Protein AF-0000000069711878 (afdb_homodimer)

pLDDT: mean 89.01, std 9.57, range [39.38, 98.38]

InterPro domains:
  IPR000160 GGDEF domain [PF00990] (229-384)
  IPR000160 GGDEF domain [PS50887] (258-390)
  IPR000160 GGDEF domain [SM00267] (217-388)
  IPR000160 GGDEF domain [TIGR00254] (226-385)
  IPR000160 GGDEF domain [cd01949] (231-386)
  IPR029787 Nucleotide cyclase [SSF55073] (233-386)
  IPR043128 Reverse transcriptase/Diguanylate cyclase domain [G3DSA:3.30.70.270] (222-390)
  IPR050469 Diguanylate cyclase Dgc-like, bacteria [PTHR45138] (183-388)

Solvent-accessible surface area (backbone atoms only — not comparable to full-atom values): 38987 Å² total; per-residue (Å²): 130,77,59,37,68,61,40,51,50,46,50,52,48,39,44,48,52,25,50,51,47,20,50,52,25,36,41,38,16,53,82,67,57,46,61,37,70,20,24,40,27,43,13,48,15,26,46,24,36,37,51,11,51,59,30,45,67,65,54,56,74,55,78,33,57,62,30,43,50,50,12,52,51,29,32,52,50,12,54,50,28,41,42,51,14,50,25,55,66,68,67,47,80,83,58,63,70,60,55,51,49,54,50,50,52,48,51,55,59,47,65,75,42,66,45,29,64,90,37,40,34,59,46,47,24,49,50,21,48,52,50,22,50,52,33,49,52,38,36,50,55,49,34,57,52,36,27,74,69,78,29,63,72,61,18,52,64,60,35,44,60,40,53,51,49,27,53,52,26,47,51,49,23,50,41,23,70,74,36,50,78,63,39,52,33,54,56,39,51,55,36,84,40,13,45,65,44,46,54,48,50,42,49,49,56,50,44,55,50,52,43,50,51,50,50,53,50,50,50,51,50,46,50,38,48,45,49,67,29,26,30,87,86,63,63,30,30,16,50,67,42,45,51,56,50,50,53,52,52,50,52,47,25,74,73,66,68,43,45,32,23,39,37,32,37,33,50,53,66,47,65,56,44,24,71,73,66,28,62,67,50,39,50,48,50,51,38,48,49,50,53,52,47,56,71,72,50,60,87,80,40,43,59,24,44,60,48,95,61,27,34,36,34,41,32,67,72,23,48,62,69,57,42,49,54,51,51,49,50,49,50,48,55,40,54,74,54,53,45,80,51,98,93,35,76,45,80,44,43,38,15,26,4,27,31,53,65,52,93,91,61,47,71,69,57,46,52,51,38,10,46,51,13,18,50,49,15,48,73,74,69,36,66,36,78,27,66,34,78,75,82,125,133,77,61,35,66,60,41,51,50,47,52,52,47,41,44,48,53,26,49,50,48,19,50,51,25,37,39,38,16,53,80,67,56,47,62,36,70,20,23,40,27,43,13,48,15,26,46,24,35,36,52,10,53,60,30,44,66,65,56,57,77,55,78,33,57,61,29,42,51,50,10,53,50,29,31,52,49,13,54,50,27,42,41,51,14,50,25,54,66,69,68,46,81,83,59,62,70,61,56,51,49,55,49,50,51,47,51,53,59,49,67,76,42,68,45,28,63,88,38,39,34,59,47,46,23,51,50,20,48,52,50,22,50,54,33,48,54,38,34,51,56,48,34,58,53,37,28,75,67,76,30,63,72,62,19,53,64,59,35,44,61,40,52,50,49,26,51,51,26,47,50,48,23,51,42,24,70,75,38,49,78,63,38,49,35,55,56,39,51,53,37,83,40,12,46,66,42,49,52,47,52,40,50,50,56,51,43,54,50,50,42,52,49,50,50,53,50,51,51,52,50,47,50,37,50,45,49,67,29,27,31,86,85,64,63,31,31,15,49,67,43,43,52,56,51,49,53,52,52,49,54,47,25,73,73,68,69,42,45,32,24,38,37,32,36,34,50,54,66,47,67,56,43,24,70,74,67,27,60,67,50,37,50,48,50,50,39,48,48,50,54,52,46,57,70,73,49,60,86,80,41,44,60,23,45,59,48,95,60,27,34,36,34,42,33,68,70,23,47,62,70,56,44,48,53,50,50,49,50,51,48,47,56,39,54,74,53,53,46,80,50,97,93,35,74,47,78,43,43,37,14,26,4,26,28,53,66,50,93,92,60,47,72,69,56,46,52,50,38,9,48,51,13,18,49,47,15,48,73,74,70,35,66,36,77,27,67,33,77,75,83,124

Radius of gyration: 32.94 Å; Cα contacts (8 Å, |Δi|>4): 1283; chains: 2; bounding box: 59×95×80 Å

Foldseek 3Di:
DAFDPLLVVLLVLLLVLLVVQLVVLCVCLPPVVQLNQLSNLLSQLSVLLNQLSVLCLPADQDFDCRSQVSSLLSNLVSLLSLLQSLCSLLVHDDDCVVSVVLSVVLSVQLVVDTRGDVCVLVNLLSSLVSQLVSLVVSLVSQLVSLCVQPHNVVSCVLSVLSVVSNVVSVVSNVCSVPPVPLCVLCRNSRDPSVNVVSVVSSSVSVSSSVSSVVSSVSSVVSVVCQVVFADPLQSAGEQVNVVVVLVVLVVVCVVPVQKKKKKKKFKPPLVVCCVVVNVVVSSVLQNVLSVQLVVLDDPPKGWYQHDSGMIMIIGHSADPVRVVVSQVSSQVSQQVDFDDDPNDTHGIGMQMFMEMDDPPDDSVNRVVQRVVQSVVCVVVPGRDYGYGDPPD/DAFDPLLVVLLVLLLVLLVVQLVVLCVCLPPVVQLNQLSNLLSQLSVLLNQLSVLCLPADQDFDCRSQLSSLLSNLVSLLSNLQSLCSLLVHDDDCVVSVVLSVVLSVQLVVDTRGDVCVLVNLLSSLVSQLVSLVVSLVSQLVSLCVQPHNVVSCVLSVLSVVSNVVSVVSNVCSVPPVPLCVLCRNSRDPSVNVVSVVSSSVSVSSSSSSVVSSVSSVVSVVCQVVFADPLQSAGEQVNVVVVLVVLVVVCVVPVQKKKKKKKFKPPLVVQCVPVNVVSSSVLQNVLSVQLVVLDDPPKGWYDYDSRMIMIIGHSADPVRVVVSQVSSQVSQQVDFDQDPNDTHGIGMQMFMEMDDPPDDSVNRVVQRVVQSVVCVVVPGRDYGYGDPPD

Structure (mmCIF, N/CA/C/O backbone):
data_AF-0000000069711878-model_v1
#
loop_
_entity.id
_entity.type
_entity.pdbx_description
1 polymer 'diguanylate cyclase'
#
loop_
_atom_site.group_PDB
_atom_site.id
_atom_site.type_symbol
_atom_site.label_atom_id
_atom_site.label_alt_id
_atom_site.label_comp_id
_atom_site.label_asym_id
_atom_site.label_entity_id
_atom_site.label_seq_id
_atom_site.pdbx_PDB_ins_code
_atom_site.Cartn_x
_atom_site.Cartn_y
_atom_site.Cartn_z
_atom_site.occupancy
_atom_site.B_iso_or_equiv
_atom_site.auth_seq_id
_atom_site.auth_comp_id
_atom_site.auth_asym_id
_atom_site.auth_atom_id
_atom_site.pdbx_PDB_model_num
ATOM 1 N N . MET A 1 1 ? 0.772 -49.562 -5.848 1 47.47 1 MET A N 1
ATOM 2 C CA . MET A 1 1 ? -0.175 -49.094 -6.852 1 47.47 1 MET A CA 1
ATOM 3 C C . MET A 1 1 ? 0.512 -48.156 -7.852 1 47.47 1 MET A C 1
ATOM 5 O O . MET A 1 1 ? 1.31 -47.312 -7.465 1 47.47 1 MET A O 1
ATOM 9 N N . GLU A 1 2 ? 0.75 -48.438 -8.977 1 58.38 2 GLU A N 1
ATOM 10 C CA . GLU A 1 2 ? 1.52 -47.75 -10.008 1 58.38 2 GLU A CA 1
ATOM 11 C C . GLU A 1 2 ? 0.828 -46.469 -10.453 1 58.38 2 GLU A C 1
ATOM 13 O O . GLU A 1 2 ? -0.328 -46.5 -10.875 1 58.38 2 GLU A O 1
ATOM 18 N N . PHE A 1 3 ? 1.193 -45.312 -9.953 1 65.75 3 PHE A N 1
ATOM 19 C CA . PHE A 1 3 ? 0.629 -44 -10.305 1 65.75 3 PHE A CA 1
ATOM 20 C C . PHE A 1 3 ? 0.782 -43.75 -11.797 1 65.75 3 PHE A C 1
ATOM 22 O O . PHE A 1 3 ? 1.815 -44.062 -12.383 1 65.75 3 PHE A O 1
ATOM 29 N N . ASP A 1 4 ? -0.381 -43.5 -12.383 1 76.44 4 ASP A N 1
ATOM 30 C CA . ASP A 1 4 ? -0.288 -42.906 -13.711 1 76.44 4 ASP A CA 1
ATOM 31 C C . ASP A 1 4 ? 0.695 -41.75 -13.734 1 76.44 4 ASP A C 1
ATOM 33 O O . ASP A 1 4 ? 0.699 -40.906 -12.82 1 76.44 4 ASP A O 1
ATOM 37 N N . PRO A 1 5 ? 1.634 -41.812 -14.531 1 79.25 5 PRO A N 1
ATOM 38 C CA . PRO A 1 5 ? 2.678 -40.781 -14.562 1 79.25 5 PRO A CA 1
ATOM 39 C C . PRO A 1 5 ? 2.109 -39.375 -14.68 1 79.25 5 PRO A C 1
ATOM 41 O O . PRO A 1 5 ? 2.662 -38.438 -14.102 1 79.25 5 PRO A O 1
ATOM 44 N N . GLN A 1 6 ? 1.051 -39.219 -15.383 1 81.56 6 GLN A N 1
ATOM 45 C CA . GLN A 1 6 ? 0.435 -37.906 -15.516 1 81.56 6 GLN A CA 1
ATOM 46 C C . GLN A 1 6 ? -0.178 -37.438 -14.188 1 81.56 6 GLN A C 1
ATOM 48 O O . GLN A 1 6 ? -0.092 -36.281 -13.828 1 81.56 6 GLN A O 1
ATOM 53 N N . ALA A 1 7 ? -0.745 -38.375 -13.578 1 79.38 7 ALA A N 1
ATOM 54 C CA . ALA A 1 7 ? -1.35 -38.062 -12.281 1 79.38 7 ALA A CA 1
ATOM 55 C C . ALA A 1 7 ? -0.29 -37.656 -11.266 1 79.38 7 ALA A C 1
ATOM 57 O O . ALA A 1 7 ? -0.491 -36.719 -10.508 1 79.38 7 ALA A O 1
ATOM 58 N N . LEU A 1 8 ? 0.755 -38.344 -11.352 1 82.06 8 LEU A N 1
ATOM 59 C CA . LEU A 1 8 ? 1.84 -38.031 -10.43 1 82.06 8 LEU A CA 1
ATOM 60 C C . LEU A 1 8 ? 2.398 -36.656 -10.688 1 82.06 8 LEU A C 1
ATOM 62 O O . LEU A 1 8 ? 2.715 -35.906 -9.75 1 82.06 8 LEU A O 1
ATOM 66 N N . LEU A 1 9 ? 2.471 -36.25 -11.906 1 85.88 9 LEU A N 1
ATOM 67 C CA . LEU A 1 9 ? 2.984 -34.938 -12.273 1 85.88 9 LEU A CA 1
ATOM 68 C C . LEU A 1 9 ? 2.043 -33.844 -11.805 1 85.88 9 LEU A C 1
ATOM 70 O O . LEU A 1 9 ? 2.494 -32.812 -11.305 1 85.88 9 LEU A O 1
ATOM 74 N N . LEU A 1 10 ? 0.849 -34.062 -11.961 1 85.81 10 LEU A N 1
ATOM 75 C CA . LEU A 1 10 ? -0.137 -33.094 -11.531 1 85.81 10 LEU A CA 1
ATOM 76 C C . LEU A 1 10 ? -0.105 -32.906 -10.023 1 85.81 10 LEU A C 1
ATOM 78 O O . LEU A 1 10 ? -0.25 -31.797 -9.523 1 85.81 10 LEU A O 1
ATOM 82 N N . ILE A 1 11 ? 0.091 -33.969 -9.344 1 83.94 11 ILE A N 1
ATOM 83 C CA . ILE A 1 11 ? 0.191 -33.906 -7.887 1 83.94 11 ILE A CA 1
ATOM 84 C C . ILE A 1 11 ? 1.413 -33.062 -7.492 1 83.94 11 ILE A C 1
ATOM 86 O O . ILE A 1 11 ? 1.337 -32.25 -6.594 1 83.94 11 ILE A O 1
ATOM 90 N N . LYS A 1 12 ? 2.457 -33.25 -8.203 1 86.06 12 LYS A N 1
ATOM 91 C CA . LYS A 1 12 ? 3.668 -32.469 -7.93 1 86.06 12 LYS A CA 1
ATOM 92 C C . LYS A 1 12 ? 3.439 -30.984 -8.172 1 86.06 12 LYS A C 1
ATOM 94 O O . LYS A 1 12 ? 3.947 -30.156 -7.426 1 86.06 12 LYS A O 1
ATOM 99 N N . PHE A 1 13 ? 2.623 -30.766 -9.148 1 87.88 13 PHE A N 1
ATOM 100 C CA . PHE A 1 13 ? 2.33 -29.359 -9.469 1 87.88 13 PHE A CA 1
ATOM 101 C C . PHE A 1 13 ? 1.499 -28.719 -8.367 1 87.88 13 PHE A C 1
ATOM 103 O O . PHE A 1 13 ? 1.751 -27.578 -7.984 1 87.88 13 PHE A O 1
ATOM 110 N N . ILE A 1 14 ? 0.629 -29.422 -7.945 1 88.19 14 ILE A N 1
ATOM 111 C CA . ILE A 1 14 ? -0.238 -28.906 -6.891 1 88.19 14 ILE A CA 1
ATOM 112 C C . ILE A 1 14 ? 0.586 -28.625 -5.637 1 88.19 14 ILE A C 1
ATOM 114 O O . ILE A 1 14 ? 0.442 -27.578 -5.012 1 88.19 14 ILE A O 1
ATOM 118 N N . CYS A 1 15 ? 1.458 -29.531 -5.34 1 89.12 15 CYS A N 1
ATOM 119 C CA . CYS A 1 15 ? 2.318 -29.375 -4.172 1 89.12 15 CYS A CA 1
ATOM 120 C C . CYS A 1 15 ? 3.244 -28.172 -4.332 1 89.12 15 CYS A C 1
ATOM 122 O O . CYS A 1 15 ? 3.453 -27.406 -3.387 1 89.12 15 CYS A O 1
ATOM 124 N N . LEU A 1 16 ? 3.664 -28 -5.508 1 89.75 16 LEU A N 1
ATOM 125 C CA . LEU A 1 16 ? 4.562 -26.891 -5.789 1 89.75 16 LEU A CA 1
ATOM 126 C C . LEU A 1 16 ? 3.83 -25.562 -5.66 1 89.75 16 LEU A C 1
ATOM 128 O O . LEU A 1 16 ? 4.34 -24.625 -5.039 1 89.75 16 LEU A O 1
ATOM 132 N N . LEU A 1 17 ? 2.691 -25.516 -6.18 1 89.88 17 LEU A N 1
ATOM 133 C CA . LEU A 1 17 ? 1.914 -24.281 -6.164 1 89.88 17 LEU A CA 1
ATOM 134 C C . LEU A 1 17 ? 1.53 -23.891 -4.738 1 89.88 17 LEU A C 1
ATOM 136 O O . LEU A 1 17 ? 1.769 -22.766 -4.309 1 89.88 17 LEU A O 1
ATOM 140 N N . THR A 1 18 ? 1.021 -24.812 -4.031 1 91.06 18 THR A N 1
ATOM 141 C CA . THR A 1 18 ? 0.548 -24.531 -2.678 1 91.06 18 THR A CA 1
ATOM 142 C C . THR A 1 18 ? 1.723 -24.328 -1.725 1 91.06 18 THR A C 1
ATOM 144 O O . THR A 1 18 ? 1.668 -23.484 -0.834 1 91.06 18 THR A O 1
ATOM 147 N N . GLY A 1 19 ? 2.715 -25.125 -1.977 1 90.94 19 GLY A N 1
ATOM 148 C CA . GLY A 1 19 ? 3.9 -24.969 -1.148 1 90.94 19 GLY A CA 1
ATOM 149 C C . GLY A 1 19 ? 4.57 -23.625 -1.32 1 90.94 19 GLY A C 1
ATOM 150 O O . GLY A 1 19 ? 4.902 -22.953 -0.335 1 90.94 19 GLY A O 1
ATOM 151 N N . THR A 1 20 ? 4.707 -23.234 -2.523 1 88 20 THR A N 1
ATOM 152 C CA . THR A 1 20 ? 5.328 -21.953 -2.811 1 88 20 THR A CA 1
ATOM 153 C C . THR A 1 20 ? 4.457 -20.812 -2.297 1 88 20 THR A C 1
ATOM 155 O O . THR A 1 20 ? 4.973 -19.812 -1.773 1 88 20 THR A O 1
ATOM 158 N N . ALA A 1 21 ? 3.191 -20.984 -2.432 1 90.56 21 ALA A N 1
ATOM 159 C CA . ALA A 1 21 ? 2.279 -19.953 -1.933 1 90.56 21 ALA A CA 1
ATOM 160 C C . ALA A 1 21 ? 2.355 -19.844 -0.412 1 90.56 21 ALA A C 1
ATOM 162 O O . ALA A 1 21 ? 2.332 -18.734 0.139 1 90.56 21 ALA A O 1
ATOM 163 N N . ALA A 1 22 ? 2.459 -20.969 0.218 1 92.69 22 ALA A N 1
ATOM 164 C CA . ALA A 1 22 ? 2.57 -20.969 1.675 1 92.69 22 ALA A CA 1
ATOM 165 C C . ALA A 1 22 ? 3.826 -20.234 2.133 1 92.69 22 ALA A C 1
ATOM 167 O O . ALA A 1 22 ? 3.777 -19.438 3.068 1 92.69 22 ALA A O 1
ATOM 168 N N . ILE A 1 23 ? 4.832 -20.438 1.424 1 86.88 23 ILE A N 1
ATOM 169 C CA . ILE A 1 23 ? 6.102 -19.797 1.764 1 86.88 23 ILE A CA 1
ATOM 170 C C . ILE A 1 23 ? 6.023 -18.312 1.478 1 86.88 23 ILE A C 1
ATOM 172 O O . ILE A 1 23 ? 6.457 -17.484 2.293 1 86.88 23 ILE A O 1
ATOM 176 N N . ALA A 1 24 ? 5.461 -17.984 0.374 1 85.44 24 ALA A N 1
ATOM 177 C CA . ALA A 1 24 ? 5.348 -16.578 -0.014 1 85.44 24 ALA A CA 1
ATOM 178 C C . ALA A 1 24 ? 4.535 -15.789 1.009 1 85.44 24 ALA A C 1
ATOM 180 O O . ALA A 1 24 ? 4.961 -14.719 1.461 1 85.44 24 ALA A O 1
ATOM 181 N N . TRP A 1 25 ? 3.443 -16.344 1.425 1 89.12 25 TRP A N 1
ATOM 182 C CA . TRP A 1 25 ? 2.598 -15.664 2.4 1 89.12 25 TRP A CA 1
ATOM 183 C C . TRP A 1 25 ? 3.26 -15.641 3.773 1 89.12 25 TRP A C 1
ATOM 185 O O . TRP A 1 25 ? 3.08 -14.695 4.543 1 89.12 25 TRP A O 1
ATOM 195 N N . GLY A 1 26 ? 3.975 -16.688 4.008 1 87.31 26 GLY A N 1
ATOM 196 C CA . GLY A 1 26 ? 4.734 -16.688 5.246 1 87.31 26 GLY A CA 1
ATOM 197 C C . GLY A 1 26 ? 5.773 -15.594 5.32 1 87.31 26 GLY A C 1
ATOM 198 O O . GLY A 1 26 ? 5.938 -14.953 6.363 1 87.31 26 GLY A O 1
ATOM 199 N N . LEU A 1 27 ? 6.359 -15.281 4.215 1 81.44 27 LEU A N 1
ATOM 200 C CA . LEU A 1 27 ? 7.375 -14.242 4.148 1 81.44 27 LEU A CA 1
ATOM 201 C C . LEU A 1 27 ? 6.742 -12.859 4.23 1 81.44 27 LEU A C 1
ATOM 203 O O . LEU A 1 27 ? 7.324 -11.938 4.812 1 81.44 27 LEU A O 1
ATOM 207 N N . ILE A 1 28 ? 5.59 -12.766 3.709 1 82.44 28 ILE A N 1
ATOM 208 C CA . ILE A 1 28 ? 4.863 -11.5 3.768 1 82.44 28 ILE A CA 1
ATOM 209 C C . ILE A 1 28 ? 4.426 -11.219 5.203 1 82.44 28 ILE A C 1
ATOM 211 O O . ILE A 1 28 ? 4.484 -10.078 5.668 1 82.44 28 ILE A O 1
ATOM 215 N N . ALA A 1 29 ? 4.035 -12.312 5.84 1 84.06 29 ALA A N 1
ATOM 216 C CA . ALA A 1 29 ? 3.615 -12.18 7.234 1 84.06 29 ALA A CA 1
ATOM 217 C C . ALA A 1 29 ? 4.797 -11.828 8.133 1 84.06 29 ALA A C 1
ATOM 219 O O . ALA A 1 29 ? 4.707 -10.914 8.953 1 84.06 29 ALA A O 1
ATOM 220 N N . GLN A 1 30 ? 5.773 -12.609 8.078 1 79.31 30 GLN A N 1
ATOM 221 C CA . GLN A 1 30 ? 7.031 -12.383 8.781 1 79.31 30 GLN A CA 1
ATOM 222 C C . GLN A 1 30 ? 8.227 -12.539 7.84 1 79.31 30 GLN A C 1
ATOM 224 O O . GLN A 1 30 ? 8.344 -13.539 7.137 1 79.31 30 GLN A O 1
ATOM 229 N N . PRO A 1 31 ? 8.945 -11.594 7.738 1 71.19 31 PRO A N 1
ATOM 230 C CA . PRO A 1 31 ? 9.633 -10.414 8.258 1 71.19 31 PRO A CA 1
ATOM 231 C C . PRO A 1 31 ? 9.078 -9.109 7.695 1 71.19 31 PRO A C 1
ATOM 233 O O . PRO A 1 31 ? 9.305 -8.039 8.266 1 71.19 31 PRO A O 1
ATOM 236 N N . LEU A 1 32 ? 8.242 -9.203 6.602 1 73.56 32 LEU A N 1
ATOM 237 C CA . LEU A 1 32 ? 7.773 -7.949 6.02 1 73.56 32 LEU A CA 1
ATOM 238 C C . LEU A 1 32 ? 6.707 -7.309 6.902 1 73.56 32 LEU A C 1
ATOM 240 O O . LEU A 1 32 ? 6.48 -6.098 6.824 1 73.56 32 LEU A O 1
ATOM 244 N N . LYS A 1 33 ? 6.051 -8.164 7.727 1 80.06 33 LYS A N 1
ATOM 245 C CA . LYS A 1 33 ? 5.051 -7.715 8.688 1 80.06 33 LYS A CA 1
ATOM 246 C C . LYS A 1 33 ? 3.943 -6.922 7.992 1 80.06 33 LYS A C 1
ATOM 248 O O . LYS A 1 33 ? 3.57 -5.836 8.445 1 80.06 33 LYS A O 1
ATOM 253 N N . ILE A 1 34 ? 3.551 -7.441 6.875 1 78.5 34 ILE A N 1
ATOM 254 C CA . ILE A 1 34 ? 2.428 -6.859 6.148 1 78.5 34 ILE A CA 1
ATOM 255 C C . ILE A 1 34 ? 1.151 -7.637 6.457 1 78.5 34 ILE A C 1
ATOM 257 O O . ILE A 1 34 ? 1.034 -8.812 6.105 1 78.5 34 ILE A O 1
ATOM 261 N N . ALA A 1 35 ? 0.255 -6.938 7.059 1 85 35 ALA A N 1
ATOM 262 C CA . ALA A 1 35 ? -0.994 -7.602 7.426 1 85 35 ALA A CA 1
ATOM 263 C C . ALA A 1 35 ? -0.727 -8.984 8.016 1 85 35 ALA A C 1
ATOM 265 O O . ALA A 1 35 ? -1.255 -9.984 7.535 1 85 35 ALA A O 1
ATOM 266 N N . THR A 1 36 ? -0.017 -9.031 9.031 1 89.06 36 THR A N 1
ATOM 267 C CA . THR A 1 36 ? 0.587 -10.234 9.602 1 89.06 36 THR A CA 1
ATOM 268 C C . THR A 1 36 ? -0.477 -11.289 9.891 1 89.06 36 THR A C 1
ATOM 270 O O . THR A 1 36 ? -0.334 -12.445 9.5 1 89.06 36 THR A O 1
ATOM 273 N N . LEU A 1 37 ? -1.59 -10.906 10.492 1 91.19 37 LEU A N 1
ATOM 274 C CA . LEU A 1 37 ? -2.615 -11.875 10.867 1 91.19 37 LEU A CA 1
ATOM 275 C C . LEU A 1 37 ? -3.291 -12.461 9.633 1 91.19 37 LEU A C 1
ATOM 277 O O . LEU A 1 37 ? -3.5 -13.672 9.547 1 91.19 37 LEU A O 1
ATOM 281 N N . ALA A 1 38 ? -3.598 -11.633 8.695 1 93.94 38 ALA A N 1
ATOM 282 C CA . ALA A 1 38 ? -4.219 -12.102 7.461 1 93.94 38 ALA A CA 1
ATOM 283 C C . ALA A 1 38 ? -3.258 -12.969 6.66 1 93.94 38 ALA A C 1
ATOM 285 O O . ALA A 1 38 ? -3.619 -14.07 6.227 1 93.94 38 ALA A O 1
ATOM 286 N N . SER A 1 39 ? -1.989 -12.57 6.523 1 92.56 39 SER A N 1
ATOM 287 C CA . SER A 1 39 ? -0.997 -13.289 5.734 1 92.56 39 SER A CA 1
ATOM 288 C C . SER A 1 39 ? -0.678 -14.648 6.363 1 92.56 39 SER A C 1
ATOM 290 O O . SER A 1 39 ? -0.455 -15.625 5.648 1 92.56 39 SER A O 1
ATOM 292 N N . MET A 1 40 ? -0.663 -14.727 7.609 1 94.31 40 MET A N 1
ATOM 293 C CA . MET A 1 40 ? -0.441 -16 8.281 1 94.31 40 MET A CA 1
ATOM 294 C C . MET A 1 40 ? -1.586 -16.969 8.008 1 94.31 40 MET A C 1
ATOM 296 O O . MET A 1 40 ? -1.359 -18.156 7.812 1 94.31 40 MET A O 1
ATOM 300 N N . ARG A 1 41 ? -2.756 -16.5 8.055 1 95.31 41 ARG A N 1
ATOM 301 C CA . ARG A 1 41 ? -3.906 -17.359 7.758 1 95.31 41 ARG A CA 1
ATOM 302 C C . ARG A 1 41 ? -3.885 -17.828 6.309 1 95.31 41 ARG A C 1
ATOM 304 O O . ARG A 1 41 ? -4.266 -18.953 6.008 1 95.31 41 ARG A O 1
ATOM 311 N N . PHE A 1 42 ? -3.457 -16.953 5.395 1 95.06 42 PHE A N 1
ATOM 312 C CA . PHE A 1 42 ? -3.324 -17.344 4 1 95.06 42 PHE A CA 1
ATOM 313 C C . PHE A 1 42 ? -2.256 -18.422 3.848 1 95.06 42 PHE A C 1
ATOM 315 O O . PHE A 1 42 ? -2.426 -19.375 3.076 1 95.06 42 PHE A O 1
ATOM 322 N N . SER A 1 43 ? -1.147 -18.234 4.562 1 94.81 43 SER A N 1
ATOM 323 C CA . SER A 1 43 ? -0.105 -19.266 4.559 1 94.81 43 SER A CA 1
ATOM 324 C C . SER A 1 43 ? -0.629 -20.594 5.086 1 94.81 43 SER A C 1
ATOM 326 O O . SER A 1 43 ? -0.43 -21.641 4.465 1 94.81 43 SER A O 1
ATOM 328 N N . LEU A 1 44 ? -1.319 -20.5 6.172 1 95.62 44 LEU A N 1
ATOM 329 C CA . LEU A 1 44 ? -1.883 -21.703 6.781 1 95.62 44 LEU A CA 1
ATOM 330 C C . LEU A 1 44 ? -2.918 -22.344 5.863 1 95.62 44 LEU A C 1
ATOM 332 O O . LEU A 1 44 ? -3.029 -23.562 5.812 1 95.62 44 LEU A O 1
ATOM 336 N N . ALA A 1 45 ? -3.689 -21.547 5.215 1 96.31 45 ALA A N 1
ATOM 337 C CA . ALA A 1 45 ? -4.668 -22.078 4.262 1 96.31 45 ALA A CA 1
ATOM 338 C C . ALA A 1 45 ? -3.988 -22.922 3.188 1 96.31 45 ALA A C 1
ATOM 340 O O . ALA A 1 45 ? -4.445 -24.016 2.877 1 96.31 45 ALA A O 1
ATOM 341 N N . ASN A 1 46 ? -2.889 -22.438 2.641 1 95.12 46 ASN A N 1
ATOM 342 C CA . ASN A 1 46 ? -2.152 -23.172 1.621 1 95.12 46 ASN A CA 1
ATOM 343 C C . ASN A 1 46 ? -1.526 -24.438 2.191 1 95.12 46 ASN A C 1
ATOM 345 O O . ASN A 1 46 ? -1.46 -25.469 1.512 1 95.12 46 ASN A O 1
ATOM 349 N N . ILE A 1 47 ? -1.112 -24.391 3.43 1 95.81 47 ILE A N 1
ATOM 350 C CA . ILE A 1 47 ? -0.541 -25.578 4.074 1 95.81 47 ILE A CA 1
ATOM 351 C C . ILE A 1 47 ? -1.621 -26.625 4.262 1 95.81 47 ILE A C 1
ATOM 353 O O . ILE A 1 47 ? -1.39 -27.812 4.008 1 95.81 47 ILE A O 1
ATOM 357 N N . CYS A 1 48 ? -2.758 -26.203 4.68 1 96 48 CYS A N 1
ATOM 358 C CA . CYS A 1 48 ? -3.873 -27.125 4.863 1 96 48 CYS A CA 1
ATOM 359 C C . CYS A 1 48 ? -4.266 -27.781 3.545 1 96 48 CYS A C 1
ATOM 361 O O . CYS A 1 48 ? -4.457 -29 3.486 1 96 48 CYS A O 1
ATOM 363 N N . VAL A 1 49 ? -4.328 -27.031 2.543 1 92.56 49 VAL A N 1
ATOM 364 C CA . VAL A 1 49 ? -4.688 -27.547 1.229 1 92.56 49 VAL A CA 1
ATOM 365 C C . VAL A 1 49 ? -3.594 -28.484 0.728 1 92.56 49 VAL A C 1
ATOM 367 O O . VAL A 1 49 ? -3.885 -29.562 0.193 1 92.56 49 VAL A O 1
ATOM 370 N N . LEU A 1 50 ? -2.357 -28.094 0.968 1 92.62 50 LEU A N 1
ATOM 371 C CA . LEU A 1 50 ? -1.232 -28.938 0.598 1 92.62 50 LEU A CA 1
ATOM 372 C C . LEU A 1 50 ? -1.308 -30.281 1.315 1 92.62 50 LEU A C 1
ATOM 374 O O . LEU A 1 50 ? -1.202 -31.344 0.683 1 92.62 50 LEU A O 1
ATOM 378 N N . LEU A 1 51 ? -1.519 -30.203 2.547 1 93.19 51 LEU A N 1
ATOM 379 C CA . LEU A 1 51 ? -1.603 -31.422 3.348 1 93.19 51 LEU A CA 1
ATOM 380 C C . LEU A 1 51 ? -2.797 -32.281 2.922 1 93.19 51 LEU A C 1
ATOM 382 O O . LEU A 1 51 ? -2.674 -33.5 2.77 1 93.19 51 LEU A O 1
ATOM 386 N N . GLY A 1 52 ? -3.91 -31.672 2.725 1 91.75 52 GLY A N 1
ATOM 387 C CA . GLY A 1 52 ? -5.109 -32.375 2.324 1 91.75 52 GLY A CA 1
ATOM 388 C C . GLY A 1 52 ? -4.973 -33.062 0.979 1 91.75 52 GLY A C 1
ATOM 389 O O . GLY A 1 52 ? -5.332 -34.25 0.834 1 91.75 52 GLY A O 1
ATOM 390 N N . ILE A 1 53 ? -4.41 -32.406 0.045 1 86.19 53 ILE A N 1
ATOM 391 C CA . ILE A 1 53 ? -4.254 -32.969 -1.294 1 86.19 53 ILE A CA 1
ATOM 392 C C . ILE A 1 53 ? -3.229 -34.094 -1.266 1 86.19 53 ILE A C 1
ATOM 394 O O . ILE A 1 53 ? -3.42 -35.125 -1.903 1 86.19 53 ILE A O 1
ATOM 398 N N . THR A 1 54 ? -2.139 -33.906 -0.496 1 85.12 54 THR A N 1
ATOM 399 C CA . THR A 1 54 ? -1.121 -34.969 -0.382 1 85.12 54 THR A CA 1
ATOM 400 C C . THR A 1 54 ? -1.703 -36.219 0.25 1 85.12 54 THR A C 1
ATOM 402 O O . THR A 1 54 ? -1.428 -37.344 -0.205 1 85.12 54 THR A O 1
ATOM 405 N N . LEU A 1 55 ? -2.549 -36.031 1.161 1 87.31 55 LEU A N 1
ATOM 406 C CA . LEU A 1 55 ? -3.193 -37.156 1.803 1 87.31 55 LEU A CA 1
ATOM 407 C C . LEU A 1 55 ? -4.191 -37.812 0.859 1 87.31 55 LEU A C 1
ATOM 409 O O . LEU A 1 55 ? -4.305 -39.062 0.832 1 87.31 55 LEU A O 1
ATOM 413 N N . ASN A 1 56 ? -4.895 -37.031 0.126 1 83.5 56 ASN A N 1
ATOM 414 C CA . ASN A 1 56 ? -5.891 -37.531 -0.815 1 83.5 56 ASN A CA 1
ATOM 415 C C . ASN A 1 56 ? -5.266 -38.438 -1.876 1 83.5 56 ASN A C 1
ATOM 417 O O . ASN A 1 56 ? -5.898 -39.375 -2.352 1 83.5 56 ASN A O 1
ATOM 421 N N . THR A 1 57 ? -3.998 -38.188 -2.242 1 78.19 57 THR A N 1
ATOM 422 C CA . THR A 1 57 ? -3.338 -38.969 -3.295 1 78.19 57 THR A CA 1
ATOM 423 C C . THR A 1 57 ? -2.922 -40.344 -2.783 1 78.19 57 THR A C 1
ATOM 425 O O . THR A 1 57 ? -2.605 -41.219 -3.574 1 78.19 57 THR A O 1
ATOM 428 N N . GLN A 1 58 ? -2.988 -40.562 -1.478 1 78.5 58 GLN A N 1
ATOM 429 C CA . GLN A 1 58 ? -2.584 -41.844 -0.893 1 78.5 58 GLN A CA 1
ATOM 430 C C . GLN A 1 58 ? -3.797 -42.719 -0.57 1 78.5 58 GLN A C 1
ATOM 432 O O . GLN A 1 58 ? -3.67 -43.75 0.089 1 78.5 58 GLN A O 1
ATOM 437 N N . ARG A 1 59 ? -4.891 -42.281 -1.152 1 78 59 ARG A N 1
ATOM 438 C CA . ARG A 1 59 ? -6.113 -43.062 -0.895 1 78 59 ARG A CA 1
ATOM 439 C C . ARG A 1 59 ? -6.043 -44.438 -1.517 1 78 59 ARG A C 1
ATOM 441 O O . ARG A 1 59 ? -5.574 -44.594 -2.646 1 78 59 ARG A O 1
ATOM 448 N N . THR A 1 60 ? -6.297 -45.438 -0.673 1 72.75 60 THR A N 1
ATOM 449 C CA . THR A 1 60 ? -6.383 -46.812 -1.142 1 72.75 60 THR A CA 1
ATOM 450 C C . THR A 1 60 ? -7.82 -47.312 -1.061 1 72.75 60 THR A C 1
ATOM 452 O O . THR A 1 60 ? -8.719 -46.594 -0.635 1 72.75 60 THR A O 1
ATOM 455 N N . GLU A 1 61 ? -8.07 -48.469 -1.68 1 74.19 61 GLU A N 1
ATOM 456 C CA . GLU A 1 61 ? -9.398 -49.094 -1.662 1 74.19 61 GLU A CA 1
ATOM 457 C C . GLU A 1 61 ? -9.812 -49.438 -0.243 1 74.19 61 GLU A C 1
ATOM 459 O O . GLU A 1 61 ? -11.008 -49.562 0.052 1 74.19 61 GLU A O 1
ATOM 464 N N . SER A 1 62 ? -8.859 -49.562 0.62 1 76.06 62 SER A N 1
ATOM 465 C CA . SER A 1 62 ? -9.141 -49.969 1.989 1 76.06 62 SER A CA 1
ATOM 466 C C . SER A 1 62 ? -9.633 -48.812 2.832 1 76.06 62 SER A C 1
ATOM 468 O O . SER A 1 62 ? -9.438 -47.625 2.467 1 76.06 62 SER A O 1
ATOM 470 N N . ASP A 1 63 ? -10.367 -49.156 3.893 1 80.06 63 ASP A N 1
ATOM 471 C CA . ASP A 1 63 ? -10.859 -48.156 4.84 1 80.06 63 ASP A CA 1
ATOM 472 C C . ASP A 1 63 ? -9.703 -47.438 5.52 1 80.06 63 ASP A C 1
ATOM 474 O O . ASP A 1 63 ? -8.789 -48.062 6.043 1 80.06 63 ASP A O 1
ATOM 478 N N . SER A 1 64 ? -9.68 -46.094 5.336 1 86.12 64 SER A N 1
ATOM 479 C CA . SER A 1 64 ? -8.695 -45.281 6.047 1 86.12 64 SER A CA 1
ATOM 480 C C . SER A 1 64 ? -9.266 -43.906 6.41 1 86.12 64 SER A C 1
ATOM 482 O O . SER A 1 64 ? -9.555 -43.094 5.527 1 86.12 64 SER A O 1
ATOM 484 N N . TYR A 1 65 ? -9.391 -43.719 7.617 1 89.31 65 TYR A N 1
ATOM 485 C CA . TYR A 1 65 ? -9.891 -42.406 8.078 1 89.31 65 TYR A CA 1
ATOM 486 C C . TYR A 1 65 ? -8.875 -41.312 7.809 1 89.31 65 TYR A C 1
ATOM 488 O O . TYR A 1 65 ? -9.25 -40.188 7.5 1 89.31 65 TYR A O 1
ATOM 496 N N . PHE A 1 66 ? -7.691 -41.719 7.789 1 89 66 PHE A N 1
ATOM 497 C CA . PHE A 1 66 ? -6.617 -40.75 7.629 1 89 66 PHE A CA 1
ATOM 498 C C . PHE A 1 66 ? -6.578 -40.188 6.203 1 89 66 PHE A C 1
ATOM 500 O O . PHE A 1 66 ? -6.551 -39 5.988 1 89 66 PHE A O 1
ATOM 507 N N . TYR A 1 67 ? -6.699 -41 5.25 1 87.75 67 TYR A N 1
ATOM 508 C CA . TYR A 1 67 ? -6.543 -40.625 3.859 1 87.75 67 TYR A CA 1
ATOM 509 C C . TYR A 1 67 ? -7.859 -40.094 3.291 1 87.75 67 TYR A C 1
ATOM 511 O O . TYR A 1 67 ? -7.867 -39.375 2.281 1 87.75 67 TYR A O 1
ATOM 519 N N . TRP A 1 68 ? -8.906 -40.469 3.9 1 86.94 68 TRP A N 1
ATOM 520 C CA . TRP A 1 68 ? -10.195 -40 3.391 1 86.94 68 TRP A CA 1
ATOM 521 C C . TRP A 1 68 ? -10.734 -38.844 4.219 1 86.94 68 TRP A C 1
ATOM 523 O O . TRP A 1 68 ? -10.781 -37.719 3.75 1 86.94 68 TRP A O 1
ATOM 533 N N . PHE A 1 69 ? -10.922 -39.125 5.457 1 91.06 69 PHE A N 1
ATOM 534 C CA . PHE A 1 69 ? -11.586 -38.156 6.316 1 91.06 69 PHE A CA 1
ATOM 535 C C . PHE A 1 69 ? -10.672 -36.969 6.625 1 91.06 69 PHE A C 1
ATOM 537 O O . PHE A 1 69 ? -11.016 -35.812 6.359 1 91.06 69 PHE A O 1
ATOM 544 N N . CYS A 1 70 ? -9.477 -37.219 7.121 1 93.25 70 CYS A N 1
ATOM 545 C CA . CYS A 1 70 ? -8.562 -36.156 7.516 1 93.25 70 CYS A CA 1
ATOM 546 C C . CYS A 1 70 ? -8.156 -35.312 6.309 1 93.25 70 CYS A C 1
ATOM 548 O O . CYS A 1 70 ? -7.977 -34.094 6.426 1 93.25 70 CYS A O 1
ATOM 550 N N . ALA A 1 71 ? -8.039 -35.875 5.211 1 92.31 71 ALA A N 1
ATOM 551 C CA . ALA A 1 71 ? -7.66 -35.156 3.998 1 92.31 71 ALA A CA 1
ATOM 552 C C . ALA A 1 71 ? -8.711 -34.125 3.623 1 92.31 71 ALA A C 1
ATOM 554 O O . ALA A 1 71 ? -8.391 -32.969 3.404 1 92.31 71 ALA A O 1
ATOM 555 N N . ASP A 1 72 ? -9.922 -34.562 3.643 1 92.88 72 ASP A N 1
ATOM 556 C CA . ASP A 1 72 ? -11.023 -33.688 3.254 1 92.88 72 ASP A CA 1
ATOM 557 C C . ASP A 1 72 ? -11.203 -32.562 4.273 1 92.88 72 ASP A C 1
ATOM 559 O O . ASP A 1 72 ? -11.398 -31.406 3.896 1 92.88 72 ASP A O 1
ATOM 563 N N . ILE A 1 73 ? -11.062 -32.938 5.457 1 96.06 73 ILE A N 1
ATOM 564 C CA . ILE A 1 73 ? -11.258 -31.938 6.512 1 96.06 73 ILE A CA 1
ATOM 565 C C . ILE A 1 73 ? -10.125 -30.922 6.465 1 96.06 73 ILE A C 1
ATOM 567 O O . ILE A 1 73 ? -10.352 -29.734 6.699 1 96.06 73 ILE A O 1
ATOM 571 N N . ALA A 1 74 ? -8.945 -31.344 6.156 1 96.31 74 ALA A N 1
ATOM 572 C CA . ALA A 1 74 ? -7.812 -30.438 6.051 1 96.31 74 ALA A CA 1
ATOM 573 C C . ALA A 1 74 ? -8.039 -29.406 4.945 1 96.31 74 ALA A C 1
ATOM 575 O O . ALA A 1 74 ? -7.789 -28.203 5.141 1 96.31 74 ALA A O 1
ATOM 576 N N . ILE A 1 75 ? -8.555 -29.828 3.893 1 94.25 75 ILE A N 1
ATOM 577 C CA . ILE A 1 75 ? -8.797 -28.922 2.77 1 94.25 75 ILE A CA 1
ATOM 578 C C . ILE A 1 75 ? -9.891 -27.922 3.135 1 94.25 75 ILE A C 1
ATOM 580 O O . ILE A 1 75 ? -9.75 -26.719 2.896 1 94.25 75 ILE A O 1
ATOM 584 N N . LEU A 1 76 ? -10.898 -28.438 3.721 1 96.69 76 LEU A N 1
ATOM 585 C CA . LEU A 1 76 ? -12.008 -27.578 4.098 1 96.69 76 LEU A CA 1
ATOM 586 C C . LEU A 1 76 ? -11.57 -26.547 5.141 1 96.69 76 LEU A C 1
ATOM 588 O O . LEU A 1 76 ? -12.016 -25.406 5.113 1 96.69 76 LEU A O 1
ATOM 592 N N . LEU A 1 77 ? -10.719 -27.016 6.016 1 96.81 77 LEU A N 1
ATOM 593 C CA . LEU A 1 77 ? -10.141 -26.078 6.973 1 96.81 77 LEU A CA 1
ATOM 594 C C . LEU A 1 77 ? -9.344 -24.984 6.262 1 96.81 77 LEU A C 1
ATOM 596 O O . LEU A 1 77 ? -9.352 -23.828 6.688 1 96.81 77 LEU A O 1
ATOM 600 N N . GLY A 1 78 ? -8.695 -25.344 5.23 1 96.56 78 GLY A N 1
ATOM 601 C CA . GLY A 1 78 ? -7.98 -24.359 4.418 1 96.56 78 GLY A CA 1
ATOM 602 C C . GLY A 1 78 ? -8.891 -23.281 3.852 1 96.56 78 GLY A C 1
ATOM 603 O O . GLY A 1 78 ? -8.531 -22.109 3.854 1 96.56 78 GLY A O 1
ATOM 604 N N . PHE A 1 79 ? -10.031 -23.734 3.451 1 95.94 79 PHE A N 1
ATOM 605 C CA . PHE A 1 79 ? -10.992 -22.781 2.896 1 95.94 79 PHE A CA 1
ATOM 606 C C . PHE A 1 79 ? -11.484 -21.812 3.971 1 95.94 79 PHE A C 1
ATOM 608 O O . PHE A 1 79 ? -11.656 -20.625 3.713 1 95.94 79 PHE A O 1
ATOM 615 N N . ILE A 1 80 ? -11.656 -22.344 5.102 1 95.94 80 ILE A N 1
ATOM 616 C CA . ILE A 1 80 ? -12.102 -21.531 6.223 1 95.94 80 ILE A CA 1
ATOM 617 C C . ILE A 1 80 ? -11.016 -20.516 6.586 1 95.94 80 ILE A C 1
ATOM 619 O O . ILE A 1 80 ? -11.312 -19.344 6.855 1 95.94 80 ILE A O 1
ATOM 623 N N . MET A 1 81 ? -9.789 -21 6.562 1 95.94 81 MET A N 1
ATOM 624 C CA . MET A 1 81 ? -8.672 -20.109 6.863 1 95.94 81 MET A CA 1
ATOM 625 C C . MET A 1 81 ? -8.586 -18.969 5.836 1 95.94 81 MET A C 1
ATOM 627 O O . MET A 1 81 ? -8.227 -17.844 6.176 1 95.94 81 MET A O 1
ATOM 631 N N . LEU A 1 82 ? -8.906 -19.25 4.668 1 95.19 82 LEU A N 1
ATOM 632 C CA . LEU A 1 82 ? -8.938 -18.219 3.629 1 95.19 82 LEU A CA 1
ATOM 633 C C . LEU A 1 82 ? -9.953 -17.141 3.961 1 95.19 82 LEU A C 1
ATOM 635 O O . LEU A 1 82 ? -9.664 -15.945 3.822 1 95.19 82 LEU A O 1
ATOM 639 N N . ARG A 1 83 ? -11.086 -17.547 4.426 1 95.38 83 ARG A N 1
ATOM 640 C CA . ARG A 1 83 ? -12.133 -16.594 4.785 1 95.38 83 ARG A CA 1
ATOM 641 C C . ARG A 1 83 ? -11.727 -15.766 6 1 95.38 83 ARG A C 1
ATOM 643 O O . ARG A 1 83 ? -11.898 -14.547 6.008 1 95.38 83 ARG A O 1
ATOM 650 N N . TRP A 1 84 ? -11.156 -16.469 6.91 1 95.94 84 TRP A N 1
ATOM 651 C CA . TRP A 1 84 ? -10.703 -15.75 8.102 1 95.94 84 TRP A CA 1
ATOM 652 C C . TRP A 1 84 ? -9.625 -14.734 7.75 1 95.94 84 TRP A C 1
ATOM 654 O O . TRP A 1 84 ? -9.609 -13.625 8.281 1 95.94 84 TRP A O 1
ATOM 664 N N . GLY A 1 85 ? -8.703 -15.156 6.887 1 94.81 85 GLY A N 1
ATOM 665 C CA . GLY A 1 85 ? -7.684 -14.227 6.438 1 94.81 85 GLY A CA 1
ATOM 666 C C . GLY A 1 85 ? -8.25 -12.984 5.77 1 94.81 85 GLY A C 1
ATOM 667 O O . GLY A 1 85 ? -7.797 -11.875 6.027 1 94.81 85 GLY A O 1
ATOM 668 N N . THR A 1 86 ? -9.258 -13.156 5.02 1 93.88 86 THR A N 1
ATOM 669 C CA . THR A 1 86 ? -9.914 -12.055 4.328 1 93.88 86 THR A CA 1
ATOM 670 C C . THR A 1 86 ? -10.609 -11.125 5.324 1 93.88 86 THR A C 1
ATOM 672 O O . THR A 1 86 ? -10.562 -9.906 5.18 1 93.88 86 THR A O 1
ATOM 675 N N . GLN A 1 87 ? -11.219 -11.695 6.266 1 94.5 87 GLN A N 1
ATOM 676 C CA . GLN A 1 87 ? -11.906 -10.914 7.285 1 94.5 87 GLN A CA 1
ATOM 677 C C . GLN A 1 87 ? -10.922 -10.078 8.094 1 94.5 87 GLN A C 1
ATOM 679 O O . GLN A 1 87 ? -11.211 -8.922 8.43 1 94.5 87 GLN A O 1
ATOM 684 N N . TYR A 1 88 ? -9.781 -10.664 8.336 1 92.88 88 TYR A N 1
ATOM 685 C CA . TYR A 1 88 ? -8.742 -9.906 9.031 1 92.88 88 TYR A CA 1
ATOM 686 C C . TYR A 1 88 ? -8.188 -8.805 8.141 1 92.88 88 TYR A C 1
ATOM 688 O O . TYR A 1 88 ? -7.949 -7.684 8.602 1 92.88 88 TYR A O 1
ATOM 696 N N . LEU A 1 89 ? -8.008 -9.094 6.918 1 92 89 LEU A N 1
ATOM 697 C CA . LEU A 1 89 ? -7.414 -8.156 5.977 1 92 89 LEU A CA 1
ATOM 698 C C . LEU A 1 89 ? -8.281 -6.91 5.832 1 92 89 LEU A C 1
ATOM 700 O O . LEU A 1 89 ? -7.77 -5.785 5.852 1 92 89 LEU A O 1
ATOM 704 N N . PHE A 1 90 ? -9.555 -7.051 5.766 1 91.56 90 PHE A N 1
ATOM 705 C CA . PHE A 1 90 ? -10.461 -5.945 5.496 1 91.56 90 PHE A CA 1
ATOM 706 C C . PHE A 1 90 ? -11.172 -5.508 6.773 1 91.56 90 PHE A C 1
ATOM 708 O O . PHE A 1 90 ? -12.109 -4.711 6.727 1 91.56 90 PHE A O 1
ATOM 715 N N . ARG A 1 91 ? -10.828 -6.152 7.906 1 89.5 91 ARG A N 1
ATOM 716 C CA . ARG A 1 91 ? -11.367 -5.816 9.219 1 89.5 91 ARG A CA 1
ATOM 717 C C . ARG A 1 91 ? -12.883 -6.004 9.25 1 89.5 91 ARG A C 1
ATOM 719 O O . ARG A 1 91 ? -13.617 -5.113 9.688 1 89.5 91 ARG A O 1
ATOM 726 N N . LEU A 1 92 ? -13.242 -7.066 8.742 1 91.88 92 LEU A N 1
ATOM 727 C CA . LEU A 1 92 ? -14.648 -7.445 8.781 1 91.88 92 LEU A CA 1
ATOM 728 C C . LEU A 1 92 ? -14.984 -8.203 10.062 1 91.88 92 LEU A C 1
ATOM 730 O O . LEU A 1 92 ? -14.078 -8.57 10.82 1 91.88 92 LEU A O 1
ATOM 734 N N . GLN A 1 93 ? -16.234 -8.336 10.273 1 91.94 93 GLN A N 1
ATOM 735 C CA . GLN A 1 93 ? -16.656 -9.109 11.43 1 91.94 93 GLN A CA 1
ATOM 736 C C . GLN A 1 93 ? -16.234 -10.57 11.305 1 91.94 93 GLN A C 1
ATOM 738 O O . GLN A 1 93 ? -16.312 -11.148 10.219 1 91.94 93 GLN A O 1
ATOM 743 N N . HIS A 1 94 ? -15.867 -11.188 12.391 1 91.5 94 HIS A N 1
ATOM 744 C CA . HIS A 1 94 ? -15.391 -12.562 12.398 1 91.5 94 HIS A CA 1
ATOM 745 C C . HIS A 1 94 ? -16.562 -13.547 12.367 1 91.5 94 HIS A C 1
ATOM 747 O O . HIS A 1 94 ? -17.578 -13.328 13.023 1 91.5 94 HIS A O 1
ATOM 753 N N . SER A 1 95 ? -16.422 -14.609 11.594 1 93.31 95 SER A N 1
ATOM 754 C CA . SER A 1 95 ? -17.469 -15.609 11.422 1 93.31 95 SER A CA 1
ATOM 755 C C . SER A 1 95 ? -17 -16.984 11.906 1 93.31 95 SER A C 1
ATOM 757 O O . SER A 1 95 ? -17.422 -18.016 11.375 1 93.31 95 SER A O 1
ATOM 759 N N . ALA A 1 96 ? -16.219 -17.078 12.867 1 93.06 96 ALA A N 1
ATOM 760 C CA . ALA A 1 96 ? -15.602 -18.344 13.289 1 93.06 96 ALA A CA 1
ATOM 761 C C . ALA A 1 96 ? -16.656 -19.328 13.773 1 93.06 96 ALA A C 1
ATOM 763 O O . ALA A 1 96 ? -16.578 -20.531 13.477 1 93.06 96 ALA A O 1
ATOM 764 N N . ARG A 1 97 ? -17.734 -18.875 14.539 1 93.38 97 ARG A N 1
ATOM 765 C CA . ARG A 1 97 ? -18.766 -19.766 15.055 1 93.38 97 ARG A CA 1
ATOM 766 C C . ARG A 1 97 ? -19.531 -20.438 13.922 1 93.38 97 ARG A C 1
ATOM 768 O O . ARG A 1 97 ? -19.703 -21.656 13.93 1 93.38 97 ARG A O 1
ATOM 775 N N . PHE A 1 98 ? -19.875 -19.719 12.969 1 95.94 98 PHE A N 1
ATOM 776 C CA . PHE A 1 98 ? -20.609 -20.25 11.828 1 95.94 98 PHE A CA 1
ATOM 777 C C . PHE A 1 98 ? -19.75 -21.219 11.031 1 95.94 98 PHE A C 1
ATOM 779 O O . PHE A 1 98 ? -20.188 -22.328 10.703 1 95.94 98 PHE A O 1
ATOM 786 N N . ASP A 1 99 ? -18.547 -20.844 10.695 1 96.62 99 ASP A N 1
ATOM 787 C CA . ASP A 1 99 ? -17.656 -21.641 9.859 1 96.62 99 ASP A CA 1
ATOM 788 C C . ASP A 1 99 ? -17.312 -22.969 10.539 1 96.62 99 ASP A C 1
ATOM 790 O O . ASP A 1 99 ? -17.344 -24.031 9.906 1 96.62 99 ASP A O 1
ATOM 794 N N . LEU A 1 100 ? -17.047 -22.938 11.82 1 96.31 100 LEU A N 1
ATOM 795 C CA . LEU A 1 100 ? -16.656 -24.141 12.547 1 96.31 100 LEU A CA 1
ATOM 796 C C . LEU A 1 100 ? -17.859 -25.062 12.75 1 96.31 100 LEU A C 1
ATOM 798 O O . LEU A 1 100 ? -17.719 -26.281 12.75 1 96.31 100 LEU A O 1
ATOM 802 N N . THR A 1 101 ? -19.047 -24.453 12.906 1 97.19 101 THR A N 1
ATOM 803 C CA . THR A 1 101 ? -20.25 -25.266 13.047 1 97.19 101 THR A CA 1
ATOM 804 C C . THR A 1 101 ? -20.547 -26.016 11.758 1 97.19 101 THR A C 1
ATOM 806 O O . THR A 1 101 ? -20.875 -27.203 11.781 1 97.19 101 THR A O 1
ATOM 809 N N . THR A 1 102 ? -20.438 -25.328 10.672 1 97 102 THR A N 1
ATOM 810 C CA . THR A 1 102 ? -20.703 -25.984 9.391 1 97 102 THR A CA 1
ATOM 811 C C . THR A 1 102 ? -19.672 -27.078 9.117 1 97 102 THR A C 1
ATOM 813 O O . THR A 1 102 ? -20.016 -28.125 8.562 1 97 102 THR A O 1
ATOM 816 N N . LEU A 1 103 ? -18.438 -26.844 9.492 1 97.44 103 LEU A N 1
ATOM 817 C CA . LEU A 1 103 ? -17.406 -27.859 9.336 1 97.44 103 LEU A CA 1
ATOM 818 C C . LEU A 1 103 ? -17.688 -29.062 10.211 1 97.44 103 LEU A C 1
ATOM 820 O O . LEU A 1 103 ? -17.531 -30.203 9.773 1 97.44 103 LEU A O 1
ATOM 824 N N . ALA A 1 104 ? -18.141 -28.812 11.414 1 97.31 104 ALA A N 1
ATOM 825 C CA . ALA A 1 104 ? -18.453 -29.875 12.352 1 97.31 104 ALA A CA 1
ATOM 826 C C . ALA A 1 104 ? -19.609 -30.734 11.836 1 97.31 104 ALA A C 1
ATOM 828 O O . ALA A 1 104 ? -19.562 -31.969 11.914 1 97.31 104 ALA A O 1
ATOM 829 N N . ILE A 1 105 ? -20.609 -30.125 11.32 1 97.5 105 ILE A N 1
ATOM 830 C CA . ILE A 1 105 ? -21.75 -30.844 10.773 1 97.5 105 ILE A CA 1
ATOM 831 C C . ILE A 1 105 ? -21.297 -31.734 9.617 1 97.5 105 ILE A C 1
ATOM 833 O O . ILE A 1 105 ? -21.656 -32.906 9.539 1 97.5 105 ILE A O 1
ATOM 837 N N . THR A 1 106 ? -20.469 -31.172 8.766 1 97.19 106 THR A N 1
ATOM 838 C CA . THR A 1 106 ? -19.969 -31.938 7.637 1 97.19 106 THR A CA 1
ATOM 839 C C . THR A 1 106 ? -19.125 -33.125 8.117 1 97.19 106 THR A C 1
ATOM 841 O O . THR A 1 106 ? -19.234 -34.219 7.598 1 97.19 106 THR A O 1
ATOM 844 N N . ALA A 1 107 ? -18.312 -32.875 9.094 1 96.62 107 ALA A N 1
ATOM 845 C CA . ALA A 1 107 ? -17.453 -33.938 9.648 1 96.62 107 ALA A CA 1
ATOM 846 C C . ALA A 1 107 ? -18.281 -35.062 10.219 1 96.62 107 ALA A C 1
ATOM 848 O O . ALA A 1 107 ? -18 -36.25 9.953 1 96.62 107 ALA A O 1
ATOM 849 N N . VAL A 1 108 ? -19.328 -34.719 10.938 1 96.69 108 VAL A N 1
ATOM 850 C CA . VAL A 1 108 ? -20.188 -35.719 11.555 1 96.69 108 VAL A CA 1
ATOM 851 C C . VAL A 1 108 ? -20.891 -36.562 10.469 1 96.69 108 VAL A C 1
ATOM 853 O O . VAL A 1 108 ? -20.969 -37.781 10.562 1 96.69 108 VAL A O 1
ATOM 856 N N . LEU A 1 109 ? -21.375 -35.938 9.453 1 96.25 109 LEU A N 1
ATOM 857 C CA . LEU A 1 109 ? -22.047 -36.625 8.359 1 96.25 109 LEU A CA 1
ATOM 858 C C . LEU A 1 109 ? -21.094 -37.531 7.605 1 96.25 109 LEU A C 1
ATOM 860 O O . LEU A 1 109 ? -21.469 -38.656 7.188 1 96.25 109 LEU A O 1
ATOM 864 N N . MET A 1 110 ? -19.875 -37.125 7.457 1 94.94 110 MET A N 1
ATOM 865 C CA . MET A 1 110 ? -18.859 -37.906 6.766 1 94.94 110 MET A CA 1
ATOM 866 C C . MET A 1 110 ? -18.5 -39.156 7.578 1 94.94 110 MET A C 1
ATOM 868 O O . MET A 1 110 ? -18.172 -40.188 7.012 1 94.94 110 MET A O 1
ATOM 872 N N . LEU A 1 111 ? -18.562 -38.969 8.891 1 93.94 111 LEU A N 1
ATOM 873 C CA . LEU A 1 111 ? -18.188 -40.062 9.766 1 93.94 111 LEU A CA 1
ATOM 874 C C . LEU A 1 111 ? -19.281 -41.125 9.82 1 93.94 111 LEU A C 1
ATOM 876 O O . LEU A 1 111 ? -19.047 -42.25 10.273 1 93.94 111 LEU A O 1
ATOM 880 N N . MET A 1 112 ? -20.469 -40.875 9.266 1 93.62 112 MET A N 1
ATOM 881 C CA . MET A 1 112 ? -21.594 -41.812 9.258 1 93.62 112 MET A CA 1
ATOM 882 C C . MET A 1 112 ? -21.422 -42.844 8.156 1 93.62 112 MET A C 1
ATOM 884 O O . MET A 1 112 ? -22.125 -43.875 8.133 1 93.62 112 MET A O 1
ATOM 888 N N . VAL A 1 113 ? -20.531 -42.562 7.27 1 91.31 113 VAL A N 1
ATOM 889 C CA . VAL A 1 113 ? -20.266 -43.5 6.184 1 91.31 113 VAL A CA 1
ATOM 890 C C . VAL A 1 113 ? -18.828 -44 6.273 1 91.31 113 VAL A C 1
ATOM 892 O O . VAL A 1 113 ? -17.938 -43.25 6.695 1 91.31 113 VAL A O 1
ATOM 895 N N . PRO A 1 114 ? -18.672 -45.25 5.867 1 88.5 114 PRO A N 1
ATOM 896 C CA . PRO A 1 114 ? -17.297 -45.75 5.891 1 88.5 114 PRO A CA 1
ATOM 897 C C . PRO A 1 114 ? -16.375 -45.031 4.91 1 88.5 114 PRO A C 1
ATOM 899 O O . PRO A 1 114 ? -16.797 -44.719 3.797 1 88.5 114 PRO A O 1
ATOM 902 N N . PRO A 1 115 ? -15.234 -44.656 5.426 1 85.5 115 PRO A N 1
ATOM 903 C CA . PRO A 1 115 ? -14.281 -43.938 4.59 1 85.5 115 PRO A CA 1
ATOM 904 C C . PRO A 1 115 ? -13.586 -44.844 3.568 1 85.5 115 PRO A C 1
ATOM 906 O O . PRO A 1 115 ? -12.414 -45.188 3.748 1 85.5 115 PRO A O 1
ATOM 909 N N . ASN A 1 116 ? -14.336 -45.312 2.602 1 80.44 116 ASN A N 1
ATOM 910 C CA . ASN A 1 116 ? -13.789 -46.188 1.555 1 80.44 116 ASN A CA 1
ATOM 911 C C . ASN A 1 116 ? -14.32 -45.781 0.178 1 80.44 116 ASN A C 1
ATOM 913 O O . ASN A 1 116 ? -15.016 -44.781 0.036 1 80.44 116 ASN A O 1
ATOM 917 N N . PHE A 1 117 ? -13.938 -46.625 -0.787 1 77.31 117 PHE A N 1
ATOM 918 C CA . PHE A 1 117 ? -14.219 -46.344 -2.193 1 77.31 117 PHE A CA 1
ATOM 919 C C . PHE A 1 117 ? -15.719 -46.406 -2.463 1 77.31 117 PHE A C 1
ATOM 921 O O . PHE A 1 117 ? -16.234 -45.625 -3.285 1 77.31 117 PHE A O 1
ATOM 928 N N . HIS A 1 118 ? -16.422 -47.156 -1.773 1 79 118 HIS A N 1
ATOM 929 C CA . HIS A 1 118 ? -17.859 -47.344 -2.012 1 79 118 HIS A CA 1
ATOM 930 C C . HIS A 1 118 ? -18.641 -46.125 -1.556 1 79 118 HIS A C 1
ATOM 932 O O . HIS A 1 118 ? -19.672 -45.781 -2.135 1 79 118 HIS A O 1
ATOM 938 N N . SER A 1 119 ? -18.125 -45.375 -0.558 1 86.25 119 SER A N 1
ATOM 939 C CA . SER A 1 119 ? -18.812 -44.219 0.002 1 86.25 119 SER A CA 1
ATOM 940 C C . SER A 1 119 ? -18.297 -42.906 -0.625 1 86.25 119 SER A C 1
ATOM 942 O O . SER A 1 119 ? -18.656 -41.812 -0.183 1 86.25 119 SER A O 1
ATOM 944 N N . GLU A 1 120 ? -17.531 -43 -1.618 1 83.31 120 GLU A N 1
ATOM 945 C CA . GLU A 1 120 ? -16.875 -41.844 -2.215 1 83.31 120 GLU A CA 1
ATOM 946 C C . GLU A 1 120 ? -17.891 -40.812 -2.732 1 83.31 120 GLU A C 1
ATOM 948 O O . GLU A 1 120 ? -17.719 -39.625 -2.547 1 83.31 120 GLU A O 1
ATOM 953 N N . PRO A 1 121 ? -18.938 -41.312 -3.371 1 84.06 121 PRO A N 1
ATOM 954 C CA . PRO A 1 121 ? -19.875 -40.344 -3.883 1 84.06 121 PRO A CA 1
ATOM 955 C C . PRO A 1 121 ? -20.5 -39.5 -2.773 1 84.06 121 PRO A C 1
ATOM 957 O O . PRO A 1 121 ? -20.656 -38.281 -2.92 1 84.06 121 PRO A O 1
ATOM 960 N N . VAL A 1 122 ? -20.766 -40.156 -1.687 1 88.69 122 VAL A N 1
ATOM 961 C CA . VAL A 1 122 ? -21.375 -39.438 -0.572 1 88.69 122 VAL A CA 1
ATOM 962 C C . VAL A 1 122 ? -20.375 -38.469 0.053 1 88.69 122 VAL A C 1
ATOM 964 O O . VAL A 1 122 ? -20.703 -37.344 0.372 1 88.69 122 VAL A O 1
ATOM 967 N N . LEU A 1 123 ? -19.172 -38.875 0.216 1 89.62 123 LEU A N 1
ATOM 968 C CA . LEU A 1 123 ? -18.125 -38.031 0.787 1 89.62 123 LEU A CA 1
ATOM 969 C C . LEU A 1 123 ? -17.844 -36.844 -0.116 1 89.62 123 LEU A C 1
ATOM 971 O O . LEU A 1 123 ? -17.656 -35.719 0.368 1 89.62 123 LEU A O 1
ATOM 975 N N . ALA A 1 124 ? -17.875 -37.125 -1.406 1 87.12 124 ALA A N 1
ATOM 976 C CA . ALA A 1 124 ? -17.656 -36.062 -2.379 1 87.12 124 ALA A CA 1
ATOM 977 C C . ALA A 1 124 ? -18.781 -35.031 -2.348 1 87.12 124 ALA A C 1
ATOM 979 O O . ALA A 1 124 ? -18.547 -33.844 -2.49 1 87.12 124 ALA A O 1
ATOM 980 N N . MET A 1 125 ? -19.906 -35.594 -2.176 1 91 125 MET A N 1
ATOM 981 C CA . MET A 1 125 ? -21.078 -34.719 -2.104 1 91 125 MET A CA 1
ATOM 982 C C . MET A 1 125 ? -21 -33.812 -0.89 1 91 125 MET A C 1
ATOM 984 O O . MET A 1 125 ? -21.172 -32.594 -1.011 1 91 125 MET A O 1
ATOM 988 N N . LEU A 1 126 ? -20.672 -34.375 0.206 1 93.75 126 LEU A N 1
ATOM 989 C CA . LEU A 1 126 ? -20.594 -33.594 1.443 1 93.75 126 LEU A CA 1
ATOM 990 C C . LEU A 1 126 ? -19.453 -32.594 1.388 1 93.75 126 LEU A C 1
ATOM 992 O O . LEU A 1 126 ? -19.625 -31.438 1.802 1 93.75 126 LEU A O 1
ATOM 996 N N . PHE A 1 127 ? -18.344 -32.969 0.866 1 93.38 127 PHE A N 1
ATOM 997 C CA . PHE A 1 127 ? -17.203 -32.094 0.698 1 93.38 127 PHE A CA 1
ATOM 998 C C . PHE A 1 127 ? -17.547 -30.906 -0.19 1 93.38 127 PHE A C 1
ATOM 1000 O O . PHE A 1 127 ? -17.281 -29.75 0.166 1 93.38 127 PHE A O 1
ATOM 1007 N N . SER A 1 128 ? -18.172 -31.219 -1.312 1 92.62 128 SER A N 1
ATOM 1008 C CA . SER A 1 128 ? -18.484 -30.203 -2.295 1 92.62 128 SER A CA 1
ATOM 1009 C C . SER A 1 128 ? -19.531 -29.219 -1.757 1 92.62 128 SER A C 1
ATOM 1011 O O . SER A 1 128 ? -19.484 -28.031 -2.045 1 92.62 128 SER A O 1
ATOM 1013 N N . ALA A 1 129 ? -20.359 -29.75 -0.982 1 94.94 129 ALA A N 1
ATOM 1014 C CA . ALA A 1 129 ? -21.391 -28.891 -0.397 1 94.94 129 ALA A CA 1
ATOM 1015 C C . ALA A 1 129 ? -20.766 -27.875 0.559 1 94.94 129 ALA A C 1
ATOM 1017 O O . ALA A 1 129 ? -21.078 -26.688 0.488 1 94.94 129 ALA A O 1
ATOM 1018 N N . ASN A 1 130 ? -19.953 -28.375 1.424 1 96.94 130 ASN A N 1
ATOM 1019 C CA . ASN A 1 130 ? -19.297 -27.469 2.363 1 96.94 130 ASN A CA 1
ATOM 1020 C C . ASN A 1 130 ? -18.375 -26.484 1.646 1 96.94 130 ASN A C 1
ATOM 1022 O O . ASN A 1 130 ? -18.328 -25.312 2 1 96.94 130 ASN A O 1
ATOM 1026 N N . ALA A 1 131 ? -17.656 -26.984 0.691 1 95.25 131 ALA A N 1
ATOM 1027 C CA . ALA A 1 131 ? -16.766 -26.125 -0.078 1 95.25 131 ALA A CA 1
ATOM 1028 C C . ALA A 1 131 ? -17.531 -25.031 -0.795 1 95.25 131 ALA A C 1
ATOM 1030 O O . ALA A 1 131 ? -17.141 -23.859 -0.759 1 95.25 131 ALA A O 1
ATOM 1031 N N . ALA A 1 132 ? -18.594 -25.422 -1.415 1 95.12 132 ALA A N 1
ATOM 1032 C CA . ALA A 1 132 ? -19.422 -24.438 -2.115 1 95.12 132 ALA A CA 1
ATOM 1033 C C . ALA A 1 132 ? -19.938 -23.359 -1.156 1 95.12 132 ALA A C 1
ATOM 1035 O O . ALA A 1 132 ? -19.891 -22.172 -1.469 1 95.12 132 ALA A O 1
ATOM 1036 N N . LEU A 1 133 ? -20.375 -23.812 -0.042 1 96.38 133 LEU A N 1
ATOM 1037 C CA . LEU A 1 133 ? -20.859 -22.875 0.961 1 96.38 133 LEU A CA 1
ATOM 1038 C C . LEU A 1 133 ? -19.734 -21.938 1.407 1 96.38 133 LEU A C 1
ATOM 1040 O O . LEU A 1 133 ? -19.953 -20.719 1.513 1 96.38 133 LEU A O 1
ATOM 1044 N N . SER A 1 134 ? -18.594 -22.469 1.695 1 95.94 134 SER A N 1
ATOM 1045 C CA . SER A 1 134 ? -17.453 -21.656 2.115 1 95.94 134 SER A CA 1
ATOM 1046 C C . SER A 1 134 ? -17.094 -20.609 1.067 1 95.94 134 SER A C 1
ATOM 1048 O O . SER A 1 134 ? -16.844 -19.453 1.402 1 95.94 134 SER A O 1
ATOM 1050 N N . PHE A 1 135 ? -17.156 -20.969 -0.169 1 95.75 135 PHE A N 1
ATOM 1051 C CA . PHE A 1 135 ? -16.766 -20.047 -1.23 1 95.75 135 PHE A CA 1
ATOM 1052 C C . PHE A 1 135 ? -17.875 -19.016 -1.491 1 95.75 135 PHE A C 1
ATOM 1054 O O . PHE A 1 135 ? -17.594 -17.891 -1.882 1 95.75 135 PHE A O 1
ATOM 1061 N N . VAL A 1 136 ? -19.094 -19.422 -1.271 1 96.44 136 VAL A N 1
ATOM 1062 C CA . VAL A 1 136 ? -20.172 -18.453 -1.354 1 96.44 136 VAL A CA 1
ATOM 1063 C C . VAL A 1 136 ? -19.969 -17.359 -0.299 1 96.44 136 VAL A C 1
ATOM 1065 O O . VAL A 1 136 ? -20.047 -16.172 -0.602 1 96.44 136 VAL A O 1
ATOM 1068 N N . MET A 1 137 ? -19.719 -17.797 0.87 1 96.62 137 MET A N 1
ATOM 1069 C CA . MET A 1 137 ? -19.516 -16.844 1.965 1 96.62 137 MET A CA 1
ATOM 1070 C C . MET A 1 137 ? -18.266 -16 1.729 1 96.62 137 MET A C 1
ATOM 1072 O O . MET A 1 137 ? -18.266 -14.805 2.01 1 96.62 137 MET A O 1
ATOM 1076 N N . LEU A 1 138 ? -17.234 -16.625 1.224 1 95.31 138 LEU A N 1
ATOM 1077 C CA . LEU A 1 138 ? -16.016 -15.906 0.906 1 95.31 138 LEU A CA 1
ATOM 1078 C C . LEU A 1 138 ? -16.25 -14.867 -0.183 1 95.31 138 LEU A C 1
ATOM 1080 O O . LEU A 1 138 ? -15.727 -13.75 -0.115 1 95.31 138 LEU A O 1
ATOM 1084 N N . THR A 1 139 ? -17.016 -15.258 -1.175 1 95.12 139 THR A N 1
ATOM 1085 C CA . THR A 1 139 ? -17.375 -14.352 -2.258 1 95.12 139 THR A CA 1
ATOM 1086 C C . THR A 1 139 ? -18.125 -13.141 -1.722 1 95.12 139 THR A C 1
ATOM 1088 O O . THR A 1 139 ? -17.828 -12 -2.094 1 95.12 139 THR A O 1
ATOM 1091 N N . ARG A 1 140 ? -18.984 -13.375 -0.878 1 95 140 ARG A N 1
ATOM 1092 C CA . ARG A 1 140 ? -19.766 -12.297 -0.272 1 95 140 ARG A CA 1
ATOM 1093 C C . ARG A 1 140 ? -18.875 -11.344 0.511 1 95 140 ARG A C 1
ATOM 1095 O O . ARG A 1 140 ? -18.953 -10.125 0.34 1 95 140 ARG A O 1
ATOM 1102 N N . ASP A 1 141 ? -18.031 -11.883 1.36 1 94.81 141 ASP A N 1
ATOM 1103 C CA . ASP A 1 141 ? -17.125 -11.078 2.164 1 94.81 141 ASP A CA 1
ATOM 1104 C C . ASP A 1 141 ? -16.203 -10.234 1.279 1 94.81 141 ASP A C 1
ATOM 1106 O O . ASP A 1 141 ? -16.016 -9.047 1.531 1 94.81 141 ASP A O 1
ATOM 1110 N N . ASN A 1 142 ? -15.719 -10.859 0.27 1 94 142 ASN A N 1
ATOM 1111 C CA . ASN A 1 142 ? -14.812 -10.172 -0.642 1 94 142 ASN A CA 1
ATOM 1112 C C . ASN A 1 142 ? -15.531 -9.07 -1.418 1 94 142 ASN A C 1
ATOM 1114 O O . ASN A 1 142 ? -15.008 -7.961 -1.544 1 94 142 ASN A O 1
ATOM 1118 N N . TYR A 1 143 ? -16.656 -9.43 -1.856 1 93.62 143 TYR A N 1
ATOM 1119 C CA . TYR A 1 143 ? -17.422 -8.469 -2.66 1 93.62 143 TYR A CA 1
ATOM 1120 C C . TYR A 1 143 ? -17.734 -7.219 -1.856 1 93.62 143 TYR A C 1
ATOM 1122 O O . TYR A 1 143 ? -17.484 -6.102 -2.311 1 93.62 143 TYR A O 1
ATOM 1130 N N . TYR A 1 144 ? -18.203 -7.32 -0.692 1 92.5 144 TYR A N 1
ATOM 1131 C CA . TYR A 1 144 ? -18.578 -6.188 0.149 1 92.5 144 TYR A CA 1
ATOM 1132 C C . TYR A 1 144 ? -17.359 -5.367 0.539 1 92.5 144 TYR A C 1
ATOM 1134 O O . TYR A 1 144 ? -17.406 -4.137 0.517 1 92.5 144 TYR A O 1
ATOM 1142 N N . ALA A 1 145 ? -16.312 -6.012 0.852 1 91.19 145 ALA A N 1
ATOM 1143 C CA . ALA A 1 145 ? -15.102 -5.328 1.295 1 91.19 145 ALA A CA 1
ATOM 1144 C C . ALA A 1 145 ? -14.477 -4.523 0.159 1 91.19 145 ALA A C 1
ATOM 1146 O O . ALA A 1 145 ? -14.133 -3.354 0.338 1 91.19 145 ALA A O 1
ATOM 1147 N N . ILE A 1 146 ? -14.414 -5.098 -1.013 1 88.75 146 ILE A N 1
ATOM 1148 C CA . ILE A 1 146 ? -13.75 -4.461 -2.141 1 88.75 146 ILE A CA 1
ATOM 1149 C C . ILE A 1 146 ? -14.633 -3.344 -2.699 1 88.75 146 ILE A C 1
ATOM 1151 O O . ILE A 1 146 ? -14.133 -2.291 -3.102 1 88.75 146 ILE A O 1
ATOM 1155 N N . ARG A 1 147 ? -15.875 -3.615 -2.693 1 89.31 147 ARG A N 1
ATOM 1156 C CA . ARG A 1 147 ? -16.812 -2.602 -3.18 1 89.31 147 ARG A CA 1
ATOM 1157 C C . ARG A 1 147 ? -16.719 -1.326 -2.348 1 89.31 147 ARG A C 1
ATOM 1159 O O . ARG A 1 147 ? -16.75 -0.22 -2.889 1 89.31 147 ARG A O 1
ATOM 1166 N N . ARG A 1 148 ? -16.562 -1.486 -1.113 1 85.19 148 ARG A N 1
ATOM 1167 C CA . ARG A 1 148 ? -16.438 -0.351 -0.205 1 85.19 148 ARG A CA 1
ATOM 1168 C C . ARG A 1 148 ? -15.148 0.431 -0.481 1 85.19 148 ARG A C 1
ATOM 1170 O O . ARG A 1 148 ? -15.133 1.657 -0.362 1 85.19 148 ARG A O 1
ATOM 1177 N N . GLU A 1 149 ? -14.125 -0.247 -0.935 1 81.44 149 GLU A N 1
ATOM 1178 C CA . GLU A 1 149 ? -12.812 0.357 -1.109 1 81.44 149 GLU A CA 1
ATOM 1179 C C . GLU A 1 149 ? -12.656 0.945 -2.51 1 81.44 149 GLU A C 1
ATOM 1181 O O . GLU A 1 149 ? -12.008 1.981 -2.684 1 81.44 149 GLU A O 1
ATOM 1186 N N . THR A 1 150 ? -13.031 0.344 -3.596 1 79 150 THR A N 1
ATOM 1187 C CA . THR A 1 150 ? -12.672 0.728 -4.957 1 79 150 THR A CA 1
ATOM 1188 C C . THR A 1 150 ? -13.922 0.988 -5.793 1 79 150 THR A C 1
ATOM 1190 O O . THR A 1 150 ? -13.852 1.62 -6.848 1 79 150 THR A O 1
ATOM 1193 N N . GLY A 1 151 ? -15.047 0.391 -5.438 1 84.38 151 GLY A N 1
ATOM 1194 C CA . GLY A 1 151 ? -16.266 0.512 -6.23 1 84.38 151 GLY A CA 1
ATOM 1195 C C . GLY A 1 151 ? -16.781 -0.821 -6.734 1 84.38 151 GLY A C 1
ATOM 1196 O O . GLY A 1 151 ? -16.141 -1.858 -6.527 1 84.38 151 GLY A O 1
ATOM 1197 N N . ASN A 1 152 ? -17.859 -0.86 -7.461 1 87.62 152 ASN A N 1
ATOM 1198 C CA . ASN A 1 152 ? -18.594 -2.068 -7.836 1 87.62 152 ASN A CA 1
ATOM 1199 C C . ASN A 1 152 ? -17.906 -2.799 -8.992 1 87.62 152 ASN A C 1
ATOM 1201 O O . ASN A 1 152 ? -17.781 -4.027 -8.969 1 87.62 152 ASN A O 1
ATOM 1205 N N . LYS A 1 153 ? -17.422 -2.111 -9.992 1 85.19 153 LYS A N 1
ATOM 1206 C CA . LYS A 1 153 ? -16.844 -2.74 -11.172 1 85.19 153 LYS A CA 1
ATOM 1207 C C . LYS A 1 153 ? -15.594 -3.547 -10.805 1 85.19 153 LYS A C 1
ATOM 1209 O O . LYS A 1 153 ? -15.445 -4.695 -11.234 1 85.19 153 LYS A O 1
ATOM 1214 N N . VAL A 1 154 ? -14.719 -3.025 -10.047 1 82.44 154 VAL A N 1
ATOM 1215 C CA . VAL A 1 154 ? -13.492 -3.701 -9.617 1 82.44 154 VAL A CA 1
ATOM 1216 C C . VAL A 1 154 ? -13.844 -4.879 -8.711 1 82.44 154 VAL A C 1
ATOM 1218 O O . VAL A 1 154 ? -13.242 -5.949 -8.812 1 82.44 154 VAL A O 1
ATOM 1221 N N . ALA A 1 155 ? -14.805 -4.68 -7.855 1 89.38 155 ALA A N 1
ATOM 1222 C CA . ALA A 1 155 ? -15.234 -5.734 -6.941 1 89.38 155 ALA A CA 1
ATOM 1223 C C . ALA A 1 155 ? -15.703 -6.969 -7.707 1 89.38 155 ALA A C 1
ATOM 1225 O O . ALA A 1 155 ? -15.32 -8.094 -7.379 1 89.38 155 ALA A O 1
ATOM 1226 N N . ILE A 1 156 ? -16.453 -6.781 -8.727 1 88.19 156 ILE A N 1
ATOM 1227 C CA . ILE A 1 156 ? -16.984 -7.887 -9.523 1 88.19 156 ILE A CA 1
ATOM 1228 C C . ILE A 1 156 ? -15.844 -8.617 -10.211 1 88.19 156 ILE A C 1
ATOM 1230 O O . ILE A 1 156 ? -15.789 -9.852 -10.195 1 88.19 156 ILE A O 1
ATOM 1234 N N . ALA A 1 157 ? -14.977 -7.887 -10.766 1 83.19 157 ALA A N 1
ATOM 1235 C CA . ALA A 1 157 ? -13.844 -8.492 -11.469 1 83.19 157 ALA A CA 1
ATOM 1236 C C . ALA A 1 157 ? -13 -9.344 -10.523 1 83.19 157 ALA A C 1
ATOM 1238 O O . ALA A 1 157 ? -12.547 -10.43 -10.891 1 83.19 157 ALA A O 1
ATOM 1239 N N . MET A 1 158 ? -12.891 -8.914 -9.344 1 84.75 158 MET A N 1
ATOM 1240 C CA . MET A 1 158 ? -12 -9.57 -8.391 1 84.75 158 MET A CA 1
ATOM 1241 C C . MET A 1 158 ? -12.656 -10.82 -7.809 1 84.75 158 MET A C 1
ATOM 1243 O O . MET A 1 158 ? -11.969 -11.75 -7.387 1 84.75 158 MET A O 1
ATOM 1247 N N . VAL A 1 159 ? -13.977 -10.867 -7.789 1 90.62 159 VAL A N 1
ATOM 1248 C CA . VAL A 1 159 ? -14.641 -11.992 -7.148 1 90.62 159 VAL A CA 1
ATOM 1249 C C . VAL A 1 159 ? -14.992 -13.055 -8.195 1 90.62 159 VAL A C 1
ATOM 1251 O O . VAL A 1 159 ? -15.398 -14.164 -7.848 1 90.62 159 VAL A O 1
ATOM 1254 N N . MET A 1 160 ? -14.688 -12.852 -9.453 1 88.75 160 MET A N 1
ATOM 1255 C CA . MET A 1 160 ? -15.039 -13.773 -10.531 1 88.75 160 MET A CA 1
ATOM 1256 C C . MET A 1 160 ? -14.391 -15.133 -10.32 1 88.75 160 MET A C 1
ATOM 1258 O O . MET A 1 160 ? -15.047 -16.172 -10.461 1 88.75 160 MET A O 1
ATOM 1262 N N . PRO A 1 161 ? -13.109 -15.156 -9.984 1 86.62 161 PRO A N 1
ATOM 1263 C CA . PRO A 1 161 ? -12.516 -16.469 -9.742 1 86.62 161 PRO A CA 1
ATOM 1264 C C . PRO A 1 161 ? -13.195 -17.234 -8.609 1 86.62 161 PRO A C 1
ATOM 1266 O O . PRO A 1 161 ? -13.312 -18.453 -8.656 1 86.62 161 PRO A O 1
ATOM 1269 N N . LEU A 1 162 ? -13.672 -16.547 -7.641 1 92.5 162 LEU A N 1
ATOM 1270 C CA . LEU A 1 162 ? -14.359 -17.188 -6.52 1 92.5 162 LEU A CA 1
ATOM 1271 C C . LEU A 1 162 ? -15.727 -17.719 -6.945 1 92.5 162 LEU A C 1
ATOM 1273 O O . LEU A 1 162 ? -16.125 -18.797 -6.531 1 92.5 162 LEU A O 1
ATOM 1277 N N . ILE A 1 163 ? -16.375 -16.938 -7.777 1 93.25 163 ILE A N 1
ATOM 1278 C CA . ILE A 1 163 ? -17.672 -17.375 -8.305 1 93.25 163 ILE A CA 1
ATOM 1279 C C . ILE A 1 163 ? -17.484 -18.641 -9.141 1 93.25 163 ILE A C 1
ATOM 1281 O O . ILE A 1 163 ? -18.281 -19.562 -9.055 1 93.25 163 ILE A O 1
ATOM 1285 N N . ALA A 1 164 ? -16.406 -18.609 -9.883 1 88.31 164 ALA A N 1
ATOM 1286 C CA . ALA A 1 164 ? -16.094 -19.812 -10.672 1 88.31 164 ALA A CA 1
ATOM 1287 C C . ALA A 1 164 ? -15.914 -21.031 -9.766 1 88.31 164 ALA A C 1
ATOM 1289 O O . ALA A 1 164 ? -16.391 -22.125 -10.094 1 88.31 164 ALA A O 1
ATOM 1290 N N . MET A 1 165 ? -15.32 -20.891 -8.664 1 89.94 165 MET A N 1
ATOM 1291 C CA . MET A 1 165 ? -15.117 -22 -7.73 1 89.94 165 MET A CA 1
ATOM 1292 C C . MET A 1 165 ? -16.453 -22.469 -7.152 1 89.94 165 MET A C 1
ATOM 1294 O O . MET A 1 165 ? -16.656 -23.672 -6.984 1 89.94 165 MET A O 1
ATOM 1298 N N . VAL A 1 166 ? -17.328 -21.562 -6.871 1 94.38 166 VAL A N 1
ATOM 1299 C CA . VAL A 1 166 ? -18.656 -21.922 -6.371 1 94.38 166 VAL A CA 1
ATOM 1300 C C . VAL A 1 166 ? -19.375 -22.797 -7.395 1 94.38 166 VAL A C 1
ATOM 1302 O O . VAL A 1 166 ? -19.938 -23.828 -7.051 1 94.38 166 VAL A O 1
ATOM 1305 N N . ILE A 1 167 ? -19.297 -22.391 -8.633 1 91.5 167 ILE A N 1
ATOM 1306 C CA . ILE A 1 167 ? -19.984 -23.109 -9.711 1 91.5 167 ILE A CA 1
ATOM 1307 C C . ILE A 1 167 ? -19.375 -24.5 -9.859 1 91.5 167 ILE A C 1
ATOM 1309 O O . ILE A 1 167 ? -20.109 -25.5 -9.969 1 91.5 167 ILE A O 1
ATOM 1313 N N . ILE A 1 168 ? -18.094 -24.578 -9.773 1 87.75 168 ILE A N 1
ATOM 1314 C CA . ILE A 1 168 ? -17.406 -25.859 -9.969 1 87.75 168 ILE A CA 1
ATOM 1315 C C . ILE A 1 168 ? -17.781 -26.812 -8.836 1 87.75 168 ILE A C 1
ATOM 1317 O O . ILE A 1 168 ? -18.094 -27.984 -9.086 1 87.75 168 ILE A O 1
ATOM 1321 N N . PHE A 1 169 ? -17.766 -26.406 -7.625 1 91.62 169 PHE A N 1
ATOM 1322 C CA . PHE A 1 169 ? -18.094 -27.281 -6.5 1 91.62 169 PHE A CA 1
ATOM 1323 C C . PHE A 1 169 ? -19.578 -27.625 -6.504 1 91.62 169 PHE A C 1
ATOM 1325 O O . PHE A 1 169 ? -19.969 -28.734 -6.102 1 91.62 169 PHE A O 1
ATOM 1332 N N . ALA A 1 170 ? -20.422 -26.703 -7.023 1 92.06 170 ALA A N 1
ATOM 1333 C CA . ALA A 1 170 ? -21.844 -27.016 -7.16 1 92.06 170 ALA A CA 1
ATOM 1334 C C . ALA A 1 170 ? -22.078 -28.109 -8.195 1 92.06 170 ALA A C 1
ATOM 1336 O O . ALA A 1 170 ? -22.859 -29.031 -7.965 1 92.06 170 ALA A O 1
ATOM 1337 N N . ILE A 1 171 ? -21.406 -27.984 -9.25 1 87.69 171 ILE A N 1
ATOM 1338 C CA . ILE A 1 171 ? -21.5 -29 -10.289 1 87.69 171 ILE A CA 1
ATOM 1339 C C . ILE A 1 171 ? -21.047 -30.344 -9.75 1 87.69 171 ILE A C 1
ATOM 1341 O O . ILE A 1 171 ? -21.688 -31.375 -9.977 1 87.69 171 ILE A O 1
ATOM 1345 N N . ARG A 1 172 ? -19.906 -30.328 -8.992 1 84.69 172 ARG A N 1
ATOM 1346 C CA . ARG A 1 172 ? -19.391 -31.562 -8.398 1 84.69 172 ARG A CA 1
ATOM 1347 C C . ARG A 1 172 ? -20.406 -32.156 -7.426 1 84.69 172 ARG A C 1
ATOM 1349 O O . ARG A 1 172 ? -20.562 -33.375 -7.355 1 84.69 172 ARG A O 1
ATOM 1356 N N . PHE A 1 173 ? -21.078 -31.375 -6.695 1 89.25 173 PHE A N 1
ATOM 1357 C CA . PHE A 1 173 ? -22.094 -31.797 -5.754 1 89.25 173 PHE A CA 1
ATOM 1358 C C . PHE A 1 173 ? -23.234 -32.531 -6.48 1 89.25 173 PHE A C 1
ATOM 1360 O O . PHE A 1 173 ? -23.625 -33.625 -6.094 1 89.25 173 PHE A O 1
ATOM 1367 N N . PHE A 1 174 ? -23.672 -31.969 -7.598 1 88.69 174 PHE A N 1
ATOM 1368 C CA . PHE A 1 174 ? -24.812 -32.5 -8.312 1 88.69 174 PHE A CA 1
ATOM 1369 C C . PHE A 1 174 ? -24.422 -33.75 -9.094 1 88.69 174 PHE A C 1
ATOM 1371 O O . PHE A 1 174 ? -25.219 -34.688 -9.242 1 88.69 174 PHE A O 1
ATOM 1378 N N . ILE A 1 175 ? -23.234 -33.812 -9.539 1 83.88 175 ILE A N 1
ATOM 1379 C CA . ILE A 1 175 ? -22.766 -35.031 -10.219 1 83.88 175 ILE A CA 1
ATOM 1380 C C . ILE A 1 175 ? -22.672 -36.156 -9.227 1 83.88 175 ILE A C 1
ATOM 1382 O O . ILE A 1 175 ? -23.078 -37.281 -9.531 1 83.88 175 ILE A O 1
ATOM 1386 N N . ALA A 1 176 ? -22.156 -35.875 -8.047 1 84 176 ALA A N 1
ATOM 1387 C CA . ALA A 1 176 ? -22.047 -36.906 -7.016 1 84 176 ALA A CA 1
ATOM 1388 C C . ALA A 1 176 ? -23.422 -37.375 -6.551 1 84 176 ALA A C 1
ATOM 1390 O O . ALA A 1 176 ? -23.594 -38.562 -6.207 1 84 176 ALA A O 1
ATOM 1391 N N . LEU A 1 177 ? -24.391 -36.531 -6.605 1 84.56 177 LEU A N 1
ATOM 1392 C CA . LEU A 1 177 ? -25.734 -36.812 -6.141 1 84.56 177 LEU A CA 1
ATOM 1393 C C . LEU A 1 177 ? -26.5 -37.656 -7.172 1 84.56 177 LEU A C 1
ATOM 1395 O O . LEU A 1 177 ? -27.156 -38.625 -6.828 1 84.56 177 LEU A O 1
ATOM 1399 N N . PHE A 1 178 ? -26.344 -37.344 -8.477 1 83.31 178 PHE A N 1
ATOM 1400 C CA . PHE A 1 178 ? -27.219 -37.906 -9.492 1 83.31 178 PHE A CA 1
ATOM 1401 C C . PHE A 1 178 ? -26.516 -39 -10.281 1 83.31 178 PHE A C 1
ATOM 1403 O O . PHE A 1 178 ? -27.156 -39.844 -10.891 1 83.31 178 PHE A O 1
ATOM 1410 N N . ALA A 1 179 ? -25.188 -38.969 -10.414 1 77.44 179 ALA A N 1
ATOM 1411 C CA . ALA A 1 179 ? -24.453 -39.938 -11.195 1 77.44 179 ALA A CA 1
ATOM 1412 C C . ALA A 1 179 ? -23.281 -40.5 -10.398 1 77.44 179 ALA A C 1
ATOM 1414 O O . ALA A 1 179 ? -22.125 -40.344 -10.781 1 77.44 179 ALA A O 1
ATOM 1415 N N . PRO A 1 180 ? -23.625 -41.281 -9.43 1 67 180 PRO A N 1
ATOM 1416 C CA . PRO A 1 180 ? -22.562 -41.781 -8.547 1 67 180 PRO A CA 1
ATOM 1417 C C . PRO A 1 180 ? -21.562 -42.688 -9.273 1 67 180 PRO A C 1
ATOM 1419 O O . PRO A 1 180 ? -20.406 -42.781 -8.867 1 67 180 PRO A O 1
ATOM 1422 N N . HIS A 1 181 ? -21.922 -43.312 -10.391 1 65.62 181 HIS A N 1
ATOM 1423 C CA . HIS A 1 181 ? -21.047 -44.219 -11.117 1 65.62 181 HIS A CA 1
ATOM 1424 C C . HIS A 1 181 ? -20.016 -43.438 -11.93 1 65.62 181 HIS A C 1
ATOM 1426 O O . HIS A 1 181 ? -18.922 -43.938 -12.219 1 65.62 181 HIS A O 1
ATOM 1432 N N . GLU A 1 182 ? -20.344 -42.312 -12.305 1 57.88 182 GLU A N 1
ATOM 1433 C CA . GLU A 1 182 ? -19.453 -41.438 -13.086 1 57.88 182 GLU A CA 1
ATOM 1434 C C . GLU A 1 182 ? -18.406 -40.781 -12.195 1 57.88 182 GLU A C 1
ATOM 1436 O O . GLU A 1 182 ? -17.344 -40.375 -12.68 1 57.88 182 GLU A O 1
ATOM 1441 N N . THR A 1 183 ? -18.719 -40.781 -11.039 1 56.19 183 THR A N 1
ATOM 1442 C CA . THR A 1 183 ? -17.859 -40.094 -10.07 1 56.19 183 THR A CA 1
ATOM 1443 C C . THR A 1 183 ? -16.547 -40.844 -9.891 1 56.19 183 THR A C 1
ATOM 1445 O O . THR A 1 183 ? -15.555 -40.281 -9.438 1 56.19 183 THR A O 1
ATOM 1448 N N . GLN A 1 184 ? -16.672 -42.125 -10.258 1 55.09 184 GLN A N 1
ATOM 1449 C CA . GLN A 1 184 ? -15.438 -42.906 -10.102 1 55.09 184 GLN A CA 1
ATOM 1450 C C . GLN A 1 184 ? -14.297 -42.25 -10.891 1 55.09 184 GLN A C 1
ATOM 1452 O O . GLN A 1 184 ? -13.133 -42.406 -10.523 1 55.09 184 GLN A O 1
ATOM 1457 N N . THR A 1 185 ? -14.68 -41.625 -11.883 1 51.41 185 THR A N 1
ATOM 1458 C CA . THR A 1 185 ? -13.727 -40.938 -12.742 1 51.41 185 THR A CA 1
ATOM 1459 C C . THR A 1 185 ? -13.055 -39.781 -12.008 1 51.41 185 THR A C 1
ATOM 1461 O O . THR A 1 185 ? -11.906 -39.438 -12.289 1 51.41 185 THR A O 1
ATOM 1464 N N . PHE A 1 186 ? -13.688 -39.281 -11.227 1 50.69 186 PHE A N 1
ATOM 1465 C CA . PHE A 1 186 ? -13.125 -38.125 -10.523 1 50.69 186 PHE A CA 1
ATOM 1466 C C . PHE A 1 186 ? -12.383 -38.562 -9.266 1 50.69 186 PHE A C 1
ATOM 1468 O O . PHE A 1 186 ? -11.75 -37.75 -8.594 1 50.69 186 PHE A O 1
ATOM 1475 N N . ILE A 1 187 ? -12.555 -39.906 -8.992 1 48.62 187 ILE A N 1
ATOM 1476 C CA . ILE A 1 187 ? -12.211 -40.344 -7.645 1 48.62 187 ILE A CA 1
ATOM 1477 C C . ILE A 1 187 ? -10.898 -41.125 -7.668 1 48.62 187 ILE A C 1
ATOM 1479 O O . ILE A 1 187 ? -10.078 -41 -6.758 1 48.62 187 ILE A O 1
ATOM 1483 N N . ALA A 1 188 ? -10.68 -42 -8.742 1 49.66 188 ALA A N 1
ATOM 1484 C CA . ALA A 1 188 ? -9.516 -42.875 -8.586 1 49.66 188 ALA A CA 1
ATOM 1485 C C . ALA A 1 188 ? -8.234 -42.125 -8.977 1 49.66 188 ALA A C 1
ATOM 1487 O O . ALA A 1 188 ? -8.023 -41.812 -10.148 1 49.66 188 ALA A O 1
ATOM 1488 N N . ILE A 1 189 ? -7.621 -41.531 -7.902 1 53.44 189 ILE A N 1
ATOM 1489 C CA . ILE A 1 189 ? -6.488 -40.625 -8.047 1 53.44 189 ILE A CA 1
ATOM 1490 C C . ILE A 1 189 ? -5.352 -41.312 -8.781 1 53.44 189 ILE A C 1
ATOM 1492 O O . ILE A 1 189 ? -4.578 -40.688 -9.5 1 53.44 189 ILE A O 1
ATOM 1496 N N . HIS A 1 190 ? -5.348 -42.688 -8.664 1 54.5 190 HIS A N 1
ATOM 1497 C CA . HIS A 1 190 ? -4.195 -43.375 -9.234 1 54.5 190 HIS A CA 1
ATOM 1498 C C . HIS A 1 190 ? -4.473 -43.844 -10.656 1 54.5 190 HIS A C 1
ATOM 1500 O O . HIS A 1 190 ? -3.602 -44.438 -11.305 1 54.5 190 HIS A O 1
ATOM 1506 N N . THR A 1 191 ? -5.688 -43.375 -11.055 1 59.78 191 THR A N 1
ATOM 1507 C CA . THR A 1 191 ? -6.051 -43.844 -12.383 1 59.78 191 THR A CA 1
ATOM 1508 C C . THR A 1 191 ? -6.203 -42.688 -13.352 1 59.78 191 THR A C 1
ATOM 1510 O O . THR A 1 191 ? -6.16 -41.5 -12.945 1 59.78 191 THR A O 1
ATOM 1513 N N . VAL A 1 192 ? -6.129 -42.906 -14.594 1 67.06 192 VAL A N 1
ATOM 1514 C CA . VAL A 1 192 ? -6.355 -41.969 -15.695 1 67.06 192 VAL A CA 1
ATOM 1515 C C . VAL A 1 192 ? -7.629 -41.188 -15.438 1 67.06 192 VAL A C 1
ATOM 1517 O O . VAL A 1 192 ? -7.738 -40.031 -15.844 1 67.06 192 VAL A O 1
ATOM 1520 N N . GLU A 1 193 ? -8.391 -41.656 -14.578 1 66 193 GLU A N 1
ATOM 1521 C CA . GLU A 1 193 ? -9.695 -41.031 -14.336 1 66 193 GLU A CA 1
ATOM 1522 C C . GLU A 1 193 ? -9.57 -39.875 -13.359 1 66 193 GLU A C 1
ATOM 1524 O O . GLU A 1 193 ? -10.453 -39 -13.289 1 66 193 GLU A O 1
ATOM 1529 N N . ALA A 1 194 ? -8.359 -39.812 -12.734 1 73.31 194 ALA A N 1
ATOM 1530 C CA . ALA A 1 194 ? -8.164 -38.781 -11.719 1 73.31 194 ALA A CA 1
ATOM 1531 C C . ALA A 1 194 ? -7.676 -37.5 -12.352 1 73.31 194 ALA A C 1
ATOM 1533 O O . ALA A 1 194 ? -7.668 -36.438 -11.703 1 73.31 194 ALA A O 1
ATOM 1534 N N . ILE A 1 195 ? -7.43 -37.5 -13.609 1 79.12 195 ILE A N 1
ATOM 1535 C CA . ILE A 1 195 ? -6.734 -36.406 -14.266 1 79.12 195 ILE A CA 1
ATOM 1536 C C . ILE A 1 195 ? -7.617 -35.156 -14.258 1 79.12 195 ILE A C 1
ATOM 1538 O O . ILE A 1 195 ? -7.164 -34.062 -13.898 1 79.12 195 ILE A O 1
ATOM 1542 N N . PRO A 1 196 ? -8.859 -35.281 -14.484 1 75.19 196 PRO A N 1
ATOM 1543 C CA . PRO A 1 196 ? -9.695 -34.062 -14.461 1 75.19 196 PRO A CA 1
ATOM 1544 C C . PRO A 1 196 ? -9.781 -33.438 -13.07 1 75.19 196 PRO A C 1
ATOM 1546 O O . PRO A 1 196 ? -9.781 -32.219 -12.938 1 75.19 196 PRO A O 1
ATOM 1549 N N . MET A 1 197 ? -9.859 -34.188 -12.062 1 77.12 197 MET A N 1
ATOM 1550 C CA . MET A 1 197 ? -9.93 -33.688 -10.695 1 77.12 197 MET A CA 1
ATOM 1551 C C . MET A 1 197 ? -8.633 -32.969 -10.32 1 77.12 197 MET A C 1
ATOM 1553 O O . MET A 1 197 ? -8.664 -31.938 -9.648 1 77.12 197 MET A O 1
ATOM 1557 N N . LEU A 1 198 ? -7.57 -33.594 -10.727 1 81.94 198 LEU A N 1
ATOM 1558 C CA . LEU A 1 198 ? -6.281 -32.969 -10.398 1 81.94 198 LEU A CA 1
ATOM 1559 C C . LEU A 1 198 ? -6.125 -31.625 -11.078 1 81.94 198 LEU A C 1
ATOM 1561 O O . LEU A 1 198 ? -5.582 -30.688 -10.484 1 81.94 198 LEU A O 1
ATOM 1565 N N . TRP A 1 199 ? -6.598 -31.5 -12.273 1 83.56 199 TRP A N 1
ATOM 1566 C CA . TRP A 1 199 ? -6.598 -30.203 -12.953 1 83.56 199 TRP A CA 1
ATOM 1567 C C . TRP A 1 199 ? -7.449 -29.188 -12.188 1 83.56 199 TRP A C 1
ATOM 1569 O O . TRP A 1 199 ? -7.102 -28.016 -12.109 1 83.56 199 TRP A O 1
ATOM 1579 N N . PHE A 1 200 ? -8.461 -29.719 -11.672 1 81.38 200 PHE A N 1
ATOM 1580 C CA . PHE A 1 200 ? -9.32 -28.859 -10.859 1 81.38 200 PHE A CA 1
ATOM 1581 C C . PHE A 1 200 ? -8.555 -28.312 -9.656 1 81.38 200 PHE A C 1
ATOM 1583 O O . PHE A 1 200 ? -8.664 -27.125 -9.344 1 81.38 200 PHE A O 1
ATOM 1590 N N . TYR A 1 201 ? -7.82 -29.141 -9.031 1 82.12 201 TYR A N 1
ATOM 1591 C CA . TYR A 1 201 ? -7.07 -28.703 -7.863 1 82.12 201 TYR A CA 1
ATOM 1592 C C . TYR A 1 201 ? -5.992 -27.688 -8.25 1 82.12 201 TYR A C 1
ATOM 1594 O O . TYR A 1 201 ? -5.703 -26.766 -7.492 1 82.12 201 TYR A O 1
ATOM 1602 N N . VAL A 1 202 ? -5.457 -27.844 -9.406 1 87.06 202 VAL A N 1
ATOM 1603 C CA . VAL A 1 202 ? -4.457 -26.906 -9.891 1 87.06 202 VAL A CA 1
ATOM 1604 C C . VAL A 1 202 ? -5.094 -25.531 -10.078 1 87.06 202 VAL A C 1
ATOM 1606 O O . VAL A 1 202 ? -4.562 -24.516 -9.602 1 87.06 202 VAL A O 1
ATOM 1609 N N . PHE A 1 203 ? -6.207 -25.547 -10.672 1 84.44 203 PHE A N 1
ATOM 1610 C CA . PHE A 1 203 ? -6.922 -24.297 -10.906 1 84.44 203 PHE A CA 1
ATOM 1611 C C . PHE A 1 203 ? -7.336 -23.656 -9.594 1 84.44 203 PHE A C 1
ATOM 1613 O O . PHE A 1 203 ? -7.223 -22.438 -9.43 1 84.44 203 PHE A O 1
ATOM 1620 N N . LEU A 1 204 ? -7.789 -24.484 -8.75 1 83.31 204 LEU A N 1
ATOM 1621 C CA . LEU A 1 204 ? -8.195 -24 -7.434 1 83.31 204 LEU A CA 1
ATOM 1622 C C . LEU A 1 204 ? -7.047 -23.297 -6.727 1 83.31 204 LEU A C 1
ATOM 1624 O O . LEU A 1 204 ? -7.207 -22.172 -6.246 1 83.31 204 LEU A O 1
ATOM 1628 N N . ALA A 1 205 ? -5.934 -23.953 -6.754 1 86.81 205 ALA A N 1
ATOM 1629 C CA . ALA A 1 205 ? -4.762 -23.406 -6.078 1 86.81 205 ALA A CA 1
ATOM 1630 C C . ALA A 1 205 ? -4.344 -22.062 -6.699 1 86.81 205 ALA A C 1
ATOM 1632 O O . ALA A 1 205 ? -4.035 -21.109 -5.98 1 86.81 205 ALA A O 1
ATOM 1633 N N . LEU A 1 206 ? -4.449 -21.969 -7.938 1 87.38 206 LEU A N 1
ATOM 1634 C CA . LEU A 1 206 ? -4.027 -20.766 -8.641 1 87.38 206 LEU A CA 1
ATOM 1635 C C . LEU A 1 206 ? -5 -19.609 -8.391 1 87.38 206 LEU A C 1
ATOM 1637 O O . LEU A 1 206 ? -4.582 -18.5 -8.055 1 87.38 206 LEU A O 1
ATOM 1641 N N . LEU A 1 207 ? -6.215 -19.938 -8.492 1 83.38 207 LEU A N 1
ATOM 1642 C CA . LEU A 1 207 ? -7.234 -18.891 -8.406 1 83.38 207 LEU A CA 1
ATOM 1643 C C . LEU A 1 207 ? -7.312 -18.328 -6.988 1 83.38 207 LEU A C 1
ATOM 1645 O O . LEU A 1 207 ? -7.449 -17.125 -6.801 1 83.38 207 LEU A O 1
ATOM 1649 N N . ILE A 1 208 ? -7.223 -19.172 -6.043 1 83.69 208 ILE A N 1
ATOM 1650 C CA . ILE A 1 208 ? -7.312 -18.734 -4.656 1 83.69 208 ILE A CA 1
ATOM 1651 C C . ILE A 1 208 ? -6.156 -17.781 -4.344 1 83.69 208 ILE A C 1
ATOM 1653 O O . ILE A 1 208 ? -6.352 -16.75 -3.707 1 83.69 208 ILE A O 1
ATOM 1657 N N . ASN A 1 209 ? -5.059 -18.094 -4.855 1 87.19 209 ASN A N 1
ATOM 1658 C CA . ASN A 1 209 ? -3.9 -17.266 -4.527 1 87.19 209 ASN A CA 1
ATOM 1659 C C . ASN A 1 209 ? -3.904 -15.953 -5.309 1 87.19 209 ASN A C 1
ATOM 1661 O O . ASN A 1 209 ? -3.457 -14.922 -4.801 1 87.19 209 ASN A O 1
ATOM 1665 N N . ILE A 1 210 ? -4.418 -15.984 -6.457 1 84.56 210 ILE A N 1
ATOM 1666 C CA . ILE A 1 210 ? -4.551 -14.758 -7.23 1 84.56 210 ILE A CA 1
ATOM 1667 C C . ILE A 1 210 ? -5.5 -13.797 -6.516 1 84.56 210 ILE A C 1
ATOM 1669 O O . ILE A 1 210 ? -5.219 -12.602 -6.414 1 84.56 210 ILE A O 1
ATOM 1673 N N . VAL A 1 211 ? -6.566 -14.328 -6.047 1 85.25 211 VAL A N 1
ATOM 1674 C CA . VAL A 1 211 ? -7.562 -13.516 -5.355 1 85.25 211 VAL A CA 1
ATOM 1675 C C . VAL A 1 211 ? -6.961 -12.938 -4.074 1 85.25 211 VAL A C 1
ATOM 1677 O O . VAL A 1 211 ? -7.156 -11.758 -3.77 1 85.25 211 VAL A O 1
ATOM 1680 N N . MET A 1 212 ? -6.234 -13.773 -3.389 1 88.75 212 MET A N 1
ATOM 1681 C CA . MET A 1 212 ? -5.66 -13.328 -2.121 1 88.75 212 MET A CA 1
ATOM 1682 C C . MET A 1 212 ? -4.641 -12.219 -2.348 1 88.75 212 MET A C 1
ATOM 1684 O O . MET A 1 212 ? -4.598 -11.25 -1.59 1 88.75 212 MET A O 1
ATOM 1688 N N . ILE A 1 213 ? -3.895 -12.352 -3.352 1 87.06 213 ILE A N 1
ATOM 1689 C CA . ILE A 1 213 ? -2.918 -11.32 -3.682 1 87.06 213 ILE A CA 1
ATOM 1690 C C . ILE A 1 213 ? -3.643 -10.039 -4.098 1 87.06 213 ILE A C 1
ATOM 1692 O O . ILE A 1 213 ? -3.273 -8.945 -3.668 1 87.06 213 ILE A O 1
ATOM 1696 N N . GLY A 1 214 ? -4.629 -10.219 -4.898 1 84.31 214 GLY A N 1
ATOM 1697 C CA . GLY A 1 214 ? -5.438 -9.078 -5.293 1 84.31 214 GLY A CA 1
ATOM 1698 C C . GLY A 1 214 ? -6.055 -8.344 -4.113 1 84.31 214 GLY A C 1
ATOM 1699 O O . GLY A 1 214 ? -6.055 -7.117 -4.07 1 84.31 214 GLY A O 1
ATOM 1700 N N . ASN A 1 215 ? -6.523 -9.055 -3.197 1 87.62 215 ASN A N 1
ATOM 1701 C CA . ASN A 1 215 ? -7.117 -8.477 -1.997 1 87.62 215 ASN A CA 1
ATOM 1702 C C . ASN A 1 215 ? -6.082 -7.699 -1.183 1 87.62 215 ASN A C 1
ATOM 1704 O O . ASN A 1 215 ? -6.359 -6.59 -0.718 1 87.62 215 ASN A O 1
ATOM 1708 N N . ALA A 1 216 ? -4.984 -8.312 -1.053 1 87.62 216 ALA A N 1
ATOM 1709 C CA . ALA A 1 216 ? -3.928 -7.66 -0.286 1 87.62 216 ALA A CA 1
ATOM 1710 C C . ALA A 1 216 ? -3.488 -6.359 -0.953 1 87.62 216 ALA A C 1
ATOM 1712 O O . ALA A 1 216 ? -3.314 -5.34 -0.284 1 87.62 216 ALA A O 1
ATOM 1713 N N . MET A 1 217 ? -3.387 -6.367 -2.188 1 86.19 217 MET A N 1
ATOM 1714 C CA . MET A 1 217 ? -2.988 -5.184 -2.941 1 86.19 217 MET A CA 1
ATOM 1715 C C . MET A 1 217 ? -4.047 -4.09 -2.844 1 86.19 217 MET A C 1
ATOM 1717 O O . MET A 1 217 ? -3.723 -2.92 -2.643 1 86.19 217 MET A O 1
ATOM 1721 N N . THR A 1 218 ? -5.23 -4.465 -2.98 1 84.31 218 THR A N 1
ATOM 1722 C CA . THR A 1 218 ? -6.336 -3.52 -2.895 1 84.31 218 THR A CA 1
ATOM 1723 C C . THR A 1 218 ? -6.363 -2.84 -1.528 1 84.31 218 THR A C 1
ATOM 1725 O O . THR A 1 218 ? -6.547 -1.624 -1.438 1 84.31 218 THR A O 1
ATOM 1728 N N . ARG A 1 219 ? -6.133 -3.598 -0.577 1 87.25 219 ARG A N 1
ATOM 1729 C CA . ARG A 1 219 ? -6.133 -3.064 0.781 1 87.25 219 ARG A CA 1
ATOM 1730 C C . ARG A 1 219 ? -4.996 -2.07 0.979 1 87.25 219 ARG A C 1
ATOM 1732 O O . ARG A 1 219 ? -5.184 -1.014 1.587 1 87.25 219 ARG A O 1
ATOM 1739 N N . LEU A 1 220 ? -3.857 -2.383 0.519 1 86.88 220 LEU A N 1
ATOM 1740 C CA . LEU A 1 220 ? -2.695 -1.513 0.661 1 86.88 220 LEU A CA 1
ATOM 1741 C C . LEU A 1 220 ? -2.893 -0.214 -0.112 1 86.88 220 LEU A C 1
ATOM 1743 O O . LEU A 1 220 ? -2.572 0.867 0.389 1 86.88 220 LEU A O 1
ATOM 1747 N N . VAL A 1 221 ? -3.465 -0.311 -1.231 1 85.19 221 VAL A N 1
ATOM 1748 C CA . VAL A 1 221 ? -3.713 0.867 -2.055 1 85.19 221 VAL A CA 1
ATOM 1749 C C . VAL A 1 221 ? -4.75 1.761 -1.379 1 85.19 221 VAL A C 1
ATOM 1751 O O . VAL A 1 221 ? -4.621 2.986 -1.384 1 85.19 221 VAL A O 1
ATOM 1754 N N . SER A 1 222 ? -5.723 1.114 -0.875 1 85.12 222 SER A N 1
ATOM 1755 C CA . SER A 1 222 ? -6.738 1.867 -0.144 1 85.12 222 SER A CA 1
ATOM 1756 C C . SER A 1 222 ? -6.125 2.613 1.038 1 85.12 222 SER A C 1
ATOM 1758 O O . SER A 1 222 ? -6.473 3.768 1.295 1 85.12 222 SER A O 1
ATOM 1760 N N . LYS A 1 223 ? -5.262 1.961 1.701 1 86.06 223 LYS A N 1
ATOM 1761 C CA . LYS A 1 223 ? -4.57 2.598 2.82 1 86.06 223 LYS A CA 1
ATOM 1762 C C . LYS A 1 223 ? -3.748 3.795 2.35 1 86.06 223 LYS A C 1
ATOM 1764 O O . LYS A 1 223 ? -3.719 4.832 3.012 1 86.06 223 LYS A O 1
ATOM 1769 N N . ILE A 1 224 ? -3.111 3.688 1.269 1 85.38 224 ILE A N 1
ATOM 1770 C CA . ILE A 1 224 ? -2.332 4.773 0.684 1 85.38 224 ILE A CA 1
ATOM 1771 C C . ILE A 1 224 ? -3.25 5.945 0.349 1 85.38 224 ILE A C 1
ATOM 1773 O O . ILE A 1 224 ? -2.93 7.098 0.648 1 85.38 224 ILE A O 1
ATOM 1777 N N . ARG A 1 225 ? -4.352 5.641 -0.207 1 83.69 225 ARG A N 1
ATOM 1778 C CA . ARG A 1 225 ? -5.305 6.684 -0.582 1 83.69 225 ARG A CA 1
ATOM 1779 C C . ARG A 1 225 ? -5.801 7.441 0.646 1 83.69 225 ARG A C 1
ATOM 1781 O O . ARG A 1 225 ? -5.863 8.672 0.638 1 83.69 225 ARG A O 1
ATOM 1788 N N . VAL A 1 226 ? -6.066 6.738 1.646 1 84.81 226 VAL A N 1
ATOM 1789 C CA . VAL A 1 226 ? -6.566 7.348 2.877 1 84.81 226 VAL A CA 1
ATOM 1790 C C . VAL A 1 226 ? -5.48 8.227 3.498 1 84.81 226 VAL A C 1
ATOM 1792 O O . VAL A 1 226 ? -5.746 9.359 3.889 1 84.81 226 VAL A O 1
ATOM 1795 N N . LEU A 1 227 ? -4.301 7.727 3.516 1 85.56 227 LEU A N 1
ATOM 1796 C CA . LEU A 1 227 ? -3.199 8.469 4.125 1 85.56 227 LEU A CA 1
ATOM 1797 C C . LEU A 1 227 ? -2.834 9.688 3.285 1 85.56 227 LEU A C 1
ATOM 1799 O O . LEU A 1 227 ? -2.4 10.703 3.822 1 85.56 227 LEU A O 1
ATOM 1803 N N . ALA A 1 228 ? -3.09 9.578 2.033 1 84.44 228 ALA A N 1
ATOM 1804 C CA . ALA A 1 228 ? -2.713 10.656 1.122 1 84.44 228 ALA A CA 1
ATOM 1805 C C . ALA A 1 228 ? -3.801 11.727 1.055 1 84.44 228 ALA A C 1
ATOM 1807 O O . ALA A 1 228 ? -3.512 12.906 0.845 1 84.44 228 ALA A O 1
ATOM 1808 N N . GLU A 1 229 ? -5.016 11.312 1.354 1 89.56 229 GLU A N 1
ATOM 1809 C CA . GLU A 1 229 ? -6.109 12.227 1.046 1 89.56 229 GLU A CA 1
ATOM 1810 C C . GLU A 1 229 ? -6.879 12.617 2.305 1 89.56 229 GLU A C 1
ATOM 1812 O O . GLU A 1 229 ? -7.629 13.594 2.307 1 89.56 229 GLU A O 1
ATOM 1817 N N . LYS A 1 230 ? -6.746 11.922 3.361 1 90.25 230 LYS A N 1
ATOM 1818 C CA . LYS A 1 230 ? -7.531 12.164 4.566 1 90.25 230 LYS A CA 1
ATOM 1819 C C . LYS A 1 230 ? -6.641 12.633 5.715 1 90.25 230 LYS A C 1
ATOM 1821 O O . LYS A 1 230 ? -5.465 12.273 5.781 1 90.25 230 LYS A O 1
ATOM 1826 N N . ASP A 1 231 ? -7.293 13.453 6.539 1 89.38 231 ASP A N 1
ATOM 1827 C CA . ASP A 1 231 ? -6.641 13.828 7.793 1 89.38 231 ASP A CA 1
ATOM 1828 C C . ASP A 1 231 ? -6.625 12.656 8.773 1 89.38 231 ASP A C 1
ATOM 1830 O O . ASP A 1 231 ? -7.648 12 8.984 1 89.38 231 ASP A O 1
ATOM 1834 N N . GLN A 1 232 ? -5.512 12.367 9.297 1 80.94 232 GLN A N 1
ATOM 1835 C CA . GLN A 1 232 ? -5.316 11.164 10.094 1 80.94 232 GLN A CA 1
ATOM 1836 C C . GLN A 1 232 ? -6.082 11.242 11.414 1 80.94 232 GLN A C 1
ATOM 1838 O O . GLN A 1 232 ? -6.516 10.219 11.945 1 80.94 232 GLN A O 1
ATOM 1843 N N . LEU A 1 233 ? -6.262 12.383 11.922 1 85.44 233 LEU A N 1
ATOM 1844 C CA . LEU A 1 233 ? -6.926 12.531 13.211 1 85.44 233 LEU A CA 1
ATOM 1845 C C . LEU A 1 233 ? -8.438 12.484 13.055 1 85.44 233 LEU A C 1
ATOM 1847 O O . LEU A 1 233 ? -9.117 11.688 13.711 1 85.44 233 LEU A O 1
ATOM 1851 N N . THR A 1 234 ? -8.93 13.211 12.117 1 93.44 234 THR A N 1
ATOM 1852 C CA . THR A 1 234 ? -10.375 13.43 12.055 1 93.44 234 THR A CA 1
ATOM 1853 C C . THR A 1 234 ? -11.008 12.547 10.984 1 93.44 234 THR A C 1
ATOM 1855 O O . THR A 1 234 ? -12.227 12.367 10.961 1 93.44 234 THR A O 1
ATOM 1858 N N . GLY A 1 235 ? -10.188 12.086 10.055 1 91.31 235 GLY A N 1
ATOM 1859 C CA . GLY A 1 235 ? -10.734 11.312 8.953 1 91.31 235 GLY A CA 1
ATOM 1860 C C . GLY A 1 235 ? -11.32 12.172 7.852 1 91.31 235 GLY A C 1
ATOM 1861 O O . GLY A 1 235 ? -11.758 11.648 6.82 1 91.31 235 GLY A O 1
ATOM 1862 N N . LEU A 1 236 ? -11.305 13.461 8.016 1 94.69 236 LEU A N 1
ATOM 1863 C CA . LEU A 1 236 ? -11.781 14.383 6.996 1 94.69 236 LEU A CA 1
ATOM 1864 C C . LEU A 1 236 ? -10.781 14.484 5.848 1 94.69 236 LEU A C 1
ATOM 1866 O O . LEU A 1 236 ? -9.664 13.969 5.941 1 94.69 236 LEU A O 1
ATOM 1870 N N . TRP A 1 237 ? -11.289 15.078 4.789 1 93.88 237 TRP A N 1
ATOM 1871 C CA . TRP A 1 237 ? -10.359 15.336 3.695 1 93.88 237 TRP A CA 1
ATOM 1872 C C . TRP A 1 237 ? -9.211 16.234 4.156 1 93.88 237 TRP A C 1
ATOM 1874 O O . TRP A 1 237 ? -9.391 17.078 5.035 1 93.88 237 TRP A O 1
ATOM 1884 N N . ASN A 1 238 ? -8.047 15.969 3.598 1 90.5 238 ASN A N 1
ATOM 1885 C CA . ASN A 1 238 ? -6.93 16.859 3.902 1 90.5 238 ASN A CA 1
ATOM 1886 C C . ASN A 1 238 ? -6.82 17.984 2.887 1 90.5 238 ASN A C 1
ATOM 1888 O O . ASN A 1 238 ? -7.59 18.047 1.927 1 90.5 238 ASN A O 1
ATOM 1892 N N . ARG A 1 239 ? -5.969 18.797 3.111 1 87.88 239 ARG A N 1
ATOM 1893 C CA . ARG A 1 239 ? -5.828 20 2.312 1 87.88 239 ARG A CA 1
ATOM 1894 C C . ARG A 1 239 ? -5.566 19.672 0.849 1 87.88 239 ARG A C 1
ATOM 1896 O O . ARG A 1 239 ? -6.145 20.297 -0.048 1 87.88 239 ARG A O 1
ATOM 1903 N N . ARG A 1 240 ? -4.723 18.75 0.634 1 83.94 240 ARG A N 1
ATOM 1904 C CA . ARG A 1 240 ? -4.363 18.375 -0.73 1 83.94 240 ARG A CA 1
ATOM 1905 C C . ARG A 1 240 ? -5.574 17.844 -1.493 1 83.94 240 ARG A C 1
ATOM 1907 O O . ARG A 1 240 ? -5.797 18.219 -2.646 1 83.94 240 ARG A O 1
ATOM 1914 N N . ALA A 1 241 ? -6.211 16.969 -0.833 1 89.94 241 ALA A N 1
ATOM 1915 C CA . ALA A 1 241 ? -7.41 16.422 -1.448 1 89.94 241 ALA A CA 1
ATOM 1916 C C . ALA A 1 241 ? -8.453 17.5 -1.697 1 89.94 241 ALA A C 1
ATOM 1918 O O . ALA A 1 241 ? -9.172 17.469 -2.703 1 89.94 241 ALA A O 1
ATOM 1919 N N . MET A 1 242 ? -8.539 18.375 -0.828 1 93.56 242 MET A N 1
ATOM 1920 C CA . MET A 1 242 ? -9.5 19.484 -0.943 1 93.56 242 MET A CA 1
ATOM 1921 C C . MET A 1 242 ? -9.18 20.359 -2.15 1 93.56 242 MET A C 1
ATOM 1923 O O . MET A 1 242 ? -10.086 20.812 -2.846 1 93.56 242 MET A O 1
ATOM 1927 N N . GLN A 1 243 ? -7.957 20.562 -2.4 1 89.88 243 GLN A N 1
ATOM 1928 C CA . GLN A 1 243 ? -7.535 21.391 -3.529 1 89.88 243 GLN A CA 1
ATOM 1929 C C . GLN A 1 243 ? -7.957 20.766 -4.855 1 89.88 243 GLN A C 1
ATOM 1931 O O . GLN A 1 243 ? -8.383 21.469 -5.773 1 89.88 243 GLN A O 1
ATOM 1936 N N . LYS A 1 244 ? -7.812 19.516 -4.961 1 90.19 244 LYS A N 1
ATOM 1937 C CA . LYS A 1 244 ? -8.25 18.797 -6.16 1 90.19 244 LYS A CA 1
ATOM 1938 C C . LYS A 1 244 ? -9.758 18.938 -6.367 1 90.19 244 LYS A C 1
ATOM 1940 O O . LYS A 1 244 ? -10.211 19.172 -7.488 1 90.19 244 LYS A O 1
ATOM 1945 N N . ARG A 1 245 ? -10.461 18.828 -5.312 1 92.81 245 ARG A N 1
ATOM 1946 C CA . ARG A 1 245 ? -11.914 18.922 -5.387 1 92.81 245 ARG A CA 1
ATOM 1947 C C . ARG A 1 245 ? -12.359 20.344 -5.723 1 92.81 245 ARG A C 1
ATOM 1949 O O . ARG A 1 245 ? -13.328 20.531 -6.461 1 92.81 245 ARG A O 1
ATOM 1956 N N . LEU A 1 246 ? -11.672 21.234 -5.164 1 95.31 246 LEU A N 1
ATOM 1957 C CA . LEU A 1 246 ? -11.961 22.641 -5.461 1 95.31 246 LEU A CA 1
ATOM 1958 C C . LEU A 1 246 ? -11.781 22.922 -6.945 1 95.31 246 LEU A C 1
ATOM 1960 O O . LEU A 1 246 ? -12.602 23.625 -7.551 1 95.31 246 LEU A O 1
ATOM 1964 N N . SER A 1 247 ? -10.719 22.422 -7.543 1 93.62 247 SER A N 1
ATOM 1965 C CA . SER A 1 247 ? -10.461 22.609 -8.969 1 93.62 247 SER A CA 1
ATOM 1966 C C . SER A 1 247 ? -11.594 22.016 -9.812 1 93.62 247 SER A C 1
ATOM 1968 O O . SER A 1 247 ? -12.016 22.625 -10.797 1 93.62 247 SER A O 1
ATOM 1970 N N . HIS A 1 248 ? -12.086 20.906 -9.398 1 92.69 248 HIS A N 1
ATOM 1971 C CA . HIS A 1 248 ? -13.172 20.25 -10.109 1 92.69 248 HIS A CA 1
ATOM 1972 C C . HIS A 1 248 ? -14.453 21.078 -10.031 1 92.69 248 HIS A C 1
ATOM 1974 O O . HIS A 1 248 ? -15.164 21.219 -11.023 1 92.69 248 HIS A O 1
ATOM 1980 N N . ILE A 1 249 ? -14.727 21.547 -8.875 1 94.38 249 ILE A N 1
ATOM 1981 C CA . ILE A 1 249 ? -15.93 22.344 -8.664 1 94.38 249 ILE A CA 1
ATOM 1982 C C . ILE A 1 249 ? -15.836 23.641 -9.453 1 94.38 249 ILE A C 1
ATOM 1984 O O . ILE A 1 249 ? -16.828 24.125 -10 1 94.38 249 ILE A O 1
ATOM 1988 N N . HIS A 1 250 ? -14.672 24.156 -9.5 1 95.56 250 HIS A N 1
ATOM 1989 C CA . HIS A 1 250 ? -14.461 25.391 -10.258 1 95.56 250 HIS A CA 1
ATOM 1990 C C . HIS A 1 250 ? -14.703 25.156 -11.75 1 95.56 250 HIS A C 1
ATOM 1992 O O . HIS A 1 250 ? -15.328 26 -12.406 1 95.56 250 HIS A O 1
ATOM 1998 N N . GLN A 1 251 ? -14.203 24.078 -12.242 1 94.19 251 GLN A N 1
ATOM 1999 C CA . GLN A 1 251 ? -14.414 23.734 -13.648 1 94.19 251 GLN A CA 1
ATOM 2000 C C . GLN A 1 251 ? -15.898 23.562 -13.953 1 94.19 251 GLN A C 1
ATOM 2002 O O . GLN A 1 251 ? -16.375 23.984 -15.016 1 94.19 251 GLN A O 1
ATOM 2007 N N . ARG A 1 252 ? -16.594 22.969 -13.055 1 92.38 252 ARG A N 1
ATOM 2008 C CA . ARG A 1 252 ? -18.031 22.781 -13.227 1 92.38 252 ARG A CA 1
ATOM 2009 C C . ARG A 1 252 ? -18.75 24.125 -13.25 1 92.38 252 ARG A C 1
ATOM 2011 O O . ARG A 1 252 ? -19.719 24.297 -14.008 1 92.38 252 ARG A O 1
ATOM 2018 N N . TRP A 1 253 ? -18.328 24.984 -12.352 1 93.38 253 TRP A N 1
ATOM 2019 C CA . TRP A 1 253 ? -18.891 26.328 -12.312 1 93.38 253 TRP A CA 1
ATOM 2020 C C . TRP A 1 253 ? -18.688 27.047 -13.641 1 93.38 253 TRP A C 1
ATOM 2022 O O . TRP A 1 253 ? -19.578 27.75 -14.117 1 93.38 253 TRP A O 1
ATOM 2032 N N . GLN A 1 254 ? -17.531 26.875 -14.211 1 92.94 254 GLN A N 1
ATOM 2033 C CA . GLN A 1 254 ? -17.219 27.516 -15.484 1 92.94 254 GLN A CA 1
ATOM 2034 C C . GLN A 1 254 ? -18.125 27 -16.594 1 92.94 254 GLN A C 1
ATOM 2036 O O . GLN A 1 254 ? -18.469 27.75 -17.516 1 92.94 254 GLN A O 1
ATOM 2041 N N . LYS A 1 255 ? -18.578 25.812 -16.438 1 91.94 255 LYS A N 1
ATOM 2042 C CA . LYS A 1 255 ? -19.406 25.188 -17.469 1 91.94 255 LYS A CA 1
ATOM 2043 C C . LYS A 1 255 ? -20.891 25.453 -17.219 1 91.94 255 LYS A C 1
ATOM 2045 O O . LYS A 1 255 ? -21.641 25.734 -18.156 1 91.94 255 LYS A O 1
ATOM 2050 N N . LYS A 1 256 ? -21.297 25.422 -15.961 1 91.75 256 LYS A N 1
ATOM 2051 C CA . LYS A 1 256 ? -22.734 25.422 -15.664 1 91.75 256 LYS A CA 1
ATOM 2052 C C . LYS A 1 256 ? -23.172 26.75 -15.047 1 91.75 256 LYS A C 1
ATOM 2054 O O . LYS A 1 256 ? -24.359 27 -14.883 1 91.75 256 LYS A O 1
ATOM 2059 N N . ALA A 1 257 ? -22.266 27.5 -14.586 1 89.44 257 ALA A N 1
ATOM 2060 C CA . ALA A 1 257 ? -22.516 28.828 -14.023 1 89.44 257 ALA A CA 1
ATOM 2061 C C . ALA A 1 257 ? -23.266 28.734 -12.695 1 89.44 257 ALA A C 1
ATOM 2063 O O . ALA A 1 257 ? -24.094 29.594 -12.383 1 89.44 257 ALA A O 1
ATOM 2064 N N . GLU A 1 258 ? -23.156 27.656 -12.078 1 92 258 GLU A N 1
ATOM 2065 C CA . GLU A 1 258 ? -23.672 27.5 -10.719 1 92 258 GLU A CA 1
ATOM 2066 C C . GLU A 1 258 ? -22.625 27.906 -9.68 1 92 258 GLU A C 1
ATOM 2068 O O . GLU A 1 258 ? -21.641 27.188 -9.484 1 92 258 GLU A O 1
ATOM 2073 N N . PRO A 1 259 ? -22.953 28.953 -8.977 1 95 259 PRO A N 1
ATOM 2074 C CA . PRO A 1 259 ? -21.922 29.438 -8.055 1 95 259 PRO A CA 1
ATOM 2075 C C . PRO A 1 259 ? -21.656 28.453 -6.918 1 95 259 PRO A C 1
ATOM 2077 O O . PRO A 1 259 ? -22.547 27.719 -6.5 1 95 259 PRO A O 1
ATOM 2080 N N . TYR A 1 260 ? -20.422 28.438 -6.48 1 97.38 260 TYR A N 1
ATOM 2081 C CA . TYR A 1 260 ? -20.062 27.688 -5.289 1 97.38 260 TYR A CA 1
ATOM 2082 C C . TYR A 1 260 ? -19.469 28.594 -4.223 1 97.38 260 TYR A C 1
ATOM 2084 O O . TYR A 1 260 ? -19.016 29.703 -4.527 1 97.38 260 TYR A O 1
ATOM 2092 N N . SER A 1 261 ? -19.562 28.156 -2.986 1 97.94 261 SER A N 1
ATOM 2093 C CA . SER A 1 261 ? -19.047 28.938 -1.863 1 97.94 261 SER A CA 1
ATOM 2094 C C . SER A 1 261 ? -18.078 28.109 -1.021 1 97.94 261 SER A C 1
ATOM 2096 O O . SER A 1 261 ? -18.062 26.875 -1.114 1 97.94 261 SER A O 1
ATOM 2098 N N . VAL A 1 262 ? -17.219 28.859 -0.287 1 98 262 VAL A N 1
ATOM 2099 C CA . VAL A 1 262 ? -16.281 28.219 0.638 1 98 262 VAL A CA 1
ATOM 2100 C C . VAL A 1 262 ? -16.438 28.828 2.029 1 98 262 VAL A C 1
ATOM 2102 O O . VAL A 1 262 ? -16.734 30.016 2.164 1 98 262 VAL A O 1
ATOM 2105 N N . ILE A 1 263 ? -16.344 28.016 3.018 1 98.31 263 ILE A N 1
ATOM 2106 C CA . ILE A 1 263 ? -16.391 28.453 4.41 1 98.31 263 ILE A CA 1
ATOM 2107 C C . ILE A 1 263 ? -15.125 28 5.133 1 98.31 263 ILE A C 1
ATOM 2109 O O . ILE A 1 263 ? -14.758 26.828 5.086 1 98.31 263 ILE A O 1
ATOM 2113 N N . LEU A 1 264 ? -14.461 28.891 5.73 1 97.81 264 LEU A N 1
ATOM 2114 C CA . LEU A 1 264 ? -13.312 28.609 6.582 1 97.81 264 LEU A CA 1
ATOM 2115 C C . LEU A 1 264 ? -13.664 28.812 8.055 1 97.81 264 LEU A C 1
ATOM 2117 O O . LEU A 1 264 ? -14.25 29.828 8.422 1 97.81 264 LEU A O 1
ATOM 2121 N N . LEU A 1 265 ? -13.336 27.812 8.828 1 97.75 265 LEU A N 1
ATOM 2122 C CA . LEU A 1 265 ? -13.609 27.859 10.258 1 97.75 265 LEU A CA 1
ATOM 2123 C C . LEU A 1 265 ? -12.328 27.656 11.062 1 97.75 265 LEU A C 1
ATOM 2125 O O . LEU A 1 265 ? -11.484 26.828 10.695 1 97.75 265 LEU A O 1
ATOM 2129 N N . ASP A 1 266 ? -12.195 28.328 12.086 1 96.38 266 ASP A N 1
ATOM 2130 C CA . ASP A 1 266 ? -11.102 28.156 13.039 1 96.38 266 ASP A CA 1
ATOM 2131 C C . ASP A 1 266 ? -11.641 28 14.461 1 96.38 266 ASP A C 1
ATOM 2133 O O . ASP A 1 266 ? -12.492 28.781 14.898 1 96.38 266 ASP A O 1
ATOM 2137 N N . LEU A 1 267 ? -11.164 27.047 15.172 1 96.5 267 LEU A N 1
ATOM 2138 C CA . LEU A 1 267 ? -11.562 26.875 16.562 1 96.5 267 LEU A CA 1
ATOM 2139 C C . LEU A 1 267 ? -10.914 27.938 17.453 1 96.5 267 LEU A C 1
ATOM 2141 O O . LEU A 1 267 ? -9.688 28 17.547 1 96.5 267 LEU A O 1
ATOM 2145 N N . ASP A 1 268 ? -11.758 28.625 18.125 1 95.62 268 ASP A N 1
ATOM 2146 C CA . ASP A 1 268 ? -11.281 29.719 18.953 1 95.62 268 ASP A CA 1
ATOM 2147 C C . ASP A 1 268 ? -10.562 29.203 20.203 1 95.62 268 ASP A C 1
ATOM 2149 O O . ASP A 1 268 ? -11.016 28.25 20.828 1 95.62 268 ASP A O 1
ATOM 2153 N N . HIS A 1 269 ? -9.445 29.828 20.516 1 92.19 269 HIS A N 1
ATOM 2154 C CA . HIS A 1 269 ? -8.672 29.578 21.719 1 92.19 269 HIS A CA 1
ATOM 2155 C C . HIS A 1 269 ? -8.266 28.109 21.812 1 92.19 269 HIS A C 1
ATOM 2157 O O . HIS A 1 269 ? -8.336 27.5 22.891 1 92.19 269 HIS A O 1
ATOM 2163 N N . PHE A 1 270 ? -7.973 27.578 20.766 1 92.06 270 PHE A N 1
ATOM 2164 C CA . PHE A 1 270 ? -7.625 26.156 20.734 1 92.06 270 PHE A CA 1
ATOM 2165 C C . PHE A 1 270 ? -6.348 25.891 21.531 1 92.06 270 PHE A C 1
ATOM 2167 O O . PHE A 1 270 ? -6.238 24.891 22.219 1 92.06 270 PHE A O 1
ATOM 2174 N N . LYS A 1 271 ? -5.371 26.719 21.344 1 85.69 271 LYS A N 1
ATOM 2175 C CA . LYS A 1 271 ? -4.133 26.578 22.109 1 85.69 271 LYS A CA 1
ATOM 2176 C C . LYS A 1 271 ? -4.406 26.578 23.609 1 85.69 271 LYS A C 1
ATOM 2178 O O . LYS A 1 271 ? -3.76 25.859 24.359 1 85.69 271 LYS A O 1
ATOM 2183 N N . HIS A 1 272 ? -5.27 27.422 24 1 87.75 272 HIS A N 1
ATOM 2184 C CA . HIS A 1 272 ? -5.648 27.484 25.406 1 87.75 272 HIS A CA 1
ATOM 2185 C C . HIS A 1 272 ? -6.223 26.156 25.875 1 87.75 272 HIS A C 1
ATOM 2187 O O . HIS A 1 272 ? -5.949 25.719 27 1 87.75 272 HIS A O 1
ATOM 2193 N N . ILE A 1 273 ? -7.02 25.562 25.094 1 90 273 ILE A N 1
ATOM 2194 C CA . ILE A 1 273 ? -7.582 24.266 25.406 1 90 273 ILE A CA 1
ATOM 2195 C C . ILE A 1 273 ? -6.461 23.25 25.578 1 90 273 ILE A C 1
ATOM 2197 O O . ILE A 1 273 ? -6.449 22.484 26.547 1 90 273 ILE A O 1
ATOM 2201 N N . ASN A 1 274 ? -5.527 23.266 24.719 1 85.38 274 ASN A N 1
ATOM 2202 C CA . ASN A 1 274 ? -4.398 22.344 24.797 1 85.38 274 ASN A CA 1
ATOM 2203 C C . ASN A 1 274 ? -3.559 22.578 26.047 1 85.38 274 ASN A C 1
ATOM 2205 O O . ASN A 1 274 ? -3.135 21.625 26.703 1 85.38 274 ASN A O 1
ATOM 2209 N N . ASP A 1 275 ? -3.348 23.797 26.312 1 81.38 275 ASP A N 1
ATOM 2210 C CA . ASP A 1 275 ? -2.48 24.172 27.422 1 81.38 275 ASP A CA 1
ATOM 2211 C C . ASP A 1 275 ? -3.129 23.828 28.766 1 81.38 275 ASP A C 1
ATOM 2213 O O . ASP A 1 275 ? -2.445 23.422 29.703 1 81.38 275 ASP A O 1
ATOM 2217 N N . HIS A 1 276 ? -4.355 24.031 28.812 1 85.19 276 HIS A N 1
ATOM 2218 C CA . HIS A 1 276 ? -5.059 23.906 30.078 1 85.19 276 HIS A CA 1
ATOM 2219 C C . HIS A 1 276 ? -5.484 22.453 30.328 1 85.19 276 HIS A C 1
ATOM 2221 O O . HIS A 1 276 ? -5.434 21.969 31.453 1 85.19 276 HIS A O 1
ATOM 2227 N N . TYR A 1 277 ? -5.895 21.828 29.281 1 86 277 TYR A N 1
ATOM 2228 C CA . TYR A 1 277 ? -6.477 20.5 29.469 1 86 277 TYR A CA 1
ATOM 2229 C C . TYR A 1 277 ? -5.574 19.422 28.891 1 86 277 TYR A C 1
ATOM 2231 O O . TYR A 1 277 ? -5.77 18.234 29.156 1 86 277 TYR A O 1
ATOM 2239 N N . GLY A 1 278 ? -4.699 19.844 28.109 1 82.06 278 GLY A N 1
ATOM 2240 C CA . GLY A 1 278 ? -3.807 18.875 27.484 1 82.06 278 GLY A CA 1
ATOM 2241 C C . GLY A 1 278 ? -4.102 18.672 26 1 82.06 278 GLY A C 1
ATOM 2242 O O . GLY A 1 278 ? -5.219 18.922 25.547 1 82.06 278 GLY A O 1
ATOM 2243 N N . HIS A 1 279 ? -3.143 18.062 25.312 1 81.62 279 HIS A N 1
ATOM 2244 C CA . HIS A 1 279 ? -3.262 17.859 23.875 1 81.62 279 HIS A CA 1
ATOM 2245 C C . HIS A 1 279 ? -4.297 16.781 23.562 1 81.62 279 HIS A C 1
ATOM 2247 O O . HIS A 1 279 ? -4.922 16.812 22.5 1 81.62 279 HIS A O 1
ATOM 2253 N N . ASP A 1 280 ? -4.457 15.945 24.406 1 83.62 280 ASP A N 1
ATOM 2254 C CA . ASP A 1 280 ? -5.465 14.914 24.203 1 83.62 280 ASP A CA 1
ATOM 2255 C C . ASP A 1 280 ? -6.863 15.516 24.125 1 83.62 280 ASP A C 1
ATOM 2257 O O . ASP A 1 280 ? -7.684 15.086 23.312 1 83.62 280 ASP A O 1
ATOM 2261 N N . VAL A 1 281 ? -7.02 16.453 24.953 1 88 281 VAL A N 1
ATOM 2262 C CA . VAL A 1 281 ? -8.32 17.125 24.938 1 88 281 VAL A CA 1
ATOM 2263 C C . VAL A 1 281 ? -8.461 17.953 23.672 1 88 281 VAL A C 1
ATOM 2265 O O . VAL A 1 281 ? -9.562 18.078 23.125 1 88 281 VAL A O 1
ATOM 2268 N N . GLY A 1 282 ? -7.383 18.484 23.234 1 92.06 282 GLY A N 1
ATOM 2269 C CA . GLY A 1 282 ? -7.387 19.172 21.953 1 92.06 282 GLY A CA 1
ATOM 2270 C C . GLY A 1 282 ? -7.789 18.266 20.797 1 92.06 282 GLY A C 1
ATOM 2271 O O . GLY A 1 282 ? -8.57 18.656 19.938 1 92.06 282 GLY A O 1
ATOM 2272 N N . ASP A 1 283 ? -7.309 17.109 20.859 1 90.25 283 ASP A N 1
ATOM 2273 C CA . ASP A 1 283 ? -7.664 16.141 19.844 1 90.25 283 ASP A CA 1
ATOM 2274 C C . ASP A 1 283 ? -9.156 15.805 19.891 1 90.25 283 ASP A C 1
ATOM 2276 O O . ASP A 1 283 ? -9.805 15.672 18.859 1 90.25 283 ASP A O 1
ATOM 2280 N N . ILE A 1 284 ? -9.609 15.688 21.047 1 93.5 284 ILE A N 1
ATOM 2281 C CA . ILE A 1 284 ? -11.023 15.391 21.234 1 93.5 284 ILE A CA 1
ATOM 2282 C C . ILE A 1 284 ? -11.867 16.547 20.688 1 93.5 284 ILE A C 1
ATOM 2284 O O . ILE A 1 284 ? -12.922 16.312 20.078 1 93.5 284 ILE A O 1
ATOM 2288 N N . ALA A 1 285 ? -11.398 17.719 20.938 1 95.44 285 ALA A N 1
ATOM 2289 C CA . ALA A 1 285 ? -12.094 18.891 20.438 1 95.44 285 ALA A CA 1
ATOM 2290 C C . ALA A 1 285 ? -12.172 18.875 18.906 1 95.44 285 ALA A C 1
ATOM 2292 O O . ALA A 1 285 ? -13.227 19.156 18.328 1 95.44 285 ALA A O 1
ATOM 2293 N N . LEU A 1 286 ? -11.094 18.547 18.328 1 95.88 286 LEU A N 1
ATOM 2294 C CA . LEU A 1 286 ? -11.039 18.5 16.875 1 95.88 286 LEU A CA 1
ATOM 2295 C C . LEU A 1 286 ? -11.953 17.406 16.344 1 95.88 286 LEU A C 1
ATOM 2297 O O . LEU A 1 286 ? -12.656 17.609 15.344 1 95.88 286 LEU A O 1
ATOM 2301 N N . LEU A 1 287 ? -11.93 16.297 17 1 95.94 287 LEU A N 1
ATOM 2302 C CA . LEU A 1 287 ? -12.773 15.172 16.594 1 95.94 287 LEU A CA 1
ATOM 2303 C C . LEU A 1 287 ? -14.25 15.531 16.734 1 95.94 287 LEU A C 1
ATOM 2305 O O . LEU A 1 287 ? -15.055 15.203 15.867 1 95.94 287 LEU A O 1
ATOM 2309 N N . SER A 1 288 ? -14.562 16.141 17.781 1 96.31 288 SER A N 1
ATOM 2310 C CA . SER A 1 288 ? -15.938 16.562 18.016 1 96.31 288 SER A CA 1
ATOM 2311 C C . SER A 1 288 ? -16.391 17.562 16.969 1 96.31 288 SER A C 1
ATOM 2313 O O . SER A 1 288 ? -17.5 17.469 16.438 1 96.31 288 SER A O 1
ATOM 2315 N N . ALA A 1 289 ? -15.586 18.484 16.719 1 97.31 289 ALA A N 1
ATOM 2316 C CA . ALA A 1 289 ? -15.914 19.469 15.703 1 97.31 289 ALA A CA 1
ATOM 2317 C C . ALA A 1 289 ? -16.141 18.812 14.344 1 97.31 289 ALA A C 1
ATOM 2319 O O . ALA A 1 289 ? -17.109 19.125 13.648 1 97.31 289 ALA A O 1
ATOM 2320 N N . ALA A 1 290 ? -15.242 17.953 14.031 1 97.25 290 ALA A N 1
ATOM 2321 C CA . ALA A 1 290 ? -15.352 17.25 12.758 1 97.25 290 ALA A CA 1
ATOM 2322 C C . ALA A 1 290 ? -16.672 16.5 12.648 1 97.25 290 ALA A C 1
ATOM 2324 O O . ALA A 1 290 ? -17.344 16.562 11.617 1 97.25 290 ALA A O 1
ATOM 2325 N N . ARG A 1 291 ? -17.031 15.828 13.688 1 96.69 291 ARG A N 1
ATOM 2326 C CA . ARG A 1 291 ? -18.281 15.07 13.719 1 96.69 291 ARG A CA 1
ATOM 2327 C C . ARG A 1 291 ? -19.484 16 13.609 1 96.69 291 ARG A C 1
ATOM 2329 O O . ARG A 1 291 ? -20.422 15.727 12.844 1 96.69 291 ARG A O 1
ATOM 2336 N N . LEU A 1 292 ? -19.453 17 14.344 1 97.31 292 LEU A N 1
ATOM 2337 C CA . LEU A 1 292 ? -20.562 17.953 14.375 1 97.31 292 LEU A CA 1
ATOM 2338 C C . LEU A 1 292 ? -20.719 18.641 13.023 1 97.31 292 LEU A C 1
ATOM 2340 O O . LEU A 1 292 ? -21.828 18.734 12.492 1 97.31 292 LEU A O 1
ATOM 2344 N N . PHE A 1 293 ? -19.672 19.109 12.453 1 97.88 293 PHE A N 1
ATOM 2345 C CA . PHE A 1 293 ? -19.734 19.781 11.156 1 97.88 293 PHE A CA 1
ATOM 2346 C C . PHE A 1 293 ? -20.234 18.828 10.086 1 97.88 293 PHE A C 1
ATOM 2348 O O . PHE A 1 293 ? -21.047 19.203 9.242 1 97.88 293 PHE A O 1
ATOM 2355 N N . SER A 1 294 ? -19.734 17.625 10.164 1 97.06 294 SER A N 1
ATOM 2356 C CA . SER A 1 294 ? -20.156 16.625 9.188 1 97.06 294 SER A CA 1
ATOM 2357 C C . SER A 1 294 ? -21.656 16.375 9.258 1 97.06 294 SER A C 1
ATOM 2359 O O . SER A 1 294 ? -22.312 16.188 8.227 1 97.06 294 SER A O 1
ATOM 2361 N N . SER A 1 295 ? -22.203 16.375 10.43 1 96.19 295 SER A N 1
ATOM 2362 C CA . SER A 1 295 ? -23.625 16.109 10.625 1 96.19 295 SER A CA 1
ATOM 2363 C C . SER A 1 295 ? -24.469 17.281 10.125 1 96.19 295 SER A C 1
ATOM 2365 O O . SER A 1 295 ? -25.656 17.094 9.812 1 96.19 295 SER A O 1
ATOM 2367 N N . ALA A 1 296 ? -23.891 18.406 9.969 1 96.38 296 ALA A N 1
ATOM 2368 C CA . ALA A 1 296 ? -24.625 19.609 9.609 1 96.38 296 ALA A CA 1
ATOM 2369 C C . ALA A 1 296 ? -24.578 19.859 8.102 1 96.38 296 ALA A C 1
ATOM 2371 O O . ALA A 1 296 ? -25.297 20.719 7.582 1 96.38 296 ALA A O 1
ATOM 2372 N N . LEU A 1 297 ? -23.797 19.141 7.375 1 96.88 297 LEU A N 1
ATOM 2373 C CA . LEU A 1 297 ? -23.578 19.375 5.953 1 96.88 297 LEU A CA 1
ATOM 2374 C C . LEU A 1 297 ? -24.312 18.344 5.109 1 96.88 297 LEU A C 1
ATOM 2376 O O . LEU A 1 297 ? -24.656 17.266 5.598 1 96.88 297 LEU A O 1
ATOM 2380 N N . ARG A 1 298 ? -24.547 18.734 3.791 1 91.75 298 ARG A N 1
ATOM 2381 C CA . ARG A 1 298 ? -25.156 17.828 2.822 1 91.75 298 ARG A CA 1
ATOM 2382 C C . ARG A 1 298 ? -24.141 16.812 2.314 1 91.75 298 ARG A C 1
ATOM 2384 O O . ARG A 1 298 ? -22.938 16.969 2.537 1 91.75 298 ARG A O 1
ATOM 2391 N N . GLU A 1 299 ? -24.594 15.898 1.606 1 89.31 299 GLU A N 1
ATOM 2392 C CA . GLU A 1 299 ? -23.781 14.82 1.063 1 89.31 299 GLU A CA 1
ATOM 2393 C C . GLU A 1 299 ? -22.781 15.344 0.035 1 89.31 299 GLU A C 1
ATOM 2395 O O . GLU A 1 299 ? -21.672 14.82 -0.088 1 89.31 299 GLU A O 1
ATOM 2400 N N . HIS A 1 300 ? -23.156 16.297 -0.723 1 91.19 300 HIS A N 1
ATOM 2401 C CA . HIS A 1 300 ? -22.297 16.781 -1.803 1 91.19 300 HIS A CA 1
ATOM 2402 C C . HIS A 1 300 ? -21.359 17.891 -1.316 1 91.19 300 HIS A C 1
ATOM 2404 O O . HIS A 1 300 ? -20.469 18.328 -2.055 1 91.19 300 HIS A O 1
ATOM 2410 N N . ASP A 1 301 ? -21.594 18.375 -0.038 1 96.12 301 ASP A N 1
ATOM 2411 C CA . ASP A 1 301 ? -20.625 19.297 0.557 1 96.12 301 ASP A CA 1
ATOM 2412 C C . ASP A 1 301 ? -19.344 18.594 0.942 1 96.12 301 ASP A C 1
ATOM 2414 O O . ASP A 1 301 ? -19.344 17.391 1.218 1 96.12 301 ASP A O 1
ATOM 2418 N N . VAL A 1 302 ? -18.281 19.344 0.857 1 96.38 302 VAL A N 1
ATOM 2419 C CA . VAL A 1 302 ? -16.984 18.734 1.153 1 96.38 302 VAL A CA 1
ATOM 2420 C C . VAL A 1 302 ? -16.375 19.406 2.379 1 96.38 302 VAL A C 1
ATOM 2422 O O . VAL A 1 302 ? -16.25 20.641 2.43 1 96.38 302 VAL A O 1
ATOM 2425 N N . LEU A 1 303 ? -16.047 18.609 3.344 1 97.69 303 LEU A N 1
ATOM 2426 C CA . LEU A 1 303 ? -15.453 19.078 4.586 1 97.69 303 LEU A CA 1
ATOM 2427 C C . LEU A 1 303 ? -14.016 18.594 4.723 1 97.69 303 LEU A C 1
ATOM 2429 O O . LEU A 1 303 ? -13.75 17.406 4.52 1 97.69 303 LEU A O 1
ATOM 2433 N N . CYS A 1 304 ? -13.125 19.516 5.055 1 96.81 304 CYS A N 1
ATOM 2434 C CA . CYS A 1 304 ? -11.703 19.203 5.16 1 96.81 304 CYS A CA 1
ATOM 2435 C C . CYS A 1 304 ? -11.094 19.844 6.402 1 96.81 304 CYS A C 1
ATOM 2437 O O . CYS A 1 304 ? -11.555 20.906 6.848 1 96.81 304 CYS A O 1
ATOM 2439 N N . ARG A 1 305 ? -10.156 19.141 7.02 1 94.44 305 ARG A N 1
ATOM 2440 C CA . ARG A 1 305 ? -9.289 19.812 7.984 1 94.44 305 ARG A CA 1
ATOM 2441 C C . ARG A 1 305 ? -8.141 20.531 7.281 1 94.44 305 ARG A C 1
ATOM 2443 O O . ARG A 1 305 ? -7.199 19.891 6.812 1 94.44 305 ARG A O 1
ATOM 2450 N N . HIS A 1 306 ? -8.195 21.781 7.211 1 89.5 306 HIS A N 1
ATOM 2451 C CA . HIS A 1 306 ? -7.336 22.641 6.406 1 89.5 306 HIS A CA 1
ATOM 2452 C C . HIS A 1 306 ? -6.02 22.922 7.121 1 89.5 306 HIS A C 1
ATOM 2454 O O . HIS A 1 306 ? -4.996 23.156 6.477 1 89.5 306 HIS A O 1
ATOM 2460 N N . GLY A 1 307 ? -6.016 22.953 8.375 1 83.38 307 GLY A N 1
ATOM 2461 C CA . GLY A 1 307 ? -4.883 23.203 9.25 1 83.38 307 GLY A CA 1
ATOM 2462 C C . GLY A 1 307 ? -5.008 22.516 10.594 1 83.38 307 GLY A C 1
ATOM 2463 O O . GLY A 1 307 ? -5.75 21.547 10.734 1 83.38 307 GLY A O 1
ATOM 2464 N N . GLY A 1 308 ? -4.152 22.906 11.508 1 84.38 308 GLY A N 1
ATOM 2465 C CA . GLY A 1 308 ? -4.219 22.312 12.836 1 84.38 308 GLY A CA 1
ATOM 2466 C C . GLY A 1 308 ? -5.586 22.438 13.477 1 84.38 308 GLY A C 1
ATOM 2467 O O . GLY A 1 308 ? -6.184 21.438 13.875 1 84.38 308 GLY A O 1
ATOM 2468 N N . GLU A 1 309 ? -6.066 23.625 13.477 1 93 309 GLU A N 1
ATOM 2469 C CA . GLU A 1 309 ? -7.363 23.875 14.102 1 93 309 GLU A CA 1
ATOM 2470 C C . GLU A 1 309 ? -8.344 24.5 13.102 1 93 309 GLU A C 1
ATOM 2472 O O . GLU A 1 309 ? -9.383 25.031 13.492 1 93 309 GLU A O 1
ATOM 2477 N N . GLU A 1 310 ? -7.984 24.406 11.867 1 95.12 310 GLU A N 1
ATOM 2478 C CA . GLU A 1 310 ? -8.781 25.047 10.82 1 95.12 310 GLU A CA 1
ATOM 2479 C C . GLU A 1 310 ? -9.508 24 9.969 1 95.12 310 GLU A C 1
ATOM 2481 O O . GLU A 1 310 ? -8.969 22.938 9.695 1 95.12 310 GLU A O 1
ATOM 2486 N N . PHE A 1 311 ? -10.742 24.359 9.617 1 97.62 311 PHE A N 1
ATOM 2487 C CA . PHE A 1 311 ? -11.578 23.531 8.742 1 97.62 311 PHE A CA 1
ATOM 2488 C C . PHE A 1 311 ? -12.016 24.328 7.516 1 97.62 311 PHE A C 1
ATOM 2490 O O . PHE A 1 311 ? -12.164 25.547 7.578 1 97.62 311 PHE A O 1
ATOM 2497 N N . LEU A 1 312 ? -12.164 23.672 6.441 1 97.75 312 LEU A N 1
ATOM 2498 C CA . LEU A 1 312 ? -12.625 24.25 5.188 1 97.75 312 LEU A CA 1
ATOM 2499 C C . LEU A 1 312 ? -13.812 23.469 4.625 1 97.75 312 LEU A C 1
ATOM 2501 O O . LEU A 1 312 ? -13.781 22.234 4.594 1 97.75 312 LEU A O 1
ATOM 2505 N N . VAL A 1 313 ? -14.812 24.156 4.277 1 98.25 313 VAL A N 1
ATOM 2506 C CA . VAL A 1 313 ? -16 23.562 3.678 1 98.25 313 VAL A CA 1
ATOM 2507 C C . VAL A 1 313 ? -16.188 24.094 2.26 1 98.25 313 VAL A C 1
ATOM 2509 O O . VAL A 1 313 ? -16.172 25.297 2.039 1 98.25 313 VAL A O 1
ATOM 2512 N N . LEU A 1 314 ? -16.312 23.188 1.354 1 97.94 314 LEU A N 1
ATOM 2513 C CA . LEU A 1 314 ? -16.672 23.531 -0.016 1 97.94 314 LEU A CA 1
ATOM 2514 C C . LEU A 1 314 ? -18.156 23.25 -0.263 1 97.94 314 LEU A C 1
ATOM 2516 O O . LEU A 1 314 ? -18.641 22.141 -0.042 1 97.94 314 LEU A O 1
ATOM 2520 N N . LEU A 1 315 ? -18.828 24.25 -0.716 1 97.94 315 LEU A N 1
ATOM 2521 C CA . LEU A 1 315 ? -20.266 24.172 -0.964 1 97.94 315 LEU A CA 1
ATOM 2522 C C . LEU A 1 315 ? -20.578 24.328 -2.449 1 97.94 315 LEU A C 1
ATOM 2524 O O . LEU A 1 315 ? -20.797 25.453 -2.924 1 97.94 315 LEU A O 1
ATOM 2528 N N . PRO A 1 316 ? -20.719 23.156 -3.066 1 96.44 316 PRO A N 1
ATOM 2529 C CA . PRO A 1 316 ? -21.078 23.266 -4.48 1 96.44 316 PRO A CA 1
ATOM 2530 C C . PRO A 1 316 ? -22.484 23.812 -4.695 1 96.44 316 PRO A C 1
ATOM 2532 O O . PRO A 1 316 ? -23.375 23.578 -3.873 1 96.44 316 PRO A O 1
ATOM 2535 N N . ALA A 1 317 ? -22.672 24.562 -5.73 1 94.5 317 ALA A N 1
ATOM 2536 C CA . ALA A 1 317 ? -23.984 25.094 -6.129 1 94.5 317 ALA A CA 1
ATOM 2537 C C . ALA A 1 317 ? -24.656 25.828 -4.973 1 94.5 317 ALA A C 1
ATOM 2539 O O . ALA A 1 317 ? -25.812 25.547 -4.637 1 94.5 317 ALA A O 1
ATOM 2540 N N . THR A 1 318 ? -23.875 26.688 -4.402 1 96.38 318 THR A N 1
ATOM 2541 C CA . THR A 1 318 ? -24.359 27.406 -3.234 1 96.38 318 THR A CA 1
ATOM 2542 C C . THR A 1 318 ? -24.094 28.906 -3.377 1 96.38 318 THR A C 1
ATOM 2544 O O . THR A 1 318 ? -22.938 29.328 -3.5 1 96.38 318 THR A O 1
ATOM 2547 N N . SER A 1 319 ? -25.125 29.656 -3.244 1 95.19 319 SER A N 1
ATOM 2548 C CA . SER A 1 319 ? -25.031 31.109 -3.336 1 95.19 319 SER A CA 1
ATOM 2549 C C . SER A 1 319 ? -24.516 31.719 -2.033 1 95.19 319 SER A C 1
ATOM 2551 O O . SER A 1 319 ? -24.375 31.016 -1.03 1 95.19 319 SER A O 1
ATOM 2553 N N . SER A 1 320 ? -24.297 33 -2.09 1 95.94 320 SER A N 1
ATOM 2554 C CA . SER A 1 320 ? -23.797 33.688 -0.913 1 95.94 320 SER A CA 1
ATOM 2555 C C . SER A 1 320 ? -24.797 33.625 0.233 1 95.94 320 SER A C 1
ATOM 2557 O O . SER A 1 320 ? -24.422 33.438 1.388 1 95.94 320 SER A O 1
ATOM 2559 N N . GLN A 1 321 ? -26.016 33.812 -0.096 1 96.56 321 GLN A N 1
ATOM 2560 C CA . GLN A 1 321 ? -27.062 33.781 0.921 1 96.56 321 GLN A CA 1
ATOM 2561 C C . GLN A 1 321 ? -27.156 32.406 1.56 1 96.56 321 GLN A C 1
ATOM 2563 O O . GLN A 1 321 ? -27.266 32.281 2.781 1 96.56 321 GLN A O 1
ATOM 2568 N N . ALA A 1 322 ? -27.141 31.469 0.704 1 96.94 322 ALA A N 1
ATOM 2569 C CA . ALA A 1 322 ? -27.203 30.094 1.201 1 96.94 322 ALA A CA 1
ATOM 2570 C C . ALA A 1 322 ? -25.984 29.734 2.029 1 96.94 322 ALA A C 1
ATOM 2572 O O . ALA A 1 322 ? -26.062 28.984 3 1 96.94 322 ALA A O 1
ATOM 2573 N N . ALA A 1 323 ? -24.859 30.25 1.659 1 97.75 323 ALA A N 1
ATOM 2574 C CA . ALA A 1 323 ? -23.625 30.016 2.387 1 97.75 323 ALA A CA 1
ATOM 2575 C C . ALA A 1 323 ? -23.688 30.578 3.803 1 97.75 323 ALA A C 1
ATOM 2577 O O . ALA A 1 323 ? -23.156 29.984 4.742 1 97.75 323 ALA A O 1
ATOM 2578 N N . ARG A 1 324 ? -24.312 31.672 3.891 1 97.56 324 ARG A N 1
ATOM 2579 C CA . ARG A 1 324 ? -24.484 32.281 5.199 1 97.56 324 ARG A CA 1
ATOM 2580 C C . ARG A 1 324 ? -25.312 31.391 6.121 1 97.56 324 ARG A C 1
ATOM 2582 O O . ARG A 1 324 ? -25 31.266 7.305 1 97.56 324 ARG A O 1
ATOM 2589 N N . VAL A 1 325 ? -26.281 30.844 5.586 1 98 325 VAL A N 1
ATOM 2590 C CA . VAL A 1 325 ? -27.156 29.953 6.348 1 98 325 VAL A CA 1
ATOM 2591 C C . VAL A 1 325 ? -26.344 28.75 6.855 1 98 325 VAL A C 1
ATOM 2593 O O . VAL A 1 325 ? -26.484 28.344 8.008 1 98 325 VAL A O 1
ATOM 2596 N N . VAL A 1 326 ? -25.562 28.203 5.973 1 97.94 326 VAL A N 1
ATOM 2597 C CA . VAL A 1 326 ? -24.734 27.062 6.352 1 97.94 326 VAL A CA 1
ATOM 2598 C C . VAL A 1 326 ? -23.703 27.484 7.398 1 97.94 326 VAL A C 1
ATOM 2600 O O . VAL A 1 326 ? -23.453 26.766 8.359 1 97.94 326 VAL A O 1
ATOM 2603 N N . ALA A 1 327 ? -23.125 28.625 7.227 1 98.31 327 ALA A N 1
ATOM 2604 C CA . ALA A 1 327 ? -22.156 29.141 8.188 1 98.31 327 ALA A CA 1
ATOM 2605 C C . ALA A 1 327 ? -22.781 29.297 9.57 1 98.31 327 ALA A C 1
ATOM 2607 O O . ALA A 1 327 ? -22.156 28.969 10.578 1 98.31 327 ALA A O 1
ATOM 2608 N N . ASP A 1 328 ? -23.953 29.781 9.555 1 97.94 328 ASP A N 1
ATOM 2609 C CA . ASP A 1 328 ? -24.688 29.953 10.812 1 97.94 328 ASP A CA 1
ATOM 2610 C C . ASP A 1 328 ? -24.938 28.609 11.492 1 97.94 328 ASP A C 1
ATOM 2612 O O . ASP A 1 328 ? -24.797 28.484 12.711 1 97.94 328 ASP A O 1
ATOM 2616 N N . LYS A 1 329 ? -25.328 27.734 10.695 1 97.94 329 LYS A N 1
ATOM 2617 C CA . LYS A 1 329 ? -25.594 26.391 11.211 1 97.94 329 LYS A CA 1
ATOM 2618 C C . LYS A 1 329 ? -24.328 25.797 11.836 1 97.94 329 LYS A C 1
ATOM 2620 O O . LYS A 1 329 ? -24.391 25.203 12.922 1 97.94 329 LYS A O 1
ATOM 2625 N N . LEU A 1 330 ? -23.203 25.891 11.18 1 97.94 330 LEU A N 1
ATOM 2626 C CA . LEU A 1 330 ? -21.938 25.344 11.664 1 97.94 330 LEU A CA 1
ATOM 2627 C C . LEU A 1 330 ? -21.5 26.047 12.945 1 97.94 330 LEU A C 1
ATOM 2629 O O . LEU A 1 330 ? -21.031 25.406 13.891 1 97.94 330 LEU A O 1
ATOM 2633 N N . HIS A 1 331 ? -21.688 27.312 12.906 1 97.69 331 HIS A N 1
ATOM 2634 C CA . HIS A 1 331 ? -21.344 28.125 14.062 1 97.69 331 HIS A CA 1
ATOM 2635 C C . HIS A 1 331 ? -22.156 27.734 15.281 1 97.69 331 HIS A C 1
ATOM 2637 O O . HIS A 1 331 ? -21.609 27.516 16.359 1 97.69 331 HIS A O 1
ATOM 2643 N N . ARG A 1 332 ? -23.422 27.547 15.117 1 96.88 332 ARG A N 1
ATOM 2644 C CA . ARG A 1 332 ? -24.359 27.266 16.203 1 96.88 332 ARG A CA 1
ATOM 2645 C C . ARG A 1 332 ? -24.172 25.859 16.734 1 96.88 332 ARG A C 1
ATOM 2647 O O . ARG A 1 332 ? -24.203 25.641 17.953 1 96.88 332 ARG A O 1
ATOM 2654 N N . ILE A 1 333 ? -23.984 24.938 15.844 1 97.19 333 ILE A N 1
ATOM 2655 C CA . ILE A 1 333 ? -23.922 23.547 16.266 1 97.19 333 ILE A CA 1
ATOM 2656 C C . ILE A 1 333 ? -22.719 23.344 17.172 1 97.19 333 ILE A C 1
ATOM 2658 O O . ILE A 1 333 ? -22.766 22.547 18.125 1 97.19 333 ILE A O 1
ATOM 2662 N N . LEU A 1 334 ? -21.688 23.969 16.891 1 96.12 334 LEU A N 1
ATOM 2663 C CA . LEU A 1 334 ? -20.484 23.875 17.703 1 96.12 334 LEU A CA 1
ATOM 2664 C C . LEU A 1 334 ? -20.719 24.484 19.078 1 96.12 334 LEU A C 1
ATOM 2666 O O . LEU A 1 334 ? -20.359 23.891 20.094 1 96.12 334 LEU A O 1
ATOM 2670 N N . ARG A 1 335 ? -21.297 25.578 19.094 1 94.44 335 ARG A N 1
ATOM 2671 C CA . ARG A 1 335 ? -21.547 26.328 20.328 1 94.44 335 ARG A CA 1
ATOM 2672 C C . ARG A 1 335 ? -22.5 25.562 21.234 1 94.44 335 ARG A C 1
ATOM 2674 O O . ARG A 1 335 ? -22.375 25.625 22.469 1 94.44 335 ARG A O 1
ATOM 2681 N N . GLU A 1 336 ? -23.359 24.875 20.719 1 95.75 336 GLU A N 1
ATOM 2682 C CA . GLU A 1 336 ? -24.422 24.219 21.469 1 95.75 336 GLU A CA 1
ATOM 2683 C C . GLU A 1 336 ? -24 22.844 21.969 1 95.75 336 GLU A C 1
ATOM 2685 O O . GLU A 1 336 ? -24.703 22.203 22.75 1 95.75 336 GLU A O 1
ATOM 2690 N N . ASN A 1 337 ? -22.875 22.391 21.609 1 95.44 337 ASN A N 1
ATOM 2691 C CA . ASN A 1 337 ? -22.438 21.062 21.984 1 95.44 337 ASN A CA 1
ATOM 2692 C C . ASN A 1 337 ? -21.047 21.078 22.609 1 95.44 337 ASN A C 1
ATOM 2694 O O . ASN A 1 337 ? -20.078 20.609 22.016 1 95.44 337 ASN A O 1
ATOM 2698 N N . PRO A 1 338 ? -21.016 21.453 23.844 1 94.88 338 PRO A N 1
ATOM 2699 C CA . PRO A 1 338 ? -19.719 21.438 24.531 1 94.88 338 PRO A CA 1
ATOM 2700 C C . PRO A 1 338 ? -19.203 20.031 24.797 1 94.88 338 PRO A C 1
ATOM 2702 O O . PRO A 1 338 ? -19.984 19.062 24.766 1 94.88 338 PRO A O 1
ATOM 2705 N N . ILE A 1 339 ? -17.875 19.906 24.938 1 93 339 ILE A N 1
ATOM 2706 C CA . ILE A 1 339 ? -17.25 18.625 25.234 1 93 339 ILE A CA 1
ATOM 2707 C C . ILE A 1 339 ? -17.281 18.375 26.734 1 93 339 ILE A C 1
ATOM 2709 O O . ILE A 1 339 ? -17 19.281 27.531 1 93 339 ILE A O 1
ATOM 2713 N N . ASN A 1 340 ? -17.656 17.141 27.062 1 90.94 340 ASN A N 1
ATOM 2714 C CA . ASN A 1 340 ? -17.578 16.734 28.469 1 90.94 340 ASN A CA 1
ATOM 2715 C C . ASN A 1 340 ? -16.266 16.031 28.781 1 90.94 340 ASN A C 1
ATOM 2717 O O . ASN A 1 340 ? -15.961 14.984 28.219 1 90.94 340 ASN A O 1
ATOM 2721 N N . TRP A 1 341 ? -15.453 16.688 29.547 1 88.62 341 TRP A N 1
ATOM 2722 C CA . TRP A 1 341 ? -14.188 16.094 29.953 1 88.62 341 TRP A CA 1
ATOM 2723 C C . TRP A 1 341 ? -14.062 16.078 31.469 1 88.62 341 TRP A C 1
ATOM 2725 O O . TRP A 1 341 ? -13.977 17.141 32.094 1 88.62 341 TRP A O 1
ATOM 2735 N N . GLN A 1 342 ? -13.844 14.891 32.125 1 87.88 342 GLN A N 1
ATOM 2736 C CA . GLN A 1 342 ? -13.664 14.703 33.531 1 87.88 342 GLN A CA 1
ATOM 2737 C C . GLN A 1 342 ? -14.625 15.594 34.344 1 87.88 342 GLN A C 1
ATOM 2739 O O . GLN A 1 342 ? -14.195 16.328 35.219 1 87.88 342 GLN A O 1
ATOM 2744 N N . ASP A 1 343 ? -15.836 15.758 34 1 85.5 343 ASP A N 1
ATOM 2745 C CA . ASP A 1 343 ? -16.938 16.438 34.688 1 85.5 343 ASP A CA 1
ATOM 2746 C C . ASP A 1 343 ? -16.922 17.938 34.406 1 85.5 343 ASP A C 1
ATOM 2748 O O . ASP A 1 343 ? -17.547 18.719 35.094 1 85.5 343 ASP A O 1
ATOM 2752 N N . LYS A 1 344 ? -16.047 18.297 33.5 1 88.31 344 LYS A N 1
ATOM 2753 C CA . LYS A 1 344 ? -16.031 19.688 33.031 1 88.31 344 LYS A CA 1
ATOM 2754 C C . LYS A 1 344 ? -16.531 19.812 31.609 1 88.31 344 LYS A C 1
ATOM 2756 O O . LYS A 1 344 ? -16.359 18.891 30.797 1 88.31 344 LYS A O 1
ATOM 2761 N N . LYS A 1 345 ? -17.188 20.906 31.484 1 91.56 345 LYS A N 1
ATOM 2762 C CA . LYS A 1 345 ? -17.656 21.203 30.141 1 91.56 345 LYS A CA 1
ATOM 2763 C C . LYS A 1 345 ? -16.719 22.172 29.422 1 91.56 345 LYS A C 1
ATOM 2765 O O . LYS A 1 345 ? -16.453 23.266 29.938 1 91.56 345 LYS A O 1
ATOM 2770 N N . VAL A 1 346 ? -16.203 21.75 28.391 1 92.94 346 VAL A N 1
ATOM 2771 C CA . VAL A 1 346 ? -15.32 22.594 27.594 1 92.94 346 VAL A CA 1
ATOM 2772 C C . VAL A 1 346 ? -16.094 23.172 26.406 1 92.94 346 VAL A C 1
ATOM 2774 O O . VAL A 1 346 ? -16.5 22.438 25.5 1 92.94 346 VAL A O 1
ATOM 2777 N N . GLN A 1 347 ? -16.266 24.469 26.438 1 93.19 347 GLN A N 1
ATOM 2778 C CA . GLN A 1 347 ? -17 25.156 25.391 1 93.19 347 GLN A CA 1
ATOM 2779 C C . GLN A 1 347 ? -16.141 25.328 24.141 1 93.19 347 GLN A C 1
ATOM 2781 O O . GLN A 1 347 ? -14.977 25.688 24.219 1 93.19 347 GLN A O 1
ATOM 2786 N N . LEU A 1 348 ? -16.766 25.016 23.016 1 95.12 348 LEU A N 1
ATOM 2787 C CA . LEU A 1 348 ? -16.094 25.234 21.734 1 95.12 348 LEU A CA 1
ATOM 2788 C C . LEU A 1 348 ? -16.766 26.359 20.953 1 95.12 348 LEU A C 1
ATOM 2790 O O . LEU A 1 348 ? -17.984 26.469 20.938 1 95.12 348 LEU A O 1
ATOM 2794 N N . CYS A 1 349 ? -15.969 27.297 20.453 1 95.94 349 CYS A N 1
ATOM 2795 C CA . CYS A 1 349 ? -16.422 28.359 19.562 1 95.94 349 CYS A CA 1
ATOM 2796 C C . CYS A 1 349 ? -15.531 28.438 18.328 1 95.94 349 CYS A C 1
ATOM 2798 O O . CYS A 1 349 ? -14.422 27.922 18.312 1 95.94 349 CYS A O 1
ATOM 2800 N N . ALA A 1 350 ? -16.125 29.047 17.328 1 97.31 350 ALA A N 1
ATOM 2801 C CA . ALA A 1 350 ? -15.344 29.141 16.094 1 97.31 350 ALA A CA 1
ATOM 2802 C C . ALA A 1 350 ? -15.5 30.516 15.461 1 97.31 350 ALA A C 1
ATOM 2804 O O . ALA A 1 350 ? -16.547 31.172 15.617 1 97.31 350 ALA A O 1
ATOM 2805 N N . SER A 1 351 ? -14.477 30.969 14.844 1 98.38 351 SER A N 1
ATOM 2806 C CA . SER A 1 351 ? -14.516 32.094 13.93 1 98.38 351 SER A CA 1
ATOM 2807 C C . SER A 1 351 ? -14.68 31.641 12.484 1 98.38 351 SER A C 1
ATOM 2809 O O . SER A 1 351 ? -13.961 30.75 12.031 1 98.38 351 SER A O 1
ATOM 2811 N N . VAL A 1 352 ? -15.664 32.219 11.844 1 98.19 352 VAL A N 1
ATOM 2812 C CA . VAL A 1 352 ? -16.047 31.703 10.539 1 98.19 352 VAL A CA 1
ATOM 2813 C C . VAL A 1 352 ? -15.945 32.781 9.477 1 98.19 352 VAL A C 1
ATOM 2815 O O . VAL A 1 352 ? -16.359 33.938 9.703 1 98.19 352 VAL A O 1
ATOM 2818 N N . GLY A 1 353 ? -15.273 32.438 8.398 1 98.25 353 GLY A N 1
ATOM 2819 C CA . GLY A 1 353 ? -15.25 33.281 7.199 1 98.25 353 GLY A CA 1
ATOM 2820 C C . GLY A 1 353 ? -15.758 32.531 5.969 1 98.25 353 GLY A C 1
ATOM 2821 O O . GLY A 1 353 ? -15.492 31.344 5.797 1 98.25 353 GLY A O 1
ATOM 2822 N N . TYR A 1 354 ? -16.547 33.25 5.16 1 97.88 354 TYR A N 1
ATOM 2823 C CA . TYR A 1 354 ? -17.016 32.562 3.951 1 97.88 354 TYR A CA 1
ATOM 2824 C C . TYR A 1 354 ? -16.953 33.5 2.752 1 97.88 354 TYR A C 1
ATOM 2826 O O . TYR A 1 354 ? -16.922 34.719 2.912 1 97.88 354 TYR A O 1
ATOM 2834 N N . ALA A 1 355 ? -16.844 32.906 1.589 1 97.75 355 ALA A N 1
ATOM 2835 C CA . ALA A 1 355 ? -16.766 33.625 0.317 1 97.75 355 ALA A CA 1
ATOM 2836 C C . ALA A 1 355 ? -17.469 32.844 -0.792 1 97.75 355 ALA A C 1
ATOM 2838 O O . ALA A 1 355 ? -17.547 31.609 -0.748 1 97.75 355 ALA A O 1
ATOM 2839 N N . THR A 1 356 ? -17.953 33.562 -1.712 1 97.31 356 THR A N 1
ATOM 2840 C CA . THR A 1 356 ? -18.609 33 -2.871 1 97.31 356 THR A CA 1
ATOM 2841 C C . THR A 1 356 ? -17.922 33.406 -4.164 1 97.31 356 THR A C 1
ATOM 2843 O O . THR A 1 356 ? -17.484 34.562 -4.301 1 97.31 356 THR A O 1
ATOM 2846 N N . ILE A 1 357 ? -17.859 32.469 -5.039 1 96.5 357 ILE A N 1
ATOM 2847 C CA . ILE A 1 357 ? -17.141 32.656 -6.293 1 96.5 357 ILE A CA 1
ATOM 2848 C C . ILE A 1 357 ? -17.844 33.688 -7.137 1 96.5 357 ILE A C 1
ATOM 2850 O O . ILE A 1 357 ? -19.062 33.875 -7.055 1 96.5 357 ILE A O 1
ATOM 2854 N N . TYR A 1 358 ? -17.062 34.406 -7.836 1 94.06 358 TYR A N 1
ATOM 2855 C CA . TYR A 1 358 ? -17.594 35.406 -8.758 1 94.06 358 TYR A CA 1
ATOM 2856 C C . TYR A 1 358 ? -16.781 35.438 -10.055 1 94.06 358 TYR A C 1
ATOM 2858 O O . TYR A 1 358 ? -15.742 34.781 -10.156 1 94.06 358 TYR A O 1
ATOM 2866 N N . GLN A 1 359 ? -17.297 36.094 -11.023 1 91.62 359 GLN A N 1
ATOM 2867 C CA . GLN A 1 359 ? -16.672 36.094 -12.336 1 91.62 359 GLN A CA 1
ATOM 2868 C C . GLN A 1 359 ? -15.258 36.656 -12.281 1 91.62 359 GLN A C 1
ATOM 2870 O O . GLN A 1 359 ? -15.023 37.719 -11.711 1 91.62 359 GLN A O 1
ATOM 2875 N N . GLY A 1 360 ? -14.328 35.906 -12.82 1 88.94 360 GLY A N 1
ATOM 2876 C CA . GLY A 1 360 ? -12.938 36.344 -12.875 1 88.94 360 GLY A CA 1
ATOM 2877 C C . GLY A 1 360 ? -12.125 35.906 -11.672 1 88.94 360 GLY A C 1
ATOM 2878 O O . GLY A 1 360 ? -10.898 36 -11.672 1 88.94 360 GLY A O 1
ATOM 2879 N N . CYS A 1 361 ? -12.836 35.406 -10.742 1 91.81 361 CYS A N 1
ATOM 2880 C CA . CYS A 1 361 ? -12.148 35 -9.516 1 91.81 361 CYS A CA 1
ATOM 2881 C C . CYS A 1 361 ? -11.594 33.594 -9.641 1 91.81 361 CYS A C 1
ATOM 2883 O O . CYS A 1 361 ? -12.305 32.656 -10.055 1 91.81 361 CYS A O 1
ATOM 2885 N N . GLN A 1 362 ? -10.328 33.5 -9.266 1 92 362 GLN A N 1
ATOM 2886 C CA . GLN A 1 362 ? -9.695 32.188 -9.266 1 92 362 GLN A CA 1
ATOM 2887 C C . GLN A 1 362 ? -9.852 31.516 -7.91 1 92 362 GLN A C 1
ATOM 2889 O O . GLN A 1 362 ? -10.008 32.188 -6.887 1 92 362 GLN A O 1
ATOM 2894 N N . PRO A 1 363 ? -9.789 30.219 -7.887 1 92.38 363 PRO A N 1
ATOM 2895 C CA . PRO A 1 363 ? -10 29.453 -6.652 1 92.38 363 PRO A CA 1
ATOM 2896 C C . PRO A 1 363 ? -9.055 29.891 -5.531 1 92.38 363 PRO A C 1
ATOM 2898 O O . PRO A 1 363 ? -9.477 30.031 -4.383 1 92.38 363 PRO A O 1
ATOM 2901 N N . ASP A 1 364 ? -7.887 30.109 -5.848 1 87.56 364 ASP A N 1
ATOM 2902 C CA . ASP A 1 364 ? -6.898 30.484 -4.84 1 87.56 364 ASP A CA 1
ATOM 2903 C C . ASP A 1 364 ? -7.234 31.844 -4.23 1 87.56 364 ASP A C 1
ATOM 2905 O O . ASP A 1 364 ? -7.062 32.062 -3.027 1 87.56 364 ASP A O 1
ATOM 2909 N N . LYS A 1 365 ? -7.645 32.688 -5.062 1 89.69 365 LYS A N 1
ATOM 2910 C CA . LYS A 1 365 ? -8.039 34 -4.582 1 89.69 365 LYS A CA 1
ATOM 2911 C C . LYS A 1 365 ? -9.281 33.906 -3.695 1 89.69 365 LYS A C 1
ATOM 2913 O O . LYS A 1 365 ? -9.383 34.625 -2.689 1 89.69 365 LYS A O 1
ATOM 2918 N N . LEU A 1 366 ? -10.141 33.062 -4.094 1 93.38 366 LEU A N 1
ATOM 2919 C CA . LEU A 1 366 ? -11.352 32.875 -3.307 1 93.38 366 LEU A CA 1
ATOM 2920 C C . LEU A 1 366 ? -11.008 32.375 -1.899 1 93.38 366 LEU A C 1
ATOM 2922 O O . LEU A 1 366 ? -11.586 32.875 -0.92 1 93.38 366 LEU A O 1
ATOM 2926 N N . LEU A 1 367 ? -10.102 31.516 -1.803 1 91.94 367 LEU A N 1
ATOM 2927 C CA . LEU A 1 367 ? -9.672 30.984 -0.515 1 91.94 367 LEU A CA 1
ATOM 2928 C C . LEU A 1 367 ? -9.008 32.062 0.33 1 91.94 367 LEU A C 1
ATOM 2930 O O . LEU A 1 367 ? -9.172 32.094 1.552 1 91.94 367 LEU A O 1
ATOM 2934 N N . ILE A 1 368 ? -8.305 32.906 -0.314 1 89.88 368 ILE A N 1
ATOM 2935 C CA . ILE A 1 368 ? -7.648 34 0.375 1 89.88 368 ILE A CA 1
ATOM 2936 C C . ILE A 1 368 ? -8.695 34.938 0.948 1 89.88 368 ILE A C 1
ATOM 2938 O O . ILE A 1 368 ? -8.57 35.406 2.08 1 89.88 368 ILE A O 1
ATOM 2942 N N . GLU A 1 369 ? -9.656 35.156 0.162 1 93.62 369 GLU A N 1
ATOM 2943 C CA . GLU A 1 369 ? -10.727 36.062 0.607 1 93.62 369 GLU A CA 1
ATOM 2944 C C . GLU A 1 369 ? -11.484 35.469 1.787 1 93.62 369 GLU A C 1
ATOM 2946 O O . GLU A 1 369 ? -11.828 36.156 2.734 1 93.62 369 GLU A O 1
ATOM 2951 N N . ALA A 1 370 ? -11.727 34.219 1.712 1 95.31 370 ALA A N 1
ATOM 2952 C CA . ALA A 1 370 ? -12.391 33.531 2.828 1 95.31 370 ALA A CA 1
ATOM 2953 C C . ALA A 1 370 ? -11.516 33.562 4.078 1 95.31 370 ALA A C 1
ATOM 2955 O O . ALA A 1 370 ? -12.023 33.719 5.191 1 95.31 370 ALA A O 1
ATOM 2956 N N . ASP A 1 371 ? -10.32 33.406 3.906 1 92.62 371 ASP A N 1
ATOM 2957 C CA . ASP A 1 371 ? -9.352 33.469 5.004 1 92.62 371 ASP A CA 1
ATOM 2958 C C . ASP A 1 371 ? -9.32 34.844 5.66 1 92.62 371 ASP A C 1
ATOM 2960 O O . ASP A 1 371 ? -9.25 34.938 6.887 1 92.62 371 ASP A O 1
ATOM 2964 N N . HIS A 1 372 ? -9.352 35.812 4.84 1 93.12 372 HIS A N 1
ATOM 2965 C CA . HIS A 1 372 ? -9.383 37.188 5.355 1 93.12 372 HIS A CA 1
ATOM 2966 C C . HIS A 1 372 ? -10.648 37.438 6.168 1 93.12 372 HIS A C 1
ATOM 2968 O O . HIS A 1 372 ? -10.609 38.094 7.207 1 93.12 372 HIS A O 1
ATOM 2974 N N . ALA A 1 373 ? -11.664 36.906 5.66 1 96.81 373 ALA A N 1
ATOM 2975 C CA . ALA A 1 373 ? -12.93 37.031 6.383 1 96.81 373 ALA A CA 1
ATOM 2976 C C . ALA A 1 373 ? -12.867 36.312 7.73 1 96.81 373 ALA A C 1
ATOM 2978 O O . ALA A 1 373 ? -13.352 36.844 8.734 1 96.81 373 ALA A O 1
ATOM 2979 N N . MET A 1 374 ? -12.32 35.219 7.75 1 95.94 374 MET A N 1
ATOM 2980 C CA . MET A 1 374 ? -12.156 34.469 8.992 1 95.94 374 MET A CA 1
ATOM 2981 C C . MET A 1 374 ? -11.258 35.219 9.969 1 95.94 374 MET A C 1
ATOM 2983 O O . MET A 1 374 ? -11.539 35.25 11.172 1 95.94 374 MET A O 1
ATOM 2987 N N . TYR A 1 375 ? -10.203 35.781 9.43 1 92.75 375 TYR A N 1
ATOM 2988 C CA . TYR A 1 375 ? -9.289 36.562 10.273 1 92.75 375 TYR A CA 1
ATOM 2989 C C . TYR A 1 375 ? -9.977 37.781 10.859 1 92.75 375 TYR A C 1
ATOM 2991 O O . TYR A 1 375 ? -9.711 38.156 12 1 92.75 375 TYR A O 1
ATOM 2999 N N . ARG A 1 376 ? -10.773 38.375 10.07 1 95.81 376 ARG A N 1
ATOM 3000 C CA . ARG A 1 376 ? -11.57 39.5 10.57 1 95.81 376 ARG A CA 1
ATOM 3001 C C . ARG A 1 376 ? -12.477 39.031 11.711 1 95.81 376 ARG A C 1
ATOM 3003 O O . ARG A 1 376 ? -12.625 39.75 12.703 1 95.81 376 ARG A O 1
ATOM 3010 N N . ALA A 1 377 ? -13.008 37.906 11.578 1 96.88 377 ALA A N 1
ATOM 3011 C CA . ALA A 1 377 ? -13.844 37.375 12.641 1 96.88 377 ALA A CA 1
ATOM 3012 C C . ALA A 1 377 ? -13.047 37.188 13.922 1 96.88 377 ALA A C 1
ATOM 3014 O O . ALA A 1 377 ? -13.531 37.469 15.023 1 96.88 377 ALA A O 1
ATOM 3015 N N . LYS A 1 378 ? -11.844 36.719 13.789 1 93.94 378 LYS A N 1
ATOM 3016 C CA . LYS A 1 378 ? -10.961 36.531 14.938 1 93.94 378 LYS A CA 1
ATOM 3017 C C . LYS A 1 378 ? -10.625 37.875 15.594 1 93.94 378 LYS A C 1
ATOM 3019 O O . LYS A 1 378 ? -10.664 38 16.812 1 93.94 378 LYS A O 1
ATOM 3024 N N . SER A 1 379 ? -10.367 38.875 14.797 1 93.12 379 SER A N 1
ATOM 3025 C CA . SER A 1 379 ? -9.898 40.188 15.281 1 93.12 379 SER A CA 1
ATOM 3026 C C . SER A 1 379 ? -11.039 40.969 15.898 1 93.12 379 SER A C 1
ATOM 3028 O O . SER A 1 379 ? -10.812 41.812 16.781 1 93.12 379 SER A O 1
ATOM 3030 N N . GLU A 1 380 ? -12.219 40.688 15.453 1 94.94 380 GLU A N 1
ATOM 3031 C CA . GLU A 1 380 ? -13.375 41.438 15.922 1 94.94 380 GLU A CA 1
ATOM 3032 C C . GLU A 1 380 ? -14 40.781 17.141 1 94.94 380 GLU A C 1
ATOM 3034 O O . GLU A 1 380 ? -15.156 41.062 17.484 1 94.94 380 GLU A O 1
ATOM 3039 N N . GLY A 1 381 ? -13.32 39.812 17.781 1 93.94 381 GLY A N 1
ATOM 3040 C CA . GLY A 1 381 ? -13.789 39.312 19.062 1 93.94 381 GLY A CA 1
ATOM 3041 C C . GLY A 1 381 ? -14.023 37.812 19.047 1 93.94 381 GLY A C 1
ATOM 3042 O O . GLY A 1 381 ? -14.391 37.219 20.062 1 93.94 381 GLY A O 1
ATOM 3043 N N . ARG A 1 382 ? -13.82 37.219 17.953 1 95.31 382 ARG A N 1
ATOM 3044 C CA . ARG A 1 382 ? -13.961 35.781 17.797 1 95.31 382 ARG A CA 1
ATOM 3045 C C . ARG A 1 382 ? -15.414 35.375 17.984 1 95.31 382 ARG A C 1
ATOM 3047 O O . ARG A 1 382 ? -16.281 36.188 18.234 1 95.31 382 ARG A O 1
ATOM 3054 N N . ASP A 1 383 ? -15.742 34.188 17.703 1 96.5 383 ASP A N 1
ATOM 3055 C CA . ASP A 1 383 ? -17.078 33.625 17.875 1 96.5 383 ASP A CA 1
ATOM 3056 C C . ASP A 1 383 ? -18.094 34.406 17.031 1 96.5 383 ASP A C 1
ATOM 3058 O O . ASP A 1 383 ? -19.109 34.875 17.562 1 96.5 383 ASP A O 1
ATOM 3062 N N . ARG A 1 384 ? -17.781 34.562 15.805 1 97.31 384 ARG A N 1
ATOM 3063 C CA . ARG A 1 384 ? -18.672 35.281 14.906 1 97.31 384 ARG A CA 1
ATOM 3064 C C . ARG A 1 384 ? -18.422 34.875 13.453 1 97.31 384 ARG A C 1
ATOM 3066 O O . ARG A 1 384 ? -17.484 34.125 13.156 1 97.31 384 ARG A O 1
ATOM 3073 N N . ILE A 1 385 ? -19.281 35.344 12.547 1 97.94 385 ILE A N 1
ATOM 3074 C CA . ILE A 1 385 ? -19.234 35.031 11.125 1 97.94 385 ILE A CA 1
ATOM 3075 C C . ILE A 1 385 ? -18.984 36.312 10.328 1 97.94 385 ILE A C 1
ATOM 3077 O O . ILE A 1 385 ? -19.641 37.312 10.562 1 97.94 385 ILE A O 1
ATOM 3081 N N . CYS A 1 386 ? -18.016 36.219 9.422 1 97.88 386 CYS A N 1
ATOM 3082 C CA . CYS A 1 386 ? -17.75 37.344 8.547 1 97.88 386 CYS A CA 1
ATOM 3083 C C . CYS A 1 386 ? -17.766 36.906 7.086 1 97.88 386 CYS A C 1
ATOM 3085 O O . CYS A 1 386 ? -17.281 35.844 6.746 1 97.88 386 CYS A O 1
ATOM 3087 N N . GLN A 1 387 ? -18.312 37.719 6.262 1 96.5 387 GLN A N 1
ATOM 3088 C CA . GLN A 1 387 ? -18.312 37.5 4.82 1 96.5 387 GLN A CA 1
ATOM 3089 C C . GLN A 1 387 ? -17.141 38.188 4.148 1 96.5 387 GLN A C 1
ATOM 3091 O O . GLN A 1 387 ? -16.734 39.281 4.555 1 96.5 387 GLN A O 1
ATOM 3096 N N . ALA A 1 388 ? -16.594 37.5 3.141 1 95.19 388 ALA A N 1
ATOM 3097 C CA . ALA A 1 388 ? -15.516 38.125 2.377 1 95.19 388 ALA A CA 1
ATOM 3098 C C . ALA A 1 388 ? -15.992 39.375 1.671 1 95.19 388 ALA A C 1
ATOM 3100 O O . ALA A 1 388 ? -17.125 39.438 1.167 1 95.19 388 ALA A O 1
ATOM 3101 N N . LEU A 1 389 ? -15.133 40.438 1.736 1 82.69 389 LEU A N 1
ATOM 3102 C CA . LEU A 1 389 ? -15.453 41.688 1.071 1 82.69 389 LEU A CA 1
ATOM 3103 C C . LEU A 1 389 ? -15.078 41.625 -0.406 1 82.69 389 LEU A C 1
ATOM 3105 O O . LEU A 1 389 ? -13.977 41.219 -0.756 1 82.69 389 LEU A O 1
ATOM 3109 N N . THR A 1 390 ? -15.906 41.125 -1.305 1 67.88 390 THR A N 1
ATOM 3110 C CA . THR A 1 390 ? -15.594 41.031 -2.729 1 67.88 390 THR A CA 1
ATOM 3111 C C . THR A 1 390 ? -15.008 42.344 -3.221 1 67.88 390 THR A C 1
ATOM 3113 O O . THR A 1 390 ? -15.57 43.438 -2.975 1 67.88 390 THR A O 1
ATOM 3116 N N . THR A 1 391 ? -13.695 42.531 -3.23 1 51.34 391 THR A N 1
ATOM 3117 C CA . THR A 1 391 ? -13.195 43.75 -3.865 1 51.34 391 THR A CA 1
ATOM 3118 C C . THR A 1 391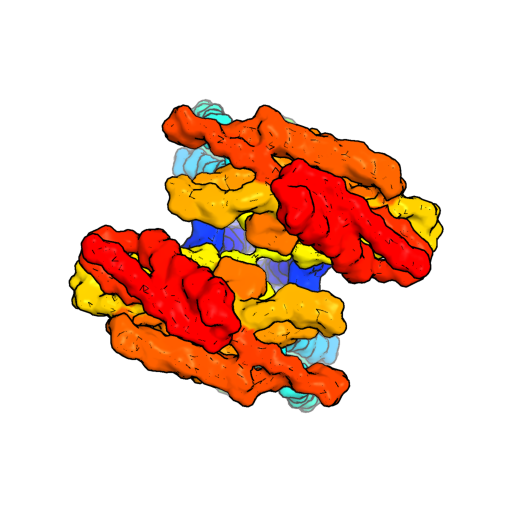 ? -13.789 43.906 -5.262 1 51.34 391 THR A C 1
ATOM 3120 O O . THR A 1 391 ? -13.609 43.062 -6.121 1 51.34 391 THR A O 1
ATOM 3123 N N . GLN A 1 392 ? -14.961 44.531 -5.453 1 39.38 392 GLN A N 1
ATOM 3124 C CA . GLN A 1 392 ? -15.336 45 -6.785 1 39.38 392 GLN A CA 1
ATOM 3125 C C . GLN A 1 392 ? -14.195 45.75 -7.449 1 39.38 392 GLN A C 1
ATOM 3127 O O . GLN A 1 392 ? -13.492 46.531 -6.789 1 39.38 392 GLN A O 1
ATOM 3132 N N . MET B 1 1 ? 4.742 -35.906 -34.562 1 47.16 1 MET B N 1
ATOM 3133 C CA . MET B 1 1 ? 5.688 -36.281 -33.5 1 47.16 1 MET B CA 1
ATOM 3134 C C . MET B 1 1 ? 4.969 -36.5 -32.188 1 47.16 1 MET B C 1
ATOM 3136 O O . MET B 1 1 ? 4.094 -35.719 -31.797 1 47.16 1 MET B O 1
ATOM 3140 N N . GLU B 1 2 ? 4.812 -37.562 -31.672 1 58.53 2 GLU B N 1
ATOM 3141 C CA . GLU B 1 2 ? 4.031 -38 -30.516 1 58.53 2 GLU B CA 1
ATOM 3142 C C . GLU B 1 2 ? 4.621 -37.438 -29.219 1 58.53 2 GLU B C 1
ATOM 3144 O O . GLU B 1 2 ? 5.793 -37.656 -28.922 1 58.53 2 GLU B O 1
ATOM 3149 N N . PHE B 1 3 ? 4.125 -36.344 -28.656 1 65.75 3 PHE B N 1
ATOM 3150 C CA . PHE B 1 3 ? 4.582 -35.75 -27.422 1 65.75 3 PHE B CA 1
ATOM 3151 C C . PHE B 1 3 ? 4.488 -36.719 -26.266 1 65.75 3 PHE B C 1
ATOM 3153 O O . PHE B 1 3 ? 3.523 -37.5 -26.156 1 65.75 3 PHE B O 1
ATOM 3160 N N . ASP B 1 4 ? 5.664 -36.906 -25.656 1 76.56 4 ASP B N 1
ATOM 3161 C CA . ASP B 1 4 ? 5.586 -37.562 -24.359 1 76.56 4 ASP B CA 1
ATOM 3162 C C . ASP B 1 4 ? 4.496 -36.938 -23.5 1 76.56 4 ASP B C 1
ATOM 3164 O O . ASP B 1 4 ? 4.363 -35.719 -23.438 1 76.56 4 ASP B O 1
ATOM 3168 N N . PRO B 1 5 ? 3.609 -37.688 -23.062 1 79.38 5 PRO B N 1
ATOM 3169 C CA . PRO B 1 5 ? 2.473 -37.188 -22.312 1 79.38 5 PRO B CA 1
ATOM 3170 C C . PRO B 1 5 ? 2.9 -36.312 -21.125 1 79.38 5 PRO B C 1
ATOM 3172 O O . PRO B 1 5 ? 2.232 -35.344 -20.797 1 79.38 5 PRO B O 1
ATOM 3175 N N . GLN B 1 6 ? 3.973 -36.656 -20.516 1 81.5 6 GLN B N 1
ATOM 3176 C CA . GLN B 1 6 ? 4.461 -35.844 -19.391 1 81.5 6 GLN B CA 1
ATOM 3177 C C . GLN B 1 6 ? 4.957 -34.469 -19.859 1 81.5 6 GLN B C 1
ATOM 3179 O O . GLN B 1 6 ? 4.73 -33.469 -19.188 1 81.5 6 GLN B O 1
ATOM 3184 N N . ALA B 1 7 ? 5.586 -34.531 -20.922 1 79.5 7 ALA B N 1
ATOM 3185 C CA . ALA B 1 7 ? 6.09 -33.281 -21.484 1 79.5 7 ALA B CA 1
ATOM 3186 C C . ALA B 1 7 ? 4.941 -32.344 -21.859 1 79.5 7 ALA B C 1
ATOM 3188 O O . ALA B 1 7 ? 5.008 -31.141 -21.625 1 79.5 7 ALA B O 1
ATOM 3189 N N . LEU B 1 8 ? 3.975 -32.969 -22.391 1 82.19 8 LEU B N 1
ATOM 3190 C CA . LEU B 1 8 ? 2.816 -32.188 -22.781 1 82.19 8 LEU B CA 1
ATOM 3191 C C . LEU B 1 8 ? 2.139 -31.562 -21.578 1 82.19 8 LEU B C 1
ATOM 3193 O O . LEU B 1 8 ? 1.704 -30.406 -21.625 1 82.19 8 LEU B O 1
ATOM 3197 N N . LEU B 1 9 ? 2.086 -32.25 -20.516 1 85.94 9 LEU B N 1
ATOM 3198 C CA . LEU B 1 9 ? 1.467 -31.766 -19.281 1 85.94 9 LEU B CA 1
ATOM 3199 C C . LEU B 1 9 ? 2.275 -30.609 -18.703 1 85.94 9 LEU B C 1
ATOM 3201 O O . LEU B 1 9 ? 1.706 -29.625 -18.234 1 85.94 9 LEU B O 1
ATOM 3205 N N . LEU B 1 10 ? 3.5 -30.766 -18.75 1 86.31 10 LEU B N 1
ATOM 3206 C CA . LEU B 1 10 ? 4.375 -29.719 -18.234 1 86.31 10 LEU B CA 1
ATOM 3207 C C . LEU B 1 10 ? 4.23 -28.438 -19.047 1 86.31 10 LEU B C 1
ATOM 3209 O O . LEU B 1 10 ? 4.211 -27.328 -18.5 1 86.31 10 LEU B O 1
ATOM 3213 N N . ILE B 1 11 ? 4.105 -28.594 -20.297 1 84.12 11 ILE B N 1
ATOM 3214 C CA . ILE B 1 11 ? 3.936 -27.438 -21.172 1 84.12 11 ILE B CA 1
ATOM 3215 C C . ILE B 1 11 ? 2.615 -26.75 -20.859 1 84.12 11 ILE B C 1
ATOM 3217 O O . ILE B 1 11 ? 2.564 -25.516 -20.766 1 84.12 11 ILE B O 1
ATOM 3221 N N . LYS B 1 12 ? 1.615 -27.516 -20.625 1 85.81 12 LYS B N 1
ATOM 3222 C CA . LYS B 1 12 ? 0.315 -26.938 -20.281 1 85.81 12 LYS B CA 1
ATOM 3223 C C . LYS B 1 12 ? 0.383 -26.172 -18.969 1 85.81 12 LYS B C 1
ATOM 3225 O O . LYS B 1 12 ? -0.237 -25.109 -18.828 1 85.81 12 LYS B O 1
ATOM 3230 N N . PHE B 1 13 ? 1.166 -26.688 -18.125 1 87.5 13 PHE B N 1
ATOM 3231 C CA . PHE B 1 13 ? 1.292 -26.047 -16.828 1 87.5 13 PHE B CA 1
ATOM 3232 C C . PHE B 1 13 ? 2.033 -24.719 -16.938 1 87.5 13 PHE B C 1
ATOM 3234 O O . PHE B 1 13 ? 1.653 -23.734 -16.297 1 87.5 13 PHE B O 1
ATOM 3241 N N . ILE B 1 14 ? 3.006 -24.75 -17.688 1 88.38 14 ILE B N 1
ATOM 3242 C CA . ILE B 1 14 ? 3.781 -23.531 -17.891 1 88.38 14 ILE B CA 1
ATOM 3243 C C . ILE B 1 14 ? 2.898 -22.453 -18.516 1 88.38 14 ILE B C 1
ATOM 3245 O O . ILE B 1 14 ? 2.912 -21.297 -18.078 1 88.38 14 ILE B O 1
ATOM 3249 N N . CYS B 1 15 ? 2.125 -22.844 -19.453 1 89.19 15 CYS B N 1
ATOM 3250 C CA . CYS B 1 15 ? 1.218 -21.922 -20.125 1 89.19 15 CYS B CA 1
ATOM 3251 C C . CYS B 1 15 ? 0.177 -21.375 -19.141 1 89.19 15 CYS B C 1
ATOM 3253 O O . CYS B 1 15 ? -0.143 -20.188 -19.172 1 89.19 15 CYS B O 1
ATOM 3255 N N . LEU B 1 16 ? -0.21 -22.234 -18.297 1 89.88 16 LEU B N 1
ATOM 3256 C CA . LEU B 1 16 ? -1.202 -21.828 -17.312 1 89.88 16 LEU B CA 1
ATOM 3257 C C . LEU B 1 16 ? -0.611 -20.828 -16.328 1 89.88 16 LEU B C 1
ATOM 3259 O O . LEU B 1 16 ? -1.236 -19.812 -16.016 1 89.88 16 LEU B O 1
ATOM 3263 N N . LEU B 1 17 ? 0.536 -21.109 -15.914 1 89.94 17 LEU B N 1
ATOM 3264 C CA . LEU B 1 17 ? 1.188 -20.25 -14.93 1 89.94 17 LEU B CA 1
ATOM 3265 C C . LEU B 1 17 ? 1.468 -18.875 -15.516 1 89.94 17 LEU B C 1
ATOM 3267 O O . LEU B 1 17 ? 1.101 -17.844 -14.922 1 89.94 17 LEU B O 1
ATOM 3271 N N . THR B 1 18 ? 2.039 -18.844 -16.641 1 91.19 18 THR B N 1
ATOM 3272 C CA . THR B 1 18 ? 2.424 -17.578 -17.266 1 91.19 18 THR B CA 1
ATOM 3273 C C . THR B 1 18 ? 1.196 -16.828 -17.766 1 91.19 18 THR B C 1
ATOM 3275 O O . THR B 1 18 ? 1.132 -15.594 -17.656 1 91.19 18 THR B O 1
ATOM 3278 N N . GLY B 1 19 ? 0.294 -17.609 -18.266 1 91.12 19 GLY B N 1
ATOM 3279 C CA . GLY B 1 19 ? -0.938 -16.984 -18.719 1 91.12 19 GLY B CA 1
ATOM 3280 C C . GLY B 1 19 ? -1.722 -16.328 -17.594 1 91.12 19 GLY B C 1
ATOM 3281 O O . GLY B 1 19 ? -2.164 -15.188 -17.719 1 91.12 19 GLY B O 1
ATOM 3282 N N . THR B 1 20 ? -1.83 -17.031 -16.531 1 88.12 20 THR B N 1
ATOM 3283 C CA . THR B 1 20 ? -2.553 -16.516 -15.383 1 88.12 20 THR B CA 1
ATOM 3284 C C . THR B 1 20 ? -1.82 -15.312 -14.789 1 88.12 20 THR B C 1
ATOM 3286 O O . THR B 1 20 ? -2.451 -14.328 -14.383 1 88.12 20 THR B O 1
ATOM 3289 N N . ALA B 1 21 ? -0.54 -15.406 -14.781 1 90.81 21 ALA B N 1
ATOM 3290 C CA . ALA B 1 21 ? 0.247 -14.281 -14.266 1 90.81 21 ALA B CA 1
ATOM 3291 C C . ALA B 1 21 ? 0.084 -13.047 -15.148 1 90.81 21 ALA B C 1
ATOM 3293 O O . ALA B 1 21 ? -0.028 -11.93 -14.641 1 90.81 21 ALA B O 1
ATOM 3294 N N . ALA B 1 22 ? 0.055 -13.273 -16.422 1 92.94 22 ALA B N 1
ATOM 3295 C CA . ALA B 1 22 ? -0.127 -12.164 -17.359 1 92.94 22 ALA B CA 1
ATOM 3296 C C . ALA B 1 22 ? -1.469 -11.469 -17.125 1 92.94 22 ALA B C 1
ATOM 3298 O O . ALA B 1 22 ? -1.544 -10.242 -17.109 1 92.94 22 ALA B O 1
ATOM 3299 N N . ILE B 1 23 ? -2.418 -12.25 -16.891 1 87.31 23 ILE B N 1
ATOM 3300 C CA . ILE B 1 23 ? -3.758 -11.719 -16.672 1 87.31 23 ILE B CA 1
ATOM 3301 C C . ILE B 1 23 ? -3.809 -10.992 -15.328 1 87.31 23 ILE B C 1
ATOM 3303 O O . ILE B 1 23 ? -4.363 -9.891 -15.227 1 87.31 23 ILE B O 1
ATOM 3307 N N . ALA B 1 24 ? -3.223 -11.578 -14.344 1 85.88 24 ALA B N 1
ATOM 3308 C CA . ALA B 1 24 ? -3.223 -10.984 -13.016 1 85.88 24 ALA B CA 1
ATOM 3309 C C . ALA B 1 24 ? -2.543 -9.617 -13.023 1 85.88 24 ALA B C 1
ATOM 3311 O O . ALA B 1 24 ? -3.092 -8.641 -12.508 1 85.88 24 ALA B O 1
ATOM 3312 N N . TRP B 1 25 ? -1.429 -9.539 -13.664 1 89.44 25 TRP B N 1
ATOM 3313 C CA . TRP B 1 25 ? -0.708 -8.273 -13.727 1 89.44 25 TRP B CA 1
ATOM 3314 C C . TRP B 1 25 ? -1.443 -7.27 -14.609 1 89.44 25 TRP B C 1
ATOM 3316 O O . TRP B 1 25 ? -1.397 -6.062 -14.367 1 89.44 25 TRP B O 1
ATOM 3326 N N . GLY B 1 26 ? -2.072 -7.816 -15.594 1 87.62 26 GLY B N 1
ATOM 3327 C CA . GLY B 1 26 ? -2.893 -6.945 -16.422 1 87.62 26 GLY B CA 1
ATOM 3328 C C . GLY B 1 26 ? -4.035 -6.301 -15.656 1 87.62 26 GLY B C 1
ATOM 3329 O O . GLY B 1 26 ? -4.316 -5.113 -15.836 1 87.62 26 GLY B O 1
ATOM 3330 N N . LEU B 1 27 ? -4.582 -7.027 -14.742 1 82.06 27 LEU B N 1
ATOM 3331 C CA . LEU B 1 27 ? -5.688 -6.527 -13.938 1 82.06 27 LEU B CA 1
ATOM 3332 C C . LEU B 1 27 ? -5.195 -5.531 -12.891 1 82.06 27 LEU B C 1
ATOM 3334 O O . LEU B 1 27 ? -5.898 -4.57 -12.57 1 82.06 27 LEU B O 1
ATOM 3338 N N . ILE B 1 28 ? -4.027 -5.758 -12.438 1 82.81 28 ILE B N 1
ATOM 3339 C CA . ILE B 1 28 ? -3.432 -4.84 -11.477 1 82.81 28 ILE B CA 1
ATOM 3340 C C . ILE B 1 28 ? -3.105 -3.514 -12.156 1 82.81 28 ILE B C 1
ATOM 3342 O O . ILE B 1 28 ? -3.303 -2.443 -11.57 1 82.81 28 ILE B O 1
ATOM 3346 N N . ALA B 1 29 ? -2.662 -3.68 -13.391 1 84.56 29 ALA B N 1
ATOM 3347 C CA . ALA B 1 29 ? -2.352 -2.479 -14.164 1 84.56 29 ALA B CA 1
ATOM 3348 C C . ALA B 1 29 ? -3.621 -1.703 -14.508 1 84.56 29 ALA B C 1
ATOM 3350 O O . ALA B 1 29 ? -3.684 -0.486 -14.312 1 84.56 29 ALA B O 1
ATOM 3351 N N . GLN B 1 30 ? -4.535 -2.322 -15.094 1 80.19 30 GLN B N 1
ATOM 3352 C CA . GLN B 1 30 ? -5.875 -1.828 -15.398 1 80.19 30 GLN B CA 1
ATOM 3353 C C . GLN B 1 30 ? -6.938 -2.869 -15.055 1 80.19 30 GLN B C 1
ATOM 3355 O O . GLN B 1 30 ? -6.844 -4.023 -15.484 1 80.19 30 GLN B O 1
ATOM 3360 N N . PRO B 1 31 ? -7.711 -2.531 -14.188 1 72.75 31 PRO B N 1
ATOM 3361 C CA . PRO B 1 31 ? -8.422 -1.328 -13.75 1 72.75 31 PRO B CA 1
ATOM 3362 C C . PRO B 1 31 ? -7.957 -0.833 -12.383 1 72.75 31 PRO B C 1
ATOM 3364 O O . PRO B 1 31 ? -8.281 0.291 -11.984 1 72.75 31 PRO B O 1
ATOM 3367 N N . LEU B 1 32 ? -7.152 -1.609 -11.68 1 74.06 32 LEU B N 1
ATOM 3368 C CA . LEU B 1 32 ? -6.789 -1.201 -10.328 1 74.06 32 LEU B CA 1
ATOM 3369 C C . LEU B 1 32 ? -5.848 -0.004 -10.359 1 74.06 32 LEU B C 1
ATOM 3371 O O . LEU B 1 32 ? -5.75 0.74 -9.375 1 74.06 32 LEU B O 1
ATOM 3375 N N . LYS B 1 33 ? -5.145 0.159 -11.5 1 80.44 33 LYS B N 1
ATOM 3376 C CA . LYS B 1 33 ? -4.246 1.289 -11.719 1 80.44 33 LYS B CA 1
ATOM 3377 C C . LYS B 1 33 ? -3.189 1.371 -10.625 1 80.44 33 LYS B C 1
ATOM 3379 O O . LYS B 1 33 ? -2.955 2.441 -10.055 1 80.44 33 LYS B O 1
ATOM 3384 N N . ILE B 1 34 ? -2.688 0.246 -10.281 1 79.06 34 ILE B N 1
ATOM 3385 C CA . ILE B 1 34 ? -1.591 0.172 -9.32 1 79.06 34 ILE B CA 1
ATOM 3386 C C . ILE B 1 34 ? -0.262 0.052 -10.07 1 79.06 34 ILE B C 1
ATOM 3388 O O . ILE B 1 34 ? -0.007 -0.952 -10.734 1 79.06 34 ILE B O 1
ATOM 3392 N N . ALA B 1 35 ? 0.524 1.057 -9.883 1 85.56 35 ALA B N 1
ATOM 3393 C CA . ALA B 1 35 ? 1.808 1.052 -10.578 1 85.56 35 ALA B CA 1
ATOM 3394 C C . ALA B 1 35 ? 1.641 0.611 -12.031 1 85.56 35 ALA B C 1
ATOM 3396 O O . ALA B 1 35 ? 2.287 -0.341 -12.477 1 85.56 35 ALA B O 1
ATOM 3397 N N . THR B 1 36 ? 0.894 1.285 -12.742 1 89.25 36 THR B N 1
ATOM 3398 C CA . THR B 1 36 ? 0.376 0.905 -14.055 1 89.25 36 THR B CA 1
ATOM 3399 C C . THR B 1 36 ? 1.517 0.574 -15.016 1 89.25 36 THR B C 1
ATOM 3401 O O . THR B 1 36 ? 1.505 -0.474 -15.664 1 89.25 36 THR B O 1
ATOM 3404 N N . LEU B 1 37 ? 2.549 1.388 -15.062 1 91.44 37 LEU B N 1
ATOM 3405 C CA . LEU B 1 37 ? 3.639 1.173 -16 1 91.44 37 LEU B CA 1
ATOM 3406 C C . LEU B 1 37 ? 4.434 -0.077 -15.641 1 91.44 37 LEU B C 1
ATOM 3408 O O . LEU B 1 37 ? 4.762 -0.884 -16.516 1 91.44 37 LEU B O 1
ATOM 3412 N N . ALA B 1 38 ? 4.719 -0.239 -14.398 1 94.19 38 ALA B N 1
ATOM 3413 C CA . ALA B 1 38 ? 5.449 -1.42 -13.945 1 94.19 38 ALA B CA 1
ATOM 3414 C C . ALA B 1 38 ? 4.621 -2.686 -14.141 1 94.19 38 ALA B C 1
ATOM 3416 O O . ALA B 1 38 ? 5.105 -3.674 -14.695 1 94.19 38 ALA B O 1
ATOM 3417 N N . SER B 1 39 ? 3.322 -2.67 -13.789 1 92.81 39 SER B N 1
ATOM 3418 C CA . SER B 1 39 ? 2.451 -3.838 -13.883 1 92.81 39 SER B CA 1
ATOM 3419 C C . SER B 1 39 ? 2.227 -4.246 -15.336 1 92.81 39 SER B C 1
ATOM 3421 O O . SER B 1 39 ? 2.141 -5.434 -15.641 1 92.81 39 SER B O 1
ATOM 3423 N N . MET B 1 40 ? 2.158 -3.328 -16.188 1 94.44 40 MET B N 1
ATOM 3424 C CA . MET B 1 40 ? 2.021 -3.637 -17.609 1 94.44 40 MET B CA 1
ATOM 3425 C C . MET B 1 40 ? 3.268 -4.344 -18.141 1 94.44 40 MET B C 1
ATOM 3427 O O . MET B 1 40 ? 3.166 -5.27 -18.938 1 94.44 40 MET B O 1
ATOM 3431 N N . ARG B 1 41 ? 4.379 -3.9 -17.766 1 95.44 41 ARG B N 1
ATOM 3432 C CA . ARG B 1 41 ? 5.621 -4.543 -18.188 1 95.44 41 ARG B CA 1
ATOM 3433 C C . ARG B 1 41 ? 5.727 -5.957 -17.625 1 95.44 41 ARG B C 1
ATOM 3435 O O . ARG B 1 41 ? 6.23 -6.859 -18.281 1 95.44 41 ARG B O 1
ATOM 3442 N N . PHE B 1 42 ? 5.254 -6.145 -16.391 1 95.19 42 PHE B N 1
ATOM 3443 C CA . PHE B 1 42 ? 5.238 -7.488 -15.82 1 95.19 42 PHE B CA 1
ATOM 3444 C C . PHE B 1 42 ? 4.289 -8.391 -16.594 1 95.19 42 PHE B C 1
ATOM 3446 O O . PHE B 1 42 ? 4.59 -9.562 -16.828 1 95.19 42 PHE B O 1
ATOM 3453 N N . SER B 1 43 ? 3.137 -7.836 -16.938 1 95 43 SER B N 1
ATOM 3454 C CA . SER B 1 43 ? 2.197 -8.594 -17.766 1 95 43 SER B CA 1
ATOM 3455 C C . SER B 1 43 ? 2.814 -8.969 -19.109 1 95 43 SER B C 1
ATOM 3457 O O . SER B 1 43 ? 2.752 -10.125 -19.531 1 95 43 SER B O 1
ATOM 3459 N N . LEU B 1 44 ? 3.422 -7.996 -19.703 1 95.69 44 LEU B N 1
ATOM 3460 C CA . LEU B 1 44 ? 4.062 -8.227 -21 1 95.69 44 LEU B CA 1
ATOM 3461 C C . LEU B 1 44 ? 5.203 -9.234 -20.859 1 95.69 44 LEU B C 1
ATOM 3463 O O . LEU B 1 44 ? 5.43 -10.031 -21.781 1 95.69 44 LEU B O 1
ATOM 3467 N N . ALA B 1 45 ? 5.938 -9.156 -19.812 1 96.38 45 ALA B N 1
ATOM 3468 C CA . ALA B 1 45 ? 7.012 -10.117 -19.578 1 96.38 45 ALA B CA 1
ATOM 3469 C C . ALA B 1 45 ? 6.473 -11.547 -19.562 1 96.38 45 ALA B C 1
ATOM 3471 O O . ALA B 1 45 ? 7.047 -12.43 -20.203 1 96.38 45 ALA B O 1
ATOM 3472 N N . ASN B 1 46 ? 5.359 -11.773 -18.891 1 95.25 46 ASN B N 1
ATOM 3473 C CA . ASN B 1 46 ? 4.754 -13.094 -18.828 1 95.25 46 ASN B CA 1
ATOM 3474 C C . ASN B 1 46 ? 4.223 -13.523 -20.203 1 95.25 46 ASN B C 1
ATOM 3476 O O . ASN B 1 46 ? 4.289 -14.695 -20.562 1 95.25 46 ASN B O 1
ATOM 3480 N N . ILE B 1 47 ? 3.738 -12.578 -20.969 1 95.88 47 ILE B N 1
ATOM 3481 C CA . ILE B 1 47 ? 3.246 -12.883 -22.297 1 95.88 47 ILE B CA 1
ATOM 3482 C C . ILE B 1 47 ? 4.41 -13.297 -23.203 1 95.88 47 ILE B C 1
ATOM 3484 O O . ILE B 1 47 ? 4.305 -14.266 -23.953 1 95.88 47 ILE B O 1
ATOM 3488 N N . CYS B 1 48 ? 5.484 -12.594 -23.094 1 96 48 CYS B N 1
ATOM 3489 C CA . CYS B 1 48 ? 6.672 -12.914 -23.875 1 96 48 CYS B CA 1
ATOM 3490 C C . CYS B 1 48 ? 7.191 -14.305 -23.531 1 96 48 CYS B C 1
ATOM 3492 O O . CYS B 1 48 ? 7.504 -15.102 -24.422 1 96 48 CYS B O 1
ATOM 3494 N N . VAL B 1 49 ? 7.227 -14.594 -22.297 1 92.62 49 VAL B N 1
ATOM 3495 C CA . VAL B 1 49 ? 7.703 -15.898 -21.859 1 92.62 49 VAL B CA 1
ATOM 3496 C C . VAL B 1 49 ? 6.734 -16.984 -22.297 1 92.62 49 VAL B C 1
ATOM 3498 O O . VAL B 1 49 ? 7.152 -18.047 -22.781 1 92.62 49 VAL B O 1
ATOM 3501 N N . LEU B 1 50 ? 5.457 -16.672 -22.203 1 92.75 50 LEU B N 1
ATOM 3502 C CA . LEU B 1 50 ? 4.441 -17.609 -22.656 1 92.75 50 LEU B CA 1
ATOM 3503 C C . LEU B 1 50 ? 4.605 -17.891 -24.156 1 92.75 50 LEU B C 1
ATOM 3505 O O . LEU B 1 50 ? 4.633 -19.047 -24.562 1 92.75 50 LEU B O 1
ATOM 3509 N N . LEU B 1 51 ? 4.746 -16.875 -24.859 1 93.25 51 LEU B N 1
ATOM 3510 C CA . LEU B 1 51 ? 4.902 -17.016 -26.312 1 93.25 51 LEU B CA 1
ATOM 3511 C C . LEU B 1 51 ? 6.191 -17.766 -26.641 1 93.25 51 LEU B C 1
ATOM 3513 O O . LEU B 1 51 ? 6.195 -18.656 -27.484 1 93.25 51 LEU B O 1
ATOM 3517 N N . GLY B 1 52 ? 7.25 -17.422 -26 1 91.81 52 GLY B N 1
ATOM 3518 C CA . GLY B 1 52 ? 8.531 -18.062 -26.25 1 91.81 52 GLY B CA 1
ATOM 3519 C C . GLY B 1 52 ? 8.531 -19.547 -25.938 1 91.81 52 GLY B C 1
ATOM 3520 O O . GLY B 1 52 ? 9.008 -20.359 -26.719 1 91.81 52 GLY B O 1
ATOM 3521 N N . ILE B 1 53 ? 7.945 -19.906 -24.859 1 86.25 53 ILE B N 1
ATOM 3522 C CA . ILE B 1 53 ? 7.914 -21.297 -24.438 1 86.25 53 ILE B CA 1
ATOM 3523 C C . ILE B 1 53 ? 7 -22.094 -25.375 1 86.25 53 ILE B C 1
ATOM 3525 O O . ILE B 1 53 ? 7.324 -23.219 -25.766 1 86.25 53 ILE B O 1
ATOM 3529 N N . THR B 1 54 ? 5.863 -21.5 -25.766 1 85.44 54 THR B N 1
ATOM 3530 C CA . THR B 1 54 ? 4.945 -22.172 -26.688 1 85.44 54 THR B CA 1
ATOM 3531 C C . THR B 1 54 ? 5.613 -22.422 -28.031 1 85.44 54 THR B C 1
ATOM 3533 O O . THR B 1 54 ? 5.473 -23.5 -28.609 1 85.44 54 THR B O 1
ATOM 3536 N N . LEU B 1 55 ? 6.383 -21.5 -28.438 1 87.38 55 LEU B N 1
ATOM 3537 C CA . LEU B 1 55 ? 7.098 -21.656 -29.688 1 87.38 55 LEU B CA 1
ATOM 3538 C C . LEU B 1 55 ? 8.203 -22.703 -29.562 1 87.38 55 LEU B C 1
ATOM 3540 O O . LEU B 1 55 ? 8.438 -23.484 -30.484 1 87.38 55 LEU B O 1
ATOM 3544 N N . ASN B 1 56 ? 8.859 -22.688 -28.453 1 83.56 56 ASN B N 1
ATOM 3545 C CA . ASN B 1 56 ? 9.953 -23.625 -28.203 1 83.56 56 ASN B CA 1
ATOM 3546 C C . ASN B 1 56 ? 9.477 -25.078 -28.25 1 83.56 56 ASN B C 1
ATOM 3548 O O . ASN B 1 56 ? 10.219 -25.969 -28.641 1 83.56 56 ASN B O 1
ATOM 3552 N N . THR B 1 57 ? 8.219 -25.328 -27.875 1 78.5 57 THR B N 1
ATOM 3553 C CA . THR B 1 57 ? 7.691 -26.688 -27.812 1 78.5 57 THR B CA 1
ATOM 3554 C C . THR B 1 57 ? 7.375 -27.203 -29.219 1 78.5 57 THR B C 1
ATOM 3556 O O . THR B 1 57 ? 7.188 -28.406 -29.422 1 78.5 57 THR B O 1
ATOM 3559 N N . GLN B 1 58 ? 7.395 -26.344 -30.234 1 78.81 58 GLN B N 1
ATOM 3560 C CA . GLN B 1 58 ? 7.078 -26.734 -31.594 1 78.81 58 GLN B CA 1
ATOM 3561 C C . GLN B 1 58 ? 8.344 -26.906 -32.438 1 78.81 58 GLN B C 1
ATOM 3563 O O . GLN B 1 58 ? 8.281 -27.062 -33.656 1 78.81 58 GLN B O 1
ATOM 3568 N N . ARG B 1 59 ? 9.43 -26.984 -31.703 1 78.19 59 ARG B N 1
ATOM 3569 C CA . ARG B 1 59 ? 10.703 -27.141 -32.406 1 78.19 59 ARG B CA 1
ATOM 3570 C C . ARG B 1 59 ? 10.797 -28.5 -33.062 1 78.19 59 ARG B C 1
ATOM 3572 O O . ARG B 1 59 ? 10.414 -29.516 -32.5 1 78.19 59 ARG B O 1
ATOM 3579 N N . THR B 1 60 ? 11.094 -28.453 -34.344 1 72.94 60 THR B N 1
ATOM 3580 C CA . THR B 1 60 ? 11.336 -29.672 -35.125 1 72.94 60 THR B CA 1
ATOM 3581 C C . THR B 1 60 ? 12.812 -29.797 -35.5 1 72.94 60 THR B C 1
ATOM 3583 O O . THR B 1 60 ? 13.609 -28.922 -35.188 1 72.94 60 THR B O 1
ATOM 3586 N N . GLU B 1 61 ? 13.203 -30.953 -35.969 1 74.38 61 GLU B N 1
ATOM 3587 C CA . GLU B 1 61 ? 14.578 -31.203 -36.406 1 74.38 61 GLU B CA 1
ATOM 3588 C C . GLU B 1 61 ? 14.953 -30.297 -37.594 1 74.38 61 GLU B C 1
ATOM 3590 O O . GLU B 1 61 ? 16.141 -30.016 -37.781 1 74.38 61 GLU B O 1
ATOM 3595 N N . SER B 1 62 ? 13.961 -29.797 -38.25 1 76 62 SER B N 1
ATOM 3596 C CA . SER B 1 62 ? 14.211 -28.984 -39.438 1 76 62 SER B CA 1
ATOM 3597 C C . SER B 1 62 ? 14.539 -27.547 -39.062 1 76 62 SER B C 1
ATOM 3599 O O . SER B 1 62 ? 14.258 -27.109 -37.938 1 76 62 SER B O 1
ATOM 3601 N N . ASP B 1 63 ? 15.242 -26.891 -39.969 1 80.25 63 ASP B N 1
ATOM 3602 C CA . ASP B 1 63 ? 15.594 -25.484 -39.781 1 80.25 63 ASP B CA 1
ATOM 3603 C C . ASP B 1 63 ? 14.336 -24.609 -39.688 1 80.25 63 ASP B C 1
ATOM 3605 O O . ASP B 1 63 ? 13.453 -24.703 -40.531 1 80.25 63 ASP B O 1
ATOM 3609 N N . SER B 1 64 ? 14.188 -23.891 -38.562 1 86.06 64 SER B N 1
ATOM 3610 C CA . SER B 1 64 ? 13.102 -22.938 -38.438 1 86.06 64 SER B CA 1
ATOM 3611 C C . SER B 1 64 ? 13.516 -21.734 -37.594 1 86.06 64 SER B C 1
ATOM 3613 O O . SER B 1 64 ? 13.773 -21.875 -36.375 1 86.06 64 SER B O 1
ATOM 3615 N N . TYR B 1 65 ? 13.555 -20.656 -38.188 1 89.25 65 TYR B N 1
ATOM 3616 C CA . TYR B 1 65 ? 13.906 -19.438 -37.469 1 89.25 65 TYR B CA 1
ATOM 3617 C C . TYR B 1 65 ? 12.812 -19.062 -36.469 1 89.25 65 TYR B C 1
ATOM 3619 O O . TYR B 1 65 ? 13.094 -18.531 -35.406 1 89.25 65 TYR B O 1
ATOM 3627 N N . PHE B 1 66 ? 11.68 -19.453 -36.812 1 89.25 66 PHE B N 1
ATOM 3628 C CA . PHE B 1 66 ? 10.523 -19.078 -36 1 89.25 66 PHE B CA 1
ATOM 3629 C C . PHE B 1 66 ? 10.516 -19.844 -34.688 1 89.25 66 PHE B C 1
ATOM 3631 O O . PHE B 1 66 ? 10.391 -19.25 -33.625 1 89.25 66 PHE B O 1
ATOM 3638 N N . TYR B 1 67 ? 10.758 -21.078 -34.688 1 87.69 67 TYR B N 1
ATOM 3639 C CA . TYR B 1 67 ? 10.641 -21.906 -33.5 1 87.69 67 TYR B CA 1
ATOM 3640 C C . TYR B 1 67 ? 11.93 -21.875 -32.688 1 87.69 67 TYR B C 1
ATOM 3642 O O . TYR B 1 67 ? 11.922 -22.203 -31.5 1 87.69 67 TYR B O 1
ATOM 3650 N N . TRP B 1 68 ? 12.961 -21.562 -33.344 1 86.88 68 TRP B N 1
ATOM 3651 C CA . TRP B 1 68 ? 14.234 -21.531 -32.625 1 86.88 68 TRP B CA 1
ATOM 3652 C C . TRP B 1 68 ? 14.617 -20.109 -32.219 1 86.88 68 TRP B C 1
ATOM 3654 O O . TRP B 1 68 ? 14.594 -19.75 -31.047 1 86.88 68 TRP B O 1
ATOM 3664 N N . PHE B 1 69 ? 14.766 -19.297 -33.188 1 91 69 PHE B N 1
ATOM 3665 C CA . PHE B 1 69 ? 15.297 -17.969 -32.969 1 91 69 PHE B CA 1
ATOM 3666 C C . PHE B 1 69 ? 14.25 -17.078 -32.281 1 91 69 PHE B C 1
ATOM 3668 O O . PHE B 1 69 ? 14.508 -16.516 -31.219 1 91 69 PHE B O 1
ATOM 3675 N N . CYS B 1 70 ? 13.047 -16.953 -32.844 1 93.06 70 CYS B N 1
ATOM 3676 C CA . CYS B 1 70 ? 12.016 -16.078 -32.312 1 93.06 70 CYS B CA 1
ATOM 3677 C C . CYS B 1 70 ? 11.594 -16.516 -30.922 1 93.06 70 CYS B C 1
ATOM 3679 O O . CYS B 1 70 ? 11.297 -15.688 -30.062 1 93.06 70 CYS B O 1
ATOM 3681 N N . ALA B 1 71 ? 11.602 -17.734 -30.672 1 92.31 71 ALA B N 1
ATOM 3682 C CA . ALA B 1 71 ? 11.227 -18.266 -29.375 1 92.31 71 ALA B CA 1
ATOM 3683 C C . ALA B 1 71 ? 12.195 -17.781 -28.297 1 92.31 71 ALA B C 1
ATOM 3685 O O . ALA B 1 71 ? 11.773 -17.25 -27.266 1 92.31 71 ALA B O 1
ATOM 3686 N N . ASP B 1 72 ? 13.445 -17.922 -28.594 1 92.81 72 ASP B N 1
ATOM 3687 C CA . ASP B 1 72 ? 14.469 -17.562 -27.625 1 92.81 72 ASP B CA 1
ATOM 3688 C C . ASP B 1 72 ? 14.492 -16.047 -27.391 1 92.81 72 ASP B C 1
ATOM 3690 O O . ASP B 1 72 ? 14.594 -15.586 -26.25 1 92.81 72 ASP B O 1
ATOM 3694 N N . ILE B 1 73 ? 14.32 -15.375 -28.438 1 96 73 ILE B N 1
ATOM 3695 C CA . ILE B 1 73 ? 14.359 -13.922 -28.328 1 96 73 ILE B CA 1
ATOM 3696 C C . ILE B 1 73 ? 13.141 -13.43 -27.562 1 96 73 ILE B C 1
ATOM 3698 O O . ILE B 1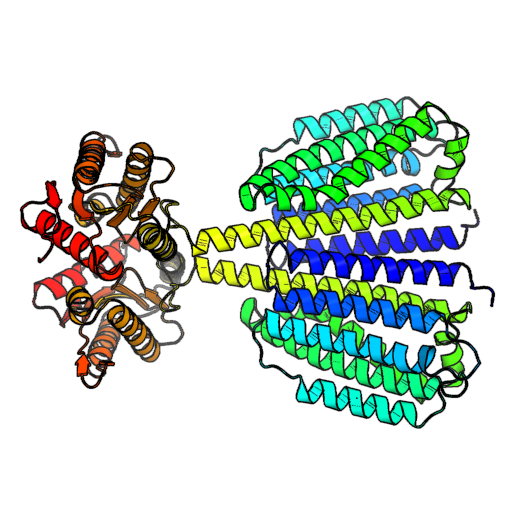 73 ? 13.242 -12.477 -26.781 1 96 73 ILE B O 1
ATOM 3702 N N . ALA B 1 74 ? 12.031 -14.055 -27.734 1 96.31 74 ALA B N 1
ATOM 3703 C CA . ALA B 1 74 ? 10.82 -13.68 -27 1 96.31 74 ALA B CA 1
ATOM 3704 C C . ALA B 1 74 ? 11.008 -13.859 -25.5 1 96.31 74 ALA B C 1
ATOM 3706 O O . ALA B 1 74 ? 10.633 -12.984 -24.719 1 96.31 74 ALA B O 1
ATOM 3707 N N . ILE B 1 75 ? 11.617 -14.883 -25.141 1 94.19 75 ILE B N 1
ATOM 3708 C CA . ILE B 1 75 ? 11.836 -15.156 -23.734 1 94.19 75 ILE B CA 1
ATOM 3709 C C . ILE B 1 75 ? 12.812 -14.133 -23.141 1 94.19 75 ILE B C 1
ATOM 3711 O O . ILE B 1 75 ? 12.57 -13.57 -22.078 1 94.19 75 ILE B O 1
ATOM 3715 N N . LEU B 1 76 ? 13.828 -13.914 -23.875 1 96.69 76 LEU B N 1
ATOM 3716 C CA . LEU B 1 76 ? 14.828 -12.961 -23.406 1 96.69 76 LEU B CA 1
ATOM 3717 C C . LEU B 1 76 ? 14.234 -11.555 -23.297 1 96.69 76 LEU B C 1
ATOM 3719 O O . LEU B 1 76 ? 14.57 -10.805 -22.375 1 96.69 76 LEU B O 1
ATOM 3723 N N . LEU B 1 77 ? 13.391 -11.258 -24.25 1 96.75 77 LEU B N 1
ATOM 3724 C CA . LEU B 1 77 ? 12.68 -9.992 -24.156 1 96.75 77 LEU B CA 1
ATOM 3725 C C . LEU B 1 77 ? 11.82 -9.93 -22.906 1 96.75 77 LEU B C 1
ATOM 3727 O O . LEU B 1 77 ? 11.695 -8.875 -22.281 1 96.75 77 LEU B O 1
ATOM 3731 N N . GLY B 1 78 ? 11.266 -11.023 -22.531 1 96.5 78 GLY B N 1
ATOM 3732 C CA . GLY B 1 78 ? 10.508 -11.102 -21.297 1 96.5 78 GLY B CA 1
ATOM 3733 C C . GLY B 1 78 ? 11.344 -10.766 -20.078 1 96.5 78 GLY B C 1
ATOM 3734 O O . GLY B 1 78 ? 10.883 -10.055 -19.172 1 96.5 78 GLY B O 1
ATOM 3735 N N . PHE B 1 79 ? 12.539 -11.234 -20.125 1 95.94 79 PHE B N 1
ATOM 3736 C CA . PHE B 1 79 ? 13.43 -10.961 -19 1 95.94 79 PHE B CA 1
ATOM 3737 C C . PHE B 1 79 ? 13.773 -9.477 -18.922 1 95.94 79 PHE B C 1
ATOM 3739 O O . PHE B 1 79 ? 13.844 -8.906 -17.828 1 95.94 79 PHE B O 1
ATOM 3746 N N . ILE B 1 80 ? 13.938 -8.922 -20.047 1 95.94 80 ILE B N 1
ATOM 3747 C CA . ILE B 1 80 ? 14.242 -7.5 -20.109 1 95.94 80 ILE B CA 1
ATOM 3748 C C . ILE B 1 80 ? 13.047 -6.691 -19.609 1 95.94 80 ILE B C 1
ATOM 3750 O O . ILE B 1 80 ? 13.219 -5.719 -18.875 1 95.94 80 ILE B O 1
ATOM 3754 N N . MET B 1 81 ? 11.875 -7.137 -19.984 1 95.94 81 MET B N 1
ATOM 3755 C CA . MET B 1 81 ? 10.664 -6.461 -19.531 1 95.94 81 MET B CA 1
ATOM 3756 C C . MET B 1 81 ? 10.531 -6.547 -18.016 1 95.94 81 MET B C 1
ATOM 3758 O O . MET B 1 81 ? 10.039 -5.613 -17.391 1 95.94 81 MET B O 1
ATOM 3762 N N . LEU B 1 82 ? 10.945 -7.586 -17.484 1 95.31 82 LEU B N 1
ATOM 3763 C CA . LEU B 1 82 ? 10.93 -7.73 -16.031 1 95.31 82 LEU B CA 1
ATOM 3764 C C . LEU B 1 82 ? 11.82 -6.684 -15.367 1 95.31 82 LEU B C 1
ATOM 3766 O O . LEU B 1 82 ? 11.43 -6.066 -14.375 1 95.31 82 LEU B O 1
ATOM 3770 N N . ARG B 1 83 ? 12.953 -6.469 -15.938 1 95.38 83 ARG B N 1
ATOM 3771 C CA . ARG B 1 83 ? 13.891 -5.488 -15.398 1 95.38 83 ARG B CA 1
ATOM 3772 C C . ARG B 1 83 ? 13.344 -4.07 -15.547 1 95.38 83 ARG B C 1
ATOM 3774 O O . ARG B 1 83 ? 13.398 -3.277 -14.602 1 95.38 83 ARG B O 1
ATOM 3781 N N . TRP B 1 84 ? 12.789 -3.871 -16.688 1 95.94 84 TRP B N 1
ATOM 3782 C CA . TRP B 1 84 ? 12.203 -2.551 -16.906 1 95.94 84 TRP B CA 1
ATOM 3783 C C . TRP B 1 84 ? 11.055 -2.291 -15.945 1 95.94 84 TRP B C 1
ATOM 3785 O O . TRP B 1 84 ? 10.914 -1.18 -15.422 1 95.94 84 TRP B O 1
ATOM 3795 N N . GLY B 1 85 ? 10.227 -3.311 -15.75 1 94.94 85 GLY B N 1
ATOM 3796 C CA . GLY B 1 85 ? 9.141 -3.174 -14.789 1 94.94 85 GLY B CA 1
ATOM 3797 C C . GLY B 1 85 ? 9.633 -2.846 -13.391 1 94.94 85 GLY B C 1
ATOM 3798 O O . GLY B 1 85 ? 9.062 -1.988 -12.711 1 94.94 85 GLY B O 1
ATOM 3799 N N . THR B 1 86 ? 10.695 -3.424 -13.008 1 94 86 THR B N 1
ATOM 3800 C CA . THR B 1 86 ? 11.273 -3.191 -11.695 1 94 86 THR B CA 1
ATOM 3801 C C . THR B 1 86 ? 11.828 -1.773 -11.586 1 94 86 THR B C 1
ATOM 3803 O O . THR B 1 86 ? 11.672 -1.116 -10.555 1 94 86 THR B O 1
ATOM 3806 N N . GLN B 1 87 ? 12.43 -1.351 -12.602 1 94.56 87 GLN B N 1
ATOM 3807 C CA . GLN B 1 87 ? 12.984 -0 -12.625 1 94.56 87 GLN B CA 1
ATOM 3808 C C . GLN B 1 87 ? 11.883 1.048 -12.531 1 94.56 87 GLN B C 1
ATOM 3810 O O . GLN B 1 87 ? 12.039 2.062 -11.852 1 94.56 87 GLN B O 1
ATOM 3815 N N . TYR B 1 88 ? 10.781 0.75 -13.172 1 93 88 TYR B N 1
ATOM 3816 C CA . TYR B 1 88 ? 9.641 1.649 -13.07 1 93 88 TYR B CA 1
ATOM 3817 C C . TYR B 1 88 ? 9.039 1.604 -11.672 1 93 88 TYR B C 1
ATOM 3819 O O . TYR B 1 88 ? 8.672 2.643 -11.117 1 93 88 TYR B O 1
ATOM 3827 N N . LEU B 1 89 ? 8.961 0.458 -11.125 1 92.12 89 LEU B N 1
ATOM 3828 C CA . LEU B 1 89 ? 8.336 0.265 -9.82 1 92.12 89 LEU B CA 1
ATOM 3829 C C . LEU B 1 89 ? 9.086 1.029 -8.734 1 92.12 89 LEU B C 1
ATOM 3831 O O . LEU B 1 89 ? 8.469 1.702 -7.906 1 92.12 89 LEU B O 1
ATOM 3835 N N . PHE B 1 90 ? 10.367 1.02 -8.758 1 91.69 90 PHE B N 1
ATOM 3836 C CA . PHE B 1 90 ? 11.18 1.607 -7.703 1 91.69 90 PHE B CA 1
ATOM 3837 C C . PHE B 1 90 ? 11.773 2.939 -8.156 1 91.69 90 PHE B C 1
ATOM 3839 O O . PHE B 1 90 ? 12.633 3.502 -7.477 1 91.69 90 PHE B O 1
ATOM 3846 N N . ARG B 1 91 ? 11.422 3.365 -9.383 1 89.56 91 ARG B N 1
ATOM 3847 C CA . ARG B 1 91 ? 11.852 4.645 -9.938 1 89.56 91 ARG B CA 1
ATOM 3848 C C . ARG B 1 91 ? 13.375 4.707 -10.055 1 89.56 91 ARG B C 1
ATOM 3850 O O . ARG B 1 91 ? 13.992 5.68 -9.609 1 89.56 91 ARG B O 1
ATOM 3857 N N . LEU B 1 92 ? 13.859 3.674 -10.531 1 92 92 LEU B N 1
ATOM 3858 C CA . LEU B 1 92 ? 15.289 3.605 -10.789 1 92 92 LEU B CA 1
ATOM 3859 C C . LEU B 1 92 ? 15.617 4.148 -12.18 1 92 92 LEU B C 1
ATOM 3861 O O . LEU B 1 92 ? 14.719 4.406 -12.977 1 92 92 LEU B O 1
ATOM 3865 N N . GLN B 1 93 ? 16.859 4.363 -12.359 1 92.06 93 GLN B N 1
ATOM 3866 C CA . GLN B 1 93 ? 17.297 4.805 -13.68 1 92.06 93 GLN B CA 1
ATOM 3867 C C . GLN B 1 93 ? 17.031 3.74 -14.734 1 92.06 93 GLN B C 1
ATOM 3869 O O . GLN B 1 93 ? 17.203 2.547 -14.484 1 92.06 93 GLN B O 1
ATOM 3874 N N . HIS B 1 94 ? 16.656 4.145 -15.93 1 91.5 94 HIS B N 1
ATOM 3875 C CA . HIS B 1 94 ? 16.328 3.23 -17.016 1 91.5 94 HIS B CA 1
ATOM 3876 C C . HIS B 1 94 ? 17.578 2.711 -17.703 1 91.5 94 HIS B C 1
ATOM 3878 O O . HIS B 1 94 ? 18.531 3.461 -17.906 1 91.5 94 HIS B O 1
ATOM 3884 N N . SER B 1 95 ? 17.578 1.436 -18.031 1 93.38 95 SER B N 1
ATOM 3885 C CA . SER B 1 95 ? 18.734 0.782 -18.656 1 93.38 95 SER B CA 1
ATOM 3886 C C . SER B 1 95 ? 18.375 0.246 -20.031 1 93.38 95 SER B C 1
ATOM 3888 O O . SER B 1 95 ? 18.922 -0.769 -20.469 1 93.38 95 SER B O 1
ATOM 3890 N N . ALA B 1 96 ? 17.547 0.816 -20.75 1 93.06 96 ALA B N 1
ATOM 3891 C CA . ALA B 1 96 ? 17.031 0.292 -22.016 1 93.06 96 ALA B CA 1
ATOM 3892 C C . ALA B 1 96 ? 18.141 0.148 -23.047 1 93.06 96 ALA B C 1
ATOM 3894 O O . ALA B 1 96 ? 18.188 -0.842 -23.781 1 93.06 96 ALA B O 1
ATOM 3895 N N . ARG B 1 97 ? 19.125 1.137 -23.156 1 93.56 97 ARG B N 1
ATOM 3896 C CA . ARG B 1 97 ? 20.219 1.074 -24.125 1 93.56 97 ARG B CA 1
ATOM 3897 C C . ARG B 1 97 ? 21.094 -0.147 -23.891 1 93.56 97 ARG B C 1
ATOM 3899 O O . ARG B 1 97 ? 21.391 -0.891 -24.828 1 93.56 97 ARG B O 1
ATOM 3906 N N . PHE B 1 98 ? 21.422 -0.375 -22.719 1 95.94 98 PHE B N 1
ATOM 3907 C CA . PHE B 1 98 ? 22.266 -1.511 -22.375 1 95.94 98 PHE B CA 1
ATOM 3908 C C . PHE B 1 98 ? 21.547 -2.826 -22.641 1 95.94 98 PHE B C 1
ATOM 3910 O O . PHE B 1 98 ? 22.109 -3.73 -23.266 1 95.94 98 PHE B O 1
ATOM 3917 N N . ASP B 1 99 ? 20.328 -2.977 -22.172 1 96.5 99 ASP B N 1
ATOM 3918 C CA . ASP B 1 99 ? 19.562 -4.215 -22.297 1 96.5 99 ASP B CA 1
ATOM 3919 C C . ASP B 1 99 ? 19.312 -4.559 -23.766 1 96.5 99 ASP B C 1
ATOM 3921 O O . ASP B 1 99 ? 19.484 -5.711 -24.172 1 96.5 99 ASP B O 1
ATOM 3925 N N . LEU B 1 100 ? 18.984 -3.588 -24.562 1 96.25 100 LEU B N 1
ATOM 3926 C CA . LEU B 1 100 ? 18.672 -3.826 -25.969 1 96.25 100 LEU B CA 1
ATOM 3927 C C . LEU B 1 100 ? 19.938 -4.125 -26.766 1 96.25 100 LEU B C 1
ATOM 3929 O O . LEU B 1 100 ? 19.906 -4.91 -27.703 1 96.25 100 LEU B O 1
ATOM 3933 N N . THR B 1 101 ? 21.047 -3.512 -26.359 1 97.19 101 THR B N 1
ATOM 3934 C CA . THR B 1 101 ? 22.312 -3.793 -27.031 1 97.19 101 THR B CA 1
ATOM 3935 C C . THR B 1 101 ? 22.75 -5.23 -26.766 1 97.19 101 THR B C 1
ATOM 3937 O O . THR B 1 101 ? 23.188 -5.926 -27.688 1 97.19 101 THR B O 1
ATOM 3940 N N . THR B 1 102 ? 22.641 -5.645 -25.547 1 97 102 THR B N 1
ATOM 3941 C CA . THR B 1 102 ? 23.031 -7.012 -25.234 1 97 102 THR B CA 1
ATOM 3942 C C . THR B 1 102 ? 22.125 -8.016 -25.938 1 97 102 THR B C 1
ATOM 3944 O O . THR B 1 102 ? 22.594 -9.07 -26.375 1 97 102 THR B O 1
ATOM 3947 N N . LEU B 1 103 ? 20.859 -7.688 -26.031 1 97.38 103 LEU B N 1
ATOM 3948 C CA . LEU B 1 103 ? 19.922 -8.547 -26.75 1 97.38 103 LEU B CA 1
ATOM 3949 C C . LEU B 1 103 ? 20.281 -8.609 -28.234 1 97.38 103 LEU B C 1
ATOM 3951 O O . LEU B 1 103 ? 20.25 -9.688 -28.828 1 97.38 103 LEU B O 1
ATOM 3955 N N . ALA B 1 104 ? 20.641 -7.484 -28.781 1 97.31 104 ALA B N 1
ATOM 3956 C CA . ALA B 1 104 ? 21 -7.41 -30.188 1 97.31 104 ALA B CA 1
ATOM 3957 C C . ALA B 1 104 ? 22.266 -8.227 -30.484 1 97.31 104 ALA B C 1
ATOM 3959 O O . ALA B 1 104 ? 22.328 -8.945 -31.484 1 97.31 104 ALA B O 1
ATOM 3960 N N . ILE B 1 105 ? 23.219 -8.148 -29.656 1 97.44 105 ILE B N 1
ATOM 3961 C CA . ILE B 1 105 ? 24.453 -8.906 -29.812 1 97.44 105 ILE B CA 1
ATOM 3962 C C . ILE B 1 105 ? 24.141 -10.398 -29.766 1 97.44 105 ILE B C 1
ATOM 3964 O O . ILE B 1 105 ? 24.625 -11.156 -30.609 1 97.44 105 ILE B O 1
ATOM 3968 N N . THR B 1 106 ? 23.328 -10.781 -28.844 1 97.12 106 THR B N 1
ATOM 3969 C CA . THR B 1 106 ? 22.953 -12.188 -28.734 1 97.12 106 THR B CA 1
ATOM 3970 C C . THR B 1 106 ? 22.188 -12.641 -29.969 1 97.12 106 THR B C 1
ATOM 3972 O O . THR B 1 106 ? 22.438 -13.734 -30.5 1 97.12 106 THR B O 1
ATOM 3975 N N . ALA B 1 107 ? 21.297 -11.812 -30.438 1 96.69 107 ALA B N 1
ATOM 3976 C CA . ALA B 1 107 ? 20.516 -12.125 -31.625 1 96.69 107 ALA B CA 1
ATOM 3977 C C . ALA B 1 107 ? 21.422 -12.328 -32.844 1 96.69 107 ALA B C 1
ATOM 3979 O O . ALA B 1 107 ? 21.266 -13.297 -33.594 1 96.69 107 ALA B O 1
ATOM 3980 N N . VAL B 1 108 ? 22.406 -11.469 -33 1 96.62 108 VAL B N 1
ATOM 3981 C CA . VAL B 1 108 ? 23.312 -11.539 -34.125 1 96.62 108 VAL B CA 1
ATOM 3982 C C . VAL B 1 108 ? 24.156 -12.812 -34.031 1 96.62 108 VAL B C 1
ATOM 3984 O O . VAL B 1 108 ? 24.344 -13.508 -35.031 1 96.62 108 VAL B O 1
ATOM 3987 N N . LEU B 1 109 ? 24.625 -13.156 -32.906 1 96.25 109 LEU B N 1
ATOM 3988 C CA . LEU B 1 109 ? 25.422 -14.367 -32.719 1 96.25 109 LEU B CA 1
ATOM 3989 C C . LEU B 1 109 ? 24.594 -15.617 -32.969 1 96.25 109 LEU B C 1
ATOM 3991 O O . LEU B 1 109 ? 25.094 -16.594 -33.531 1 96.25 109 LEU B O 1
ATOM 3995 N N . MET B 1 110 ? 23.359 -15.578 -32.594 1 94.88 110 MET B N 1
ATOM 3996 C CA . MET B 1 110 ? 22.469 -16.719 -32.812 1 94.88 110 MET B CA 1
ATOM 3997 C C . MET B 1 110 ? 22.172 -16.906 -34.281 1 94.88 110 MET B C 1
ATOM 3999 O O . MET B 1 110 ? 21.984 -18.031 -34.75 1 94.88 110 MET B O 1
ATOM 4003 N N . LEU B 1 111 ? 22.156 -15.773 -34.969 1 93.94 111 LEU B N 1
ATOM 4004 C CA . LEU B 1 111 ? 21.828 -15.836 -36.406 1 93.94 111 LEU B CA 1
ATOM 4005 C C . LEU B 1 111 ? 23.031 -16.359 -37.219 1 93.94 111 LEU B C 1
ATOM 4007 O O . LEU B 1 111 ? 22.875 -16.734 -38.375 1 93.94 111 LEU B O 1
ATOM 4011 N N . MET B 1 112 ? 24.203 -16.5 -36.625 1 93.62 112 MET B N 1
ATOM 4012 C CA . MET B 1 112 ? 25.406 -16.984 -37.312 1 93.62 112 MET B CA 1
ATOM 4013 C C . MET B 1 112 ? 25.406 -18.5 -37.406 1 93.62 112 MET B C 1
ATOM 4015 O O . MET B 1 112 ? 26.203 -19.094 -38.156 1 93.62 112 MET B O 1
ATOM 4019 N N . VAL B 1 113 ? 24.531 -19.094 -36.625 1 91.25 113 VAL B N 1
ATOM 4020 C CA . VAL B 1 113 ? 24.422 -20.547 -36.656 1 91.25 113 VAL B CA 1
ATOM 4021 C C . VAL B 1 113 ? 23.031 -20.953 -37.156 1 91.25 113 VAL B C 1
ATOM 4023 O O . VAL B 1 113 ? 22.047 -20.25 -36.906 1 91.25 113 VAL B O 1
ATOM 4026 N N . PRO B 1 114 ? 23.031 -22.078 -37.906 1 88.5 114 PRO B N 1
ATOM 4027 C CA . PRO B 1 114 ? 21.703 -22.516 -38.375 1 88.5 114 PRO B CA 1
ATOM 4028 C C . PRO B 1 114 ? 20.781 -22.906 -37.219 1 88.5 114 PRO B C 1
ATOM 4030 O O . PRO B 1 114 ? 21.219 -23.516 -36.25 1 88.5 114 PRO B O 1
ATOM 4033 N N . PRO B 1 115 ? 19.578 -22.375 -37.281 1 85.69 115 PRO B N 1
ATOM 4034 C CA . PRO B 1 115 ? 18.609 -22.656 -36.25 1 85.69 115 PRO B CA 1
ATOM 4035 C C . PRO B 1 115 ? 18.047 -24.078 -36.312 1 85.69 115 PRO B C 1
ATOM 4037 O O . PRO B 1 115 ? 16.906 -24.281 -36.75 1 85.69 115 PRO B O 1
ATOM 4040 N N . ASN B 1 116 ? 18.891 -25.062 -36.031 1 80.38 116 ASN B N 1
ATOM 4041 C CA . ASN B 1 116 ? 18.469 -26.469 -36.062 1 80.38 116 ASN B CA 1
ATOM 4042 C C . ASN B 1 116 ? 19.031 -27.234 -34.875 1 80.38 116 ASN B C 1
ATOM 4044 O O . ASN B 1 116 ? 19.625 -26.625 -33.969 1 80.38 116 ASN B O 1
ATOM 4048 N N . PHE B 1 117 ? 18.781 -28.531 -34.906 1 77.38 117 PHE B N 1
ATOM 4049 C CA . PHE B 1 117 ? 19.109 -29.406 -33.781 1 77.38 117 PHE B CA 1
ATOM 4050 C C . PHE B 1 117 ? 20.609 -29.5 -33.594 1 77.38 117 PHE B C 1
ATOM 4052 O O . PHE B 1 117 ? 21.094 -29.609 -32.469 1 77.38 117 PHE B O 1
ATOM 4059 N N . HIS B 1 118 ? 21.359 -29.391 -34.594 1 78.81 118 HIS B N 1
ATOM 4060 C CA . HIS B 1 118 ? 22.812 -29.547 -34.5 1 78.81 118 HIS B CA 1
ATOM 4061 C C . HIS B 1 118 ? 23.453 -28.344 -33.812 1 78.81 118 HIS B C 1
ATOM 4063 O O . HIS B 1 118 ? 24.484 -28.484 -33.156 1 78.81 118 HIS B O 1
ATOM 4069 N N . SER B 1 119 ? 22.828 -27.172 -33.938 1 86.12 119 SER B N 1
ATOM 4070 C CA . SER B 1 119 ? 23.359 -25.938 -33.344 1 86.12 119 SER B CA 1
ATOM 4071 C C . SER B 1 119 ? 22.766 -25.656 -31.984 1 86.12 119 SER B C 1
ATOM 4073 O O . SER B 1 119 ? 22.984 -24.578 -31.406 1 86.12 119 SER B O 1
ATOM 4075 N N . GLU B 1 120 ? 22.062 -26.531 -31.422 1 83.31 120 GLU B N 1
ATOM 4076 C CA . GLU B 1 120 ? 21.328 -26.328 -30.188 1 83.31 120 GLU B CA 1
ATOM 4077 C C . GLU B 1 120 ? 22.266 -25.984 -29.031 1 83.31 120 GLU B C 1
ATOM 4079 O O . GLU B 1 120 ? 21.984 -25.094 -28.234 1 83.31 120 GLU B O 1
ATOM 4084 N N . PRO B 1 121 ? 23.391 -26.688 -28.984 1 84 121 PRO B N 1
ATOM 4085 C CA . PRO B 1 121 ? 24.25 -26.359 -27.844 1 84 121 PRO B CA 1
ATOM 4086 C C . PRO B 1 121 ? 24.75 -24.906 -27.891 1 84 121 PRO B C 1
ATOM 4088 O O . PRO B 1 121 ? 24.781 -24.25 -26.844 1 84 121 PRO B O 1
ATOM 4091 N N . VAL B 1 122 ? 25.016 -24.469 -29.078 1 88.69 122 VAL B N 1
ATOM 4092 C CA . VAL B 1 122 ? 25.5 -23.094 -29.203 1 88.69 122 VAL B CA 1
ATOM 4093 C C . VAL B 1 122 ? 24.375 -22.109 -28.906 1 88.69 122 VAL B C 1
ATOM 4095 O O . VAL B 1 122 ? 24.594 -21.109 -28.219 1 88.69 122 VAL B O 1
ATOM 4098 N N . LEU B 1 123 ? 23.219 -22.359 -29.375 1 89.5 123 LEU B N 1
ATOM 4099 C CA . LEU B 1 123 ? 22.078 -21.5 -29.125 1 89.5 123 LEU B CA 1
ATOM 4100 C C . LEU B 1 123 ? 21.719 -21.469 -27.641 1 89.5 123 LEU B C 1
ATOM 4102 O O . LEU B 1 123 ? 21.422 -20.406 -27.094 1 89.5 123 LEU B O 1
ATOM 4106 N N . ALA B 1 124 ? 21.844 -22.625 -27.047 1 87.06 124 ALA B N 1
ATOM 4107 C CA . ALA B 1 124 ? 21.562 -22.719 -25.609 1 87.06 124 ALA B CA 1
ATOM 4108 C C . ALA B 1 124 ? 22.609 -21.938 -24.797 1 87.06 124 ALA B C 1
ATOM 4110 O O . ALA B 1 124 ? 22.266 -21.312 -23.797 1 87.06 124 ALA B O 1
ATOM 4111 N N . MET B 1 125 ? 23.75 -22.062 -25.297 1 90.88 125 MET B N 1
ATOM 4112 C CA . MET B 1 125 ? 24.828 -21.344 -24.625 1 90.88 125 MET B CA 1
ATOM 4113 C C . MET B 1 125 ? 24.609 -19.844 -24.703 1 90.88 125 MET B C 1
ATOM 4115 O O . MET B 1 125 ? 24.688 -19.141 -23.672 1 90.88 125 MET B O 1
ATOM 4119 N N . LEU B 1 126 ? 24.281 -19.375 -25.844 1 93.62 126 LEU B N 1
ATOM 4120 C CA . LEU B 1 126 ? 24.078 -17.938 -26.031 1 93.62 126 LEU B CA 1
ATOM 4121 C C . LEU B 1 126 ? 22.859 -17.453 -25.266 1 93.62 126 LEU B C 1
ATOM 4123 O O . LEU B 1 126 ? 22.891 -16.391 -24.641 1 93.62 126 LEU B O 1
ATOM 4127 N N . PHE B 1 127 ? 21.797 -18.219 -25.281 1 93.31 127 PHE B N 1
ATOM 4128 C CA . PHE B 1 127 ? 20.594 -17.906 -24.531 1 93.31 127 PHE B CA 1
ATOM 4129 C C . PHE B 1 127 ? 20.875 -17.797 -23.047 1 93.31 127 PHE B C 1
ATOM 4131 O O . PHE B 1 127 ? 20.484 -16.828 -22.391 1 93.31 127 PHE B O 1
ATOM 4138 N N . SER B 1 128 ? 21.578 -18.812 -22.562 1 92.56 128 SER B N 1
ATOM 4139 C CA . SER B 1 128 ? 21.844 -18.891 -21.125 1 92.56 128 SER B CA 1
ATOM 4140 C C . SER B 1 128 ? 22.766 -17.75 -20.688 1 92.56 128 SER B C 1
ATOM 4142 O O . SER B 1 128 ? 22.625 -17.219 -19.578 1 92.56 128 SER B O 1
ATOM 4144 N N . ALA B 1 129 ? 23.594 -17.406 -21.547 1 94.81 129 ALA B N 1
ATOM 4145 C CA . ALA B 1 129 ? 24.516 -16.312 -21.234 1 94.81 129 ALA B CA 1
ATOM 4146 C C . ALA B 1 129 ? 23.75 -14.992 -21.078 1 94.81 129 ALA B C 1
ATOM 4148 O O . ALA B 1 129 ? 23.969 -14.266 -20.109 1 94.81 129 ALA B O 1
ATOM 4149 N N . ASN B 1 130 ? 22.938 -14.719 -22.031 1 96.88 130 ASN B N 1
ATOM 4150 C CA . ASN B 1 130 ? 22.156 -13.492 -21.953 1 96.88 130 ASN B CA 1
ATOM 4151 C C . ASN B 1 130 ? 21.188 -13.516 -20.781 1 96.88 130 ASN B C 1
ATOM 4153 O O . ASN B 1 130 ? 21 -12.508 -20.094 1 96.88 130 ASN B O 1
ATOM 4157 N N . ALA B 1 131 ? 20.562 -14.641 -20.594 1 95.12 131 ALA B N 1
ATOM 4158 C CA . ALA B 1 131 ? 19.641 -14.781 -19.469 1 95.12 131 ALA B CA 1
ATOM 4159 C C . ALA B 1 131 ? 20.344 -14.555 -18.141 1 95.12 131 ALA B C 1
ATOM 4161 O O . ALA B 1 131 ? 19.844 -13.836 -17.281 1 95.12 131 ALA B O 1
ATOM 4162 N N . ALA B 1 132 ? 21.469 -15.172 -18 1 95 132 ALA B N 1
ATOM 4163 C CA . ALA B 1 132 ? 22.234 -15.008 -16.766 1 95 132 ALA B CA 1
ATOM 4164 C C . ALA B 1 132 ? 22.594 -13.547 -16.531 1 95 132 ALA B C 1
ATOM 4166 O O . ALA B 1 132 ? 22.453 -13.039 -15.422 1 95 132 ALA B O 1
ATOM 4167 N N . LEU B 1 133 ? 23.016 -12.93 -17.562 1 96.38 133 LEU B N 1
ATOM 4168 C CA . LEU B 1 133 ? 23.344 -11.516 -17.453 1 96.38 133 LEU B CA 1
ATOM 4169 C C . LEU B 1 133 ? 22.125 -10.695 -17.062 1 96.38 133 LEU B C 1
ATOM 4171 O O . LEU B 1 133 ? 22.219 -9.828 -16.188 1 96.38 133 LEU B O 1
ATOM 4175 N N . SER B 1 134 ? 21.031 -10.922 -17.703 1 95.94 134 SER B N 1
ATOM 4176 C CA . SER B 1 134 ? 19.797 -10.211 -17.391 1 95.94 134 SER B CA 1
ATOM 4177 C C . SER B 1 134 ? 19.391 -10.391 -15.93 1 95.94 134 SER B C 1
ATOM 4179 O O . SER B 1 134 ? 19.016 -9.43 -15.266 1 95.94 134 SER B O 1
ATOM 4181 N N . PHE B 1 135 ? 19.562 -11.562 -15.422 1 95.69 135 PHE B N 1
ATOM 4182 C CA . PHE B 1 135 ? 19.141 -11.836 -14.047 1 95.69 135 PHE B CA 1
ATOM 4183 C C . PHE B 1 135 ? 20.156 -11.281 -13.055 1 95.69 135 PHE B C 1
ATOM 4185 O O . PHE B 1 135 ? 19.781 -10.891 -11.945 1 95.69 135 PHE B O 1
ATOM 4192 N N . VAL B 1 136 ? 21.406 -11.242 -13.453 1 96.44 136 VAL B N 1
ATOM 4193 C CA . VAL B 1 136 ? 22.375 -10.578 -12.602 1 96.44 136 VAL B CA 1
ATOM 4194 C C . VAL B 1 136 ? 22.016 -9.102 -12.445 1 96.44 136 VAL B C 1
ATOM 4196 O O . VAL B 1 136 ? 22 -8.578 -11.328 1 96.44 136 VAL B O 1
ATOM 4199 N N . MET B 1 137 ? 21.75 -8.5 -13.531 1 96.56 137 MET B N 1
ATOM 4200 C CA . MET B 1 137 ? 21.406 -7.082 -13.508 1 96.56 137 MET B CA 1
ATOM 4201 C C . MET B 1 137 ? 20.094 -6.859 -12.758 1 96.56 137 MET B C 1
ATOM 4203 O O . MET B 1 137 ? 19.969 -5.883 -12.016 1 96.56 137 MET B O 1
ATOM 4207 N N . LEU B 1 138 ? 19.156 -7.742 -12.961 1 95.38 138 LEU B N 1
ATOM 4208 C CA . LEU B 1 138 ? 17.891 -7.656 -12.25 1 95.38 138 LEU B CA 1
ATOM 4209 C C . LEU B 1 138 ? 18.094 -7.812 -10.75 1 95.38 138 LEU B C 1
ATOM 4211 O O . LEU B 1 138 ? 17.453 -7.113 -9.953 1 95.38 138 LEU B O 1
ATOM 4215 N N . THR B 1 139 ? 18.938 -8.75 -10.391 1 95.12 139 THR B N 1
ATOM 4216 C CA . THR B 1 139 ? 19.25 -8.977 -8.977 1 95.12 139 THR B CA 1
ATOM 4217 C C . THR B 1 139 ? 19.859 -7.719 -8.359 1 95.12 139 THR B C 1
ATOM 4219 O O . THR B 1 139 ? 19.484 -7.316 -7.258 1 95.12 139 THR B O 1
ATOM 4222 N N . ARG B 1 140 ? 20.688 -7.133 -9.047 1 94.94 140 ARG B N 1
ATOM 4223 C CA . ARG B 1 140 ? 21.344 -5.91 -8.57 1 94.94 140 ARG B CA 1
ATOM 4224 C C . ARG B 1 140 ? 20.312 -4.797 -8.367 1 94.94 140 ARG B C 1
ATOM 4226 O O . ARG B 1 140 ? 20.281 -4.152 -7.32 1 94.94 140 ARG B O 1
ATOM 4233 N N . ASP B 1 141 ? 19.484 -4.562 -9.359 1 94.75 141 ASP B N 1
ATOM 4234 C CA . ASP B 1 141 ? 18.469 -3.527 -9.281 1 94.75 141 ASP B CA 1
ATOM 4235 C C . ASP B 1 141 ? 17.516 -3.773 -8.102 1 94.75 141 ASP B C 1
ATOM 4237 O O . ASP B 1 141 ? 17.203 -2.848 -7.355 1 94.75 141 ASP B O 1
ATOM 4241 N N . ASN B 1 142 ? 17.141 -5 -7.965 1 94 142 ASN B N 1
ATOM 4242 C CA . ASN B 1 142 ? 16.234 -5.355 -6.891 1 94 142 ASN B CA 1
ATOM 4243 C C . ASN B 1 142 ? 16.875 -5.184 -5.52 1 94 142 ASN B C 1
ATOM 4245 O O . ASN B 1 142 ? 16.266 -4.633 -4.602 1 94 142 ASN B O 1
ATOM 4249 N N . TYR B 1 143 ? 18.062 -5.641 -5.465 1 93.69 143 TYR B N 1
ATOM 4250 C CA . TYR B 1 143 ? 18.766 -5.578 -4.188 1 93.69 143 TYR B CA 1
ATOM 4251 C C . TYR B 1 143 ? 18.922 -4.133 -3.723 1 93.69 143 TYR B C 1
ATOM 4253 O O . TYR B 1 143 ? 18.594 -3.805 -2.584 1 93.69 143 TYR B O 1
ATOM 4261 N N . TYR B 1 144 ? 19.344 -3.248 -4.52 1 92.38 144 TYR B N 1
ATOM 4262 C CA . TYR B 1 144 ? 19.562 -1.848 -4.172 1 92.38 144 TYR B CA 1
ATOM 4263 C C . TYR B 1 144 ? 18.25 -1.156 -3.832 1 92.38 144 TYR B C 1
ATOM 4265 O O . TYR B 1 144 ? 18.172 -0.391 -2.867 1 92.38 144 TYR B O 1
ATOM 4273 N N . ALA B 1 145 ? 17.25 -1.43 -4.574 1 91.12 145 ALA B N 1
ATOM 4274 C CA . ALA B 1 145 ? 15.953 -0.78 -4.375 1 91.12 145 ALA B CA 1
ATOM 4275 C C . ALA B 1 145 ? 15.32 -1.21 -3.053 1 91.12 145 ALA B C 1
ATOM 4277 O O . ALA B 1 145 ? 14.852 -0.371 -2.279 1 91.12 145 ALA B O 1
ATOM 4278 N N . ILE B 1 146 ? 15.383 -2.484 -2.754 1 88.75 146 ILE B N 1
ATOM 4279 C CA . ILE B 1 146 ? 14.719 -3.02 -1.569 1 88.75 146 ILE B CA 1
ATOM 4280 C C . ILE B 1 146 ? 15.523 -2.652 -0.321 1 88.75 146 ILE B C 1
ATOM 4282 O O . ILE B 1 146 ? 14.945 -2.352 0.727 1 88.75 146 ILE B O 1
ATOM 4286 N N . ARG B 1 147 ? 16.781 -2.691 -0.477 1 89.19 147 ARG B N 1
ATOM 4287 C CA . ARG B 1 147 ? 17.641 -2.33 0.649 1 89.19 147 ARG B CA 1
ATOM 4288 C C . ARG B 1 147 ? 17.375 -0.896 1.1 1 89.19 147 ARG B C 1
ATOM 4290 O O . ARG B 1 147 ? 17.328 -0.614 2.299 1 89.19 147 ARG B O 1
ATOM 4297 N N . ARG B 1 148 ? 17.172 -0.064 0.19 1 85.06 148 ARG B N 1
ATOM 4298 C CA . ARG B 1 148 ? 16.891 1.337 0.483 1 85.06 148 ARG B CA 1
ATOM 4299 C C . ARG B 1 148 ? 15.555 1.485 1.213 1 85.06 148 ARG B C 1
ATOM 4301 O O . ARG B 1 148 ? 15.414 2.35 2.08 1 85.06 148 ARG B O 1
ATOM 4308 N N . GLU B 1 149 ? 14.625 0.605 0.935 1 81.44 149 GLU B N 1
ATOM 4309 C CA . GLU B 1 149 ? 13.273 0.717 1.464 1 81.44 149 GLU B CA 1
ATOM 4310 C C . GLU B 1 149 ? 13.141 -0.008 2.801 1 81.44 149 GLU B C 1
ATOM 4312 O O . GLU B 1 149 ? 12.406 0.44 3.686 1 81.44 149 GLU B O 1
ATOM 4317 N N . THR B 1 150 ? 13.633 -1.189 3.037 1 78.81 150 THR B N 1
ATOM 4318 C CA . THR B 1 150 ? 13.312 -2.035 4.184 1 78.81 150 THR B CA 1
ATOM 4319 C C . THR B 1 150 ? 14.578 -2.389 4.961 1 78.81 150 THR B C 1
ATOM 4321 O O . THR B 1 150 ? 14.5 -2.818 6.113 1 78.81 150 THR B O 1
ATOM 4324 N N . GLY B 1 151 ? 15.734 -2.355 4.32 1 84.12 151 GLY B N 1
ATOM 4325 C CA . GLY B 1 151 ? 16.969 -2.764 4.965 1 84.12 151 GLY B CA 1
ATOM 4326 C C . GLY B 1 151 ? 17.641 -3.939 4.277 1 84.12 151 GLY B C 1
ATOM 4327 O O . GLY B 1 151 ? 17.094 -4.5 3.324 1 84.12 151 GLY B O 1
ATOM 4328 N N . ASN B 1 152 ? 18.75 -4.41 4.766 1 87.44 152 ASN B N 1
ATOM 4329 C CA . ASN B 1 152 ? 19.609 -5.387 4.102 1 87.44 152 ASN B CA 1
ATOM 4330 C C . ASN B 1 152 ? 19.062 -6.805 4.246 1 87.44 152 ASN B C 1
ATOM 4332 O O . ASN B 1 152 ? 19.062 -7.578 3.287 1 87.44 152 ASN B O 1
ATOM 4336 N N . LYS B 1 153 ? 18.578 -7.191 5.391 1 85 153 LYS B N 1
ATOM 4337 C CA . LYS B 1 153 ? 18.125 -8.555 5.637 1 85 153 LYS B CA 1
ATOM 4338 C C . LYS B 1 153 ? 16.938 -8.906 4.734 1 85 153 LYS B C 1
ATOM 4340 O O . LYS B 1 153 ? 16.922 -9.969 4.113 1 85 153 LYS B O 1
ATOM 4345 N N . VAL B 1 154 ? 15.977 -8.094 4.625 1 81.88 154 VAL B N 1
ATOM 4346 C CA . VAL B 1 154 ? 14.805 -8.32 3.791 1 81.88 154 VAL B CA 1
ATOM 4347 C C . VAL B 1 154 ? 15.203 -8.328 2.318 1 81.88 154 VAL B C 1
ATOM 4349 O O . VAL B 1 154 ? 14.711 -9.141 1.538 1 81.88 154 VAL B O 1
ATOM 4352 N N . ALA B 1 155 ? 16.094 -7.438 1.959 1 89.12 155 ALA B N 1
ATOM 4353 C CA . ALA B 1 155 ? 16.562 -7.355 0.577 1 89.12 155 ALA B CA 1
ATOM 4354 C C . ALA B 1 155 ? 17.188 -8.672 0.129 1 89.12 155 ALA B C 1
ATOM 4356 O O . ALA B 1 155 ? 16.891 -9.164 -0.96 1 89.12 155 ALA B O 1
ATOM 4357 N N . ILE B 1 156 ? 18 -9.258 0.95 1 88.12 156 ILE B N 1
ATOM 4358 C CA . ILE B 1 156 ? 18.672 -10.508 0.621 1 88.12 156 ILE B CA 1
ATOM 4359 C C . ILE B 1 156 ? 17.641 -11.625 0.453 1 88.12 156 ILE B C 1
ATOM 4361 O O . ILE B 1 156 ? 17.703 -12.391 -0.511 1 88.12 156 ILE B O 1
ATOM 4365 N N . ALA B 1 157 ? 16.734 -11.68 1.331 1 83 157 ALA B N 1
ATOM 4366 C CA . ALA B 1 157 ? 15.711 -12.719 1.269 1 83 157 ALA B CA 1
ATOM 4367 C C . ALA B 1 157 ? 14.898 -12.609 -0.02 1 83 157 ALA B C 1
ATOM 4369 O O . ALA B 1 157 ? 14.57 -13.625 -0.643 1 83 157 ALA B O 1
ATOM 4370 N N . MET B 1 158 ? 14.68 -11.445 -0.436 1 84.5 158 MET B N 1
ATOM 4371 C CA . MET B 1 158 ? 13.797 -11.211 -1.58 1 84.5 158 MET B CA 1
ATOM 4372 C C . MET B 1 158 ? 14.531 -11.484 -2.891 1 84.5 158 MET B C 1
ATOM 4374 O O . MET B 1 158 ? 13.906 -11.82 -3.898 1 84.5 158 MET B O 1
ATOM 4378 N N . VAL B 1 159 ? 15.844 -11.367 -2.893 1 90.69 159 VAL B N 1
ATOM 4379 C CA . VAL B 1 159 ? 16.562 -11.516 -4.152 1 90.69 159 VAL B CA 1
ATOM 4380 C C . VAL B 1 159 ? 17.078 -12.953 -4.293 1 90.69 159 VAL B C 1
ATOM 4382 O O . VAL B 1 159 ? 17.562 -13.336 -5.355 1 90.69 159 VAL B O 1
ATOM 4385 N N . MET B 1 160 ? 16.828 -13.836 -3.354 1 88.81 160 MET B N 1
ATOM 4386 C CA . MET B 1 160 ? 17.328 -15.211 -3.367 1 88.81 160 MET B CA 1
ATOM 4387 C C . MET B 1 160 ? 16.797 -15.969 -4.578 1 88.81 160 MET B C 1
ATOM 4389 O O . MET B 1 160 ? 17.547 -16.656 -5.262 1 88.81 160 MET B O 1
ATOM 4393 N N . PRO B 1 161 ? 15.508 -15.859 -4.855 1 86.5 161 PRO B N 1
ATOM 4394 C CA . PRO B 1 161 ? 15.031 -16.562 -6.047 1 86.5 161 PRO B CA 1
ATOM 4395 C C . PRO B 1 161 ? 15.711 -16.094 -7.328 1 86.5 161 PRO B C 1
ATOM 4397 O O . PRO B 1 161 ? 15.938 -16.891 -8.242 1 86.5 161 PRO B O 1
ATOM 4400 N N . LEU B 1 162 ? 16.078 -14.875 -7.398 1 92.56 162 LEU B N 1
ATOM 4401 C CA . LEU B 1 162 ? 16.75 -14.344 -8.57 1 92.56 162 LEU B CA 1
ATOM 4402 C C . LEU B 1 162 ? 18.188 -14.867 -8.656 1 92.56 162 LEU B C 1
ATOM 4404 O O . LEU B 1 162 ? 18.672 -15.188 -9.75 1 92.56 162 LEU B O 1
ATOM 4408 N N . ILE B 1 163 ? 18.812 -14.953 -7.512 1 93.25 163 ILE B N 1
ATOM 4409 C CA . ILE B 1 163 ? 20.156 -15.508 -7.461 1 93.25 163 ILE B CA 1
ATOM 4410 C C . ILE B 1 163 ? 20.141 -16.969 -7.91 1 93.25 163 ILE B C 1
ATOM 4412 O O . ILE B 1 163 ? 21.016 -17.406 -8.648 1 93.25 163 ILE B O 1
ATOM 4416 N N . ALA B 1 164 ? 19.094 -17.625 -7.461 1 88.38 164 ALA B N 1
ATOM 4417 C CA . ALA B 1 164 ? 18.938 -19.016 -7.895 1 88.38 164 ALA B CA 1
ATOM 4418 C C . ALA B 1 164 ? 18.828 -19.109 -9.41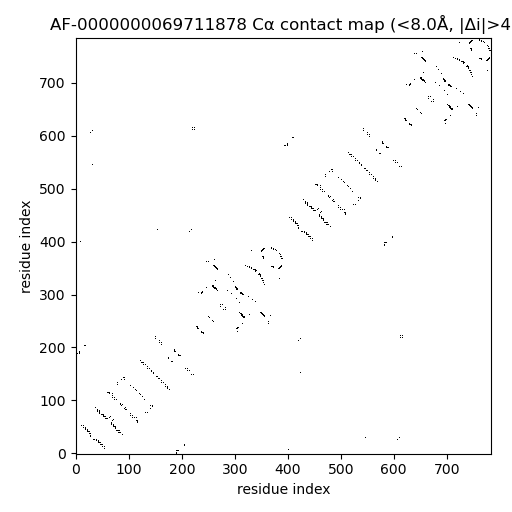4 1 88.38 164 ALA B C 1
ATOM 4420 O O . ALA B 1 164 ? 19.406 -20 -10.031 1 88.38 164 ALA B O 1
ATOM 4421 N N . MET B 1 165 ? 18.172 -18.234 -10.039 1 89.81 165 MET B N 1
ATOM 4422 C CA . MET B 1 165 ? 18.016 -18.234 -11.492 1 89.81 165 MET B CA 1
ATOM 4423 C C . MET B 1 165 ? 19.359 -17.953 -12.172 1 89.81 165 MET B C 1
ATOM 4425 O O . MET B 1 165 ? 19.672 -18.547 -13.195 1 89.81 165 MET B O 1
ATOM 4429 N N . VAL B 1 166 ? 20.125 -17.078 -11.625 1 94.31 166 VAL B N 1
ATOM 4430 C CA . VAL B 1 166 ? 21.453 -16.797 -12.164 1 94.31 166 VAL B CA 1
ATOM 4431 C C . VAL B 1 166 ? 22.312 -18.062 -12.148 1 94.31 166 VAL B C 1
ATOM 4433 O O . VAL B 1 166 ? 22.938 -18.391 -13.156 1 94.31 166 VAL B O 1
ATOM 4436 N N . ILE B 1 167 ? 22.266 -18.766 -11.062 1 91.44 167 ILE B N 1
ATOM 4437 C CA . ILE B 1 167 ? 23.062 -19.969 -10.90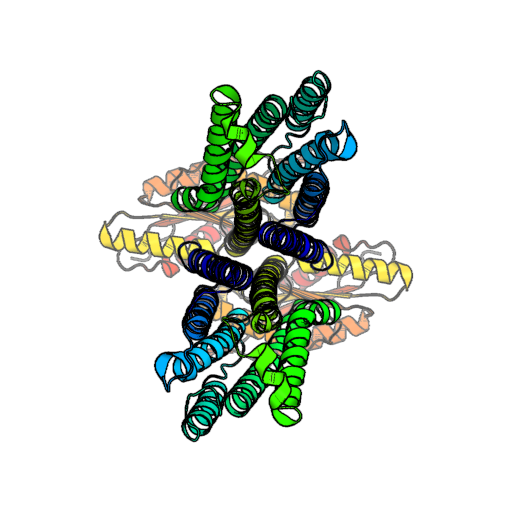6 1 91.44 167 ILE B CA 1
ATOM 4438 C C . ILE B 1 167 ? 22.609 -21.031 -11.906 1 91.44 167 ILE B C 1
ATOM 4440 O O . ILE B 1 167 ? 23.422 -21.656 -12.57 1 91.44 167 ILE B O 1
ATOM 4444 N N . ILE B 1 168 ? 21.328 -21.141 -12.07 1 87.62 168 ILE B N 1
ATOM 4445 C CA . ILE B 1 168 ? 20.766 -22.156 -12.961 1 87.62 168 ILE B CA 1
ATOM 4446 C C . ILE B 1 168 ? 21.172 -21.859 -14.406 1 87.62 168 ILE B C 1
ATOM 4448 O O . ILE B 1 168 ? 21.609 -22.75 -15.133 1 87.62 168 ILE B O 1
ATOM 4452 N N . PHE B 1 169 ? 21.062 -20.672 -14.859 1 91.56 169 PHE B N 1
ATOM 4453 C CA . PHE B 1 169 ? 21.406 -20.312 -16.219 1 91.56 169 PHE B CA 1
ATOM 4454 C C . PHE B 1 169 ? 22.922 -20.406 -16.438 1 91.56 169 PHE B C 1
ATOM 4456 O O . PHE B 1 169 ? 23.375 -20.75 -17.531 1 91.56 169 PHE B O 1
ATOM 4463 N N . ALA B 1 170 ? 23.703 -20.125 -15.367 1 91.88 170 ALA B N 1
ATOM 4464 C CA . ALA B 1 170 ? 25.156 -20.281 -15.461 1 91.88 170 ALA B CA 1
ATOM 4465 C C . ALA B 1 170 ? 25.531 -21.75 -15.633 1 91.88 170 ALA B C 1
ATOM 4467 O O . ALA B 1 170 ? 26.391 -22.078 -16.469 1 91.88 170 ALA B O 1
ATOM 4468 N N . ILE B 1 171 ? 24.906 -22.562 -14.891 1 87.5 171 ILE B N 1
ATOM 4469 C CA . ILE B 1 171 ? 25.156 -23.984 -15.008 1 87.5 171 ILE B CA 1
ATOM 4470 C C . ILE B 1 171 ? 24.797 -24.469 -16.406 1 87.5 171 ILE B C 1
ATOM 4472 O O . ILE B 1 171 ? 25.547 -25.219 -17.031 1 87.5 171 ILE B O 1
ATOM 4476 N N . ARG B 1 172 ? 23.625 -23.984 -16.922 1 84.31 172 ARG B N 1
ATOM 4477 C CA . ARG B 1 172 ? 23.203 -24.359 -18.266 1 84.31 172 ARG B CA 1
ATOM 4478 C C . ARG B 1 172 ? 24.203 -23.875 -19.297 1 84.31 172 ARG B C 1
ATOM 4480 O O . ARG B 1 172 ? 24.469 -24.578 -20.281 1 84.31 172 ARG B O 1
ATOM 4487 N N . PHE B 1 173 ? 24.766 -22.766 -19.141 1 89.12 173 PHE B N 1
ATOM 4488 C CA . PHE B 1 173 ? 25.766 -22.203 -20.031 1 89.12 173 PHE B CA 1
ATOM 4489 C C . PHE B 1 173 ? 27 -23.094 -20.078 1 89.12 173 PHE B C 1
ATOM 4491 O O . PHE B 1 173 ? 27.484 -23.453 -21.156 1 89.12 173 PHE B O 1
ATOM 4498 N N . PHE B 1 174 ? 27.438 -23.562 -18.922 1 88.5 174 PHE B N 1
ATOM 4499 C CA . PHE B 1 174 ? 28.672 -24.344 -18.844 1 88.5 174 PHE B CA 1
ATOM 4500 C C . PHE B 1 174 ? 28.438 -25.781 -19.312 1 88.5 174 PHE B C 1
ATOM 4502 O O . PHE B 1 174 ? 29.328 -26.391 -19.906 1 88.5 174 PHE B O 1
ATOM 4509 N N . ILE B 1 175 ? 27.281 -26.266 -19.125 1 83.75 175 ILE B N 1
ATOM 4510 C CA . ILE B 1 175 ? 26.969 -27.594 -19.641 1 83.75 175 ILE B CA 1
ATOM 4511 C C . ILE B 1 175 ? 26.938 -27.562 -21.172 1 83.75 175 ILE B C 1
ATOM 4513 O O . ILE B 1 175 ? 27.453 -28.469 -21.828 1 83.75 175 ILE B O 1
ATOM 4517 N N . ALA B 1 176 ? 26.328 -26.531 -21.703 1 83.94 176 ALA B N 1
ATOM 4518 C CA . ALA B 1 176 ? 26.25 -26.391 -23.156 1 83.94 176 ALA B CA 1
ATOM 4519 C C . ALA B 1 176 ? 27.641 -26.188 -23.766 1 83.94 176 ALA B C 1
ATOM 4521 O O . ALA B 1 176 ? 27.906 -26.641 -24.891 1 83.94 176 ALA B O 1
ATOM 4522 N N . LEU B 1 177 ? 28.531 -25.609 -23.031 1 84.38 177 LEU B N 1
ATOM 4523 C CA . LEU B 1 177 ? 29.875 -25.297 -23.516 1 84.38 177 LEU B CA 1
ATOM 4524 C C . LEU B 1 177 ? 30.766 -26.531 -23.469 1 84.38 177 LEU B C 1
ATOM 4526 O O . LEU B 1 177 ? 31.5 -26.812 -24.422 1 84.38 177 LEU B O 1
ATOM 4530 N N . PHE B 1 178 ? 30.656 -27.344 -22.406 1 83.38 178 PHE B N 1
ATOM 4531 C CA . PHE B 1 178 ? 31.641 -28.391 -22.172 1 83.38 178 PHE B CA 1
ATOM 4532 C C . PHE B 1 178 ? 31.078 -29.766 -22.547 1 83.38 178 PHE B C 1
ATOM 4534 O O . PHE B 1 178 ? 31.844 -30.703 -22.781 1 83.38 178 PHE B O 1
ATOM 4541 N N . ALA B 1 179 ? 29.781 -29.984 -22.469 1 77.44 179 ALA B N 1
ATOM 4542 C CA . ALA B 1 179 ? 29.172 -31.281 -22.75 1 77.44 179 ALA B CA 1
ATOM 4543 C C . ALA B 1 179 ? 28.031 -31.141 -23.75 1 77.44 179 ALA B C 1
ATOM 4545 O O . ALA B 1 179 ? 26.875 -31.453 -23.422 1 77.44 179 ALA B O 1
ATOM 4546 N N . PRO B 1 180 ? 28.391 -30.844 -24.938 1 66.75 180 PRO B N 1
ATOM 4547 C CA . PRO B 1 180 ? 27.312 -30.578 -25.906 1 66.75 180 PRO B CA 1
ATOM 4548 C C . PRO B 1 180 ? 26.469 -31.812 -26.188 1 66.75 180 PRO B C 1
ATOM 4550 O O . PRO B 1 180 ? 25.297 -31.688 -26.578 1 66.75 180 PRO B O 1
ATOM 4553 N N . HIS B 1 181 ? 26.953 -33.031 -25.953 1 65.44 181 HIS B N 1
ATOM 4554 C CA . HIS B 1 181 ? 26.203 -34.25 -26.219 1 65.44 181 HIS B CA 1
ATOM 4555 C C . HIS B 1 181 ? 25.156 -34.5 -25.141 1 65.44 181 HIS B C 1
ATOM 4557 O O . HIS B 1 181 ? 24.156 -35.188 -25.391 1 65.44 181 HIS B O 1
ATOM 4563 N N . GLU B 1 182 ? 25.406 -34.062 -24.016 1 58.03 182 GLU B N 1
ATOM 4564 C CA . GLU B 1 182 ? 24.484 -34.219 -22.891 1 58.03 182 GLU B CA 1
ATOM 4565 C C . GLU B 1 182 ? 23.328 -33.25 -22.984 1 58.03 182 GLU B C 1
ATOM 4567 O O . GLU B 1 182 ? 22.266 -33.469 -22.406 1 58.03 182 GLU B O 1
ATOM 4572 N N . THR B 1 183 ? 23.594 -32.312 -23.688 1 56.06 183 THR B N 1
ATOM 4573 C CA . THR B 1 183 ? 22.625 -31.219 -23.812 1 56.06 183 THR B CA 1
ATOM 4574 C C . THR B 1 183 ? 21.375 -31.703 -24.547 1 56.06 183 THR B C 1
ATOM 4576 O O . THR B 1 183 ? 20.312 -31.078 -24.438 1 56.06 183 THR B O 1
ATOM 4579 N N . GLN B 1 184 ? 21.625 -32.781 -25.281 1 54.88 184 GLN B N 1
ATOM 4580 C CA . GLN B 1 184 ? 20.453 -33.25 -26.016 1 54.88 184 GLN B CA 1
ATOM 4581 C C . GLN B 1 184 ? 19.297 -33.562 -25.062 1 54.88 184 GLN B C 1
ATOM 4583 O O . GLN B 1 184 ? 18.141 -33.469 -25.453 1 54.88 184 GLN B O 1
ATOM 4588 N N . THR B 1 185 ? 19.672 -33.844 -23.922 1 51.5 185 THR B N 1
ATOM 4589 C CA . THR B 1 185 ? 18.703 -34.156 -22.875 1 51.5 185 THR B CA 1
ATOM 4590 C C . THR B 1 185 ? 17.875 -32.938 -22.531 1 51.5 185 THR B C 1
ATOM 4592 O O . THR B 1 185 ? 16.719 -33.031 -22.125 1 51.5 185 THR B O 1
ATOM 4595 N N . PHE B 1 186 ? 18.406 -31.922 -22.656 1 50.47 186 PHE B N 1
ATOM 4596 C CA . PHE B 1 186 ? 17.688 -30.719 -22.281 1 50.47 186 PHE B CA 1
ATOM 4597 C C . PHE B 1 186 ? 16.953 -30.141 -23.484 1 50.47 186 PHE B C 1
ATOM 4599 O O . PHE B 1 186 ? 16.234 -29.141 -23.344 1 50.47 186 PHE B O 1
ATOM 4606 N N . ILE B 1 187 ? 17.25 -30.781 -24.641 1 48.62 187 ILE B N 1
ATOM 4607 C CA . ILE B 1 187 ? 16.922 -30.094 -25.875 1 48.62 187 ILE B CA 1
ATOM 4608 C C . ILE B 1 187 ? 15.672 -30.703 -26.484 1 48.62 187 ILE B C 1
ATOM 4610 O O . ILE B 1 187 ? 14.82 -29.984 -27.031 1 48.62 187 ILE B O 1
ATOM 4614 N N . ALA B 1 188 ? 15.547 -32.125 -26.469 1 50.09 188 ALA B N 1
ATOM 4615 C CA . ALA B 1 188 ? 14.461 -32.656 -27.281 1 50.09 188 ALA B CA 1
ATOM 4616 C C . ALA B 1 188 ? 13.133 -32.625 -26.531 1 50.09 188 ALA B C 1
ATOM 4618 O O . ALA B 1 188 ? 12.961 -33.344 -25.531 1 50.09 188 ALA B O 1
ATOM 4619 N N . ILE B 1 189 ? 12.398 -31.484 -26.797 1 53.47 189 ILE B N 1
ATOM 4620 C CA . ILE B 1 189 ? 11.18 -31.141 -26.078 1 53.47 189 ILE B CA 1
ATOM 4621 C C . ILE B 1 189 ? 10.172 -32.281 -26.188 1 53.47 189 ILE B C 1
ATOM 4623 O O . ILE B 1 189 ? 9.391 -32.531 -25.266 1 53.47 189 ILE B O 1
ATOM 4627 N N . HIS B 1 190 ? 10.281 -33.062 -27.312 1 54.47 190 HIS B N 1
ATOM 4628 C CA . HIS B 1 190 ? 9.234 -34.031 -27.516 1 54.47 190 HIS B CA 1
ATOM 4629 C C . HIS B 1 190 ? 9.625 -35.406 -26.938 1 54.47 190 HIS B C 1
ATOM 4631 O O . HIS B 1 190 ? 8.844 -36.344 -27 1 54.47 190 HIS B O 1
ATOM 4637 N N . THR B 1 191 ? 10.812 -35.25 -26.234 1 59.66 191 THR B N 1
ATOM 4638 C CA . THR B 1 191 ? 11.281 -36.531 -25.734 1 59.66 191 THR B CA 1
ATOM 4639 C C . THR B 1 191 ? 11.383 -36.531 -24.219 1 59.66 191 THR B C 1
ATOM 4641 O O . THR B 1 191 ? 11.203 -35.469 -23.578 1 59.66 191 THR B O 1
ATOM 4644 N N . VAL B 1 192 ? 11.398 -37.625 -23.594 1 67.19 192 VAL B N 1
ATOM 4645 C CA . VAL B 1 192 ? 11.602 -37.844 -22.172 1 67.19 192 VAL B CA 1
ATOM 4646 C C . VAL B 1 192 ? 12.781 -37 -21.672 1 67.19 192 VAL B C 1
ATOM 4648 O O . VAL B 1 192 ? 12.805 -36.562 -20.516 1 67.19 192 VAL B O 1
ATOM 4651 N N . GLU B 1 193 ? 13.547 -36.594 -22.578 1 66.25 193 GLU B N 1
ATOM 4652 C CA . GLU B 1 193 ? 14.766 -35.875 -22.203 1 66.25 193 GLU B CA 1
ATOM 4653 C C . GLU B 1 193 ? 14.484 -34.375 -21.953 1 66.25 193 GLU B C 1
ATOM 4655 O O . GLU B 1 193 ? 15.281 -33.719 -21.297 1 66.25 193 GLU B O 1
ATOM 4660 N N . ALA B 1 194 ? 13.234 -34 -22.344 1 73.31 194 ALA B N 1
ATOM 4661 C CA . ALA B 1 194 ? 12.883 -32.594 -22.203 1 73.31 194 ALA B CA 1
ATOM 4662 C C . ALA B 1 194 ? 12.336 -32.312 -20.812 1 73.31 194 ALA B C 1
ATOM 4664 O O . ALA B 1 194 ? 12.195 -31.141 -20.422 1 73.31 194 ALA B O 1
ATOM 4665 N N . ILE B 1 195 ? 12.164 -33.312 -20.031 1 79.38 195 ILE B N 1
ATOM 4666 C CA . ILE B 1 195 ? 11.414 -33.188 -18.781 1 79.38 195 ILE B CA 1
ATOM 4667 C C . ILE B 1 195 ? 12.188 -32.312 -17.812 1 79.38 195 ILE B C 1
ATOM 4669 O O . ILE B 1 195 ? 11.617 -31.375 -17.219 1 79.38 195 ILE B O 1
ATOM 4673 N N . PRO B 1 196 ? 13.453 -32.406 -17.719 1 75.19 196 PRO B N 1
ATOM 4674 C CA . PRO B 1 196 ? 14.18 -31.547 -16.781 1 75.19 196 PRO B CA 1
ATOM 4675 C C . PRO B 1 196 ? 14.125 -30.078 -17.188 1 75.19 196 PRO B C 1
ATOM 4677 O O . PRO B 1 196 ? 14.016 -29.203 -16.328 1 75.19 196 PRO B O 1
ATOM 4680 N N . MET B 1 197 ? 14.195 -29.781 -18.406 1 77.12 197 MET B N 1
ATOM 4681 C CA . MET B 1 197 ? 14.125 -28.406 -18.891 1 77.12 197 MET B CA 1
ATOM 4682 C C . MET B 1 197 ? 12.758 -27.797 -18.609 1 77.12 197 MET B C 1
ATOM 4684 O O . MET B 1 197 ? 12.656 -26.625 -18.234 1 77.12 197 MET B O 1
ATOM 4688 N N . LEU B 1 198 ? 11.781 -28.594 -18.844 1 81.94 198 LEU B N 1
ATOM 4689 C CA . LEU B 1 198 ? 10.43 -28.094 -18.625 1 81.94 198 LEU B CA 1
ATOM 4690 C C . LEU B 1 198 ? 10.195 -27.781 -17.141 1 81.94 198 LEU B C 1
ATOM 4692 O O . LEU B 1 198 ? 9.539 -26.781 -16.812 1 81.94 198 LEU B O 1
ATOM 4696 N N . TRP B 1 199 ? 10.734 -28.578 -16.281 1 83.5 199 TRP B N 1
ATOM 4697 C CA . TRP B 1 199 ? 10.664 -28.281 -14.852 1 83.5 199 TRP B CA 1
ATOM 4698 C C . TRP B 1 199 ? 11.375 -26.969 -14.531 1 83.5 199 TRP B C 1
ATOM 4700 O O . TRP B 1 199 ? 10.922 -26.203 -13.68 1 83.5 199 TRP B O 1
ATOM 4710 N N . PHE B 1 200 ? 12.391 -26.781 -15.219 1 81.38 200 PHE B N 1
ATOM 4711 C CA . PHE B 1 200 ? 13.117 -25.531 -15.062 1 81.38 200 PHE B CA 1
ATOM 4712 C C . PHE B 1 200 ? 12.227 -24.344 -15.414 1 81.38 200 PHE B C 1
ATOM 4714 O O . PHE B 1 200 ? 12.211 -23.344 -14.695 1 81.38 200 PHE B O 1
ATOM 4721 N N . TYR B 1 201 ? 11.531 -24.453 -16.484 1 82.25 201 TYR B N 1
ATOM 4722 C CA . TYR B 1 201 ? 10.664 -23.359 -16.906 1 82.25 201 TYR B CA 1
ATOM 4723 C C . TYR B 1 201 ? 9.531 -23.141 -15.906 1 82.25 201 TYR B C 1
ATOM 4725 O O . TYR B 1 201 ? 9.109 -22 -15.68 1 82.25 201 TYR B O 1
ATOM 4733 N N . VAL B 1 202 ? 9.086 -24.188 -15.289 1 87.06 202 VAL B N 1
ATOM 4734 C CA . VAL B 1 202 ? 8.047 -24.078 -14.281 1 87.06 202 VAL B CA 1
ATOM 4735 C C . VAL B 1 202 ? 8.57 -23.281 -13.086 1 87.06 202 VAL B C 1
ATOM 4737 O O . VAL B 1 202 ? 7.922 -22.328 -12.633 1 87.06 202 VAL B O 1
ATOM 4740 N N . PHE B 1 203 ? 9.703 -23.609 -12.695 1 84.06 203 PHE B N 1
ATOM 4741 C CA . PHE B 1 203 ? 10.312 -22.938 -11.562 1 84.06 203 PHE B CA 1
ATOM 4742 C C . PHE B 1 203 ? 10.594 -21.469 -11.891 1 84.06 203 PHE B C 1
ATOM 4744 O O . PHE B 1 203 ? 10.359 -20.594 -11.062 1 84.06 203 PHE B O 1
ATOM 4751 N N . LEU B 1 204 ? 11.062 -21.297 -13.047 1 83.5 204 LEU B N 1
ATOM 4752 C CA . LEU B 1 204 ? 11.344 -19.938 -13.508 1 83.5 204 LEU B CA 1
ATOM 4753 C C . LEU B 1 204 ? 10.086 -19.078 -13.438 1 83.5 204 LEU B C 1
ATOM 4755 O O . LEU B 1 204 ? 10.117 -17.984 -12.875 1 83.5 204 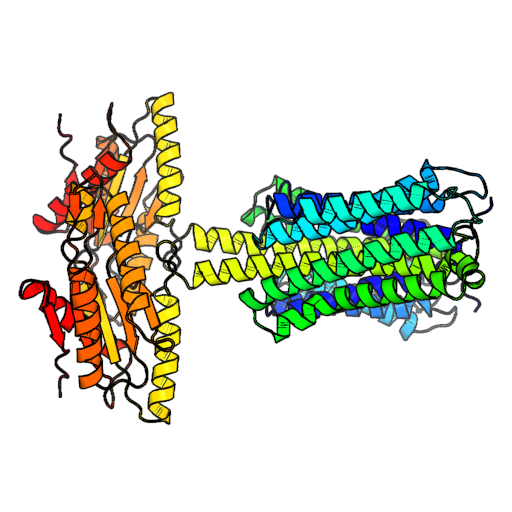LEU B O 1
ATOM 4759 N N . ALA B 1 205 ? 9.031 -19.641 -13.969 1 86.81 205 ALA B N 1
ATOM 4760 C CA . ALA B 1 205 ? 7.777 -18.891 -14.016 1 86.81 205 ALA B CA 1
ATOM 4761 C C . ALA B 1 205 ? 7.273 -18.578 -12.609 1 86.81 205 ALA B C 1
ATOM 4763 O O . ALA B 1 205 ? 6.836 -17.453 -12.336 1 86.81 205 ALA B O 1
ATOM 4764 N N . LEU B 1 206 ? 7.449 -19.469 -11.734 1 87.19 206 LEU B N 1
ATOM 4765 C CA . LEU B 1 206 ? 6.957 -19.297 -10.375 1 87.19 206 LEU B CA 1
ATOM 4766 C C . LEU B 1 206 ? 7.805 -18.281 -9.617 1 87.19 206 LEU B C 1
ATOM 4768 O O . LEU B 1 206 ? 7.27 -17.359 -8.984 1 87.19 206 LEU B O 1
ATOM 4772 N N . LEU B 1 207 ? 9.047 -18.438 -9.758 1 83.31 207 LEU B N 1
ATOM 4773 C CA . LEU B 1 207 ? 9.961 -17.594 -8.977 1 83.31 207 LEU B CA 1
ATOM 4774 C C . LEU B 1 207 ? 9.906 -16.156 -9.445 1 83.31 207 LEU B C 1
ATOM 4776 O O . LEU B 1 207 ? 9.922 -15.234 -8.617 1 83.31 207 LEU B O 1
ATOM 4780 N N . ILE B 1 208 ? 9.844 -15.953 -10.688 1 83.81 208 ILE B N 1
ATOM 4781 C CA . ILE B 1 208 ? 9.82 -14.594 -11.219 1 83.81 208 ILE B CA 1
ATOM 4782 C C . ILE B 1 208 ? 8.562 -13.875 -10.727 1 83.81 208 ILE B C 1
ATOM 4784 O O . ILE B 1 208 ? 8.625 -12.711 -10.32 1 83.81 208 ILE B O 1
ATOM 4788 N N . ASN B 1 209 ? 7.523 -14.578 -10.68 1 87.19 209 ASN B N 1
ATOM 4789 C CA . ASN B 1 209 ? 6.281 -13.914 -10.297 1 87.19 209 ASN B CA 1
ATOM 4790 C C . ASN B 1 209 ? 6.199 -13.695 -8.789 1 87.19 209 ASN B C 1
ATOM 4792 O O . ASN B 1 209 ? 5.629 -12.703 -8.336 1 87.19 209 ASN B O 1
ATOM 4796 N N . ILE B 1 210 ? 6.777 -14.562 -8.062 1 84.31 210 ILE B N 1
ATOM 4797 C CA . ILE B 1 210 ? 6.84 -14.367 -6.621 1 84.31 210 ILE B CA 1
ATOM 4798 C C . ILE B 1 210 ? 7.652 -13.117 -6.301 1 84.31 210 ILE B C 1
ATOM 4800 O O . ILE B 1 210 ? 7.258 -12.312 -5.449 1 84.31 210 ILE B O 1
ATOM 4804 N N . VAL B 1 211 ? 8.734 -12.984 -6.977 1 85.5 211 VAL B N 1
ATOM 4805 C CA . VAL B 1 211 ? 9.617 -11.844 -6.75 1 85.5 211 VAL B CA 1
ATOM 4806 C C . VAL B 1 211 ? 8.898 -10.555 -7.137 1 85.5 211 VAL B C 1
ATOM 4808 O O . VAL B 1 211 ? 8.969 -9.555 -6.414 1 85.5 211 VAL B O 1
ATOM 4811 N N . MET B 1 212 ? 8.211 -10.617 -8.25 1 88.88 212 MET B N 1
ATOM 4812 C CA . MET B 1 212 ? 7.539 -9.414 -8.734 1 88.88 212 MET B CA 1
ATOM 4813 C C . MET B 1 212 ? 6.426 -9 -7.777 1 88.88 212 MET B C 1
ATOM 4815 O O . MET B 1 212 ? 6.242 -7.805 -7.516 1 88.88 212 MET B O 1
ATOM 4819 N N . ILE B 1 213 ? 5.742 -9.93 -7.254 1 87.06 213 ILE B N 1
ATOM 4820 C CA . ILE B 1 213 ? 4.695 -9.625 -6.285 1 87.06 213 ILE B CA 1
ATOM 4821 C C . ILE B 1 213 ? 5.316 -9.07 -5.008 1 87.06 213 ILE B C 1
ATOM 4823 O O . ILE B 1 213 ? 4.824 -8.094 -4.445 1 87.06 213 ILE B O 1
ATOM 4827 N N . GLY B 1 214 ? 6.355 -9.703 -4.609 1 84.31 214 GLY B N 1
ATOM 4828 C CA . GLY B 1 214 ? 7.07 -9.211 -3.447 1 84.31 214 GLY B CA 1
ATOM 4829 C C . GLY B 1 214 ? 7.555 -7.781 -3.609 1 84.31 214 GLY B C 1
ATOM 4830 O O . GLY B 1 214 ? 7.438 -6.973 -2.686 1 84.31 214 GLY B O 1
ATOM 4831 N N . ASN B 1 215 ? 8.039 -7.469 -4.715 1 87.69 215 ASN B N 1
ATOM 4832 C CA . ASN B 1 215 ? 8.508 -6.117 -5.004 1 87.69 215 ASN B CA 1
ATOM 4833 C C . ASN B 1 215 ? 7.363 -5.109 -4.965 1 87.69 215 ASN B C 1
ATOM 4835 O O . ASN B 1 215 ? 7.504 -4.023 -4.395 1 87.69 215 ASN B O 1
ATOM 4839 N N . ALA B 1 216 ? 6.324 -5.504 -5.566 1 87.69 216 ALA B N 1
ATOM 4840 C CA . ALA B 1 216 ? 5.168 -4.609 -5.594 1 87.69 216 ALA B CA 1
ATOM 4841 C C . ALA B 1 216 ? 4.645 -4.352 -4.184 1 87.69 216 ALA B C 1
ATOM 4843 O O . ALA B 1 216 ? 4.34 -3.211 -3.826 1 87.69 216 ALA B O 1
ATOM 4844 N N . MET B 1 217 ? 4.605 -5.32 -3.4 1 85.94 217 MET B N 1
ATOM 4845 C CA . MET B 1 217 ? 4.133 -5.199 -2.023 1 85.94 217 MET B CA 1
ATOM 4846 C C . MET B 1 217 ? 5.078 -4.332 -1.2 1 85.94 217 MET B C 1
ATOM 4848 O O . MET B 1 217 ? 4.633 -3.477 -0.433 1 85.94 217 MET B O 1
ATOM 4852 N N . THR B 1 218 ? 6.297 -4.555 -1.359 1 84.12 218 THR B N 1
ATOM 4853 C CA . THR B 1 218 ? 7.301 -3.779 -0.638 1 84.12 218 THR B CA 1
ATOM 4854 C C . THR B 1 218 ?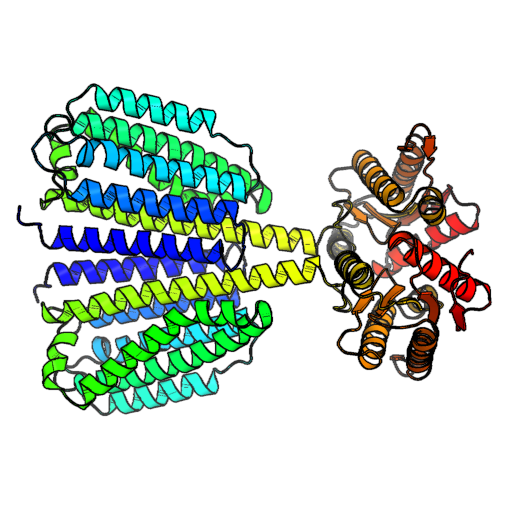 7.188 -2.295 -0.977 1 84.12 218 THR B C 1
ATOM 4856 O O . THR B 1 218 ? 7.246 -1.443 -0.088 1 84.12 218 THR B O 1
ATOM 4859 N N . ARG B 1 219 ? 6.988 -2.055 -2.182 1 87.25 219 ARG B N 1
ATOM 4860 C CA . ARG B 1 219 ? 6.863 -0.67 -2.629 1 87.25 219 ARG B CA 1
ATOM 4861 C C . ARG B 1 219 ? 5.625 -0.011 -2.033 1 87.25 219 ARG B C 1
ATOM 4863 O O . ARG B 1 219 ? 5.68 1.14 -1.595 1 87.25 219 ARG B O 1
ATOM 4870 N N . LEU B 1 220 ? 4.547 -0.681 -2.029 1 87 220 LEU B N 1
ATOM 4871 C CA . LEU B 1 220 ? 3.299 -0.144 -1.496 1 87 220 LEU B CA 1
ATOM 4872 C C . LEU B 1 220 ? 3.41 0.097 0.006 1 87 220 LEU B C 1
ATOM 4874 O O . LEU B 1 220 ? 2.963 1.132 0.507 1 87 220 LEU B O 1
ATOM 4878 N N . VAL B 1 221 ? 4.055 -0.77 0.666 1 85.06 221 VAL B N 1
ATOM 4879 C CA . VAL B 1 221 ? 4.23 -0.638 2.107 1 85.06 221 VAL B CA 1
ATOM 4880 C C . VAL B 1 221 ? 5.145 0.548 2.41 1 85.06 221 VAL B C 1
ATOM 4882 O O . VAL B 1 221 ? 4.898 1.303 3.355 1 85.06 221 VAL B O 1
ATOM 4885 N N . SER B 1 222 ? 6.148 0.629 1.634 1 85.19 222 SER B N 1
ATOM 4886 C CA . SER B 1 222 ? 7.047 1.768 1.794 1 85.19 222 SER B CA 1
ATOM 4887 C C . SER B 1 222 ? 6.309 3.088 1.596 1 85.19 222 SER B C 1
ATOM 4889 O O . SER B 1 222 ? 6.527 4.043 2.342 1 85.19 222 SER B O 1
ATOM 4891 N N . LYS B 1 223 ? 5.484 3.113 0.631 1 86.31 223 LYS B N 1
ATOM 4892 C CA . LYS B 1 223 ? 4.68 4.309 0.385 1 86.31 223 LYS B CA 1
ATOM 4893 C C . LYS B 1 223 ? 3.77 4.613 1.57 1 86.31 223 LYS B C 1
ATOM 4895 O O . LYS B 1 223 ? 3.604 5.773 1.95 1 86.31 223 LYS B O 1
ATOM 4900 N N . ILE B 1 224 ? 3.201 3.641 2.143 1 85.44 224 ILE B N 1
ATOM 4901 C CA . ILE B 1 224 ? 2.35 3.793 3.316 1 85.44 224 ILE B CA 1
ATOM 4902 C C . ILE B 1 224 ? 3.164 4.363 4.477 1 85.44 224 ILE B C 1
ATOM 4904 O O . ILE B 1 224 ? 2.717 5.285 5.164 1 85.44 224 ILE B O 1
ATOM 4908 N N . ARG B 1 225 ? 4.316 3.854 4.648 1 83.75 225 ARG B N 1
ATOM 4909 C CA . ARG B 1 225 ? 5.18 4.312 5.734 1 83.75 225 ARG B CA 1
ATOM 4910 C C . ARG B 1 225 ? 5.539 5.785 5.559 1 83.75 225 ARG B C 1
ATOM 4912 O O . ARG B 1 225 ? 5.484 6.559 6.516 1 83.75 225 ARG B O 1
ATOM 4919 N N . VAL B 1 226 ? 5.832 6.145 4.395 1 84.94 226 VAL B N 1
ATOM 4920 C CA . VAL B 1 226 ? 6.211 7.523 4.102 1 84.94 226 VAL B CA 1
ATOM 4921 C C . VAL B 1 226 ? 5.016 8.445 4.34 1 84.94 226 VAL B C 1
ATOM 4923 O O . VAL B 1 226 ? 5.152 9.492 4.98 1 84.94 226 VAL B O 1
ATOM 4926 N N . LEU B 1 227 ? 3.887 8.039 3.893 1 85.62 227 LEU B N 1
ATOM 4927 C CA . LEU B 1 227 ? 2.691 8.859 4.027 1 85.62 227 LEU B CA 1
ATOM 4928 C C . LEU B 1 227 ? 2.25 8.945 5.484 1 85.62 227 LEU B C 1
ATOM 4930 O O . LEU B 1 227 ? 1.695 9.961 5.91 1 85.62 227 LEU B O 1
ATOM 4934 N N . ALA B 1 228 ? 2.572 7.938 6.211 1 84.5 228 ALA B N 1
ATOM 4935 C CA . ALA B 1 228 ? 2.139 7.875 7.605 1 84.5 228 ALA B CA 1
ATOM 4936 C C . ALA B 1 228 ? 3.121 8.602 8.516 1 84.5 228 ALA B C 1
ATOM 4938 O O . ALA B 1 228 ? 2.729 9.164 9.547 1 84.5 228 ALA B O 1
ATOM 4939 N N . GLU B 1 229 ? 4.359 8.695 8.078 1 89.69 229 GLU B N 1
ATOM 4940 C CA . GLU B 1 229 ? 5.371 9.141 9.031 1 89.69 229 GLU B CA 1
ATOM 4941 C C . GLU B 1 229 ? 6.047 10.422 8.555 1 89.69 229 GLU B C 1
ATOM 4943 O O . GLU B 1 229 ? 6.703 11.109 9.344 1 89.69 229 GLU B O 1
ATOM 4948 N N . LYS B 1 230 ? 5.941 10.789 7.34 1 90.38 230 LYS B N 1
ATOM 4949 C CA . LYS B 1 230 ? 6.648 11.945 6.797 1 90.38 230 LYS B CA 1
ATOM 4950 C C . LYS B 1 230 ? 5.672 13.039 6.387 1 90.38 230 LYS B C 1
ATOM 4952 O O . LYS B 1 230 ? 4.531 12.75 6.008 1 90.38 230 LYS B O 1
ATOM 4957 N N . ASP B 1 231 ? 6.195 14.25 6.527 1 89.44 231 ASP B N 1
ATOM 4958 C CA . ASP B 1 231 ? 5.461 15.391 5.984 1 89.44 231 ASP B CA 1
ATOM 4959 C C . ASP B 1 231 ? 5.52 15.406 4.461 1 89.44 231 ASP B C 1
ATOM 4961 O O . ASP B 1 231 ? 6.594 15.25 3.873 1 89.44 231 ASP B O 1
ATOM 4965 N N . GLN B 1 232 ? 4.43 15.523 3.846 1 81.12 232 GLN B N 1
ATOM 4966 C CA . GLN B 1 232 ? 4.32 15.359 2.4 1 81.12 232 GLN B CA 1
ATOM 4967 C C . GLN B 1 232 ? 5.008 16.5 1.661 1 81.12 232 GLN B C 1
ATOM 4969 O O . GLN B 1 232 ? 5.516 16.312 0.552 1 81.12 232 GLN B O 1
ATOM 4974 N N . LEU B 1 233 ? 5.062 17.625 2.227 1 85.69 233 LEU B N 1
ATOM 4975 C CA . LEU B 1 233 ? 5.645 18.781 1.556 1 85.69 233 LEU B CA 1
ATOM 4976 C C . LEU B 1 233 ? 7.164 18.781 1.693 1 85.69 233 LEU B C 1
ATOM 4978 O O . LEU B 1 233 ? 7.883 18.859 0.693 1 85.69 233 LEU B O 1
ATOM 4982 N N . THR B 1 234 ? 7.617 18.547 2.871 1 93.5 234 THR B N 1
ATOM 4983 C CA . THR B 1 234 ? 9.031 18.781 3.152 1 93.5 234 THR B CA 1
ATOM 4984 C C . THR B 1 234 ? 9.797 17.453 3.184 1 93.5 234 THR B C 1
ATOM 4986 O O . THR B 1 234 ? 11.023 17.438 3.113 1 93.5 234 THR B O 1
ATOM 4989 N N . GLY B 1 235 ? 9.07 16.375 3.379 1 91.38 235 GLY B N 1
ATOM 4990 C CA . GLY B 1 235 ? 9.734 15.094 3.508 1 91.38 235 GLY B CA 1
ATOM 4991 C C . GLY B 1 235 ? 10.281 14.836 4.898 1 91.38 235 GLY B C 1
ATOM 4992 O O . GLY B 1 235 ? 10.805 13.758 5.176 1 91.38 235 GLY B O 1
ATOM 4993 N N . LEU B 1 236 ? 10.133 15.781 5.777 1 94.69 236 LEU B N 1
ATOM 4994 C CA . LEU B 1 236 ? 10.555 15.625 7.164 1 94.69 236 LEU B CA 1
ATOM 4995 C C . LEU B 1 236 ? 9.602 14.703 7.922 1 94.69 236 LEU B C 1
ATOM 4997 O O . LEU B 1 236 ? 8.539 14.344 7.41 1 94.69 236 LEU B O 1
ATOM 5001 N N . TRP B 1 237 ? 10.102 14.32 9.086 1 93.88 237 TRP B N 1
ATOM 5002 C CA . TRP B 1 237 ? 9.203 13.555 9.93 1 93.88 237 TRP B CA 1
ATOM 5003 C C . TRP B 1 237 ? 7.949 14.359 10.273 1 93.88 237 TRP B C 1
ATOM 5005 O O . TRP B 1 237 ? 8.008 15.586 10.367 1 93.88 237 TRP B O 1
ATOM 5015 N N . ASN B 1 238 ? 6.844 13.641 10.375 1 90.69 238 ASN B N 1
ATOM 5016 C CA . ASN B 1 238 ? 5.633 14.328 10.812 1 90.69 238 ASN B CA 1
ATOM 5017 C C . ASN B 1 238 ? 5.457 14.25 12.32 1 90.69 238 ASN B C 1
ATOM 5019 O O . ASN B 1 238 ? 6.258 13.617 13.016 1 90.69 238 ASN B O 1
ATOM 5023 N N . ARG B 1 239 ? 4.52 14.852 12.758 1 87.88 239 ARG B N 1
ATOM 5024 C CA . ARG B 1 239 ? 4.297 14.992 14.195 1 87.88 239 ARG B CA 1
ATOM 5025 C C . ARG B 1 239 ? 4.129 13.625 14.852 1 87.88 239 ARG B C 1
ATOM 5027 O O . ARG B 1 239 ? 4.68 13.375 15.93 1 87.88 239 ARG B O 1
ATOM 5034 N N . ARG B 1 240 ? 3.391 12.805 14.234 1 83.88 240 ARG B N 1
ATOM 5035 C CA . ARG B 1 240 ? 3.127 11.484 14.797 1 83.88 240 ARG B CA 1
ATOM 5036 C C . ARG B 1 240 ? 4.414 10.68 14.938 1 83.88 240 ARG B C 1
ATOM 5038 O O . ARG B 1 240 ? 4.648 10.047 15.969 1 83.88 240 ARG B O 1
ATOM 5045 N N . ALA B 1 241 ? 5.109 10.703 13.875 1 90 241 ALA B N 1
ATOM 5046 C CA . ALA B 1 241 ? 6.387 9.992 13.891 1 90 241 ALA B CA 1
ATOM 5047 C C . ALA B 1 241 ? 7.328 10.586 14.938 1 90 241 ALA B C 1
ATOM 5049 O O . ALA B 1 241 ? 8.078 9.852 15.586 1 90 241 ALA B O 1
ATOM 5050 N N . MET B 1 242 ? 7.285 11.812 15.078 1 93.5 242 MET B N 1
ATOM 5051 C CA . MET B 1 242 ? 8.133 12.508 16.047 1 93.5 242 MET B CA 1
ATOM 5052 C C . MET B 1 242 ? 7.781 12.094 17.469 1 93.5 242 MET B C 1
ATOM 5054 O O . MET B 1 242 ? 8.672 11.938 18.312 1 93.5 242 MET B O 1
ATOM 5058 N N . GLN B 1 243 ? 6.559 11.922 17.734 1 89.94 243 GLN B N 1
ATOM 5059 C CA . GLN B 1 243 ? 6.105 11.531 19.062 1 89.94 243 GLN B CA 1
ATOM 5060 C C . GLN B 1 243 ? 6.645 10.148 19.438 1 89.94 243 GLN B C 1
ATOM 5062 O O . GLN B 1 243 ? 7.043 9.93 20.578 1 89.94 243 GLN B O 1
ATOM 5067 N N . LYS B 1 244 ? 6.633 9.266 18.531 1 90.12 244 LYS B N 1
ATOM 5068 C CA . LYS B 1 244 ? 7.191 7.938 18.766 1 90.12 244 LYS B CA 1
ATOM 5069 C C . LYS B 1 244 ? 8.68 8.016 19.078 1 90.12 244 LYS B C 1
ATOM 5071 O O . LYS B 1 244 ? 9.164 7.34 20 1 90.12 244 LYS B O 1
ATOM 5076 N N . ARG B 1 245 ? 9.359 8.828 18.359 1 92.88 245 ARG B N 1
ATOM 5077 C CA . ARG B 1 245 ? 10.797 8.969 18.547 1 92.88 245 ARG B CA 1
ATOM 5078 C C . ARG B 1 245 ? 11.109 9.648 19.875 1 92.88 245 ARG B C 1
ATOM 5080 O O . ARG B 1 245 ? 12.086 9.297 20.547 1 92.88 245 ARG B O 1
ATOM 5087 N N . LEU B 1 246 ? 10.312 10.57 20.188 1 95.38 246 LEU B N 1
ATOM 5088 C CA . LEU B 1 246 ? 10.477 11.25 21.469 1 95.38 246 LEU B CA 1
ATOM 5089 C C . LEU B 1 246 ? 10.336 10.266 22.625 1 95.38 246 LEU B C 1
ATOM 5091 O O . LEU B 1 246 ? 11.102 10.32 23.578 1 95.38 246 LEU B O 1
ATOM 5095 N N . SER B 1 247 ? 9.359 9.391 22.547 1 93.69 247 SER B N 1
ATOM 5096 C CA . SER B 1 247 ? 9.148 8.375 23.578 1 93.69 247 SER B CA 1
ATOM 5097 C C . SER B 1 247 ? 10.367 7.473 23.734 1 93.69 247 SER B C 1
ATOM 5099 O O . SER B 1 247 ? 10.766 7.133 24.844 1 93.69 247 SER B O 1
ATOM 5101 N N . HIS B 1 248 ? 10.945 7.133 22.641 1 92.75 248 HIS B N 1
ATOM 5102 C CA . HIS B 1 248 ? 12.133 6.281 22.641 1 92.75 248 HIS B CA 1
ATOM 5103 C C . HIS B 1 248 ? 13.32 6.988 23.281 1 92.75 248 HIS B C 1
ATOM 5105 O O . HIS B 1 248 ? 14.055 6.383 24.078 1 92.75 248 HIS B O 1
ATOM 5111 N N . ILE B 1 249 ? 13.484 8.203 22.938 1 94.44 249 ILE B N 1
ATOM 5112 C CA . ILE B 1 249 ? 14.594 8.984 23.469 1 94.44 249 ILE B CA 1
ATOM 5113 C C . ILE B 1 249 ? 14.406 9.188 24.969 1 94.44 249 ILE B C 1
ATOM 5115 O O . ILE B 1 249 ? 15.375 9.156 25.734 1 94.44 249 ILE B O 1
ATOM 5119 N N . HIS B 1 250 ? 13.203 9.359 25.344 1 95.62 250 HIS B N 1
ATOM 5120 C CA . HIS B 1 250 ? 12.898 9.531 26.75 1 95.62 250 HIS B CA 1
ATOM 5121 C C . HIS B 1 250 ? 13.227 8.266 27.547 1 95.62 250 HIS B C 1
ATOM 5123 O O . HIS B 1 250 ? 13.797 8.344 28.641 1 95.62 250 HIS B O 1
ATOM 5129 N N . GLN B 1 251 ? 12.867 7.156 27 1 94.25 251 GLN B N 1
ATOM 5130 C CA . GLN B 1 251 ? 13.164 5.879 27.641 1 94.25 251 GLN B CA 1
ATOM 5131 C C . GLN B 1 251 ? 14.672 5.676 27.781 1 94.25 251 GLN B C 1
ATOM 5133 O O . GLN B 1 251 ? 15.148 5.164 28.797 1 94.25 251 GLN B O 1
ATOM 5138 N N . ARG B 1 252 ? 15.375 6.062 26.797 1 92.44 252 ARG B N 1
ATOM 5139 C CA . ARG B 1 252 ? 16.828 5.953 26.828 1 92.44 252 ARG B CA 1
ATOM 5140 C C . ARG B 1 252 ? 17.422 6.852 27.906 1 92.44 252 ARG B C 1
ATOM 5142 O O . ARG B 1 252 ? 18.391 6.473 28.562 1 92.44 252 ARG B O 1
ATOM 5149 N N . TRP B 1 253 ? 16.891 8.039 27.969 1 93.5 253 TRP B N 1
ATOM 5150 C CA . TRP B 1 253 ? 17.312 8.977 29.016 1 93.5 253 TRP B CA 1
ATOM 5151 C C . TRP B 1 253 ? 17.078 8.391 30.391 1 93.5 253 TRP B C 1
ATOM 5153 O O . TRP B 1 253 ? 17.922 8.547 31.281 1 93.5 253 TRP B O 1
ATOM 5163 N N . GLN B 1 254 ? 15.977 7.734 30.578 1 93.06 254 GLN B N 1
ATOM 5164 C CA . GLN B 1 254 ? 15.656 7.129 31.859 1 93.06 254 GLN B CA 1
ATOM 5165 C C . GLN B 1 254 ? 16.656 6.035 32.219 1 93.06 254 GLN B C 1
ATOM 5167 O O . GLN B 1 254 ? 16.969 5.828 33.406 1 93.06 254 GLN B O 1
ATOM 5172 N N . LYS B 1 255 ? 17.219 5.438 31.234 1 91.94 255 LYS B N 1
ATOM 5173 C CA . LYS B 1 255 ? 18.156 4.332 31.453 1 91.94 255 LYS B CA 1
ATOM 5174 C C . LYS B 1 255 ? 19.594 4.836 31.562 1 91.94 255 LYS B C 1
ATOM 5176 O O . LYS B 1 255 ? 20.344 4.363 32.406 1 91.94 255 LYS B O 1
ATOM 5181 N N . LYS B 1 256 ? 19.938 5.836 30.75 1 91.81 256 LYS B N 1
ATOM 5182 C CA . LYS B 1 256 ? 21.344 6.203 30.625 1 91.81 256 LYS B CA 1
ATOM 5183 C C . LYS B 1 256 ? 21.625 7.555 31.281 1 91.81 256 LYS B C 1
ATOM 5185 O O . LYS B 1 256 ? 22.781 7.953 31.438 1 91.81 256 LYS B O 1
ATOM 5190 N N . ALA B 1 257 ? 20.625 8.305 31.531 1 89.56 257 ALA B N 1
ATOM 5191 C CA . ALA B 1 257 ? 20.719 9.602 32.219 1 89.56 257 ALA B CA 1
ATOM 5192 C C . ALA B 1 257 ? 21.422 10.625 31.328 1 89.56 257 ALA B C 1
ATOM 5194 O O . ALA B 1 257 ? 22.141 11.492 31.812 1 89.56 257 ALA B O 1
ATOM 5195 N N . GLU B 1 258 ? 21.391 10.406 30.078 1 92.12 258 GLU B N 1
ATOM 5196 C CA . GLU B 1 258 ? 21.859 11.406 29.125 1 92.12 258 GLU B CA 1
ATOM 5197 C C . GLU B 1 258 ? 20.734 12.352 28.719 1 92.12 258 GLU B C 1
ATOM 5199 O O . GLU B 1 258 ? 19.812 11.961 28 1 92.12 258 GLU B O 1
ATOM 5204 N N . PRO B 1 259 ? 20.938 13.586 29.109 1 95.06 259 PRO B N 1
ATOM 5205 C CA . PRO B 1 259 ? 19.828 14.5 28.844 1 95.06 259 PRO B CA 1
ATOM 5206 C C . PRO B 1 259 ? 19.609 14.734 27.344 1 95.06 259 PRO B C 1
ATOM 5208 O O . PRO B 1 259 ? 20.547 14.68 26.562 1 95.06 259 PRO B O 1
ATOM 5211 N N . TYR B 1 260 ? 18.375 14.938 27 1 97.44 260 TYR B N 1
ATOM 5212 C CA . TYR B 1 260 ? 18.031 15.336 25.641 1 97.44 260 TYR B CA 1
ATOM 5213 C C . TYR B 1 260 ? 17.312 16.672 25.641 1 97.44 260 TYR B C 1
ATOM 5215 O O . TYR B 1 260 ? 16.766 17.094 26.656 1 97.44 260 TYR B O 1
ATOM 5223 N N . SER B 1 261 ? 17.375 17.375 24.516 1 97.94 261 SER B N 1
ATOM 5224 C CA . SER B 1 261 ? 16.734 18.672 24.375 1 97.94 261 SER B CA 1
ATOM 5225 C C . SER B 1 261 ? 15.828 18.703 23.156 1 97.94 261 SER B C 1
ATOM 5227 O O . SER B 1 261 ? 15.938 17.859 22.266 1 97.94 261 SER B O 1
ATOM 5229 N N . VAL B 1 262 ? 14.867 19.656 23.234 1 98 262 VAL B N 1
ATOM 5230 C CA . VAL B 1 262 ? 13.961 19.875 22.109 1 98 262 VAL B CA 1
ATOM 5231 C C . VAL B 1 262 ? 13.992 21.344 21.688 1 98 262 VAL B C 1
ATOM 5233 O O . VAL B 1 262 ? 14.164 22.234 22.531 1 98 262 VAL B O 1
ATOM 5236 N N . ILE B 1 263 ? 13.938 21.594 20.422 1 98.31 263 ILE B N 1
ATOM 5237 C CA . ILE B 1 263 ? 13.883 22.938 19.875 1 98.31 263 ILE B CA 1
ATOM 5238 C C . ILE B 1 263 ? 12.633 23.094 19 1 98.31 263 ILE B C 1
ATOM 5240 O O . ILE B 1 263 ? 12.383 22.281 18.109 1 98.31 263 ILE B O 1
ATOM 5244 N N . LEU B 1 264 ? 11.852 24.062 19.281 1 97.75 264 LEU B N 1
ATOM 5245 C CA . LEU B 1 264 ? 10.703 24.422 18.469 1 97.75 264 LEU B CA 1
ATOM 5246 C C . LEU B 1 264 ? 10.969 25.719 17.703 1 97.75 264 LEU B C 1
ATOM 5248 O O . LEU B 1 264 ? 11.438 26.703 18.281 1 97.75 264 LEU B O 1
ATOM 5252 N N . LEU B 1 265 ? 10.711 25.656 16.438 1 97.75 265 LEU B N 1
ATOM 5253 C CA . LEU B 1 265 ? 10.914 26.812 15.57 1 97.75 265 LEU B CA 1
ATOM 5254 C C . LEU B 1 265 ? 9.625 27.172 14.836 1 97.75 265 LEU B C 1
ATOM 5256 O O . LEU B 1 265 ? 8.883 26.297 14.398 1 97.75 265 LEU B O 1
ATOM 5260 N N . ASP B 1 266 ? 9.375 28.375 14.695 1 96.38 266 ASP B N 1
ATOM 5261 C CA . ASP B 1 266 ? 8.266 28.906 13.906 1 96.38 266 ASP B CA 1
ATOM 5262 C C . ASP B 1 266 ? 8.75 29.953 12.914 1 96.38 266 ASP B C 1
ATOM 5264 O O . ASP B 1 266 ? 9.508 30.859 13.273 1 96.38 266 ASP B O 1
ATOM 5268 N N . LEU B 1 267 ? 8.336 29.859 11.703 1 96.56 267 LEU B N 1
ATOM 5269 C CA . LEU B 1 267 ? 8.695 30.859 10.703 1 96.56 267 LEU B CA 1
ATOM 5270 C C . LEU B 1 267 ? 7.902 32.156 10.922 1 96.56 267 LEU B C 1
ATOM 5272 O O . LEU B 1 267 ? 6.672 32.156 10.852 1 96.56 267 LEU B O 1
ATOM 5276 N N . ASP B 1 268 ? 8.648 33.188 11.07 1 95.69 268 ASP B N 1
ATOM 5277 C CA . ASP B 1 268 ? 8.023 34.469 11.367 1 95.69 268 ASP B CA 1
ATOM 5278 C C . ASP B 1 268 ? 7.309 35.031 10.141 1 95.69 268 ASP B C 1
ATOM 5280 O O . ASP B 1 268 ? 7.828 34.938 9.023 1 95.69 268 ASP B O 1
ATOM 5284 N N . HIS B 1 269 ? 6.125 35.562 10.367 1 92.19 269 HIS B N 1
ATOM 5285 C CA . HIS B 1 269 ? 5.328 36.25 9.359 1 92.19 269 HIS B CA 1
ATOM 5286 C C . HIS B 1 269 ? 5.066 35.375 8.156 1 92.19 269 HIS B C 1
ATOM 5288 O O . HIS B 1 269 ? 5.152 35.812 7.008 1 92.19 269 HIS B O 1
ATOM 5294 N N . PHE B 1 270 ? 4.867 34.188 8.406 1 92.19 270 PHE B N 1
ATOM 5295 C CA . PHE B 1 270 ? 4.66 33.25 7.316 1 92.19 270 PHE B CA 1
ATOM 5296 C C . PHE B 1 270 ? 3.379 33.562 6.555 1 92.19 270 PHE B C 1
ATOM 5298 O O . PHE B 1 270 ? 3.334 33.438 5.328 1 92.19 270 PHE B O 1
ATOM 5305 N N . LYS B 1 271 ? 2.35 33.844 7.254 1 85.62 271 LYS B N 1
ATOM 5306 C CA . LYS B 1 271 ? 1.096 34.219 6.602 1 85.62 271 LYS B CA 1
ATOM 5307 C C . LYS B 1 271 ? 1.295 35.406 5.664 1 85.62 271 LYS B C 1
ATOM 5309 O O . LYS B 1 271 ? 0.691 35.469 4.59 1 85.62 271 LYS B O 1
ATOM 5314 N N . HIS B 1 272 ? 2.047 36.312 6.102 1 87.75 272 HIS B N 1
ATOM 5315 C CA . HIS B 1 272 ? 2.35 37.469 5.273 1 87.75 272 HIS B CA 1
ATOM 5316 C C . HIS B 1 272 ? 3.029 37.062 3.973 1 87.75 272 HIS B C 1
ATOM 5318 O O . HIS B 1 272 ? 2.748 37.625 2.912 1 87.75 272 HIS B O 1
ATOM 5324 N N . ILE B 1 273 ? 3.912 36.156 4.074 1 90.19 273 ILE B N 1
ATOM 5325 C CA . ILE B 1 273 ? 4.59 35.625 2.891 1 90.19 273 ILE B CA 1
ATOM 5326 C C . ILE B 1 273 ? 3.564 35.031 1.942 1 90.19 273 ILE B C 1
ATOM 5328 O O . ILE B 1 273 ? 3.584 35.281 0.738 1 90.19 273 ILE B O 1
ATOM 5332 N N . ASN B 1 274 ? 2.674 34.281 2.455 1 85.5 274 ASN B N 1
ATOM 5333 C CA . ASN B 1 274 ? 1.639 33.656 1.647 1 85.5 274 ASN B CA 1
ATOM 5334 C C . ASN B 1 274 ? 0.721 34.656 0.995 1 85.5 274 ASN B C 1
ATOM 5336 O O . ASN B 1 274 ? 0.363 34.531 -0.176 1 85.5 274 ASN B O 1
ATOM 5340 N N . ASP B 1 275 ? 0.386 35.625 1.75 1 81.5 275 ASP B N 1
ATOM 5341 C CA . ASP B 1 275 ? -0.565 36.625 1.289 1 81.5 275 ASP B CA 1
ATOM 5342 C C . ASP B 1 275 ? 0.051 37.5 0.205 1 81.5 275 ASP B C 1
ATOM 5344 O O . ASP B 1 275 ? -0.63 37.906 -0.742 1 81.5 275 ASP B O 1
ATOM 5348 N N . HIS B 1 276 ? 1.255 37.781 0.387 1 85.25 276 HIS B N 1
ATOM 5349 C CA . HIS B 1 276 ? 1.91 38.75 -0.491 1 85.25 276 HIS B CA 1
ATOM 5350 C C . HIS B 1 276 ? 2.461 38.094 -1.74 1 85.25 276 HIS B C 1
ATOM 5352 O O . HIS B 1 276 ? 2.41 38.656 -2.834 1 85.25 276 HIS B O 1
ATOM 5358 N N . TYR B 1 277 ? 2.984 36.906 -1.536 1 86.12 277 TYR B N 1
ATOM 5359 C CA . TYR B 1 277 ? 3.68 36.281 -2.654 1 86.12 277 TYR B CA 1
ATOM 5360 C C . TYR B 1 277 ? 2.914 35.062 -3.158 1 86.12 277 TYR B C 1
ATOM 5362 O O . TYR B 1 277 ? 3.215 34.531 -4.23 1 86.12 277 TYR B O 1
ATOM 5370 N N . GLY B 1 278 ? 2.041 34.656 -2.375 1 82.19 278 GLY B N 1
ATOM 5371 C CA . GLY B 1 278 ? 1.272 33.469 -2.754 1 82.19 278 GLY B CA 1
ATOM 5372 C C . GLY B 1 278 ? 1.654 32.25 -1.969 1 82.19 278 GLY B C 1
ATOM 5373 O O . GLY B 1 278 ? 2.76 32.156 -1.428 1 82.19 278 GLY B O 1
ATOM 5374 N N . HIS B 1 279 ? 0.794 31.234 -2.041 1 81.81 279 HIS B N 1
ATOM 5375 C CA . HIS B 1 279 ? 0.999 30 -1.279 1 81.81 279 HIS B CA 1
ATOM 5376 C C . HIS B 1 279 ? 2.148 29.188 -1.856 1 81.81 279 HIS B C 1
ATOM 5378 O O . HIS B 1 279 ? 2.816 28.438 -1.129 1 81.81 279 HIS B O 1
ATOM 5384 N N . ASP B 1 280 ? 2.355 29.328 -3.041 1 83.88 280 ASP B N 1
ATOM 5385 C CA . ASP B 1 280 ? 3.471 28.609 -3.662 1 83.88 280 ASP B CA 1
ATOM 5386 C C . ASP B 1 280 ? 4.805 29.062 -3.076 1 83.88 280 ASP B C 1
ATOM 5388 O O . ASP B 1 280 ? 5.699 28.25 -2.854 1 83.88 280 ASP B O 1
ATOM 5392 N N . VAL B 1 281 ? 4.836 30.312 -2.867 1 88.31 281 VAL B N 1
ATOM 5393 C CA . VAL B 1 281 ? 6.059 30.859 -2.285 1 88.31 281 VAL B CA 1
ATOM 5394 C C . VAL B 1 281 ? 6.176 30.422 -0.827 1 88.31 281 VAL B C 1
ATOM 5396 O O . VAL B 1 281 ? 7.281 30.188 -0.33 1 88.31 281 VAL B O 1
ATOM 5399 N N . GLY B 1 282 ? 5.066 30.312 -0.201 1 92.19 282 GLY B N 1
ATOM 5400 C CA . GLY B 1 282 ? 5.066 29.75 1.14 1 92.19 282 GLY B CA 1
ATOM 5401 C C . GLY B 1 282 ? 5.605 28.328 1.193 1 92.19 282 GLY B C 1
ATOM 5402 O O . GLY B 1 282 ? 6.387 27.984 2.084 1 92.19 282 GLY B O 1
ATOM 5403 N N . ASP B 1 283 ? 5.242 27.609 0.251 1 90.5 283 ASP B N 1
ATOM 5404 C CA . ASP B 1 283 ? 5.738 26.234 0.165 1 90.5 283 ASP B CA 1
ATOM 5405 C C . ASP B 1 283 ? 7.246 26.219 -0.057 1 90.5 283 ASP B C 1
ATOM 5407 O O . ASP B 1 283 ? 7.953 25.391 0.531 1 90.5 283 ASP B O 1
ATOM 5411 N N . ILE B 1 284 ? 7.66 27.078 -0.854 1 93.62 284 ILE B N 1
ATOM 5412 C CA . ILE B 1 284 ? 9.086 27.156 -1.133 1 93.62 284 ILE B CA 1
ATOM 5413 C C . ILE B 1 284 ? 9.836 27.547 0.139 1 93.62 284 ILE B C 1
ATOM 5415 O O . ILE B 1 284 ? 10.93 27.047 0.402 1 93.62 284 ILE B O 1
ATOM 5419 N N . ALA B 1 285 ? 9.242 28.438 0.854 1 95.5 285 ALA B N 1
ATOM 5420 C CA . ALA B 1 285 ? 9.844 28.859 2.115 1 95.5 285 ALA B CA 1
ATOM 5421 C C . ALA B 1 285 ? 9.984 27.688 3.078 1 95.5 285 ALA B C 1
ATOM 5423 O O . ALA B 1 285 ? 11.031 27.516 3.705 1 95.5 285 ALA B O 1
ATOM 5424 N N . LEU B 1 286 ? 8.969 26.922 3.139 1 95.94 286 LEU B N 1
ATOM 5425 C CA . LEU B 1 286 ? 8.984 25.766 4.02 1 95.94 286 LEU B CA 1
ATOM 5426 C C . LEU B 1 286 ? 10.023 24.75 3.564 1 95.94 286 LEU B C 1
ATOM 5428 O O . LEU B 1 286 ? 10.75 24.188 4.387 1 95.94 286 LEU B O 1
ATOM 5432 N N . LEU B 1 287 ? 10.086 24.562 2.295 1 96 287 LEU B N 1
ATOM 5433 C CA . LEU B 1 287 ? 11.055 23.625 1.722 1 96 287 LEU B CA 1
ATOM 5434 C C . LEU B 1 287 ? 12.484 24.094 1.978 1 96 287 LEU B C 1
ATOM 5436 O O . LEU B 1 287 ? 13.352 23.297 2.322 1 96 287 LEU B O 1
ATOM 5440 N N . SER B 1 288 ? 12.688 25.312 1.809 1 96.31 288 SER B N 1
ATOM 5441 C CA . SER B 1 288 ? 14 25.906 2.047 1 96.31 288 SER B CA 1
ATOM 5442 C C . SER B 1 288 ? 14.406 25.766 3.512 1 96.31 288 SER B C 1
ATOM 5444 O O . SER B 1 288 ? 15.547 25.406 3.816 1 96.31 288 SER B O 1
ATOM 5446 N N . ALA B 1 289 ? 13.516 26.078 4.34 1 97.31 289 ALA B N 1
ATOM 5447 C CA . ALA B 1 289 ? 13.797 25.953 5.766 1 97.31 289 ALA B CA 1
ATOM 5448 C C . ALA B 1 289 ? 14.148 24.5 6.129 1 97.31 289 ALA B C 1
ATOM 5450 O O . ALA B 1 289 ? 15.102 24.266 6.863 1 97.31 289 ALA B O 1
ATOM 5451 N N . ALA B 1 290 ? 13.352 23.625 5.633 1 97.31 290 ALA B N 1
ATOM 5452 C CA . ALA B 1 290 ? 13.586 22.219 5.902 1 97.31 290 ALA B CA 1
ATOM 5453 C C . ALA B 1 290 ? 14.984 21.797 5.457 1 97.31 290 ALA B C 1
ATOM 5455 O O . ALA B 1 290 ? 15.688 21.094 6.188 1 97.31 290 ALA B O 1
ATOM 5456 N N . ARG B 1 291 ? 15.352 22.203 4.293 1 96.69 291 ARG B N 1
ATOM 5457 C CA . ARG B 1 291 ? 16.656 21.859 3.746 1 96.69 291 ARG B CA 1
ATOM 5458 C C . ARG B 1 291 ? 17.781 22.484 4.586 1 96.69 291 ARG B C 1
ATOM 5460 O O . ARG B 1 291 ? 18.766 21.812 4.906 1 96.69 291 ARG B O 1
ATOM 5467 N N . LEU B 1 292 ? 17.609 23.672 4.895 1 97.25 292 LEU B N 1
ATOM 5468 C CA . LEU B 1 292 ? 18.625 24.406 5.656 1 97.25 292 LEU B CA 1
ATOM 5469 C C . LEU B 1 292 ? 18.781 23.812 7.055 1 97.25 292 LEU B C 1
ATOM 5471 O O . LEU B 1 292 ? 19.891 23.562 7.508 1 97.25 292 LEU B O 1
ATOM 5475 N N . PHE B 1 293 ? 17.719 23.562 7.719 1 97.94 293 PHE B N 1
ATOM 5476 C CA . PHE B 1 293 ? 17.766 23 9.062 1 97.94 293 PHE B CA 1
ATOM 5477 C C . PHE B 1 293 ? 18.406 21.609 9.031 1 97.94 293 PHE B C 1
ATOM 5479 O O . PHE B 1 293 ? 19.219 21.281 9.906 1 97.94 293 PHE B O 1
ATOM 5486 N N . SER B 1 294 ? 18.016 20.875 8.039 1 97.12 294 SER B N 1
ATOM 5487 C CA . SER B 1 294 ? 18.578 19.531 7.914 1 97.12 294 SER B CA 1
ATOM 5488 C C . SER B 1 294 ? 20.094 19.578 7.754 1 97.12 294 SER B C 1
ATOM 5490 O O . SER B 1 294 ? 20.797 18.719 8.289 1 97.12 294 SER B O 1
ATOM 5492 N N . SER B 1 295 ? 20.578 20.531 7.039 1 96.19 295 SER B N 1
ATOM 5493 C CA . SER B 1 295 ? 22.016 20.656 6.777 1 96.19 295 SER B CA 1
ATOM 5494 C C . SER B 1 295 ? 22.766 21.078 8.031 1 96.19 295 SER B C 1
ATOM 5496 O O . SER B 1 295 ? 23.969 20.844 8.148 1 96.19 295 SER B O 1
ATOM 5498 N N . ALA B 1 296 ? 22.062 21.609 8.977 1 96.38 296 ALA B N 1
ATOM 5499 C CA . ALA B 1 296 ? 22.703 22.156 10.172 1 96.38 296 ALA B CA 1
ATOM 5500 C C . ALA B 1 296 ? 22.688 21.156 11.312 1 96.38 296 ALA B C 1
ATOM 5502 O O . ALA B 1 296 ? 23.344 21.359 12.344 1 96.38 296 ALA B O 1
ATOM 5503 N N . LEU B 1 297 ? 22.031 20.062 11.172 1 96.94 297 LEU B N 1
ATOM 5504 C CA . LEU B 1 297 ? 21.844 19.094 12.25 1 96.94 297 LEU B CA 1
ATOM 5505 C C . LEU B 1 297 ? 22.719 17.875 12.039 1 96.94 297 LEU B C 1
ATOM 5507 O O . LEU B 1 297 ? 23.156 17.594 10.914 1 96.94 297 LEU B O 1
ATOM 5511 N N . ARG B 1 298 ? 22.969 17.125 13.195 1 91.81 298 ARG B N 1
ATOM 5512 C CA . ARG B 1 298 ? 23.703 15.859 13.141 1 91.81 298 ARG B CA 1
ATOM 5513 C C . ARG B 1 298 ? 22.812 14.727 12.633 1 91.81 298 ARG B C 1
ATOM 5515 O O . ARG B 1 298 ? 21.594 14.883 12.539 1 91.81 298 ARG B O 1
ATOM 5522 N N . GLU B 1 299 ? 23.391 13.656 12.414 1 89.38 299 GLU B N 1
ATOM 5523 C CA . GLU B 1 299 ? 22.719 12.477 11.883 1 89.38 299 GLU B CA 1
ATOM 5524 C C . GLU B 1 299 ? 21.703 11.922 12.891 1 89.38 299 GLU B C 1
ATOM 5526 O O . GLU B 1 299 ? 20.672 11.383 12.508 1 89.38 299 GLU B O 1
ATOM 5531 N N . HIS B 1 300 ? 22.016 11.984 14.125 1 91.12 300 HIS B N 1
ATOM 5532 C CA . HIS B 1 300 ? 21.172 11.375 15.141 1 91.12 300 HIS B CA 1
ATOM 5533 C C . HIS B 1 300 ? 20.109 12.352 15.633 1 91.12 300 HIS B C 1
ATOM 5535 O O . HIS B 1 300 ? 19.219 11.977 16.391 1 91.12 300 HIS B O 1
ATOM 5541 N N . ASP B 1 301 ? 20.234 13.656 15.195 1 96.12 301 ASP B N 1
ATOM 5542 C CA . ASP B 1 301 ? 19.156 14.609 15.492 1 96.12 301 ASP B CA 1
ATOM 5543 C C . ASP B 1 301 ? 17.938 14.336 14.633 1 96.12 301 ASP B C 1
ATOM 5545 O O . ASP B 1 301 ? 18.047 13.789 13.531 1 96.12 301 ASP B O 1
ATOM 5549 N N . VAL B 1 302 ? 16.812 14.648 15.219 1 96.38 302 VAL B N 1
ATOM 5550 C CA . VAL B 1 302 ? 15.57 14.367 14.5 1 96.38 302 VAL B CA 1
ATOM 5551 C C . VAL B 1 302 ? 14.836 15.68 14.211 1 96.38 302 VAL B C 1
ATOM 5553 O O . VAL B 1 302 ? 14.594 16.469 15.117 1 96.38 302 VAL B O 1
ATOM 5556 N N . LEU B 1 303 ? 14.547 15.891 12.961 1 97.69 303 LEU B N 1
ATOM 5557 C CA . LEU B 1 303 ? 13.852 17.094 12.508 1 97.69 303 LEU B CA 1
ATOM 5558 C C . LEU B 1 303 ? 12.461 16.75 11.969 1 97.69 303 LEU B C 1
ATOM 5560 O O . LEU B 1 303 ? 12.32 15.812 11.172 1 97.69 303 LEU B O 1
ATOM 5564 N N . CYS B 1 304 ? 11.477 17.5 12.445 1 96.81 304 CYS B N 1
ATOM 5565 C CA . CYS B 1 304 ? 10.086 17.25 12.07 1 96.81 304 CYS B CA 1
ATOM 5566 C C . CYS B 1 304 ? 9.367 18.547 11.742 1 96.81 304 CYS B C 1
ATOM 5568 O O . CYS B 1 304 ? 9.695 19.609 12.297 1 96.81 304 CYS B O 1
ATOM 5570 N N . ARG B 1 305 ? 8.477 18.5 10.742 1 94.44 305 ARG B N 1
ATOM 5571 C CA . ARG B 1 305 ? 7.504 19.578 10.609 1 94.44 305 ARG B CA 1
ATOM 5572 C C . ARG B 1 305 ? 6.32 19.375 11.547 1 94.44 305 ARG B C 1
ATOM 5574 O O . ARG B 1 305 ? 5.473 18.516 11.305 1 94.44 305 ARG B O 1
ATOM 5581 N N . HIS B 1 306 ? 6.258 20.109 12.555 1 89.56 306 HIS B N 1
ATOM 5582 C CA . HIS B 1 306 ? 5.352 19.938 13.688 1 89.56 306 HIS B CA 1
ATOM 5583 C C . HIS B 1 306 ? 3.982 20.547 13.391 1 89.56 306 HIS B C 1
ATOM 5585 O O . HIS B 1 306 ? 2.969 20.094 13.93 1 89.56 306 HIS B O 1
ATOM 5591 N N . GLY B 1 307 ? 3.918 21.531 12.617 1 83.44 307 GLY B N 1
ATOM 5592 C CA . GLY B 1 307 ? 2.725 22.25 12.203 1 83.44 307 GLY B CA 1
ATOM 5593 C C . GLY B 1 307 ? 2.852 22.859 10.82 1 83.44 307 GLY B C 1
ATOM 5594 O O . GLY B 1 307 ? 3.652 22.406 10.008 1 83.44 307 GLY B O 1
ATOM 5595 N N . GLY B 1 308 ? 1.938 23.766 10.516 1 84.38 308 GLY B N 1
ATOM 5596 C CA . GLY B 1 308 ? 2.004 24.406 9.219 1 84.38 308 GLY B CA 1
ATOM 5597 C C . GLY B 1 308 ? 3.332 25.094 8.969 1 84.38 308 GLY B C 1
ATOM 5598 O O . GLY B 1 308 ? 4.008 24.812 7.977 1 84.38 308 GLY B O 1
ATOM 5599 N N . GLU B 1 309 ? 3.682 25.906 9.898 1 93.06 309 GLU B N 1
ATOM 5600 C CA . GLU B 1 309 ? 4.926 26.672 9.758 1 93.06 309 GLU B CA 1
ATOM 5601 C C . GLU B 1 309 ? 5.879 26.375 10.906 1 93.06 309 GLU B C 1
ATOM 5603 O O . GLU B 1 309 ? 6.844 27.109 11.125 1 93.06 309 GLU B O 1
ATOM 5608 N N . GLU B 1 310 ? 5.59 25.312 11.609 1 95.12 310 GLU B N 1
ATOM 5609 C CA . GLU B 1 310 ? 6.363 25 12.805 1 95.12 310 GLU B CA 1
ATOM 5610 C C . GLU B 1 310 ? 7.227 23.75 12.586 1 95.12 310 GLU B C 1
ATOM 5612 O O . GLU B 1 310 ? 6.805 22.812 11.906 1 95.12 310 GLU B O 1
ATOM 5617 N N . PHE B 1 311 ? 8.43 23.828 13.141 1 97.62 311 PHE B N 1
ATOM 5618 C CA . PHE B 1 311 ? 9.375 22.719 13.109 1 97.62 311 PHE B CA 1
ATOM 5619 C C . PHE B 1 311 ? 9.789 22.312 14.516 1 97.62 311 PHE B C 1
ATOM 5621 O O . PHE B 1 311 ? 9.812 23.156 15.422 1 97.62 311 PHE B O 1
ATOM 5628 N N . LEU B 1 312 ? 10.055 21.094 14.695 1 97.75 312 LEU B N 1
ATOM 5629 C CA . LEU B 1 312 ? 10.508 20.531 15.969 1 97.75 312 LEU B CA 1
ATOM 5630 C C . LEU B 1 312 ? 11.781 19.719 15.773 1 97.75 312 LEU B C 1
ATOM 5632 O O . LEU B 1 312 ? 11.883 18.922 14.844 1 97.75 312 LEU B O 1
ATOM 5636 N N . VAL B 1 313 ? 12.727 19.984 16.594 1 98.25 313 VAL B N 1
ATOM 5637 C CA . VAL B 1 313 ? 13.992 19.266 16.562 1 98.25 313 VAL B CA 1
ATOM 5638 C C . VAL B 1 313 ? 14.195 18.531 17.891 1 98.25 313 VAL B C 1
ATOM 5640 O O . VAL B 1 313 ? 14.078 19.109 18.953 1 98.25 313 VAL B O 1
ATOM 5643 N N . LEU B 1 314 ? 14.438 17.25 17.766 1 97.94 31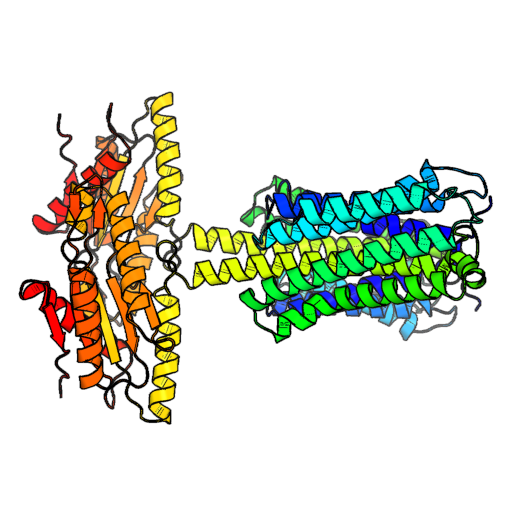4 LEU B N 1
ATOM 5644 C CA . LEU B 1 314 ? 14.836 16.453 18.906 1 97.94 314 LEU B CA 1
ATOM 5645 C C . LEU B 1 314 ? 16.344 16.234 18.938 1 97.94 314 LEU B C 1
ATOM 5647 O O . LEU B 1 314 ? 16.922 15.758 17.953 1 97.94 314 LEU B O 1
ATOM 5651 N N . LEU B 1 315 ? 16.938 16.578 20.016 1 98 315 LEU B N 1
ATOM 5652 C CA . LEU B 1 315 ? 18.391 16.484 20.188 1 98 315 LEU B CA 1
ATOM 5653 C C . LEU B 1 315 ? 18.734 15.469 21.266 1 98 315 LEU B C 1
ATOM 5655 O O . LEU B 1 315 ? 18.859 15.828 22.438 1 98 315 LEU B O 1
ATOM 5659 N N . PRO B 1 316 ? 19.031 14.258 20.781 1 96.5 316 PRO B N 1
ATOM 5660 C CA . PRO B 1 316 ? 19.453 13.273 21.781 1 96.5 316 PRO B CA 1
ATOM 5661 C C . PRO B 1 316 ? 20.797 13.594 22.406 1 96.5 316 PRO B C 1
ATOM 5663 O O . PRO B 1 316 ? 21.672 14.164 21.734 1 96.5 316 PRO B O 1
ATOM 5666 N N . ALA B 1 317 ? 20.953 13.281 23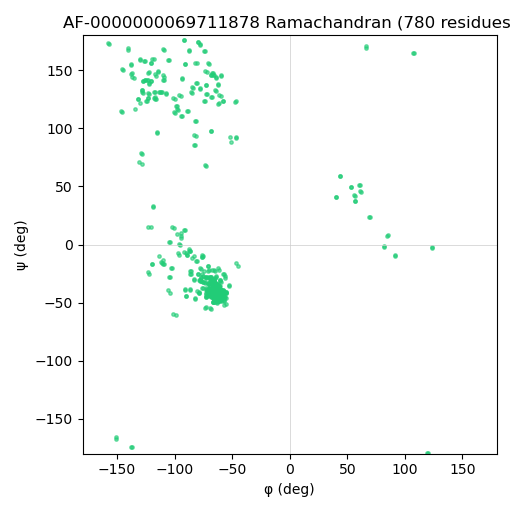.656 1 94.56 317 ALA B N 1
ATOM 5667 C CA . ALA B 1 317 ? 22.219 13.438 24.375 1 94.56 317 ALA B CA 1
ATOM 5668 C C . ALA B 1 317 ? 22.766 14.859 24.234 1 94.56 317 ALA B C 1
ATOM 5670 O O . ALA B 1 317 ? 23.922 15.047 23.859 1 94.56 317 ALA B O 1
ATOM 5671 N N . THR B 1 318 ? 21.875 15.766 24.5 1 96.5 318 THR B N 1
ATOM 5672 C CA . THR B 1 318 ? 22.234 17.172 24.328 1 96.5 318 THR B CA 1
ATOM 5673 C C . THR B 1 318 ? 21.828 17.984 25.562 1 96.5 318 THR B C 1
ATOM 5675 O O . THR B 1 318 ? 20.641 18.047 25.906 1 96.5 318 THR B O 1
ATOM 5678 N N . SER B 1 319 ? 22.781 18.656 26.109 1 95.19 319 SER B N 1
ATOM 5679 C CA . SER B 1 319 ? 22.531 19.5 27.281 1 95.19 319 SER B CA 1
ATOM 5680 C C . SER B 1 319 ? 21.906 20.828 26.891 1 95.19 319 SER B C 1
ATOM 5682 O O . SER B 1 319 ? 21.797 21.141 25.703 1 95.19 319 SER B O 1
ATOM 5684 N N . SER B 1 320 ? 21.562 21.562 27.891 1 95.94 320 SER B N 1
ATOM 5685 C CA . SER B 1 320 ? 20.953 22.875 27.656 1 95.94 320 SER B CA 1
ATOM 5686 C C . SER B 1 320 ? 21.906 23.812 26.922 1 95.94 320 SER B C 1
ATOM 5688 O O . SER B 1 320 ? 21.484 24.531 26.016 1 95.94 320 SER B O 1
ATOM 5690 N N . GLN B 1 321 ? 23.109 23.781 27.328 1 96.56 321 GLN B N 1
ATOM 5691 C CA . GLN B 1 321 ? 24.109 24.656 26.703 1 96.56 321 GLN B CA 1
ATOM 5692 C C . GLN B 1 321 ? 24.312 24.281 25.25 1 96.56 321 GLN B C 1
ATOM 5694 O O . GLN B 1 321 ? 24.391 25.156 24.375 1 96.56 321 GLN B O 1
ATOM 5699 N N . ALA B 1 322 ? 24.406 23.016 25.062 1 97 322 ALA B N 1
ATOM 5700 C CA . ALA B 1 322 ? 24.594 22.547 23.703 1 97 322 ALA B CA 1
ATOM 5701 C C . ALA B 1 322 ? 23.375 22.844 22.844 1 97 322 ALA B C 1
ATOM 5703 O O . ALA B 1 322 ? 23.484 23.125 21.641 1 97 322 ALA B O 1
ATOM 5704 N N . ALA B 1 323 ? 22.234 22.781 23.422 1 97.75 323 ALA B N 1
ATOM 5705 C CA . ALA B 1 323 ? 20.984 23.062 22.719 1 97.75 323 ALA B CA 1
ATOM 5706 C C . ALA B 1 323 ? 20.953 24.516 22.25 1 97.75 323 ALA B C 1
ATOM 5708 O O . ALA B 1 323 ? 20.438 24.812 21.172 1 97.75 323 ALA B O 1
ATOM 5709 N N . ARG B 1 324 ? 21.453 25.344 23.062 1 97.56 324 ARG B N 1
ATOM 5710 C CA . ARG B 1 324 ? 21.516 26.75 22.719 1 97.56 324 ARG B CA 1
ATOM 5711 C C . ARG B 1 324 ? 22.375 26.969 21.484 1 97.56 324 ARG B C 1
ATOM 5713 O O . ARG B 1 324 ? 22.031 27.781 20.609 1 97.56 324 ARG B O 1
ATOM 5720 N N . VAL B 1 325 ? 23.422 26.312 21.438 1 98 325 VAL B N 1
ATOM 5721 C CA . VAL B 1 325 ? 24.328 26.422 20.312 1 98 325 VAL B CA 1
ATOM 5722 C C . VAL B 1 325 ? 23.625 25.984 19.031 1 98 325 VAL B C 1
ATOM 5724 O O . VAL B 1 325 ? 23.75 26.625 17.984 1 98 325 VAL B O 1
ATOM 5727 N N . VAL B 1 326 ? 22.938 24.875 19.141 1 98 326 VAL B N 1
ATOM 5728 C CA . VAL B 1 326 ? 22.219 24.375 17.984 1 98 326 VAL B CA 1
ATOM 5729 C C . VAL B 1 326 ? 21.109 25.344 17.594 1 98 326 VAL B C 1
ATOM 5731 O O . VAL B 1 326 ? 20.891 25.609 16.406 1 98 326 VAL B O 1
ATOM 5734 N N . ALA B 1 327 ? 20.422 25.875 18.531 1 98.31 327 ALA B N 1
ATOM 5735 C CA . ALA B 1 327 ? 19.359 26.844 18.281 1 98.31 327 ALA B CA 1
ATOM 5736 C C . ALA B 1 327 ? 19.906 28.078 17.562 1 98.31 327 ALA B C 1
ATOM 5738 O O . ALA B 1 327 ? 19.281 28.578 16.625 1 98.31 327 ALA B O 1
ATOM 5739 N N . ASP B 1 328 ? 21.031 28.484 17.984 1 97.94 328 ASP B N 1
ATOM 5740 C CA . ASP B 1 328 ? 21.688 29.625 17.359 1 97.94 328 ASP B CA 1
ATOM 5741 C C . ASP B 1 328 ? 22.031 29.328 15.898 1 97.94 328 ASP B C 1
ATOM 5743 O O . ASP B 1 328 ? 21.859 30.172 15.023 1 97.94 328 ASP B O 1
ATOM 5747 N N . LYS B 1 329 ? 22.531 28.188 15.758 1 97.94 329 LYS B N 1
ATOM 5748 C CA . LYS B 1 329 ? 22.906 27.781 14.406 1 97.94 329 LYS B CA 1
ATOM 5749 C C . LYS B 1 329 ? 21.703 27.75 13.484 1 97.94 329 LYS B C 1
ATOM 5751 O O . LYS B 1 329 ? 21.766 28.234 12.352 1 97.94 329 LYS B O 1
ATOM 5756 N N . LEU B 1 330 ? 20.609 27.203 13.922 1 98 330 LEU B N 1
ATOM 5757 C CA . LEU B 1 330 ? 19.375 27.109 13.141 1 98 330 LEU B CA 1
ATOM 5758 C C . LEU B 1 330 ? 18.812 28.5 12.852 1 98 330 LEU B C 1
ATOM 5760 O O . LEU B 1 330 ? 18.375 28.766 11.727 1 98 330 LEU B O 1
ATOM 5764 N N . HIS B 1 331 ? 18.875 29.281 13.852 1 97.75 331 HIS B N 1
ATOM 5765 C CA . HIS B 1 331 ? 18.391 30.656 13.719 1 97.75 331 HIS B CA 1
ATOM 5766 C C . HIS B 1 331 ? 19.203 31.422 12.68 1 97.75 331 HIS B C 1
ATOM 5768 O O . HIS B 1 331 ? 18.625 32.062 11.797 1 97.75 331 HIS B O 1
ATOM 5774 N N . ARG B 1 332 ? 20.469 31.297 12.711 1 96.88 332 ARG B N 1
ATOM 5775 C CA . ARG B 1 332 ? 21.391 32.062 11.852 1 96.88 332 ARG B CA 1
ATOM 5776 C C . ARG B 1 332 ? 21.312 31.547 10.414 1 96.88 332 ARG B C 1
ATOM 5778 O O . ARG B 1 332 ? 21.328 32.344 9.477 1 96.88 332 ARG B O 1
ATOM 5785 N N . ILE B 1 333 ? 21.266 30.266 10.266 1 97.19 333 ILE B N 1
ATOM 5786 C CA . ILE B 1 333 ? 21.312 29.703 8.922 1 97.19 333 ILE B CA 1
ATOM 5787 C C . ILE B 1 333 ? 20.094 30.156 8.125 1 97.19 333 ILE B C 1
ATOM 5789 O O . ILE B 1 333 ? 20.188 30.391 6.914 1 97.19 333 ILE B O 1
ATOM 5793 N N . LEU B 1 334 ? 19.031 30.234 8.75 1 96.12 334 LEU B N 1
ATOM 5794 C CA . LEU B 1 334 ? 17.812 30.688 8.094 1 96.12 334 LEU B CA 1
ATOM 5795 C C . LEU B 1 334 ? 17.922 32.156 7.695 1 96.12 334 LEU B C 1
ATOM 5797 O O . LEU B 1 334 ? 17.562 32.531 6.574 1 96.12 334 LEU B O 1
ATOM 5801 N N . ARG B 1 335 ? 18.375 32.906 8.555 1 94.56 335 ARG B N 1
ATOM 5802 C CA . ARG B 1 335 ? 18.5 34.375 8.352 1 94.56 335 ARG B CA 1
ATOM 5803 C C . ARG B 1 335 ? 19.484 34.688 7.23 1 94.56 335 ARG B C 1
ATOM 5805 O O . ARG B 1 335 ? 19.297 35.656 6.488 1 94.56 335 ARG B O 1
ATOM 5812 N N . GLU B 1 336 ? 20.438 33.938 7.078 1 95.75 336 GLU B N 1
ATOM 5813 C CA . GLU B 1 336 ? 21.531 34.188 6.148 1 95.75 336 GLU B CA 1
ATOM 5814 C C . GLU B 1 336 ? 21.203 33.656 4.754 1 95.75 336 GLU B C 1
ATOM 5816 O O . GLU B 1 336 ? 21.938 33.938 3.799 1 95.75 336 GLU B O 1
ATOM 5821 N N . ASN B 1 337 ? 20.156 33 4.586 1 95.44 337 ASN B N 1
ATOM 5822 C CA . ASN B 1 337 ? 19.828 32.406 3.297 1 95.44 337 ASN B CA 1
ATOM 5823 C C . ASN B 1 337 ? 18.422 32.781 2.85 1 95.44 337 ASN B C 1
ATOM 5825 O O . ASN B 1 337 ? 17.531 31.922 2.828 1 95.44 337 ASN B O 1
ATOM 5829 N N . PRO B 1 338 ? 18.297 33.969 2.354 1 94.88 338 PRO B N 1
ATOM 5830 C CA . PRO B 1 338 ? 16.984 34.344 1.846 1 94.88 338 PRO B CA 1
ATOM 5831 C C . PRO B 1 338 ? 16.594 33.625 0.563 1 94.88 338 PRO B C 1
ATOM 5833 O O . PRO B 1 338 ? 17.469 33.062 -0.124 1 94.88 338 PRO B O 1
ATOM 5836 N N . ILE B 1 339 ? 15.273 33.531 0.32 1 93 339 ILE B N 1
ATOM 5837 C CA . ILE B 1 339 ? 14.766 32.875 -0.891 1 93 339 ILE B CA 1
ATOM 5838 C C . ILE B 1 339 ? 14.75 33.906 -2.037 1 93 339 ILE B C 1
ATOM 5840 O O . ILE B 1 339 ? 14.359 35.062 -1.853 1 93 339 ILE B O 1
ATOM 5844 N N . ASN B 1 340 ? 15.227 33.406 -3.178 1 90.94 340 ASN B N 1
ATOM 5845 C CA . ASN B 1 340 ? 15.133 34.219 -4.387 1 90.94 340 ASN B CA 1
ATOM 5846 C C . ASN B 1 340 ? 13.875 33.906 -5.188 1 90.94 340 ASN B C 1
ATOM 5848 O O . ASN B 1 340 ? 13.695 32.781 -5.652 1 90.94 340 ASN B O 1
ATOM 5852 N N . TRP B 1 341 ? 12.977 34.812 -5.211 1 88.56 341 TRP B N 1
ATOM 5853 C CA . TRP B 1 341 ? 11.758 34.656 -5.996 1 88.56 341 TRP B CA 1
ATOM 5854 C C . TRP B 1 341 ? 11.57 35.812 -6.973 1 88.56 341 TRP B C 1
ATOM 5856 O O . TRP B 1 341 ? 11.359 36.938 -6.562 1 88.56 341 TRP B O 1
ATOM 5866 N N . GLN B 1 342 ? 11.43 35.531 -8.305 1 87.88 342 GLN B N 1
ATOM 5867 C CA . GLN B 1 342 ? 11.203 36.5 -9.359 1 87.88 342 GLN B CA 1
ATOM 5868 C C . GLN B 1 342 ? 12.039 37.781 -9.133 1 87.88 342 GLN B C 1
ATOM 5870 O O . GLN B 1 342 ? 11.508 38.875 -9.148 1 87.88 342 GLN B O 1
ATOM 5875 N N . ASP B 1 343 ? 13.25 37.75 -8.727 1 85.56 343 ASP B N 1
ATOM 5876 C CA . ASP B 1 343 ? 14.25 38.781 -8.586 1 85.56 343 ASP B CA 1
ATOM 5877 C C . ASP B 1 343 ? 14.102 39.5 -7.242 1 85.56 343 ASP B C 1
ATOM 5879 O O . ASP B 1 343 ? 14.625 40.594 -7.059 1 85.56 343 ASP B O 1
ATOM 5883 N N . LYS B 1 344 ? 13.234 38.938 -6.438 1 88.19 344 LYS B N 1
ATOM 5884 C CA . LYS B 1 344 ? 13.109 39.469 -5.078 1 88.19 344 LYS B CA 1
ATOM 5885 C C . LYS B 1 344 ? 13.672 38.469 -4.055 1 88.19 344 LYS B C 1
ATOM 5887 O O . LYS B 1 344 ? 13.633 37.25 -4.27 1 88.19 344 LYS B O 1
ATOM 5892 N N . LYS B 1 345 ? 14.211 39.156 -3.104 1 91.69 345 LYS B N 1
ATOM 5893 C CA . LYS B 1 345 ? 14.711 38.344 -1.995 1 91.69 345 LYS B CA 1
ATOM 5894 C C . LYS B 1 345 ? 13.711 38.312 -0.842 1 91.69 345 LYS B C 1
ATOM 5896 O O . LYS B 1 345 ? 13.32 39.375 -0.327 1 91.69 345 LYS B O 1
ATOM 5901 N N . VAL B 1 346 ? 13.281 37.188 -0.54 1 93.06 346 VAL B N 1
ATOM 5902 C CA . VAL B 1 346 ? 12.352 37.031 0.574 1 93.06 346 VAL B CA 1
ATOM 5903 C C . VAL B 1 346 ? 13.117 36.531 1.809 1 93.06 346 VAL B C 1
ATOM 5905 O O . VAL B 1 346 ? 13.625 35.406 1.833 1 93.06 346 VAL B O 1
ATOM 5908 N N . GLN B 1 347 ? 13.156 37.406 2.789 1 93.25 347 GLN B N 1
ATOM 5909 C CA . GLN B 1 347 ? 13.875 37.094 4.023 1 93.25 347 GLN B CA 1
ATOM 5910 C C . GLN B 1 347 ? 13.062 36.156 4.906 1 93.25 347 GLN B C 1
ATOM 5912 O O . GLN B 1 347 ? 11.859 36.344 5.07 1 93.25 347 GLN B O 1
ATOM 5917 N N . LEU B 1 348 ? 13.758 35.156 5.422 1 95.12 348 LEU B N 1
ATOM 5918 C CA . LEU B 1 348 ? 13.133 34.25 6.363 1 95.12 348 LEU B CA 1
ATOM 5919 C C . LEU B 1 348 ? 13.711 34.406 7.766 1 95.12 348 LEU B C 1
ATOM 5921 O O . LEU B 1 348 ? 14.922 34.594 7.922 1 95.12 348 LEU B O 1
ATOM 5925 N N . CYS B 1 349 ? 12.867 34.531 8.758 1 96 349 CYS B N 1
ATOM 5926 C CA . CYS B 1 349 ? 13.25 34.562 10.164 1 96 349 CYS B CA 1
ATOM 5927 C C . CYS B 1 349 ? 12.422 33.594 10.977 1 96 349 CYS B C 1
ATOM 5929 O O . CYS B 1 349 ? 11.359 33.125 10.523 1 96 349 CYS B O 1
ATOM 5931 N N . ALA B 1 350 ? 12.984 33.25 12.102 1 97.31 350 ALA B N 1
ATOM 5932 C CA . ALA B 1 350 ? 12.258 32.281 12.93 1 97.31 350 ALA B CA 1
ATOM 5933 C C . ALA B 1 350 ? 12.305 32.688 14.398 1 97.31 350 ALA B C 1
ATOM 5935 O O . ALA B 1 350 ? 13.266 33.312 14.852 1 97.31 350 ALA B O 1
ATOM 5936 N N . SER B 1 351 ? 11.266 32.375 15.086 1 98.38 351 SER B N 1
ATOM 5937 C CA . SER B 1 351 ? 11.242 32.406 16.547 1 98.38 351 SER B CA 1
ATOM 5938 C C . SER B 1 351 ? 11.508 31.016 17.125 1 98.38 351 SER B C 1
ATOM 5940 O O . SER B 1 351 ? 10.891 30.031 16.688 1 98.38 351 SER B O 1
ATOM 5942 N N . VAL B 1 352 ? 12.445 30.984 18.031 1 98.19 352 VAL B N 1
ATOM 5943 C CA . VAL B 1 352 ? 12.945 29.688 18.469 1 98.19 352 VAL B CA 1
ATOM 5944 C C . VAL B 1 352 ? 12.773 29.547 19.984 1 98.19 352 VAL B C 1
ATOM 5946 O O . VAL B 1 352 ? 13.062 30.484 20.734 1 98.19 352 VAL B O 1
ATOM 5949 N N . GLY B 1 353 ? 12.203 28.438 20.359 1 98.31 353 GLY B N 1
ATOM 5950 C CA . GLY B 1 353 ? 12.148 28.016 21.75 1 98.31 353 GLY B CA 1
ATOM 5951 C C . GLY B 1 353 ? 12.773 26.656 22 1 98.31 353 GLY B C 1
ATOM 5952 O O . GLY B 1 353 ? 12.641 25.75 21.188 1 98.31 353 GLY B O 1
ATOM 5953 N N . TYR B 1 354 ? 13.523 26.547 23.094 1 97.88 354 TYR B N 1
ATOM 5954 C CA . TYR B 1 354 ? 14.102 25.25 23.375 1 97.88 354 TYR B CA 1
ATOM 5955 C C . TYR B 1 354 ? 14.008 24.906 24.859 1 97.88 354 TYR B C 1
ATOM 5957 O O . TYR B 1 354 ? 13.844 25.797 25.688 1 97.88 354 TYR B O 1
ATOM 5965 N N . ALA B 1 355 ? 14.008 23.609 25.125 1 97.75 355 ALA B N 1
ATOM 5966 C CA . ALA B 1 355 ? 13.914 23.062 26.484 1 97.75 355 ALA B CA 1
ATOM 5967 C C . ALA B 1 355 ? 14.75 21.797 26.625 1 97.75 355 ALA B C 1
ATOM 5969 O O . ALA B 1 355 ? 14.945 21.062 25.641 1 97.75 355 ALA B O 1
ATOM 5970 N N . THR B 1 356 ? 15.195 21.609 27.781 1 97.31 356 THR B N 1
ATOM 5971 C CA . THR B 1 356 ? 15.969 20.422 28.109 1 97.31 356 THR B CA 1
ATOM 5972 C C . THR B 1 356 ? 15.289 19.609 29.219 1 97.31 356 THR B C 1
ATOM 5974 O O . THR B 1 356 ? 14.766 20.188 30.172 1 97.31 356 THR B O 1
ATOM 5977 N N . ILE B 1 357 ? 15.367 18.328 29.031 1 96.5 357 ILE B N 1
ATOM 5978 C CA . ILE B 1 357 ? 14.688 17.406 29.953 1 96.5 357 ILE B CA 1
ATOM 5979 C C . ILE B 1 357 ? 15.32 17.5 31.328 1 96.5 357 ILE B C 1
ATOM 5981 O O . ILE B 1 357 ? 16.516 17.766 31.453 1 96.5 357 ILE B O 1
ATOM 5985 N N . TYR B 1 358 ? 14.5 17.344 32.281 1 94.06 358 TYR B N 1
ATOM 5986 C CA . TYR B 1 358 ? 14.969 17.297 33.656 1 94.06 358 TYR B CA 1
ATOM 5987 C C . TYR B 1 358 ? 14.219 16.25 34.469 1 94.06 358 TYR B C 1
ATOM 5989 O O . TYR B 1 358 ? 13.25 15.656 33.969 1 94.06 358 TYR B O 1
ATOM 5997 N N . GLN B 1 359 ? 14.711 15.977 35.625 1 91.75 359 GLN B N 1
ATOM 5998 C CA . GLN B 1 359 ? 14.148 14.898 36.406 1 91.75 359 GLN B CA 1
ATOM 5999 C C . GLN B 1 359 ? 12.68 15.156 36.75 1 91.75 359 GLN B C 1
ATOM 6001 O O . GLN B 1 359 ? 12.328 16.25 37.188 1 91.75 359 GLN B O 1
ATOM 6006 N N . GLY B 1 360 ? 11.859 14.188 36.469 1 88.94 360 GLY B N 1
ATOM 6007 C CA . GLY B 1 360 ? 10.445 14.289 36.781 1 88.94 360 GLY B CA 1
ATOM 6008 C C . GLY B 1 360 ? 9.625 14.859 35.656 1 88.94 360 GLY B C 1
ATOM 6009 O O . GLY B 1 360 ? 8.391 14.812 35.656 1 88.94 360 GLY B O 1
ATOM 6010 N N . CYS B 1 361 ? 10.328 15.336 34.688 1 91.81 361 CYS B N 1
ATOM 6011 C CA . CYS B 1 361 ? 9.641 15.953 33.562 1 91.81 361 CYS B CA 1
ATOM 6012 C C . CYS B 1 361 ? 9.227 14.906 32.531 1 91.81 361 CYS B C 1
ATOM 6014 O O . CYS B 1 361 ? 10.039 14.07 32.156 1 91.81 361 CYS B O 1
ATOM 6016 N N . GLN B 1 362 ? 7.965 15.039 32.188 1 91.94 362 GLN B N 1
ATOM 6017 C CA . GLN B 1 362 ? 7.465 14.148 31.141 1 91.94 362 GLN B CA 1
ATOM 6018 C C . GLN B 1 362 ? 7.621 14.766 29.766 1 91.94 362 GLN B C 1
ATOM 6020 O O . GLN B 1 362 ? 7.672 15.992 29.625 1 91.94 362 GLN B O 1
ATOM 6025 N N . PRO B 1 363 ? 7.695 13.945 28.75 1 92.5 363 PRO B N 1
ATOM 6026 C CA . PRO B 1 363 ? 7.918 14.445 27.391 1 92.5 363 PRO B CA 1
ATOM 6027 C C . PRO B 1 363 ? 6.883 15.477 26.969 1 92.5 363 PRO B C 1
ATOM 6029 O O . PRO B 1 363 ? 7.234 16.5 26.359 1 92.5 363 PRO B O 1
ATOM 6032 N N . ASP B 1 364 ? 5.715 15.273 27.281 1 87.62 364 ASP B N 1
ATOM 6033 C CA . ASP B 1 364 ? 4.648 16.188 26.891 1 87.62 364 ASP B CA 1
ATOM 6034 C C . ASP B 1 364 ? 4.82 17.547 27.562 1 87.62 364 ASP B C 1
ATOM 6036 O O . ASP B 1 364 ? 4.574 18.594 26.953 1 87.62 364 ASP B O 1
ATOM 6040 N N . LYS B 1 365 ? 5.184 17.469 28.734 1 89.69 365 LYS B N 1
ATOM 6041 C CA . LYS B 1 365 ? 5.43 18.719 29.469 1 89.69 365 LYS B CA 1
ATOM 6042 C C . LYS B 1 365 ? 6.629 19.453 28.906 1 89.69 365 LYS B C 1
ATOM 6044 O O . LYS B 1 365 ? 6.617 20.688 28.812 1 89.69 365 LYS B O 1
ATOM 6049 N N . LEU B 1 366 ? 7.586 18.703 28.562 1 93.44 366 LEU B N 1
ATOM 6050 C CA . LEU B 1 366 ? 8.773 19.312 27.953 1 93.44 366 LEU B CA 1
ATOM 6051 C C . LEU B 1 366 ? 8.422 20.062 26.672 1 93.44 366 LEU B C 1
ATOM 6053 O O . LEU B 1 366 ? 8.906 21.172 26.453 1 93.44 366 LEU B O 1
ATOM 6057 N N . LEU B 1 367 ? 7.594 19.5 25.906 1 92 367 LEU B N 1
ATOM 6058 C CA . LEU B 1 367 ? 7.164 20.109 24.656 1 92 367 LEU B CA 1
ATOM 6059 C C . LEU B 1 367 ? 6.355 21.375 24.906 1 92 367 LEU B C 1
ATOM 6061 O O . LEU B 1 367 ? 6.465 22.344 24.172 1 92 367 LEU B O 1
ATOM 6065 N N . ILE B 1 368 ? 5.609 21.328 25.922 1 89.88 368 ILE B N 1
ATOM 6066 C CA . ILE B 1 368 ? 4.816 22.5 26.297 1 89.88 368 ILE B CA 1
ATOM 6067 C C . ILE B 1 368 ? 5.742 23.641 26.719 1 89.88 368 ILE B C 1
ATOM 6069 O O . ILE B 1 368 ? 5.52 24.797 26.359 1 89.88 368 ILE B O 1
ATOM 6073 N N . GLU B 1 369 ? 6.715 23.25 27.438 1 93.69 369 GLU B N 1
ATOM 6074 C CA . GLU B 1 369 ? 7.668 24.266 27.891 1 93.69 369 GLU B CA 1
ATOM 6075 C C . GLU B 1 369 ? 8.43 24.875 26.719 1 93.69 369 GLU B C 1
ATOM 6077 O O . GLU B 1 369 ? 8.656 26.078 26.672 1 93.69 369 GLU B O 1
ATOM 6082 N N . ALA B 1 370 ? 8.797 24.047 25.812 1 95.31 370 ALA B N 1
ATOM 6083 C CA . ALA B 1 370 ? 9.469 24.547 24.609 1 95.31 370 ALA B CA 1
ATOM 6084 C C . ALA B 1 370 ? 8.547 25.438 23.797 1 95.31 370 ALA B C 1
ATOM 6086 O O . ALA B 1 370 ? 8.984 26.438 23.234 1 95.31 370 ALA B O 1
ATOM 6087 N N . ASP B 1 371 ? 7.379 25.109 23.734 1 92.69 371 ASP B N 1
ATOM 6088 C CA . ASP B 1 371 ? 6.367 25.875 23.031 1 92.69 371 ASP B CA 1
ATOM 6089 C C . ASP B 1 371 ? 6.172 27.25 23.672 1 92.69 371 ASP B C 1
ATOM 6091 O O . ASP B 1 371 ? 6.043 28.25 22.969 1 92.69 371 ASP B O 1
ATOM 6095 N N . HIS B 1 372 ? 6.133 27.25 24.953 1 93.12 372 HIS B N 1
ATOM 6096 C CA . HIS B 1 372 ? 6.012 28.516 25.672 1 93.12 372 HIS B CA 1
ATOM 6097 C C . HIS B 1 372 ? 7.211 29.422 25.406 1 93.12 372 HIS B C 1
ATOM 6099 O O . HIS B 1 372 ? 7.059 30.641 25.25 1 93.12 372 HIS B O 1
ATOM 6105 N N . ALA B 1 373 ? 8.297 28.797 25.375 1 96.81 373 ALA B N 1
ATOM 6106 C CA . ALA B 1 373 ? 9.5 29.562 25.078 1 96.81 373 ALA B CA 1
ATOM 6107 C C . ALA B 1 373 ? 9.453 30.141 23.656 1 96.81 373 ALA B C 1
ATOM 6109 O O . ALA B 1 373 ? 9.836 31.281 23.438 1 96.81 373 ALA B O 1
ATOM 6110 N N . MET B 1 374 ? 9.008 29.406 22.766 1 96.06 374 MET B N 1
ATOM 6111 C CA . MET B 1 374 ? 8.867 29.859 21.391 1 96.06 374 MET B CA 1
ATOM 6112 C C . MET B 1 374 ? 7.859 31.016 21.312 1 96.06 374 MET B C 1
ATOM 6114 O O . MET B 1 374 ? 8.086 31.984 20.594 1 96.06 374 MET B O 1
ATOM 6118 N N . TYR B 1 375 ? 6.785 30.844 22.031 1 92.88 375 TYR B N 1
ATOM 6119 C CA . TYR B 1 375 ? 5.762 31.891 22.047 1 92.88 375 TYR B CA 1
ATOM 6120 C C . TYR B 1 375 ? 6.305 33.188 22.641 1 92.88 375 TYR B C 1
ATOM 6122 O O . TYR B 1 375 ? 5.953 34.281 22.203 1 92.88 375 TYR B O 1
ATOM 6130 N N . ARG B 1 376 ? 7.074 33.031 23.656 1 95.75 376 ARG B N 1
ATOM 6131 C CA . ARG B 1 376 ? 7.734 34.188 24.234 1 95.75 376 ARG B CA 1
ATOM 6132 C C . ARG B 1 376 ? 8.633 34.875 23.203 1 95.75 376 ARG B C 1
ATOM 6134 O O . ARG B 1 376 ? 8.664 36.125 23.125 1 95.75 376 ARG B O 1
ATOM 6141 N N . ALA B 1 377 ? 9.273 34.125 22.453 1 96.94 377 ALA B N 1
ATOM 6142 C CA . ALA B 1 377 ? 10.109 34.656 21.391 1 96.94 377 ALA B CA 1
ATOM 6143 C C . ALA B 1 377 ? 9.281 35.469 20.391 1 96.94 377 ALA B C 1
ATOM 6145 O O . ALA B 1 377 ? 9.688 36.531 19.938 1 96.94 377 ALA B O 1
ATOM 6146 N N . LYS B 1 378 ? 8.133 34.969 20.047 1 94 378 LYS B N 1
ATOM 6147 C CA . LYS B 1 378 ? 7.223 35.656 19.141 1 94 378 LYS B CA 1
ATOM 6148 C C . LYS B 1 378 ? 6.723 36.969 19.75 1 94 378 LYS B C 1
ATOM 6150 O O . LYS B 1 378 ? 6.691 38 19.062 1 94 378 LYS B O 1
ATOM 6155 N N . SER B 1 379 ? 6.41 36.938 21.016 1 93.12 379 SER B N 1
ATOM 6156 C CA . SER B 1 379 ? 5.801 38.094 21.688 1 93.12 379 SER B CA 1
ATOM 6157 C C . SER B 1 379 ? 6.828 39.188 21.969 1 93.12 379 SER B C 1
ATOM 6159 O O . SER B 1 379 ? 6.48 40.375 22.031 1 93.12 379 SER B O 1
ATOM 6161 N N . GLU B 1 380 ? 8.047 38.781 22.078 1 95 380 GLU B N 1
ATOM 6162 C CA . GLU B 1 380 ? 9.102 39.719 22.422 1 95 380 GLU B CA 1
ATOM 6163 C C . GLU B 1 380 ? 9.75 40.312 21.172 1 95 380 GLU B C 1
ATOM 6165 O O . GLU B 1 380 ? 10.852 40.844 21.219 1 95 380 GLU B O 1
ATOM 6170 N N . GLY B 1 381 ? 9.133 40.125 19.984 1 94 381 GLY B N 1
ATOM 6171 C CA . GLY B 1 381 ? 9.609 40.844 18.797 1 94 381 GLY B CA 1
ATOM 6172 C C . GLY B 1 381 ? 9.977 39.906 17.656 1 94 381 GLY B C 1
ATOM 6173 O O . GLY B 1 381 ? 10.352 40.375 16.578 1 94 381 GLY B O 1
ATOM 6174 N N . ARG B 1 382 ? 9.875 38.656 17.906 1 95.25 382 ARG B N 1
ATOM 6175 C CA . ARG B 1 382 ? 10.164 37.656 16.891 1 95.25 382 ARG B CA 1
ATOM 6176 C C . ARG B 1 382 ? 11.641 37.688 16.516 1 95.25 382 ARG B C 1
ATOM 6178 O O . ARG B 1 382 ? 12.414 38.5 17.031 1 95.25 382 ARG B O 1
ATOM 6185 N N . ASP B 1 383 ? 12.094 36.75 15.812 1 96.5 383 ASP B N 1
ATOM 6186 C CA . ASP B 1 383 ? 13.469 36.656 15.344 1 96.5 383 ASP B CA 1
ATOM 6187 C C . ASP B 1 383 ? 14.445 36.594 16.516 1 96.5 383 ASP B C 1
ATOM 6189 O O . ASP B 1 383 ? 15.383 37.375 16.594 1 96.5 383 ASP B O 1
ATOM 6193 N N . ARG B 1 384 ? 14.156 35.688 17.391 1 97.31 384 ARG B N 1
ATOM 6194 C CA . ARG B 1 384 ? 15.023 35.562 18.547 1 97.31 384 ARG B CA 1
ATOM 6195 C C . ARG B 1 384 ? 14.875 34.156 19.156 1 97.31 384 ARG B C 1
ATOM 6197 O O . ARG B 1 384 ? 14.031 33.375 18.734 1 97.31 384 ARG B O 1
ATOM 6204 N N . ILE B 1 385 ? 15.711 33.844 20.141 1 97.94 385 ILE B N 1
ATOM 6205 C CA . ILE B 1 385 ? 15.758 32.562 20.812 1 97.94 385 ILE B CA 1
ATOM 6206 C C . ILE B 1 385 ? 15.43 32.719 22.281 1 97.94 385 ILE B C 1
ATOM 6208 O O . ILE B 1 385 ? 15.977 33.594 22.953 1 97.94 385 ILE B O 1
ATOM 6212 N N . CYS B 1 386 ? 14.516 31.859 22.734 1 97.88 386 CYS B N 1
ATOM 6213 C CA . CYS B 1 386 ? 14.18 31.875 24.156 1 97.88 386 CYS B CA 1
ATOM 6214 C C . CYS B 1 386 ? 14.297 30.484 24.75 1 97.88 386 CYS B C 1
ATOM 6216 O O . CYS B 1 386 ? 13.93 29.484 24.109 1 97.88 386 CYS B O 1
ATOM 6218 N N . GLN B 1 387 ? 14.797 30.391 25.922 1 96.56 387 GLN B N 1
ATOM 6219 C CA . GLN B 1 387 ? 14.891 29.141 26.656 1 96.56 387 GLN B CA 1
ATOM 6220 C C . GLN B 1 387 ? 13.68 28.953 27.578 1 96.56 387 GLN B C 1
ATOM 6222 O O . GLN B 1 387 ? 13.164 29.906 28.141 1 96.56 387 GLN B O 1
ATOM 6227 N N . ALA B 1 388 ? 13.266 27.688 27.656 1 95.31 388 ALA B N 1
ATOM 6228 C CA . ALA B 1 388 ? 12.164 27.391 28.578 1 95.31 388 ALA B CA 1
ATOM 6229 C C . ALA B 1 388 ? 12.547 27.688 30.016 1 95.31 388 ALA B C 1
ATOM 6231 O O . ALA B 1 388 ? 13.688 27.453 30.422 1 95.31 388 ALA B O 1
ATOM 6232 N N . LEU B 1 389 ? 11.57 28.312 30.75 1 82.81 389 LEU B N 1
ATOM 6233 C CA . LEU B 1 389 ? 11.805 28.625 32.156 1 82.81 389 LEU B CA 1
ATOM 6234 C C . LEU B 1 389 ? 11.523 27.406 33.031 1 82.81 389 LEU B C 1
ATOM 6236 O O . LEU B 1 389 ? 10.484 26.766 32.875 1 82.81 389 LEU B O 1
ATOM 6240 N N . THR B 1 390 ? 12.453 26.469 33.25 1 67.44 390 THR B N 1
ATOM 6241 C CA . THR B 1 390 ? 12.234 25.297 34.062 1 67.44 390 THR B CA 1
ATOM 6242 C C . THR B 1 390 ? 11.555 25.688 35.375 1 67.44 390 THR B C 1
ATOM 6244 O O . THR B 1 390 ? 12.008 26.609 36.062 1 67.44 390 THR B O 1
ATOM 6247 N N . THR B 1 391 ? 10.219 25.688 35.5 1 51.75 391 THR B N 1
ATOM 6248 C CA . THR B 1 391 ? 9.656 25.922 36.812 1 51.75 391 THR B CA 1
ATOM 6249 C C . THR B 1 391 ? 10.273 24.969 37.844 1 51.75 391 THR B C 1
ATOM 6251 O O . THR B 1 391 ? 10.195 23.75 37.688 1 51.75 391 THR B O 1
ATOM 6254 N N . GLN B 1 392 ? 11.367 25.344 38.562 1 40.03 392 GLN B N 1
ATOM 6255 C CA . GLN B 1 392 ? 11.734 24.625 39.75 1 40.03 392 GLN B CA 1
ATOM 6256 C C . GLN B 1 392 ? 10.555 24.5 40.719 1 40.03 392 GLN B C 1
ATOM 6258 O O . GLN B 1 392 ? 9.773 25.438 40.875 1 40.03 392 GLN B O 1
#

Sequence (784 aa):
MEFDPQALLLIKFICLLTGTAAIAWGLIAQPLKIATLASMRFSLANICVLLGITLNTQRTESDSYFYWFCADIAILLGFIMLRWGTQYLFRLQHSARFDLTTLAITAVLMLMVPPNFHSEPVLAMLFSANAALSFVMLTRDNYYAIRRETGNKVAIAMVMPLIAMVIIFAIRFFIALFAPHETQTFIAIHTVEAIPMLWFYVFLALLINIVMIGNAMTRLVSKIRVLAEKDQLTGLWNRRAMQKRLSHIHQRWQKKAEPYSVILLDLDHFKHINDHYGHDVGDIALLSAARLFSSALREHDVLCRHGGEEFLVLLPATSSQAARVVADKLHRILRENPINWQDKKVQLCASVGYATIYQGCQPDKLLIEADHAMYRAKSEGRDRICQALTTQMEFDPQALLLIKFICLLTGTAAIAWGLIAQPLKIATLASMRFSLANICVLLGITLNTQRTESDSYFYWFCADIAILLGFIMLRWGTQYLFRLQHSARFDLTTLAITAVLMLMVPPNFHSEPVLAMLFSANAALSFVMLTRDNYYAIRRETGNKVAIAMVMPLIAMVIIFAIRFFIALFAPHETQTFIAIHTVEAIPMLWFYVFLALLINIVMIGNAMTRLVSKIRVLAEKDQLTGLWNRRAMQKRLSHIHQRWQKKAEPYSVILLDLDHFKHINDHYGHDVGDIALLSAARLFSSALREHDVLCRHGGEEFLVLLPATSSQAARVVADKLHRILRENPINWQDKKVQLCASVGYATIYQGCQPDKLLIEADHAMYRAKSEGRDRICQALTTQ

Organism: Shewanella oneidensis (strain ATCC 700550 / JCM 31522 / CIP 106686 / LMG 19005 / NCIMB 14063 / MR-1) (NCBI:txid211586)

Secondary structure (DSSP, 8-state):
----HHHHHHHHHHHHHHHHHHHHHHHHHTTS-SSHHHHHHHHHHHHHHHHHHHHHTT--SS--IIIIIIHHHHHHHHHHHHHHHHHHHTTPPP-HHHHHHHHHHHHHHHHTS-SSGGGHHHHHHHHHHHHHHHHHHHHHHHHHHHHHHH-HHHHHHHHHHHHHHHHHHHHHHHHHHH-TTTTHHHH-TTSGGGHHHHHHHHHHHHHHHHHHHHHHHHHHHHHHHHHHHB-TTT-SB-HHHHHHHHHHHHHHHHHH----EEEEEEETTHHHHHHHH-HHHHHHHHHHHHHHHHHHS-TT-EEEE-SSSEEEEEETT--HHHHHHHHHHHHHHHHT--EEETTEEE---EEEEEEE--TT--HHHHHHHHHHHHHHHHHTTSS-EEE-----/----HHHHHHHHHHHHHHHHHHHHHHHHHTTS-SSHHHHHHHHHHHHHHHHHHHHHTT--SS--IIIIIIHHHHHHHHHHHHHHHHHHHTTPPP-HHHHHHHHHHHHHHHHTS-SSGGGHHHHHHHHHHHHHHHHHHHHHHHHHHHHHHH-HHHHHHHHHHHHHHHHHHHHHHHHHHH-TTTTHHHH-TTSGGGHHHHHHHHHHHHHHHHHHHHHHHHHHHHHHHHHHHB-TTT-SB-HHHHHHHHHHHHHHHHHH----EEEEEEETTHHHHHHHH-HHHHHHHHHHHHHHHHHHS-TT-EEEE-SSSEEEEEETT--HHHHHHHHHHHHHHHHT--EEETTEEE---EEEEEEE--TT--HHHHHHHHHHHHHHHHHTTSS-EEE-----

Nearest PDB structures (foldseek):
  3ign-assembly1_A  TM=9.591E-01  e=3.607E-14  Marinobacter nauticus VT8
  4zmm-assembly1_B  TM=9.413E-01  e=1.612E-11  Pseudomonas aeruginosa PAO1
  4zmu-assembly2_D  TM=7.942E-01  e=3.548E-12  Pseudomonas aeruginosa PAO1
  7e6g-assembly1_B  TM=6.285E-01  e=2.691E-14  Pseudomonas aeruginosa
  3tvk-assembly1_A  TM=8.939E-01  e=1.252E-10  Escherichia coli K-12